Protein 1UKC (pdb70)

Sequence (1030 aa):
SHNAQPVINLGYARYQGVRLEAGVDEFLGMRYASPPIGDLRFRAPQDPPANQTLQSATEYGPICIGLDEEESPGDISEDCLFINVFKPSTATSQSKLPVWLFIQGGGYAENSNANYNGTQVIQASDDVIVFVTFNYRVGALGFLASEKVRQNGDLNAGLLDQRKALRWVKQYIEQFGGDPDHIVIHGVSAGAGSVAYHLSAYGGKDEGLFIGAIVESSFWPTQRTVSEMEFQFERFVNDTGCSSARDSLECLREQDIATIQKGNTGSPFPGGSSSPLPDWYFLPVTDGSLVPDELYNAFDAGNFIKVPVLVGDDTDEGSNFAYNASSSADVSRFFKNNYPNLTSQQLNEINQVYPRGKLLPRHAAYFGASSAAYGDATFTCPGNHVASSAARYLPNSVWNYRVNIIDESNIAGGIGVPHTFELPAIFGAGSTGTLSSDSSYLTYNAAIIPVTMHYFISFVQTLNPNTYRYATAPEWNTWGNGQRLRLQTNDTAMEAVPESSLQDCAFWKSLTVPMEVQPVINLGYARYQGVRLEAGVDEFLGMRYASPPIGDLRFRAPQDPPANQTLQSATEYGPICIGLDEEESPGDISEDCLFINVFKPSTATSQSKLPVWLFIQGGGYAENSNANYNGTQVIQASDDVIVFVTFNYRVGALGFLASEKVRQNGDLNAGLLDQRKALRWVKQYIEQFGGDPDHIVIHGVSAGAGSVAYHLSAYGGKDEGLFIGAIVESSFWPTQRTVSEMEFQFERFVNDTGCSSARDSLECLREQDIATIQKGNTGSPFPGGSSSPLPDWYFLPVTDGSLVPDELYNAFDAGNFIKVPVLVGDDTDEGSNFAYNASSSADVSRFFKNNYPNLTSQQLNEINQVYPRGKLLPRHAAYFGASSAAYGDATFTCPGNHVASSAARYLPNSVWNYRVNIIDESNIAGGIGVPHTFELPAIFGAGSTGTLSSDSSYLTYNAAIIPVTMHYFISFVQTLNPNTYRYATAPEWNTWGNGQRLRLQTNDTAMEAVPESSLQDCAFWKSLTVPMEV

InterPro domains:
  IPR002018 Carboxylesterase, type B [PF00135] (26-529)
  IPR019819 Carboxylesterase type B, conserved site [PS00941] (99-109)
  IPR019826 Carboxylesterase type B, active site [PS00122] (197-212)
  IPR029058 Alpha/Beta hydrolase fold [G3DSA:3.40.50.1820] (18-537)
  IPR029058 Alpha/Beta hydrolase fold [SSF53474] (24-535)
  IPR050654 Acetylcholinesterase-related enzymes [PTHR43918] (6-532)

Solvent-accessible surface area: 36398 Å² total; per-residue (Å²): 100,141,130,46,88,8,47,18,79,13,69,32,4,98,8,52,2,42,90,49,188,38,27,0,1,20,0,12,13,0,66,2,0,20,33,5,86,37,87,40,9,2,44,32,17,92,100,21,71,86,64,181,99,76,45,80,0,60,138,70,13,20,31,2,2,0,29,96,47,143,78,42,132,52,93,38,17,17,38,1,1,15,0,3,0,1,8,1,22,123,12,76,47,161,42,103,21,25,0,0,0,1,0,3,0,13,4,1,10,39,8,66,16,24,51,17,54,0,15,69,0,0,82,43,11,121,44,60,0,0,0,0,4,2,4,0,6,0,0,0,7,1,3,5,1,0,68,101,0,97,134,64,12,50,11,2,3,0,0,33,0,0,21,56,0,0,115,9,0,61,126,36,0,67,73,0,0,0,28,20,100,36,0,0,0,0,0,0,12,0,0,0,0,0,0,0,12,1,1,5,4,116,22,13,154,80,76,32,4,6,56,0,0,0,0,0,0,0,3,4,14,5,5,10,57,10,84,56,1,41,35,1,4,103,87,2,10,96,64,4,66,1,76,116,37,236,67,13,4,99,18,0,22,127,44,94,25,71,29,0,27,144,3,0,46,17,20,36,4,70,56,21,50,94,67,20,87,10,50,42,9,4,2,3,1,36,14,57,60,3,2,59,58,30,7,5,66,6,0,69,70,11,69,4,12,85,11,20,2,0,0,0,7,3,61,48,3,0,7,80,52,12,65,78,0,71,40,52,69,16,1,22,79,3,1,61,2,8,3,10,74,1,67,98,123,28,18,82,61,1,25,91,35,7,12,62,17,84,109,59,62,192,46,27,29,45,2,16,4,0,8,49,0,2,4,34,3,0,1,24,3,0,0,11,22,1,0,44,1,4,12,127,88,56,70,123,25,0,7,3,3,51,0,20,0,70,11,125,79,15,54,48,15,2,39,14,2,7,19,21,42,1,10,14,0,0,0,0,30,48,6,29,41,144,45,68,113,116,14,2,6,103,84,103,4,44,57,3,18,46,20,0,9,45,0,1,6,0,0,0,26,47,34,51,0,21,74,127,82,81,99,121,8,48,103,1,76,35,16,55,128,2,56,26,0,14,0,31,19,131,12,28,16,41,28,61,9,60,103,59,35,61,100,16,22,64,32,4,70,83,6,14,131,24,2,20,6,109,16,71,23,82,15,63,37,1,93,6,66,3,48,132,53,190,35,25,0,2,22,0,12,13,0,60,2,0,21,32,4,88,36,89,39,10,3,49,33,15,92,99,22,67,84,58,165,95,64,53,82,0,49,138,65,14,21,27,1,2,0,28,98,45,140,88,40,135,52,91,36,15,17,35,1,0,15,0,4,0,1,6,1,18,123,12,82,45,160,42,99,20,24,0,0,0,1,0,3,0,14,5,2,13,42,9,66,16,24,55,16,55,0,15,68,0,0,79,33,11,122,47,62,0,0,0,0,4,2,5,0,7,0,0,0,8,1,2,5,2,0,72,115,0,92,134,60,12,51,12,2,3,0,0,34,0,0,20,57,0,0,118,8,0,64,129,33,0,62,73,0,0,0,27,20,99,38,1,0,0,0,0,0,14,0,0,0,0,0,0,0,12,2,1,6,3,116,22,12,152,79,74,33,4,5,51,0,0,0,0,0,0,0,3,5,13,5,5,10,57,12,84,54,0,41,34,1,2,100,81,3,9,91,64,4,69,1,77,117,36,250,68,18,4,102,17,0,21,128,45,94,24,71,31,0,24,144,3,0,47,15,20,37,3,70,57,21,51,95,62,23,86,10,51,41,10,4,1,2,0,34,14,59,60,4,2,61,61,29,6,6,65,6,1,66,67,9,70,6,10,84,12,19,3,0,0,0,7,3,60,50,2,0,8,79,53,11,65,75,0,72,40,52,71,20,1,21,75,2,0,60,3,8,3,8,74,2,70,83,118,29,17,81,64,1,20,87,35,6,14,73,16,86,114,62,58,191,46,29,29,44,2,18,4,0,8,48,0,2,4,32,2,0,1,24,3,0,0,11,22,0,0,43,1,4,12,130,90,55,71,124,25,0,6,3,3,47,0,22,0,68,12,123,85,15,62,48,16,1,38,15,2,6,18,21,43,1,9,14,0,0,0,0,33,45,7,29,39,144,44,71,113,122,19,2,7,97,89,106,3,40,60,3,20,41,20,0,10,36,0,1,2,0,0,0,28,48,34,50,0,21,75,128,86,92,99,122,6,46,106,1,77,34,16,53,131,2,57,24,0,14,0,32,20,134,13,28,18,40,27,61,9,60,92,67,34,65,107,17,20,56,32,3,73,83,6,14,129,24,2,20,6

Organism: Aspergillus niger (NCBI:txid5061)

Secondary structure (DSSP, 8-state):
-TTTS-EEE-SS-EEE-EE-TTSEEEEEEEESS----GGGTTS---PPPP--SPEE-BSPPPEEP-TT---BTTTEES---EEEEEEETT--TT--EEEEEEE--STTTS--S-S---HHHHHHTTS--EEEEE----HHHHH---HHHHHSS-TTHHHHHHHHHHHHHHHHGGGGTEEEEEEEEEEETHHHHHHHHHHTGGGT---SS-SEEEEES--------SGGGHHHHHHHHHHTT-TT-SSHHHHHHHS-HHHHHHHSS--PPTT--SSSPPS--S-----SSSS-S-HHHHHHHT-S----EEEEEETBGGGGTS---SSHHHHHHHHHHHSTT--HHHHHHHHHHS---SPPTTS-TTHHHHHHHHHIIIIIHHHHHHHHHHHHH-GGGEEEEEE----HHHHHTT--SBTTTTHHHHH-TTBTBPPPTT-GGGTTTTTHHHHHHHHHHHHHHHS-TTTT--TTPPP----TTTEEEEE-TT--EEEEPPHHHHHHHHHHHTTHHHHT-/--EEE-SS-EEE-EE-TTSEEEEEEEESS----GGGTTS----PPP--SEEE-BSPPPEEP-TT---BTTTEES---EEEEEEETT--TT--EEEEEEE--STTTS--S-S---HHHHHHTTS--EEEEE----HHHHH--SHHHHHTS-TTHHHHHHHHHHHHHHHHGGGGTEEEEEEEEEEETHHHHHHHHHHTGGGT---SS-SEEEEES--------SGGGHHHHHHHHHHTT-TT-SSHHHHHHHS-HHHHHHHSS--PPTT--SSSPPS--S-----SSSS-S-HHHHHHHT-S----EEEEEETBGGGGTS---SSHHHHHHHHHHHSTT--HHHHHHHHHHS-S-S--TTS-TTHHHHHHHHHIIIIIHHHHHHHHHHHHH-GGGEEEEEE----HHHHHTT--SBTTTTHHHHH-TTBTBPPPTT-GGGTTTTTHHHHHHHHHHHHHHHS-TTTT--TTPPP----TTTEEEEE-TT--EEEEPPHHHHHHHHHHHTTHHHHT-

Foldseek 3Di:
DCLAFPWFCLPLAIETWHQDPLQKTKFAFAALFDQCAQLNFQAATHGHGRDDPYHYRHAHAAAEAFFLGDDDPRHYDSRFWGKMKMARNVAALPQAAQEEEEEADDQLGGRQQPDFDQSVLCVLLVRRYMYMYTHFYGFCRQAVFAVLSVVRHDHRNRLSSVVSVLVSCLSGVSRRRHNSQRYEYEYAAVGLLSVLLQFLFQQADCPSSHQEYERHFFFAFFAAARVQCVVLNQQLLVQLVNNVDPNSVNSLSVGDPVSSNSSRYFAFRVQADGPPTQLHHRDHYCPCGSRVARSLVSLVVLRGYQHFYEFEWEPQAQQVPFDLDQDLVSLLNRLCRRQVLQDPVLSVVLCVLQPQDDDAAPGHRRSNSRRVSCSCLGTGLSRVSNQVSSCVPVVQRGAYEYEQEADVVCRNNRRGGYRPPCVCLQRNAPRRHDDDPPGCCVPQVVQLNLQNNQLVSCCSRPSGSPPRGDPPHDHGGGCVVAKHWYRYRVDTDIDGDDPSSVVSSVSSVVCCVSRND/DDWFDQPLAIEDWDQDPLQKTKFAFAALFDQCAQLNFQAATHGHGRDDDYHYRYDHAAAEAFALGDDDHRHYDSRFWGKMKMAGNPAALVQAAQEEEEAADDQLGGRQQPDFDQSVLCVLLVRRYMYMYTHFYGFCRQAVFAVLSVVRHDHRNRLSSVVSVLVSCLSGVSRVRHNQQRYEYEYAAVGLLSVLLVFLFQQHDCPSSHFEYERHFFFAFFAAARVQCPVLNQQLLVQLPNNVPPRSVNSLSPGDPVSSNSSRYFAFRVQADGPDTQLHHRDHYCDCGSRNAFSLVSLVVLRGYQHFYEFEWEPQAQLVPFDLDQDLVSLLNRLCRRQVLQDPVLSVVLCVLQPQDDDAAPGHRRSSSRRVSCSCLTTGLSRQSNQVSSCVPVVQRGAYEYEQEADVVCRNNRRGGYRPVCVCLQNNACSRHDDDPPDCCVPQVVVLNLQNNQLVSVCSRPSGSPPRGPPPHDHGGGCNVAKHWYRYRVDTDIDGDDVSSVVSSVSSVVCCVSRND

Nearest PDB structures (foldseek):
  1ukc-assembly1_A  TM=1.002E+00  e=0.000E+00  Aspergillus niger
  8axc-assembly4_D  TM=8.112E-01  e=1.038E-38  Mus musculus
  5w1u-assembly2_B  TM=7.753E-01  e=1.521E-33  Culex quinquefasciatus
  5c8v-assembly1_A  TM=7.777E-01  e=9.855E-34  Lucilia cuprina
  8s9j-assembly4_D  TM=8.047E-01  e=5.700E-29  Staphylococcus aureus USA300-CA-263

Structure (mmCIF, N/CA/C/O backbone):
data_1UKC
#
_entry.id   1UKC
#
_cell.length_a   167.489
_cell.length_b   167.489
_cell.length_c   112.827
_cell.angle_alpha   90.00
_cell.angle_beta   90.00
_cell.angle_gamma   120.00
#
_symmetry.space_group_name_H-M   'P 63'
#
loop_
_entity.id
_entity.type
_entity.pdbx_description
1 polymer EstA
2 branched alpha-D-mannopyranose-(1-4)-2-acetamido-2-deoxy-beta-D-glucopyranose-(1-4)-2-acetamido-2-deoxy-beta-D-glucopyranose
3 branched 2-acetamido-2-deoxy-beta-D-glucopyranose-(1-4)-2-acetamido-2-deoxy-beta-D-glucopyranose
4 non-polymer 2-acetamido-2-deoxy-beta-D-glucopyranose
5 non-polymer alpha-D-mannopyranose
6 non-polymer 'SULFATE ION'
7 non-polymer 'CHLORIDE ION'
8 non-polymer 1,2-ETHANEDIOL
9 water water
#
loop_
_atom_site.group_PDB
_atom_site.id
_atom_site.type_symbol
_atom_site.label_atom_id
_atom_site.label_alt_id
_atom_site.label_comp_id
_atom_site.label_asym_id
_atom_site.label_entity_id
_atom_site.label_seq_id
_atom_site.pdbx_PDB_ins_code
_atom_site.Cartn_x
_atom_site.Cartn_y
_atom_site.Cartn_z
_atom_site.occupancy
_atom_site.B_iso_or_equiv
_atom_site.auth_seq_id
_atom_site.auth_comp_id
_atom_site.auth_asym_id
_atom_site.auth_atom_id
_atom_site.pdbx_PDB_model_num
ATOM 1 N N . SER A 1 6 ? -20.209 94.526 6.220 1.00 45.98 22 SER A N 1
ATOM 2 C CA . SER A 1 6 ? -19.094 93.911 6.995 1.00 44.47 22 SER A CA 1
ATOM 3 C C . SER A 1 6 ? -18.096 93.138 6.097 1.00 44.00 22 SER A C 1
ATOM 4 O O . SER A 1 6 ? -17.300 92.359 6.599 1.00 44.10 22 SER A O 1
ATOM 7 N N . HIS A 1 7 ? -18.123 93.360 4.778 1.00 44.24 23 HIS A N 1
ATOM 8 C CA . HIS A 1 7 ? -17.185 92.639 3.892 1.00 43.03 23 HIS A CA 1
ATOM 9 C C . HIS A 1 7 ? -15.747 93.161 4.056 1.00 41.88 23 HIS A C 1
ATOM 10 O O . HIS A 1 7 ? -14.795 92.501 3.618 1.00 41.27 23 HIS A O 1
ATOM 17 N N . ASN A 1 8 ? -15.595 94.319 4.711 1.00 40.75 24 ASN A N 1
ATOM 18 C CA . ASN A 1 8 ? -14.270 94.755 5.167 1.00 40.15 24 ASN A CA 1
ATOM 19 C C . ASN A 1 8 ? -13.763 93.958 6.402 1.00 40.10 24 ASN A C 1
ATOM 20 O O . ASN A 1 8 ? -12.629 94.162 6.853 1.00 39.94 24 ASN A O 1
ATOM 25 N N . ALA A 1 9 ? -14.598 93.048 6.926 1.00 39.64 25 ALA A N 1
ATOM 26 C CA . ALA A 1 9 ? -14.266 92.264 8.139 1.00 40.17 25 ALA A CA 1
ATOM 27 C C . ALA A 1 9 ? -14.595 90.759 8.046 1.00 39.76 25 ALA A C 1
ATOM 28 O O . ALA A 1 9 ? -13.789 89.932 8.461 1.00 39.50 25 ALA A O 1
ATOM 30 N N . GLN A 1 10 ? -15.786 90.434 7.525 1.00 39.83 26 GLN A N 1
ATOM 31 C CA . GLN A 1 10 ? -16.241 89.053 7.262 1.00 40.02 26 GLN A CA 1
ATOM 32 C C . GLN A 1 10 ? -16.349 88.907 5.769 1.00 38.12 26 GLN A C 1
ATOM 33 O O . GLN A 1 10 ? -17.289 89.400 5.168 1.00 38.78 26 GLN A O 1
ATOM 39 N N . PRO A 1 11 ? -15.368 88.253 5.165 1.00 37.07 27 PRO A N 1
ATOM 40 C CA . PRO A 1 11 ? -15.197 88.341 3.711 1.00 36.10 27 PRO A CA 1
ATOM 41 C C . PRO A 1 11 ? -16.331 87.655 2.965 1.00 35.33 27 PRO A C 1
ATOM 42 O O . PRO A 1 11 ? -16.814 86.592 3.380 1.00 34.29 27 PRO A O 1
ATOM 46 N N . VAL A 1 12 ? -16.766 88.299 1.890 1.00 34.53 28 VAL A N 1
ATOM 47 C CA . VAL A 1 12 ? -17.825 87.793 1.032 1.00 34.24 28 VAL A CA 1
ATOM 48 C C . VAL A 1 12 ? -17.231 87.721 -0.353 1.00 34.15 28 VAL A C 1
ATOM 49 O O . VAL A 1 12 ? -16.492 88.611 -0.762 1.00 34.97 28 VAL A O 1
ATOM 53 N N . ILE A 1 13 ? -17.511 86.636 -1.052 1.00 33.51 29 ILE A N 1
ATOM 54 C CA . ILE A 1 13 ? -17.089 86.487 -2.429 1.00 33.79 29 ILE A CA 1
ATOM 55 C C . ILE A 1 13 ? -18.327 86.240 -3.259 1.00 33.64 29 ILE A C 1
ATOM 56 O O . ILE A 1 13 ? -19.172 85.416 -2.904 1.00 32.97 29 ILE A O 1
ATOM 61 N N . ASN A 1 14 ? -18.413 86.963 -4.366 1.00 34.11 30 ASN A N 1
ATOM 62 C CA . ASN A 1 14 ? -19.559 86.925 -5.254 1.00 34.84 30 ASN A CA 1
ATOM 63 C C . ASN A 1 14 ? -19.132 86.209 -6.524 1.00 34.72 30 ASN A C 1
ATOM 64 O O . ASN A 1 14 ? -18.304 86.726 -7.280 1.00 35.47 30 ASN A O 1
ATOM 69 N N . LEU A 1 15 ? -19.690 85.017 -6.740 1.00 34.34 31 LEU A N 1
ATOM 70 C CA . LEU A 1 15 ? -19.399 84.204 -7.919 1.00 34.54 31 LEU A CA 1
ATOM 71 C C . LEU A 1 15 ? -20.523 84.270 -8.962 1.00 35.58 31 LEU A C 1
ATOM 72 O O . LEU A 1 15 ? -20.516 83.510 -9.928 1.00 36.32 31 LEU A O 1
ATOM 77 N N . GLY A 1 16 ? -21.493 85.158 -8.761 1.00 36.41 32 GLY A N 1
ATOM 78 C CA . GLY A 1 16 ? -22.585 85.310 -9.719 1.00 37.58 32 GLY A CA 1
ATOM 79 C C . GLY A 1 16 ? -23.715 84.332 -9.459 1.00 38.13 32 GLY A C 1
ATOM 80 O O . GLY A 1 16 ? -24.828 84.755 -9.142 1.00 38.64 32 GLY A O 1
ATOM 81 N N . TYR A 1 17 ? -23.441 83.033 -9.586 1.00 37.77 33 TYR A N 1
ATOM 82 C CA . TYR A 1 17 ? -24.424 82.003 -9.247 1.00 37.53 33 TYR A CA 1
ATOM 83 C C . TYR A 1 17 ? -24.729 81.965 -7.740 1.00 37.70 33 TYR A C 1
ATOM 84 O O . TYR A 1 17 ? -25.845 81.628 -7.331 1.00 38.36 33 TYR A O 1
ATOM 93 N N . ALA A 1 18 ? -23.729 82.294 -6.919 1.00 36.95 34 ALA A N 1
ATOM 94 C CA . ALA A 1 18 ? -23.894 82.335 -5.471 1.00 35.57 34 ALA A CA 1
ATOM 95 C C . ALA A 1 18 ? -22.922 83.339 -4.864 1.00 35.13 34 ALA A C 1
ATOM 96 O O . ALA A 1 18 ? -21.892 83.691 -5.474 1.00 34.51 34 ALA A O 1
ATOM 98 N N . ARG A 1 19 ? -23.257 83.799 -3.665 1.00 33.88 35 ARG A N 1
ATOM 99 C CA . ARG A 1 19 ? -22.339 84.579 -2.865 1.00 33.82 35 ARG A CA 1
ATOM 100 C C . ARG A 1 19 ? -22.079 83.828 -1.572 1.00 32.74 35 ARG A C 1
ATOM 101 O O . ARG A 1 19 ? -23.014 83.309 -0.948 1.00 32.86 35 ARG A O 1
ATOM 109 N N . TYR A 1 20 ? -20.810 83.764 -1.187 1.00 31.31 36 TYR A N 1
ATOM 110 C CA . TYR A 1 20 ? -20.391 83.022 -0.005 1.00 31.15 36 TYR A CA 1
ATOM 111 C C . TYR A 1 20 ? -19.780 83.949 1.039 1.00 31.17 36 TYR A C 1
ATOM 112 O O . TYR A 1 20 ? -18.973 84.823 0.694 1.00 31.02 36 TYR A O 1
ATOM 121 N N . GLN A 1 21 ? -20.163 83.755 2.301 1.00 31.09 37 GLN A N 1
ATOM 122 C CA . GLN A 1 21 ? -19.525 84.449 3.408 1.00 32.68 37 GLN A CA 1
ATOM 123 C C . GLN A 1 21 ? -18.546 83.521 4.116 1.00 32.07 37 GLN A C 1
ATOM 124 O O . GLN A 1 21 ? -18.948 82.473 4.630 1.00 31.87 37 GLN A O 1
ATOM 130 N N . GLY A 1 22 ? -17.275 83.917 4.143 1.00 32.53 38 GLY A N 1
ATOM 131 C CA . GLY A 1 22 ? -16.216 83.099 4.725 1.00 32.46 38 GLY A CA 1
ATOM 132 C C . GLY A 1 22 ? -15.766 83.572 6.098 1.00 33.21 38 GLY A C 1
ATOM 133 O O . GLY A 1 22 ? -16.487 84.306 6.773 1.00 33.17 38 GLY A O 1
ATOM 134 N N . VAL A 1 23 ? -14.557 83.156 6.488 1.00 33.00 39 VAL A N 1
ATOM 135 C CA . VAL A 1 23 ? -13.985 83.407 7.808 1.00 33.82 39 VAL A CA 1
ATOM 136 C C . VAL A 1 23 ? -12.645 84.125 7.626 1.00 33.37 39 VAL A C 1
ATOM 137 O O . VAL A 1 23 ? -11.839 83.726 6.784 1.00 33.57 39 VAL A O 1
ATOM 141 N N . ARG A 1 24 ? -12.416 85.178 8.396 1.00 32.76 40 ARG A N 1
ATOM 142 C CA . ARG A 1 24 ? -11.126 85.848 8.407 1.00 32.15 40 ARG A CA 1
ATOM 143 C C . ARG A 1 24 ? -10.349 85.351 9.629 1.00 32.10 40 ARG A C 1
ATOM 144 O O . ARG A 1 24 ? -10.862 85.400 10.745 1.00 31.69 40 ARG A O 1
ATOM 152 N N . LEU A 1 25 ? -9.118 84.890 9.414 1.00 31.87 41 LEU A N 1
ATOM 153 C CA . LEU A 1 25 ? -8.268 84.441 10.509 1.00 32.33 41 LEU A CA 1
ATOM 154 C C . LEU A 1 25 ? -7.285 85.537 10.883 1.00 33.28 41 LEU A C 1
ATOM 155 O O . LEU A 1 25 ? -6.851 86.324 10.028 1.00 32.36 41 LEU A O 1
ATOM 160 N N . GLU A 1 26 ? -6.916 85.562 12.160 1.00 34.29 42 GLU A N 1
ATOM 161 C CA . GLU A 1 26 ? -5.846 86.429 12.639 1.00 35.52 42 GLU A CA 1
ATOM 162 C C . GLU A 1 26 ? -4.540 86.180 11.876 1.00 34.22 42 GLU A C 1
ATOM 163 O O . GLU A 1 26 ? -3.733 87.095 11.710 1.00 33.99 42 GLU A O 1
ATOM 169 N N . ALA A 1 27 ? -4.340 84.953 11.397 1.00 32.22 43 ALA A N 1
ATOM 170 C CA . ALA A 1 27 ? -3.199 84.646 10.520 1.00 31.76 43 ALA A CA 1
ATOM 171 C C . ALA A 1 27 ? -3.090 85.486 9.224 1.00 31.41 43 ALA A C 1
ATOM 172 O O . ALA A 1 27 ? -2.065 85.428 8.530 1.00 31.62 43 ALA A O 1
ATOM 174 N N . GLY A 1 28 ? -4.120 86.252 8.888 1.00 31.41 44 GLY A N 1
ATOM 175 C CA . GLY A 1 28 ? -4.110 87.032 7.645 1.00 30.26 44 GLY A CA 1
ATOM 176 C C . GLY A 1 28 ? -4.513 86.174 6.446 1.00 29.76 44 GLY A C 1
ATOM 177 O O . GLY A 1 28 ? -4.154 86.457 5.296 1.00 29.24 44 GLY A O 1
ATOM 178 N N . VAL A 1 29 ? -5.259 85.103 6.727 1.00 29.36 45 VAL A N 1
ATOM 179 C CA . VAL A 1 29 ? -5.802 84.206 5.701 1.00 28.16 45 VAL A CA 1
ATOM 180 C C . VAL A 1 29 ? -7.328 84.219 5.826 1.00 28.95 45 VAL A C 1
ATOM 181 O O . VAL A 1 29 ? -7.859 84.237 6.958 1.00 29.98 45 VAL A O 1
ATOM 185 N N . ASP A 1 30 ? -8.033 84.256 4.695 1.00 28.66 46 ASP A N 1
ATOM 186 C CA . ASP A 1 30 ? -9.491 84.092 4.688 1.00 29.26 46 ASP A CA 1
ATOM 187 C C . ASP A 1 30 ? -9.819 82.700 4.177 1.00 29.30 46 ASP A C 1
ATOM 188 O O . ASP A 1 30 ? -9.185 82.231 3.234 1.00 29.16 46 ASP A O 1
ATOM 193 N N . GLU A 1 31 ? -10.792 82.046 4.805 1.00 29.54 47 GLU A N 1
ATOM 194 C CA . GLU A 1 31 ? -11.227 80.713 4.410 1.00 30.46 47 GLU A CA 1
ATOM 195 C C . GLU A 1 31 ? -12.646 80.724 3.888 1.00 30.58 47 GLU A C 1
ATOM 196 O O . GLU A 1 31 ? -13.522 81.355 4.476 1.00 30.70 47 GLU A O 1
ATOM 202 N N . PHE A 1 32 ? -12.869 79.979 2.807 1.00 30.51 48 PHE A N 1
ATOM 203 C CA . PHE A 1 32 ? -14.203 79.769 2.263 1.00 30.53 48 PHE A CA 1
ATOM 204 C C . PHE A 1 32 ? -14.419 78.268 2.172 1.00 30.32 48 PHE A C 1
ATOM 205 O O . PHE A 1 32 ? -13.862 77.602 1.296 1.00 30.03 48 PHE A O 1
ATOM 213 N N . LEU A 1 33 ? -15.215 77.740 3.094 1.00 30.11 49 LEU A N 1
ATOM 214 C CA . LEU A 1 33 ? -15.337 76.298 3.263 1.00 29.67 49 LEU A CA 1
ATOM 215 C C . LEU A 1 33 ? -16.731 75.841 2.903 1.00 29.96 49 LEU A C 1
ATOM 216 O O . LEU A 1 33 ? -17.708 76.529 3.184 1.00 29.68 49 LEU A O 1
ATOM 221 N N . GLY A 1 34 ? -16.820 74.676 2.286 1.00 29.40 50 GLY A N 1
ATOM 222 C CA . GLY A 1 34 ? -18.103 74.095 1.972 1.00 30.25 50 GLY A CA 1
ATOM 223 C C . GLY A 1 34 ? -18.872 74.775 0.854 1.00 31.38 50 GLY A C 1
ATOM 224 O O . GLY A 1 34 ? -20.100 74.828 0.912 1.00 31.68 50 GLY A O 1
ATOM 225 N N . MET A 1 35 ? -18.174 75.272 -0.167 1.00 31.27 51 MET A N 1
ATOM 226 C CA . MET A 1 35 ? -18.849 75.804 -1.345 1.00 31.35 51 MET A CA 1
ATOM 227 C C . MET A 1 35 ? -19.208 74.658 -2.288 1.00 32.03 51 MET A C 1
ATOM 228 O O . MET A 1 35 ? -18.543 73.630 -2.293 1.00 31.65 51 MET A O 1
ATOM 233 N N . ARG A 1 36 ? -20.268 74.825 -3.076 1.00 32.38 52 ARG A N 1
ATOM 234 C CA . ARG A 1 36 ? -20.701 73.771 -3.979 1.00 32.88 52 ARG A CA 1
ATOM 235 C C . ARG A 1 36 ? -20.134 73.994 -5.373 1.00 32.77 52 ARG A C 1
ATOM 236 O O . ARG A 1 36 ? -20.299 75.069 -5.961 1.00 33.17 52 ARG A O 1
ATOM 244 N N . TYR A 1 37 ? -19.481 72.979 -5.925 1.00 32.42 53 TYR A N 1
ATOM 245 C CA . TYR A 1 37 ? -18.991 73.111 -7.294 1.00 32.32 53 TYR A CA 1
ATOM 246 C C . TYR A 1 37 ? -19.849 72.311 -8.278 1.00 32.65 53 TYR A C 1
ATOM 247 O O . TYR A 1 37 ? -19.631 72.336 -9.497 1.00 33.01 53 TYR A O 1
ATOM 256 N N . ALA A 1 38 ? -20.832 71.603 -7.735 1.00 33.40 54 ALA A N 1
ATOM 257 C CA . ALA A 1 38 ? -21.740 70.757 -8.516 1.00 33.78 54 ALA A CA 1
ATOM 258 C C . ALA A 1 38 ? -23.032 70.565 -7.741 1.00 34.95 54 ALA A C 1
ATOM 259 O O . ALA A 1 38 ? -23.060 70.842 -6.533 1.00 34.44 54 ALA A O 1
ATOM 261 N N . SER A 1 39 ? -24.096 70.093 -8.420 1.00 35.40 55 SER A N 1
ATOM 262 C CA . SER A 1 39 ? -25.346 69.728 -7.739 1.00 36.41 55 SER A CA 1
ATOM 263 C C . SER A 1 39 ? -25.126 68.469 -6.937 1.00 36.64 55 SER A C 1
ATOM 264 O O . SER A 1 39 ? -24.282 67.666 -7.306 1.00 37.21 55 SER A O 1
ATOM 267 N N . PRO A 1 40 ? -25.868 68.279 -5.848 1.00 37.47 56 PRO A N 1
ATOM 268 C CA . PRO A 1 40 ? -25.794 67.017 -5.098 1.00 37.54 56 PRO A CA 1
ATOM 269 C C . PRO A 1 40 ? -26.069 65.809 -6.014 1.00 37.64 56 PRO A C 1
ATOM 270 O O . PRO A 1 40 ? -27.083 65.800 -6.719 1.00 37.74 56 PRO A O 1
ATOM 274 N N . PRO A 1 41 ? -25.170 64.819 -6.008 1.00 37.78 57 PRO A N 1
ATOM 275 C CA . PRO A 1 41 ? -25.282 63.644 -6.881 1.00 38.26 57 PRO A CA 1
ATOM 276 C C . PRO A 1 41 ? -26.219 62.586 -6.285 1.00 39.60 57 PRO A C 1
ATOM 277 O O . PRO A 1 41 ? -25.853 61.427 -6.059 1.00 39.11 57 PRO A O 1
ATOM 281 N N . ILE A 1 42 ? -27.450 63.019 -6.028 1.00 41.24 58 ILE A N 1
ATOM 282 C CA . ILE A 1 42 ? -28.464 62.200 -5.358 1.00 42.93 58 ILE A CA 1
ATOM 283 C C . ILE A 1 42 ? -29.669 61.947 -6.290 1.00 43.82 58 ILE A C 1
ATOM 284 O O . ILE A 1 42 ? -29.830 62.628 -7.317 1.00 43.93 58 ILE A O 1
ATOM 289 N N . GLY A 1 43 ? -30.494 60.956 -5.951 1.00 44.81 59 GLY A N 1
ATOM 290 C CA . GLY A 1 43 ? -31.653 60.628 -6.776 1.00 45.46 59 GLY A CA 1
ATOM 291 C C . GLY A 1 43 ? -31.203 60.199 -8.160 1.00 45.49 59 GLY A C 1
ATOM 292 O O . GLY A 1 43 ? -30.348 59.310 -8.295 1.00 44.95 59 GLY A O 1
ATOM 293 N N . ASP A 1 44 ? -31.746 60.859 -9.182 1.00 45.59 60 ASP A N 1
ATOM 294 C CA . ASP A 1 44 ? -31.392 60.576 -10.576 1.00 45.57 60 ASP A CA 1
ATOM 295 C C . ASP A 1 44 ? -29.939 60.901 -10.963 1.00 44.53 60 ASP A C 1
ATOM 296 O O . ASP A 1 44 ? -29.448 60.434 -12.004 1.00 44.38 60 ASP A O 1
ATOM 301 N N . LEU A 1 45 ? -29.263 61.715 -10.148 1.00 43.14 61 LEU A N 1
ATOM 302 C CA . LEU A 1 45 ? -27.911 62.162 -10.475 1.00 41.31 61 LEU A CA 1
ATOM 303 C C . LEU A 1 45 ? -26.866 61.215 -9.899 1.00 40.10 61 LEU A C 1
ATOM 304 O O . LEU A 1 45 ? -25.662 61.393 -10.106 1.00 39.58 61 LEU A O 1
ATOM 309 N N . ARG A 1 46 ? -27.338 60.213 -9.171 1.00 39.43 62 ARG A N 1
ATOM 310 C CA . ARG A 1 46 ? -26.489 59.147 -8.674 1.00 38.78 62 ARG A CA 1
ATOM 311 C C . ARG A 1 46 ? -25.976 58.365 -9.893 1.00 38.54 62 ARG A C 1
ATOM 312 O O . ARG A 1 46 ? -26.741 58.124 -10.840 1.00 38.49 62 ARG A O 1
ATOM 320 N N . PHE A 1 47 ? -24.681 58.011 -9.881 1.00 37.40 63 PHE A N 1
ATOM 321 C CA . PHE A 1 47 ? -23.996 57.327 -11.000 1.00 36.60 63 PHE A CA 1
ATOM 322 C C . PHE A 1 47 ? -23.996 58.115 -12.306 1.00 36.76 63 PHE A C 1
ATOM 323 O O . PHE A 1 47 ? -23.846 57.524 -13.373 1.00 35.88 63 PHE A O 1
ATOM 331 N N . ARG A 1 48 ? -24.177 59.435 -12.212 1.00 36.25 64 ARG A N 1
ATOM 332 C CA . ARG A 1 48 ? -24.094 60.330 -13.355 1.00 36.53 64 ARG A CA 1
ATOM 333 C C . ARG A 1 48 ? -22.963 61.327 -13.152 1.00 36.06 64 ARG A C 1
ATOM 334 O O . ARG A 1 48 ? -22.585 61.613 -12.012 1.00 35.52 64 ARG A O 1
ATOM 342 N N . ALA A 1 49 ? -22.464 61.876 -14.262 1.00 36.28 65 ALA A N 1
ATOM 343 C CA . ALA A 1 49 ? -21.516 62.992 -14.252 1.00 35.86 65 ALA A CA 1
ATOM 344 C C . ALA A 1 49 ? -22.063 64.112 -13.360 1.00 35.90 65 ALA A C 1
ATOM 345 O O . ALA A 1 49 ? -23.292 64.252 -13.248 1.00 36.21 65 ALA A O 1
ATOM 347 N N . PRO A 1 50 ? -21.186 64.915 -12.740 1.00 35.01 66 PRO A N 1
ATOM 348 C CA . PRO A 1 50 ? -21.653 66.049 -11.925 1.00 35.19 66 PRO A CA 1
ATOM 349 C C . PRO A 1 50 ? -22.331 67.118 -12.798 1.00 35.45 66 PRO A C 1
ATOM 350 O O . PRO A 1 50 ? -21.901 67.336 -13.930 1.00 34.95 66 PRO A O 1
ATOM 354 N N . GLN A 1 51 ? -23.370 67.761 -12.276 1.00 36.91 67 GLN A N 1
ATOM 355 C CA . GLN A 1 51 ? -24.053 68.850 -12.998 1.00 38.39 67 GLN A CA 1
ATOM 356 C C . GLN A 1 51 ? -23.762 70.178 -12.290 1.00 38.49 67 GLN A C 1
ATOM 357 O O . GLN A 1 51 ? -23.343 70.167 -11.123 1.00 37.37 67 GLN A O 1
ATOM 363 N N . ASP A 1 52 ? -23.941 71.300 -12.992 1.00 38.75 68 ASP A N 1
ATOM 364 C CA . ASP A 1 52 ? -23.699 72.633 -12.416 1.00 40.22 68 ASP A CA 1
ATOM 365 C C . ASP A 1 52 ? -24.380 72.789 -11.058 1.00 40.61 68 ASP A C 1
ATOM 366 O O . ASP A 1 52 ? -25.469 72.258 -10.858 1.00 40.28 68 ASP A O 1
ATOM 371 N N . PRO A 1 53 ? -23.758 73.526 -10.131 1.00 40.97 69 PRO A N 1
ATOM 372 C CA . PRO A 1 53 ? -24.407 73.820 -8.852 1.00 41.97 69 PRO A CA 1
ATOM 373 C C . PRO A 1 53 ? -25.589 74.778 -9.096 1.00 43.53 69 PRO A C 1
ATOM 374 O O . PRO A 1 53 ? -25.549 75.530 -10.074 1.00 43.46 69 PRO A O 1
ATOM 378 N N . PRO A 1 54 ? -26.601 74.774 -8.231 1.00 45.06 70 PRO A N 1
ATOM 379 C CA . PRO A 1 54 ? -27.806 75.574 -8.482 1.00 46.01 70 PRO A CA 1
ATOM 380 C C . PRO A 1 54 ? -27.510 77.050 -8.210 1.00 46.15 70 PRO A C 1
ATOM 381 O O . PRO A 1 54 ? -26.796 77.375 -7.237 1.00 46.30 70 PRO A O 1
ATOM 385 N N . ALA A 1 55 ? -28.002 77.922 -9.081 1.00 46.37 71 ALA A N 1
ATOM 386 C CA . ALA A 1 55 ? -27.967 79.354 -8.806 1.00 47.06 71 ALA A CA 1
ATOM 387 C C . ALA A 1 55 ? -28.799 79.596 -7.549 1.00 47.36 71 ALA A C 1
ATOM 388 O O . ALA A 1 55 ? -29.842 78.958 -7.353 1.00 48.34 71 ALA A O 1
ATOM 390 N N . ASN A 1 56 ? -28.321 80.487 -6.688 1.00 46.72 72 ASN A N 1
ATOM 391 C CA . ASN A 1 56 ? -29.025 80.807 -5.459 1.00 46.40 72 ASN A CA 1
ATOM 392 C C . ASN A 1 56 ? -28.703 82.202 -4.936 1.00 46.12 72 ASN A C 1
ATOM 393 O O . ASN A 1 56 ? -27.546 82.537 -4.690 1.00 44.64 72 ASN A O 1
ATOM 398 N N . GLN A 1 57 ? -29.752 82.993 -4.741 1.00 46.62 73 GLN A N 1
ATOM 399 C CA . GLN A 1 57 ? -29.626 84.403 -4.391 1.00 46.64 73 GLN A CA 1
ATOM 400 C C . GLN A 1 57 ? -29.440 84.624 -2.892 1.00 45.23 73 GLN A C 1
ATOM 401 O O . GLN A 1 57 ? -28.909 85.656 -2.488 1.00 45.09 73 GLN A O 1
ATOM 407 N N . THR A 1 58 ? -29.908 83.694 -2.063 1.00 43.11 74 THR A N 1
ATOM 408 C CA . THR A 1 58 ? -29.659 83.796 -0.626 1.00 41.54 74 THR A CA 1
ATOM 409 C C . THR A 1 58 ? -28.132 83.705 -0.356 1.00 39.61 74 THR A C 1
ATOM 410 O O . THR A 1 58 ? -27.428 82.926 -1.001 1.00 38.64 74 THR A O 1
ATOM 414 N N . LEU A 1 59 ? -27.634 84.523 0.568 1.00 38.13 75 LEU A N 1
ATOM 415 C CA . LEU A 1 59 ? -26.253 84.409 1.035 1.00 37.19 75 LEU A CA 1
ATOM 416 C C . LEU A 1 59 ? -25.951 82.957 1.476 1.00 36.96 75 LEU A C 1
ATOM 417 O O . LEU A 1 59 ? -26.711 82.354 2.230 1.00 36.53 75 LEU A O 1
ATOM 422 N N . GLN A 1 60 ? -24.865 82.391 0.972 1.00 36.58 76 GLN A N 1
ATOM 423 C CA . GLN A 1 60 ? -24.453 81.052 1.396 1.00 37.20 76 GLN A CA 1
ATOM 424 C C . GLN A 1 60 ? -23.368 81.119 2.463 1.00 36.24 76 GLN A C 1
ATOM 425 O O . GLN A 1 60 ? -22.391 81.863 2.333 1.00 35.10 76 GLN A O 1
ATOM 431 N N . SER A 1 61 ? -23.532 80.341 3.527 1.00 36.85 77 SER A N 1
ATOM 432 C CA . SER A 1 61 ? -22.463 80.224 4.514 1.00 37.63 77 SER A CA 1
ATOM 433 C C . SER A 1 61 ? -21.283 79.423 3.958 1.00 36.58 77 SER A C 1
ATOM 434 O O . SER A 1 61 ? -21.466 78.344 3.399 1.00 36.11 77 SER A O 1
ATOM 437 N N . ALA A 1 62 ? -20.080 79.976 4.094 1.00 35.95 78 ALA A N 1
ATOM 438 C CA . ALA A 1 62 ? -18.849 79.232 3.800 1.00 34.64 78 ALA A CA 1
ATOM 439 C C . ALA A 1 62 ? -17.928 79.231 5.019 1.00 34.54 78 ALA A C 1
ATOM 440 O O . ALA A 1 62 ? -16.712 79.381 4.898 1.00 33.91 78 ALA A O 1
ATOM 442 N N . THR A 1 63 ? -18.518 79.042 6.193 1.00 34.46 79 THR A N 1
ATOM 443 C CA . THR A 1 63 ? -17.761 79.051 7.439 1.00 35.49 79 THR A CA 1
ATOM 444 C C . THR A 1 63 ? -17.501 77.648 8.003 1.00 35.80 79 THR A C 1
ATOM 445 O O . THR A 1 63 ? -16.835 77.495 9.044 1.00 36.16 79 THR A O 1
ATOM 449 N N . GLU A 1 64 ? -18.028 76.630 7.336 1.00 35.52 80 GLU A N 1
ATOM 450 C CA . GLU A 1 64 ? -17.896 75.267 7.834 1.00 36.45 80 GLU A CA 1
ATOM 451 C C . GLU A 1 64 ? -17.741 74.303 6.671 1.00 34.62 80 GLU A C 1
ATOM 452 O O . GLU A 1 64 ? -18.348 74.489 5.612 1.00 34.06 80 GLU A O 1
ATOM 458 N N . TYR A 1 65 ? -16.911 73.279 6.862 1.00 32.85 81 TYR A N 1
ATOM 459 C CA . TYR A 1 65 ? -16.792 72.223 5.857 1.00 31.98 81 TYR A CA 1
ATOM 460 C C . TYR A 1 65 ? -18.135 71.499 5.646 1.00 32.06 81 TYR A C 1
ATOM 461 O O . TYR A 1 65 ? -18.885 71.298 6.604 1.00 32.34 81 TYR A O 1
ATOM 470 N N . GLY A 1 66 ? -18.427 71.117 4.397 1.00 31.62 82 GLY A N 1
ATOM 471 C CA . GLY A 1 66 ? -19.466 70.142 4.114 1.00 31.11 82 GLY A CA 1
ATOM 472 C C . GLY A 1 66 ? -18.968 68.729 4.443 1.00 31.70 82 GLY A C 1
ATOM 473 O O . GLY A 1 66 ? -17.772 68.523 4.692 1.00 31.10 82 GLY A O 1
ATOM 474 N N . PRO A 1 67 ? -19.868 67.749 4.454 1.00 31.98 83 PRO A N 1
ATOM 475 C CA . PRO A 1 67 ? -19.454 66.356 4.649 1.00 32.09 83 PRO A CA 1
ATOM 476 C C . PRO A 1 67 ? -18.578 65.871 3.494 1.00 31.57 83 PRO A C 1
ATOM 477 O O . PRO A 1 67 ? -18.694 66.381 2.377 1.00 30.52 83 PRO A O 1
ATOM 481 N N . ILE A 1 68 ? -17.716 64.896 3.777 1.00 31.41 84 ILE A N 1
ATOM 482 C CA . ILE A 1 68 ? -16.950 64.223 2.727 1.00 31.87 84 ILE A CA 1
ATOM 483 C C . ILE A 1 68 ? -17.797 63.112 2.098 1.00 32.53 84 ILE A C 1
ATOM 484 O O . ILE A 1 68 ? -18.848 62.748 2.632 1.00 32.69 84 ILE A O 1
ATOM 489 N N . CYS A 1 69 ? -17.335 62.590 0.965 1.00 33.07 85 CYS A N 1
ATOM 490 C CA . CYS A 1 69 ? -18.093 61.619 0.197 1.00 34.23 85 CYS A CA 1
ATOM 491 C C . CYS A 1 69 ? -18.089 60.259 0.890 1.00 34.64 85 CYS A C 1
ATOM 492 O O . CYS A 1 69 ? -17.024 59.740 1.278 1.00 34.95 85 CYS A O 1
ATOM 495 N N . ILE A 1 70 ? -19.279 59.691 1.070 1.00 34.81 86 ILE A N 1
ATOM 496 C CA . ILE A 1 70 ? -19.385 58.369 1.686 1.00 34.76 86 ILE A CA 1
ATOM 497 C C . ILE A 1 70 ? -18.715 57.330 0.787 1.00 34.65 86 ILE A C 1
ATOM 498 O O . ILE A 1 70 ? -18.952 57.306 -0.425 1.00 35.17 86 ILE A O 1
ATOM 503 N N . GLY A 1 71 ? -17.856 56.510 1.374 1.00 34.05 87 GLY A N 1
ATOM 504 C CA . GLY A 1 71 ? -17.084 55.562 0.601 1.00 34.67 87 GLY A CA 1
ATOM 505 C C . GLY A 1 71 ? -17.332 54.119 0.992 1.00 35.54 87 GLY A C 1
ATOM 506 O O . GLY A 1 71 ? -18.251 53.821 1.769 1.00 35.35 87 GLY A O 1
ATOM 507 N N . LEU A 1 72 ? -16.505 53.229 0.443 1.00 35.56 88 LEU A N 1
ATOM 508 C CA . LEU A 1 72 ? -16.581 51.799 0.696 1.00 36.63 88 LEU A CA 1
ATOM 509 C C . LEU A 1 72 ? -16.657 51.494 2.186 1.00 37.66 88 LEU A C 1
ATOM 510 O O . LEU A 1 72 ? -15.859 52.008 2.974 1.00 37.05 88 LEU A O 1
ATOM 515 N N . ASP A 1 73 ? -17.656 50.688 2.564 1.00 39.04 89 ASP A N 1
ATOM 516 C CA . ASP A 1 73 ? -17.877 50.261 3.957 1.00 40.54 89 ASP A CA 1
ATOM 517 C C . ASP A 1 73 ? -18.142 51.355 4.993 1.00 41.18 89 ASP A C 1
ATOM 518 O O . ASP A 1 73 ? -18.129 51.078 6.196 1.00 42.23 89 ASP A O 1
ATOM 523 N N . GLU A 1 74 ? -18.387 52.582 4.551 1.00 40.89 90 GLU A N 1
ATOM 524 C CA . GLU A 1 74 ? -18.641 53.672 5.489 1.00 41.58 90 GLU A CA 1
ATOM 525 C C . GLU A 1 74 ? -20.141 53.846 5.763 1.00 42.49 90 GLU A C 1
ATOM 526 O O . GLU A 1 74 ? -20.986 53.258 5.086 1.00 42.14 90 GLU A O 1
ATOM 532 N N . GLU A 1 75 ? -20.440 54.658 6.770 1.00 43.59 91 GLU A N 1
ATOM 533 C CA . GLU A 1 75 ? -21.795 54.876 7.272 1.00 45.47 91 GLU A CA 1
ATOM 534 C C . GLU A 1 75 ? -22.111 56.374 7.184 1.00 44.62 91 GLU A C 1
ATOM 535 O O . GLU A 1 75 ? -21.243 57.190 7.489 1.00 44.23 91 GLU A O 1
ATOM 541 N N . GLU A 1 76 ? -23.319 56.745 6.756 1.00 44.67 92 GLU A N 1
ATOM 542 C CA . GLU A 1 76 ? -23.697 58.171 6.736 1.00 45.21 92 GLU A CA 1
ATOM 543 C C . GLU A 1 76 ? -23.645 58.742 8.143 1.00 45.74 92 GLU A C 1
ATOM 544 O O . GLU A 1 76 ? -24.056 58.081 9.109 1.00 45.88 92 GLU A O 1
ATOM 550 N N . SER A 1 77 ? -23.127 59.961 8.248 1.00 45.78 93 SER A N 1
ATOM 551 C CA . SER A 1 77 ? -23.112 60.689 9.503 1.00 46.89 93 SER A CA 1
ATOM 552 C C . SER A 1 77 ? -23.367 62.168 9.209 1.00 47.53 93 SER A C 1
ATOM 553 O O . SER A 1 77 ? -22.546 62.817 8.557 1.00 46.40 93 SER A O 1
ATOM 556 N N . PRO A 1 78 ? -24.517 62.679 9.677 1.00 48.71 94 PRO A N 1
ATOM 557 C CA . PRO A 1 78 ? -24.952 64.067 9.434 1.00 48.37 94 PRO A CA 1
ATOM 558 C C . PRO A 1 78 ? -23.831 65.093 9.580 1.00 47.22 94 PRO A C 1
ATOM 559 O O . PRO A 1 78 ? -23.200 65.180 10.646 1.00 47.00 94 PRO A O 1
ATOM 563 N N . GLY A 1 79 ? -23.572 65.836 8.504 1.00 46.08 95 GLY A N 1
ATOM 564 C CA . GLY A 1 79 ? -22.548 66.873 8.515 1.00 44.53 95 GLY A CA 1
ATOM 565 C C . GLY A 1 79 ? -21.124 66.371 8.307 1.00 43.40 95 GLY A C 1
ATOM 566 O O . GLY A 1 79 ? -20.239 67.172 7.992 1.00 43.14 95 GLY A O 1
ATOM 567 N N . ASP A 1 80 ? -20.904 65.065 8.474 1.00 42.16 96 ASP A N 1
ATOM 568 C CA . ASP A 1 80 ? -19.567 64.472 8.409 1.00 41.81 96 ASP A CA 1
ATOM 569 C C . ASP A 1 80 ? -19.300 63.623 7.141 1.00 40.42 96 ASP A C 1
ATOM 570 O O . ASP A 1 80 ? -18.294 63.813 6.465 1.00 39.35 96 ASP A O 1
ATOM 575 N N . ILE A 1 81 ? -20.193 62.678 6.851 1.00 39.65 97 ILE A N 1
ATOM 576 C CA . ILE A 1 81 ? -20.042 61.736 5.734 1.00 39.05 97 ILE A CA 1
ATOM 577 C C . ILE A 1 81 ? -21.409 61.545 5.070 1.00 39.38 97 ILE A C 1
ATOM 578 O O . ILE A 1 81 ? -22.393 61.189 5.749 1.00 39.39 97 ILE A O 1
ATOM 583 N N . SER A 1 82 ? -21.469 61.764 3.753 1.00 38.37 98 SER A N 1
ATOM 584 C CA . SER A 1 82 ? -22.747 61.857 3.046 1.00 37.97 98 SER A CA 1
ATOM 585 C C . SER A 1 82 ? -22.604 61.603 1.547 1.00 37.27 98 SER A C 1
ATOM 586 O O . SER A 1 82 ? -21.512 61.728 0.991 1.00 36.58 98 SER A O 1
ATOM 589 N N . GLU A 1 83 ? -23.713 61.247 0.896 1.00 36.92 99 GLU A N 1
ATOM 590 C CA . GLU A 1 83 ? -23.804 61.275 -0.566 1.00 37.08 99 GLU A CA 1
ATOM 591 C C . GLU A 1 83 ? -23.670 62.709 -1.082 1.00 36.23 99 GLU A C 1
ATOM 592 O O . GLU A 1 83 ? -23.099 62.942 -2.133 1.00 35.72 99 GLU A O 1
ATOM 598 N N . ASP A 1 84 ? -24.247 63.655 -0.348 1.00 35.82 100 ASP A N 1
ATOM 599 C CA . ASP A 1 84 ? -24.227 65.063 -0.727 1.00 35.67 100 ASP A CA 1
ATOM 600 C C . ASP A 1 84 ? -22.887 65.683 -0.283 1.00 34.71 100 ASP A C 1
ATOM 601 O O . ASP A 1 84 ? -22.761 66.235 0.814 1.00 34.48 100 ASP A O 1
ATOM 606 N N . CYS A 1 85 ? -21.885 65.582 -1.147 1.00 33.52 101 CYS A N 1
ATOM 607 C CA . CYS A 1 85 ? -20.502 65.788 -0.710 1.00 32.59 101 CYS A CA 1
ATOM 608 C C . CYS A 1 85 ? -19.619 66.584 -1.675 1.00 31.55 101 CYS A C 1
ATOM 609 O O . CYS A 1 85 ? -18.439 66.773 -1.406 1.00 31.24 101 CYS A O 1
ATOM 612 N N . LEU A 1 86 ? -20.173 67.035 -2.799 1.00 31.07 102 LEU A N 1
ATOM 613 C CA . LEU A 1 86 ? -19.371 67.725 -3.811 1.00 30.38 102 LEU A CA 1
ATOM 614 C C . LEU A 1 86 ? -19.071 69.183 -3.422 1.00 29.92 102 LEU A C 1
ATOM 615 O O . LEU A 1 86 ? -19.681 70.144 -3.942 1.00 29.24 102 LEU A O 1
ATOM 620 N N . PHE A 1 87 ? -18.144 69.332 -2.474 1.00 29.11 103 PHE A N 1
ATOM 621 C CA . PHE A 1 87 ? -17.773 70.651 -1.956 1.00 29.18 103 PHE A CA 1
ATOM 622 C C . PHE A 1 87 ? -16.347 71.025 -2.307 1.00 28.91 103 PHE A C 1
ATOM 623 O O . PHE A 1 87 ? -15.501 70.146 -2.475 1.00 28.43 103 PHE A O 1
ATOM 631 N N . ILE A 1 88 ? -16.098 72.337 -2.387 1.00 28.53 104 ILE A N 1
ATOM 632 C CA . ILE A 1 88 ? -14.793 72.886 -2.670 1.00 28.08 104 ILE A CA 1
ATOM 633 C C . ILE A 1 88 ? -14.514 73.961 -1.622 1.00 28.65 104 ILE A C 1
ATOM 634 O O . ILE A 1 88 ? -15.446 74.630 -1.159 1.00 29.29 104 ILE A O 1
ATOM 639 N N . ASN A 1 89 ? -13.240 74.098 -1.247 1.00 27.99 105 ASN A N 1
ATOM 640 C CA . ASN A 1 89 ? -12.809 74.972 -0.167 1.00 27.57 105 ASN A CA 1
ATOM 641 C C . ASN A 1 89 ? -11.615 75.797 -0.633 1.00 27.85 105 ASN A C 1
ATOM 642 O O . ASN A 1 89 ? -10.700 75.259 -1.271 1.00 27.74 105 ASN A O 1
ATOM 647 N N . VAL A 1 90 ? -11.612 77.095 -0.326 1.00 27.39 106 VAL A N 1
ATOM 648 C CA . VAL A 1 90 ? -10.544 77.982 -0.786 1.00 26.05 106 VAL A CA 1
ATOM 649 C C . VAL A 1 90 ? -9.951 78.757 0.388 1.00 26.96 106 VAL A C 1
ATOM 650 O O . VAL A 1 90 ? -10.694 79.316 1.221 1.00 26.25 106 VAL A O 1
ATOM 654 N N . PHE A 1 91 ? -8.614 78.797 0.434 1.00 26.24 107 PHE A N 1
ATOM 655 C CA . PHE A 1 91 ? -7.885 79.636 1.385 1.00 26.75 107 PHE A CA 1
ATOM 656 C C . PHE A 1 91 ? -7.162 80.714 0.589 1.00 26.71 107 PHE A C 1
ATOM 657 O O . PHE A 1 91 ? -6.497 80.405 -0.403 1.00 27.14 107 PHE A O 1
ATOM 665 N N . LYS A 1 92 ? -7.256 81.962 1.022 1.00 27.16 108 LYS A N 1
ATOM 666 C CA . LYS A 1 92 ? -6.586 83.060 0.308 1.00 27.48 108 LYS A CA 1
ATOM 667 C C . LYS A 1 92 ? -5.992 84.038 1.321 1.00 27.79 108 LYS A C 1
ATOM 668 O O . LYS A 1 92 ? -6.498 84.131 2.441 1.00 27.89 108 LYS A O 1
ATOM 674 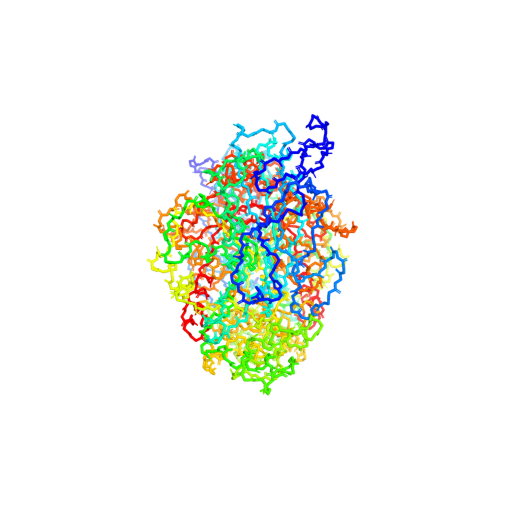N N . PRO A 1 93 ? -4.936 84.770 0.948 1.00 27.77 109 PRO A N 1
ATOM 675 C CA . PRO A 1 93 ? -4.462 85.855 1.803 1.00 28.18 109 PRO A CA 1
ATOM 676 C C . PRO A 1 93 ? -5.632 86.825 1.998 1.00 29.02 109 PRO A C 1
ATOM 677 O O . PRO A 1 93 ? -6.351 87.108 1.043 1.00 28.34 109 PRO A O 1
ATOM 681 N N . SER A 1 94 ? -5.835 87.303 3.220 1.00 29.80 110 SER A N 1
ATOM 682 C CA . SER A 1 94 ? -6.884 88.282 3.488 1.00 31.10 110 SER A CA 1
ATOM 683 C C . SER A 1 94 ? -6.797 89.519 2.594 1.00 31.70 110 SER A C 1
ATOM 684 O O . SER A 1 94 ? -7.830 90.003 2.144 1.00 31.90 110 SER A O 1
ATOM 687 N N . THR A 1 95 ? -5.583 89.999 2.301 1.00 32.12 111 THR A N 1
ATOM 688 C CA . THR A 1 95 ? -5.405 91.260 1.545 1.00 33.00 111 THR A CA 1
ATOM 689 C C . THR A 1 95 ? -5.598 91.070 0.038 1.00 33.54 111 THR A C 1
ATOM 690 O O . THR A 1 95 ? -5.691 92.057 -0.717 1.00 33.71 111 THR A O 1
ATOM 694 N N . ALA A 1 96 ? -5.638 89.814 -0.414 1.00 32.58 112 ALA A N 1
ATOM 695 C CA . ALA A 1 96 ? -5.771 89.536 -1.845 1.00 32.44 112 ALA A CA 1
ATOM 696 C C . ALA A 1 96 ? -7.138 89.970 -2.377 1.00 32.83 112 ALA A C 1
ATOM 697 O O . ALA A 1 96 ? -8.166 89.778 -1.708 1.00 32.51 112 ALA A O 1
ATOM 699 N N . THR A 1 97 ? -7.138 90.531 -3.590 1.00 33.31 113 THR A N 1
ATOM 700 C CA . THR A 1 97 ? -8.380 90.894 -4.284 1.00 34.44 113 THR A CA 1
ATOM 701 C C . THR A 1 97 ? -8.434 90.185 -5.630 1.00 34.37 113 THR A C 1
ATOM 702 O O . THR A 1 97 ? -7.497 89.480 -5.997 1.00 33.72 113 THR A O 1
ATOM 706 N N . SER A 1 98 ? -9.495 90.437 -6.391 1.00 34.43 114 SER A N 1
ATOM 707 C CA . SER A 1 98 ? -9.647 89.851 -7.720 1.00 35.25 114 SER A CA 1
ATOM 708 C C . SER A 1 98 ? -8.525 90.255 -8.697 1.00 35.25 114 SER A C 1
ATOM 709 O O . SER A 1 98 ? -8.322 89.595 -9.708 1.00 35.00 114 SER A O 1
ATOM 712 N N . GLN A 1 99 ? -7.788 91.315 -8.365 1.00 35.13 115 GLN A N 1
ATOM 713 C CA . GLN A 1 99 ? -6.664 91.791 -9.179 1.00 36.05 115 GLN A CA 1
ATOM 714 C C . GLN A 1 99 ? -5.316 91.154 -8.788 1.00 34.68 115 GLN A C 1
ATOM 715 O O . GLN A 1 99 ? -4.315 91.314 -9.502 1.00 34.27 115 GLN A O 1
ATOM 721 N N . SER A 1 100 ? -5.285 90.451 -7.653 1.00 33.08 116 SER A N 1
ATOM 722 C CA . SER A 1 100 ? -4.032 89.883 -7.165 1.00 32.42 116 SER A CA 1
ATOM 723 C C . SER A 1 100 ? -3.354 88.849 -8.077 1.00 31.62 116 SER A C 1
ATOM 724 O O . SER A 1 100 ? -2.115 88.843 -8.179 1.00 32.15 116 SER A O 1
ATOM 727 N N . LYS A 1 101 ? -4.134 87.989 -8.731 1.00 31.06 117 LYS A N 1
ATOM 728 C CA . LYS A 1 101 ? -3.584 86.978 -9.660 1.00 30.98 117 LYS A CA 1
ATOM 729 C C . LYS A 1 101 ? -2.417 86.169 -9.054 1.00 29.93 117 LYS A C 1
ATOM 730 O O . LYS A 1 101 ? -1.316 86.107 -9.612 1.00 30.02 117 LYS A O 1
ATOM 736 N N . LEU A 1 102 ? -2.690 85.523 -7.927 1.00 29.45 118 LEU A N 1
ATOM 737 C CA . LEU A 1 102 ? -1.706 84.699 -7.222 1.00 28.08 118 LEU A CA 1
ATOM 738 C C . LEU A 1 102 ? -1.664 83.277 -7.783 1.00 27.65 118 LEU A C 1
ATOM 739 O O . LEU A 1 102 ? -2.682 82.753 -8.206 1.00 28.57 118 LEU A O 1
ATOM 744 N N . PRO A 1 103 ? -0.486 82.651 -7.784 1.00 27.35 119 PRO A N 1
ATOM 745 C CA . PRO A 1 103 ? -0.388 81.217 -8.069 1.00 26.93 119 PRO A CA 1
ATOM 746 C C . PRO A 1 103 ? -1.379 80.423 -7.216 1.00 27.08 119 PRO A C 1
ATOM 747 O O . PRO A 1 103 ? -1.561 80.713 -6.023 1.00 27.38 119 PRO A O 1
ATOM 751 N N . VAL A 1 104 ? -2.009 79.440 -7.846 1.00 26.31 120 VAL A N 1
ATOM 752 C CA . VAL A 1 104 ? -3.025 78.601 -7.209 1.00 26.41 120 VAL A CA 1
ATOM 753 C C . VAL A 1 104 ? -2.478 77.168 -7.040 1.00 26.13 120 VAL A C 1
ATOM 754 O O . VAL A 1 104 ? -1.848 76.619 -7.955 1.00 25.77 120 VAL A O 1
ATOM 758 N N . TRP A 1 105 ? -2.719 76.606 -5.860 1.00 25.50 121 TRP A N 1
ATOM 759 C CA . TRP A 1 105 ? -2.336 75.248 -5.499 1.00 24.80 121 TRP A CA 1
ATOM 760 C C . TRP A 1 105 ? -3.638 74.463 -5.333 1.00 24.75 121 TRP A C 1
ATOM 761 O O . TRP A 1 105 ? -4.409 74.699 -4.393 1.00 24.84 121 TRP A O 1
ATOM 772 N N . LEU A 1 106 ? -3.906 73.563 -6.267 1.00 24.54 122 LEU A N 1
ATOM 773 C CA . LEU A 1 106 ? -5.173 72.825 -6.280 1.00 24.87 122 LEU A CA 1
ATOM 774 C C . LEU A 1 106 ? -4.893 71.384 -5.854 1.00 25.12 122 LEU A C 1
ATOM 775 O O . LEU A 1 106 ? -4.225 70.639 -6.567 1.00 24.22 122 LEU A O 1
ATOM 780 N N . PHE A 1 107 ? -5.377 71.015 -4.666 1.00 24.88 123 PHE A N 1
ATOM 781 C CA . PHE A 1 107 ? -4.977 69.753 -4.029 1.00 25.43 123 PHE A CA 1
ATOM 782 C C . PHE A 1 107 ? -6.037 68.690 -4.264 1.00 25.40 123 PHE A C 1
ATOM 783 O O . PHE A 1 107 ? -7.227 68.911 -4.012 1.00 25.00 123 PHE A O 1
ATOM 791 N N . ILE A 1 108 ? -5.604 67.533 -4.745 1.00 25.09 124 ILE A N 1
ATOM 792 C CA . ILE A 1 108 ? -6.507 66.403 -4.946 1.00 24.76 124 ILE A CA 1
ATOM 793 C C . ILE A 1 108 ? -6.158 65.269 -3.957 1.00 25.10 124 ILE A C 1
ATOM 794 O O . ILE A 1 108 ? -5.108 64.613 -4.081 1.00 24.10 124 ILE A O 1
ATOM 799 N N . GLN A 1 109 ? -7.068 65.028 -3.010 1.00 25.03 125 GLN A N 1
ATOM 800 C CA . GLN A 1 109 ? -6.896 64.037 -1.965 1.00 25.94 125 GLN A CA 1
ATOM 801 C C . GLN A 1 109 ? -6.918 62.589 -2.475 1.00 26.46 125 GLN A C 1
ATOM 802 O O . GLN A 1 109 ? -7.380 62.332 -3.585 1.00 27.34 125 GLN A O 1
ATOM 808 N N . GLY A 1 110 ? -6.406 61.665 -1.655 1.00 26.03 126 GLY A N 1
ATOM 809 C CA . GLY A 1 110 ? -6.390 60.252 -1.967 1.00 26.29 126 GLY A CA 1
ATOM 810 C C . GLY A 1 110 ? -7.437 59.474 -1.184 1.00 27.02 126 GLY A C 1
ATOM 811 O O . GLY A 1 110 ? -8.474 60.029 -0.795 1.00 27.25 126 GLY A O 1
ATOM 812 N N . GLY A 1 111 ? -7.173 58.194 -0.954 1.00 27.21 127 GLY A N 1
ATOM 813 C CA . GLY A 1 111 ? -8.185 57.292 -0.420 1.00 28.16 127 GLY A CA 1
ATOM 814 C C . GLY A 1 111 ? -8.454 56.071 -1.296 1.00 28.52 127 GLY A C 1
ATOM 815 O O . GLY A 1 111 ? -9.463 55.387 -1.109 1.00 29.29 127 GLY A O 1
ATOM 816 N N . GLY A 1 112 ? -7.564 55.803 -2.252 1.00 27.78 128 GLY A N 1
ATOM 817 C CA . GLY A 1 112 ? -7.595 54.581 -3.044 1.00 28.01 128 GLY A CA 1
ATOM 818 C C . GLY A 1 112 ? -8.785 54.470 -3.988 1.00 28.34 128 GLY A C 1
ATOM 819 O O . GLY A 1 112 ? -9.089 53.359 -4.452 1.00 28.84 128 GLY A O 1
ATOM 820 N N . TYR A 1 113 ? -9.436 55.601 -4.274 1.00 27.63 129 TYR A N 1
ATOM 821 C CA . TYR A 1 113 ? -10.726 55.659 -5.001 1.00 28.53 129 TYR A CA 1
ATOM 822 C C . TYR A 1 113 ? -11.880 54.997 -4.229 1.00 29.48 129 TYR A C 1
ATOM 823 O O . TYR A 1 113 ? -12.966 54.779 -4.783 1.00 30.23 129 TYR A O 1
ATOM 832 N N . ALA A 1 114 ? -11.631 54.684 -2.953 1.00 30.05 130 ALA A N 1
ATOM 833 C CA . ALA A 1 114 ? -12.586 53.986 -2.083 1.00 30.41 130 ALA A CA 1
ATOM 834 C C . ALA A 1 114 ? -13.134 54.927 -1.005 1.00 31.23 130 ALA A C 1
ATOM 835 O O . ALA A 1 114 ? -14.277 54.758 -0.564 1.00 30.44 130 ALA A O 1
ATOM 837 N N . GLU A 1 115 ? -12.302 55.891 -0.575 1.00 30.72 131 GLU A N 1
ATOM 838 C CA . GLU A 1 115 ? -12.665 56.861 0.466 1.00 31.89 131 GLU A CA 1
ATOM 839 C C . GLU A 1 115 ? -12.130 58.246 0.119 1.00 31.20 131 GLU A C 1
ATOM 840 O O . GLU A 1 115 ? -11.289 58.383 -0.764 1.00 30.74 131 GLU A O 1
ATOM 846 N N . ASN A 1 116 ? -12.635 59.279 0.791 1.00 31.13 132 ASN A N 1
ATOM 847 C CA . ASN A 1 116 ? -11.954 60.573 0.767 1.00 30.43 132 ASN A CA 1
ATOM 848 C C . ASN A 1 116 ? -10.984 60.578 1.958 1.00 30.33 132 ASN A C 1
ATOM 849 O O . ASN A 1 116 ? -11.412 60.815 3.092 1.00 30.53 132 ASN A O 1
ATOM 854 N N . SER A 1 117 ? -9.697 60.292 1.730 1.00 29.71 133 SER A N 1
ATOM 855 C CA . SER A 1 117 ? -8.777 60.095 2.874 1.00 29.84 133 SER A CA 1
ATOM 856 C C . SER A 1 117 ? -7.784 61.209 3.200 1.00 29.34 133 SER A C 1
ATOM 857 O O . SER A 1 117 ? -7.014 61.068 4.144 1.00 29.18 133 SER A O 1
ATOM 860 N N . ASN A 1 118 ? -7.798 62.312 2.448 1.00 28.45 134 ASN A N 1
ATOM 861 C CA . ASN A 1 118 ? -6.976 63.491 2.801 1.00 28.04 134 ASN A CA 1
ATOM 862 C C . ASN A 1 118 ? -7.790 64.781 2.742 1.00 27.95 134 ASN A C 1
ATOM 863 O O . ASN A 1 118 ? -7.379 65.766 2.149 1.00 28.18 134 ASN A O 1
ATOM 868 N N . ALA A 1 119 ? -8.959 64.754 3.362 1.00 28.16 135 ALA A N 1
ATOM 869 C CA . ALA A 1 119 ? -9.932 65.810 3.194 1.00 28.01 135 ALA A CA 1
ATOM 870 C C . ALA A 1 119 ? -9.697 66.961 4.165 1.00 28.23 135 ALA A C 1
ATOM 871 O O . ALA A 1 119 ? -9.138 66.776 5.261 1.00 28.60 135 ALA A O 1
ATOM 873 N N . ASN A 1 120 ? -10.121 68.154 3.765 1.00 27.93 136 ASN A N 1
ATOM 874 C CA . ASN A 1 120 ? -10.175 69.306 4.671 1.00 27.80 136 ASN A CA 1
ATOM 875 C C . ASN A 1 120 ? -8.810 69.724 5.220 1.00 27.22 136 ASN A C 1
ATOM 876 O O . ASN A 1 120 ? -8.703 70.149 6.362 1.00 27.50 136 ASN A O 1
ATOM 881 N N . TYR A 1 121 ? -7.768 69.609 4.406 1.00 26.42 137 TYR A N 1
ATOM 882 C CA . TYR A 1 121 ? -6.433 70.007 4.841 1.00 26.17 137 TYR A CA 1
ATOM 883 C C . TYR A 1 121 ? -6.367 71.534 4.898 1.00 26.33 137 TYR A C 1
ATOM 884 O O . TYR A 1 121 ? -6.983 72.242 4.071 1.00 25.82 137 TYR A O 1
ATOM 893 N N . ASN A 1 122 ? -5.646 72.036 5.885 1.00 25.34 138 ASN A N 1
ATOM 894 C CA . ASN A 1 122 ? -5.587 73.470 6.127 1.00 26.20 138 ASN A CA 1
ATOM 895 C C . ASN A 1 122 ? -4.490 74.129 5.297 1.00 26.01 138 ASN A C 1
ATOM 896 O O . ASN A 1 122 ? -3.329 73.696 5.340 1.00 26.01 138 ASN A O 1
ATOM 901 N N . GLY A 1 123 ? -4.850 75.155 4.521 1.00 25.64 139 GLY A N 1
ATOM 902 C CA . GLY A 1 123 ? -3.843 75.873 3.754 1.00 25.00 139 GLY A CA 1
ATOM 903 C C . GLY A 1 123 ? -3.207 77.074 4.430 1.00 25.13 139 GLY A C 1
ATOM 904 O O . GLY A 1 123 ? -2.408 77.767 3.812 1.00 25.11 139 GLY A O 1
ATOM 905 N N . THR A 1 124 ? -3.542 77.339 5.688 1.00 24.76 140 THR A N 1
ATOM 906 C CA . THR A 1 124 ? -3.035 78.553 6.347 1.00 25.88 140 THR A CA 1
ATOM 907 C C . THR A 1 124 ? -1.495 78.638 6.424 1.00 26.23 140 THR A C 1
ATOM 908 O O . THR A 1 124 ? -0.909 79.676 6.124 1.00 26.61 140 THR A O 1
ATOM 912 N N . GLN A 1 125 ? -0.849 77.551 6.838 1.00 25.73 141 GLN A N 1
ATOM 913 C CA . GLN A 1 125 ? 0.593 77.562 7.040 1.00 25.23 141 GLN A CA 1
ATOM 914 C C . GLN A 1 125 ? 1.336 77.729 5.724 1.00 25.10 141 GLN A C 1
ATOM 915 O O . GLN A 1 125 ? 2.316 78.480 5.660 1.00 25.69 141 GLN A O 1
ATOM 921 N N . VAL A 1 126 ? 0.881 77.056 4.668 1.00 24.63 142 VAL A N 1
ATOM 922 C CA . VAL A 1 126 ? 1.540 77.245 3.367 1.00 24.27 142 VAL A CA 1
ATOM 923 C C . VAL A 1 126 ? 1.366 78.680 2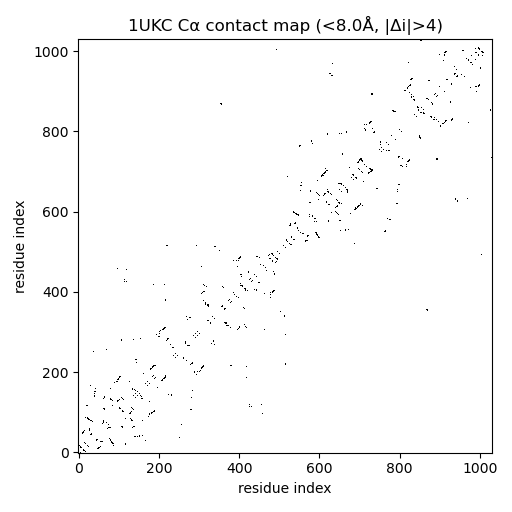.846 1.00 24.78 142 VAL A C 1
ATOM 924 O O . VAL A 1 126 ? 2.304 79.258 2.293 1.00 24.76 142 VAL A O 1
ATOM 928 N N . ILE A 1 127 ? 0.209 79.284 3.081 1.00 24.76 143 ILE A N 1
ATOM 929 C CA . ILE A 1 127 ? 0.032 80.653 2.618 1.00 24.85 143 ILE A CA 1
ATOM 930 C C . ILE A 1 127 ? 0.964 81.600 3.377 1.00 25.34 143 ILE A C 1
ATOM 931 O O . ILE A 1 127 ? 1.649 82.444 2.768 1.00 24.91 143 ILE A O 1
ATOM 936 N N . GLN A 1 128 ? 1.009 81.442 4.695 1.00 25.35 144 GLN A N 1
ATOM 937 C CA . GLN A 1 128 ? 1.925 82.256 5.501 1.00 26.56 144 GLN A CA 1
ATOM 938 C C . GLN A 1 128 ? 3.401 82.040 5.121 1.00 26.63 144 GLN A C 1
ATOM 939 O O . GLN A 1 128 ? 4.151 83.011 5.007 1.00 26.07 144 GLN A O 1
ATOM 945 N N . ALA A 1 129 ? 3.803 80.777 4.915 1.00 26.38 145 ALA A N 1
ATOM 946 C CA . ALA A 1 129 ? 5.200 80.462 4.532 1.00 26.26 145 ALA A CA 1
ATOM 947 C C . ALA A 1 129 ? 5.588 81.054 3.166 1.00 26.62 145 ALA A C 1
ATOM 948 O O . ALA A 1 129 ? 6.761 81.372 2.928 1.00 26.88 145 ALA A O 1
ATOM 950 N N . SER A 1 130 ? 4.610 81.183 2.273 1.00 26.74 146 SER A N 1
ATOM 951 C CA . SER A 1 130 ? 4.835 81.789 0.951 1.00 27.95 146 SER A CA 1
ATOM 952 C C . SER A 1 130 ? 5.020 83.300 1.018 1.00 29.43 146 SER A C 1
ATOM 953 O O . SER A 1 130 ? 5.349 83.934 0.005 1.00 30.05 146 SER A O 1
ATOM 956 N N . ASP A 1 131 ? 4.821 83.867 2.209 1.00 31.16 147 ASP A N 1
ATOM 957 C CA . ASP A 1 131 ? 4.763 85.319 2.405 1.00 33.41 147 ASP A CA 1
ATOM 958 C C . ASP A 1 131 ? 3.467 85.874 1.805 1.00 33.40 147 ASP A C 1
ATOM 959 O O . ASP A 1 131 ? 3.439 86.974 1.239 1.00 32.49 147 ASP A O 1
ATOM 964 N N . ASP A 1 132 ? 2.411 85.071 1.915 1.00 33.34 148 ASP A N 1
ATOM 965 C CA . ASP A 1 132 ? 1.049 85.507 1.624 1.00 34.60 148 ASP A CA 1
ATOM 966 C C . ASP A 1 132 ? 0.745 85.780 0.167 1.00 33.63 148 ASP A C 1
ATOM 967 O O . ASP A 1 132 ? 0.033 86.725 -0.146 1.00 32.67 148 ASP A O 1
ATOM 972 N N . VAL A 1 133 ? 1.264 84.941 -0.722 1.00 32.06 149 VAL A N 1
ATOM 973 C CA . VAL A 1 133 ? 1.111 85.214 -2.142 1.00 31.00 149 VAL A CA 1
ATOM 974 C C . VAL A 1 133 ? 0.741 83.960 -2.924 1.00 31.06 149 VAL A C 1
ATOM 975 O O . VAL A 1 133 ? 1.077 83.855 -4.124 1.00 32.42 149 VAL A O 1
ATOM 979 N N . ILE A 1 134 ? 0.055 83.020 -2.263 1.00 28.94 150 ILE A N 1
ATOM 980 C CA . ILE A 1 134 ? -0.576 81.896 -2.964 1.00 28.32 150 ILE A CA 1
ATOM 981 C C . ILE A 1 134 ? -1.995 81.663 -2.480 1.00 27.66 150 ILE A C 1
ATOM 982 O O . ILE A 1 134 ? -2.376 82.136 -1.410 1.00 27.15 150 ILE A O 1
ATOM 987 N N . VAL A 1 135 ? -2.756 80.918 -3.280 1.00 26.95 151 VAL A N 1
ATOM 988 C CA . VAL A 1 135 ? -4.120 80.532 -2.950 1.00 26.49 151 VAL A CA 1
ATOM 989 C C . VAL A 1 135 ? -4.205 79.001 -2.956 1.00 26.19 151 VAL A C 1
ATOM 990 O O . VAL A 1 135 ? -3.658 78.351 -3.846 1.00 26.30 151 VAL A O 1
ATOM 994 N N . PHE A 1 136 ? -4.897 78.428 -1.980 1.00 25.51 152 PHE A N 1
ATOM 995 C CA . PHE A 1 136 ? -4.914 76.972 -1.817 1.00 25.55 152 PHE A CA 1
ATOM 996 C C . PHE A 1 136 ? -6.341 76.447 -1.870 1.00 25.62 152 PHE A C 1
ATOM 997 O O . PHE A 1 136 ? -7.228 77.033 -1.250 1.00 26.04 152 PHE A O 1
ATOM 1005 N N . VAL A 1 137 ? -6.543 75.334 -2.583 1.00 24.93 153 VAL A N 1
ATOM 1006 C CA . VAL A 1 137 ? -7.886 74.832 -2.886 1.00 25.00 153 VAL A CA 1
ATOM 1007 C C . VAL A 1 137 ? -7.964 73.329 -2.619 1.00 25.33 153 VAL A C 1
ATOM 1008 O O . VAL A 1 137 ? -7.052 72.584 -3.011 1.00 24.90 153 VAL A O 1
ATOM 1012 N N . THR A 1 138 ? -9.027 72.883 -1.940 1.00 24.73 154 THR A N 1
ATOM 1013 C CA . THR A 1 138 ? -9.241 71.452 -1.731 1.00 25.11 154 THR A CA 1
ATOM 1014 C C . THR A 1 138 ? -10.684 71.151 -2.080 1.00 25.57 154 THR A C 1
ATOM 1015 O O . THR A 1 138 ? -11.489 72.075 -2.207 1.00 25.66 154 THR A O 1
ATOM 1019 N N . PHE A 1 139 ? -11.019 69.868 -2.212 1.00 25.78 155 PHE A N 1
ATOM 1020 C CA . PHE A 1 139 ? -12.387 69.484 -2.608 1.00 26.63 155 PHE A CA 1
ATOM 1021 C C . PHE A 1 139 ? -12.603 67.994 -2.429 1.00 26.52 155 PHE A C 1
ATOM 1022 O O . PHE A 1 139 ? -11.637 67.243 -2.264 1.00 25.74 155 PHE A O 1
ATOM 1030 N N . ASN A 1 140 ? -13.868 67.572 -2.426 1.00 26.48 156 ASN A N 1
ATOM 1031 C CA . ASN A 1 140 ? -14.201 66.144 -2.350 1.00 27.04 156 ASN A CA 1
ATOM 1032 C C . ASN A 1 140 ? -14.714 65.657 -3.688 1.00 26.81 156 ASN A C 1
ATOM 1033 O O . ASN A 1 140 ? -15.299 66.431 -4.424 1.00 27.01 156 ASN A O 1
ATOM 1038 N N . TYR A 1 141 ? -14.518 64.377 -3.980 1.00 27.13 157 TYR A N 1
ATOM 1039 C CA . TYR A 1 141 ? -15.042 63.749 -5.186 1.00 27.55 157 TYR A CA 1
ATOM 1040 C C . TYR A 1 141 ? -15.542 62.362 -4.787 1.00 28.39 157 TYR A C 1
ATOM 1041 O O . TYR A 1 141 ? -15.075 61.808 -3.778 1.00 28.78 157 TYR A O 1
ATOM 1050 N N . ARG A 1 142 ? -16.475 61.802 -5.563 1.00 28.32 158 ARG A N 1
ATOM 1051 C CA . ARG A 1 142 ? -17.123 60.534 -5.219 1.00 28.56 158 ARG A CA 1
ATOM 1052 C C . ARG A 1 142 ? -16.177 59.363 -5.371 1.00 28.36 158 ARG A C 1
ATOM 1053 O O . ARG A 1 142 ? -15.273 59.384 -6.202 1.00 28.34 158 ARG A O 1
ATOM 1061 N N . VAL A 1 143 ? -16.437 58.330 -4.575 1.00 28.87 159 VAL A N 1
ATOM 1062 C CA . VAL A 1 143 ? -15.556 57.188 -4.401 1.00 28.86 159 VAL A CA 1
ATOM 1063 C C . VAL A 1 143 ? -16.419 55.944 -4.170 1.00 29.99 159 VAL A C 1
ATOM 1064 O O . VAL A 1 143 ? -17.665 56.042 -4.074 1.00 29.87 159 VAL A O 1
ATOM 1068 N N . GLY A 1 144 ? -15.759 54.788 -4.078 1.00 30.15 160 GLY A N 1
ATOM 1069 C CA . GLY A 1 144 ? -16.424 53.512 -3.926 1.00 31.20 160 GLY A CA 1
ATOM 1070 C C . GLY A 1 144 ? -17.465 53.324 -5.018 1.00 32.05 160 GLY A C 1
ATOM 1071 O O . GLY A 1 144 ? -17.309 53.848 -6.139 1.00 31.50 160 GLY A O 1
ATOM 1072 N N . ALA A 1 145 ? -18.551 52.626 -4.680 1.00 32.87 161 ALA A N 1
ATOM 1073 C CA . ALA A 1 145 ? -19.599 52.329 -5.667 1.00 33.54 161 ALA A CA 1
ATOM 1074 C C . ALA A 1 145 ? -20.203 53.585 -6.276 1.00 33.43 161 ALA A C 1
ATOM 1075 O O . ALA A 1 145 ? -20.517 53.602 -7.459 1.00 33.55 161 ALA A O 1
ATOM 1077 N N . LEU A 1 146 ? -20.360 54.629 -5.472 1.00 33.25 162 LEU A N 1
ATOM 1078 C CA . LEU A 1 146 ? -21.012 55.854 -5.944 1.00 33.34 162 LEU A CA 1
ATOM 1079 C C . LEU A 1 146 ? -20.168 56.613 -6.964 1.00 32.77 162 LEU A C 1
ATOM 1080 O O . LEU A 1 146 ? -20.708 57.312 -7.823 1.00 32.01 162 LEU A O 1
ATOM 1085 N N . GLY A 1 147 ? -18.844 56.484 -6.866 1.00 31.97 163 GLY A N 1
ATOM 1086 C CA . GLY A 1 147 ? -17.963 57.189 -7.780 1.00 31.66 163 GLY A CA 1
ATOM 1087 C C . GLY A 1 147 ? -17.493 56.331 -8.936 1.00 32.10 163 GLY A C 1
ATOM 1088 O O . GLY A 1 147 ? -17.117 56.863 -9.989 1.00 32.63 163 GLY A O 1
ATOM 1089 N N . PHE A 1 148 ? -17.489 55.010 -8.745 1.00 31.68 164 PHE A N 1
ATOM 1090 C CA . PHE A 1 148 ? -16.854 54.115 -9.700 1.00 31.96 164 PHE A CA 1
ATOM 1091 C C . PHE A 1 148 ? -17.648 52.856 -10.099 1.00 33.02 164 PHE A C 1
ATOM 1092 O O . PHE A 1 148 ? -17.063 51.845 -10.525 1.00 33.27 164 PHE A O 1
ATOM 1100 N N . LEU A 1 149 ? -18.976 52.911 -10.009 1.00 33.62 165 LEU A N 1
ATOM 1101 C CA . LEU A 1 149 ? -19.765 51.818 -10.549 1.00 34.00 165 LEU A CA 1
ATOM 1102 C C . LEU A 1 149 ? -19.482 51.771 -12.043 1.00 34.73 165 LEU A C 1
ATOM 1103 O O . LEU A 1 149 ? -19.457 52.815 -12.703 1.00 35.43 165 LEU A O 1
ATOM 1108 N N . ALA A 1 150 ? -19.203 50.575 -12.562 1.00 34.77 166 ALA A N 1
ATOM 1109 C CA . ALA A 1 150 ? -18.875 50.412 -13.981 1.00 34.73 166 ALA A CA 1
ATOM 1110 C C . ALA A 1 150 ? -19.664 49.270 -14.645 1.00 35.77 166 ALA A C 1
ATOM 1111 O O . ALA A 1 150 ? -19.628 48.125 -14.190 1.00 35.91 166 ALA A O 1
ATOM 1113 N N . SER A 1 151 ? -20.362 49.607 -15.722 1.00 36.84 167 SER A N 1
ATOM 1114 C CA . SER A 1 151 ? -21.176 48.652 -16.488 1.00 38.05 167 SER A CA 1
ATOM 1115 C C . SER A 1 151 ? -21.584 49.356 -17.747 1.00 38.27 167 SER A C 1
ATOM 1116 O O . SER A 1 151 ? -21.675 50.583 -17.758 1.00 38.59 167 SER A O 1
ATOM 1119 N N . GLU A 1 152 ? -21.863 48.597 -18.799 1.00 39.01 168 GLU A N 1
ATOM 1120 C CA . GLU A 1 152 ? -22.563 49.146 -19.959 1.00 39.78 168 GLU A CA 1
ATOM 1121 C C . GLU A 1 152 ? -23.868 49.833 -19.538 1.00 39.59 168 GLU A C 1
ATOM 1122 O O . GLU A 1 152 ? -24.237 50.866 -20.094 1.00 39.41 168 GLU A O 1
ATOM 1128 N N . LYS A 1 153 ? -24.563 49.265 -18.554 1.00 39.48 169 LYS A N 1
ATOM 1129 C CA . LYS A 1 153 ? -25.802 49.880 -18.049 1.00 40.08 169 LYS A CA 1
ATOM 1130 C C . LYS A 1 153 ? -25.576 51.246 -17.378 1.00 38.93 169 LYS A C 1
ATOM 1131 O O . LYS A 1 153 ? -26.424 52.116 -17.470 1.00 38.04 169 LYS A O 1
ATOM 1137 N N . VAL A 1 154 ? -24.439 51.426 -16.695 1.00 38.20 170 VAL A N 1
ATOM 1138 C CA . VAL A 1 154 ? -24.073 52.751 -16.164 1.00 37.25 170 VAL A CA 1
ATOM 1139 C C . VAL A 1 154 ? -23.890 53.727 -17.324 1.00 37.03 170 VAL A C 1
ATOM 1140 O O . VAL A 1 154 ? -24.484 54.800 -17.369 1.00 36.09 170 VAL A O 1
ATOM 1144 N N . ARG A 1 155 ? -23.094 53.303 -18.288 1.00 37.89 171 ARG A N 1
ATOM 1145 C CA . ARG A 1 155 ? -22.703 54.135 -19.417 1.00 38.83 171 ARG A CA 1
ATOM 1146 C C . ARG A 1 155 ? -23.880 54.480 -20.362 1.00 40.15 171 ARG A C 1
ATOM 1147 O O . ARG A 1 155 ? -23.885 55.527 -21.037 1.00 40.42 171 ARG A O 1
ATOM 1155 N N . GLN A 1 156 ? -24.893 53.623 -20.390 1.00 40.32 172 GLN A N 1
ATOM 1156 C CA . GLN A 1 156 ? -26.042 53.884 -21.257 1.00 42.09 172 GLN A CA 1
ATOM 1157 C C . GLN A 1 156 ? -27.034 54.854 -20.654 1.00 42.02 172 GLN A C 1
ATOM 1158 O O . GLN A 1 156 ? -27.834 55.458 -21.386 1.00 42.87 172 GLN A O 1
ATOM 1164 N N . ASN A 1 157 ? -26.981 55.008 -19.329 1.00 41.13 173 ASN A N 1
ATOM 1165 C CA . ASN A 1 157 ? -27.861 55.939 -18.624 1.00 41.10 173 ASN A CA 1
ATOM 1166 C C . ASN A 1 157 ? -27.159 56.453 -17.368 1.00 40.31 173 ASN A C 1
ATOM 1167 O O . ASN A 1 157 ? -27.593 56.223 -16.236 1.00 40.57 173 ASN A O 1
ATOM 1172 N N . GLY A 1 158 ? -26.052 57.144 -17.598 1.00 39.50 174 GLY A N 1
ATOM 1173 C CA . GLY A 1 158 ? -25.157 57.551 -16.538 1.00 37.80 174 GLY A CA 1
ATOM 1174 C C . GLY A 1 158 ? -23.792 57.746 -17.156 1.00 36.78 174 GLY A C 1
ATOM 1175 O O . GLY A 1 158 ? -23.672 57.954 -18.376 1.00 36.02 174 GLY A O 1
ATOM 1176 N N . ASP A 1 159 ? -22.768 57.711 -16.307 1.00 34.73 175 ASP A N 1
ATOM 1177 C CA . ASP A 1 159 ? -21.399 57.989 -16.738 1.00 34.18 175 ASP A CA 1
ATOM 1178 C C . ASP A 1 159 ? -20.417 57.167 -15.934 1.00 32.94 175 ASP A C 1
ATOM 1179 O O . ASP A 1 159 ? -20.558 57.023 -14.711 1.00 33.11 175 ASP A O 1
ATOM 1184 N N . LEU A 1 160 ? -19.436 56.627 -16.644 1.00 32.12 176 LEU A N 1
ATOM 1185 C CA . LEU A 1 160 ? -18.358 55.874 -16.050 1.00 31.77 176 LEU A CA 1
ATOM 1186 C C . LEU A 1 160 ? -17.391 56.832 -15.349 1.00 31.49 176 LEU A C 1
ATOM 1187 O O . LEU A 1 160 ? -17.334 58.025 -15.675 1.00 30.83 176 LEU A O 1
ATOM 1192 N N . ASN A 1 161 ? -16.623 56.299 -14.405 1.00 31.08 177 ASN A N 1
ATOM 1193 C CA . ASN A 1 161 ? -15.590 57.087 -13.732 1.00 30.88 177 ASN A CA 1
ATOM 1194 C C . ASN A 1 161 ? -16.157 58.402 -13.184 1.00 30.41 177 ASN A C 1
ATOM 1195 O O . ASN A 1 161 ? -15.514 59.448 -13.262 1.00 30.94 177 ASN A O 1
ATOM 1200 N N . ALA A 1 162 ? -17.363 58.348 -12.632 1.00 30.16 178 ALA A N 1
ATOM 1201 C CA . ALA A 1 162 ? -18.022 59.546 -12.126 1.00 30.43 178 ALA A CA 1
ATOM 1202 C C . ALA A 1 162 ? -17.116 60.333 -11.170 1.00 29.78 178 ALA A C 1
ATOM 1203 O O . ALA A 1 162 ? -17.090 61.566 -11.215 1.00 30.95 178 ALA A O 1
ATOM 1205 N N . GLY A 1 163 ? -16.378 59.628 -10.320 1.00 29.09 179 GLY A N 1
ATOM 1206 C CA . GLY A 1 163 ? -15.498 60.271 -9.346 1.00 28.56 179 GLY A CA 1
ATOM 1207 C C . GLY A 1 163 ? -14.413 61.129 -9.978 1.00 28.21 179 GLY A C 1
ATOM 1208 O O . GLY A 1 163 ? -14.089 62.203 -9.468 1.00 28.31 179 GLY A O 1
ATOM 1209 N N . LEU A 1 164 ? -13.841 60.650 -11.084 1.00 28.14 180 LEU A N 1
ATOM 1210 C CA . LEU A 1 164 ? -12.873 61.432 -11.859 1.00 28.02 180 LEU A CA 1
ATOM 1211 C C . LEU A 1 164 ? -13.547 62.600 -12.586 1.00 28.71 180 LEU A C 1
ATOM 1212 O O . LEU A 1 164 ? -12.973 63.684 -12.694 1.00 28.47 180 LEU A O 1
ATOM 1217 N N . LEU A 1 165 ? -14.770 62.387 -13.076 1.00 29.20 181 LEU A N 1
ATOM 1218 C CA . LEU A 1 165 ? -15.547 63.476 -13.677 1.00 29.59 181 LEU A CA 1
ATOM 1219 C C . LEU A 1 165 ? -15.862 64.566 -12.638 1.00 29.28 181 LEU A C 1
ATOM 1220 O O . LEU A 1 165 ? -15.903 65.746 -12.966 1.00 28.77 181 LEU A O 1
ATOM 1225 N N . ASP A 1 166 ? -16.055 64.180 -11.378 1.00 29.53 182 ASP A N 1
ATOM 1226 C CA . ASP A 1 166 ? -16.159 65.186 -10.315 1.00 29.44 182 ASP A CA 1
ATOM 1227 C C . ASP A 1 166 ? -14.885 66.050 -10.286 1.00 28.87 182 ASP A C 1
ATOM 1228 O O . ASP A 1 166 ? -14.948 67.278 -10.233 1.00 28.77 182 ASP A O 1
ATOM 1233 N N . GLN A 1 167 ? -13.729 65.399 -10.322 1.00 27.89 183 GLN A N 1
ATOM 1234 C CA . GLN A 1 167 ? -12.466 66.131 -10.333 1.00 27.56 183 GLN A CA 1
ATOM 1235 C C . GLN A 1 167 ? -12.370 67.083 -11.546 1.00 27.59 183 GLN A C 1
ATOM 1236 O O . GLN A 1 167 ? -11.931 68.225 -11.388 1.00 27.01 183 GLN A O 1
ATOM 1242 N N . ARG A 1 168 ? -12.791 66.619 -12.734 1.00 26.70 184 ARG A N 1
ATOM 1243 C CA . ARG A 1 168 ? -12.817 67.488 -13.925 1.00 28.05 184 ARG A CA 1
ATOM 1244 C C . ARG A 1 168 ? -13.679 68.717 -13.666 1.00 28.27 184 ARG A C 1
ATOM 1245 O O . ARG A 1 168 ? -13.294 69.842 -13.999 1.00 28.76 184 ARG A O 1
ATOM 1253 N N . LYS A 1 169 ? -14.856 68.496 -13.086 1.00 28.68 185 LYS A N 1
ATOM 1254 C CA . LYS A 1 169 ? -15.763 69.599 -12.745 1.00 29.33 185 LYS A CA 1
ATOM 1255 C C . LYS A 1 169 ? -15.107 70.601 -11.775 1.00 28.86 185 LYS A C 1
ATOM 1256 O O . LYS A 1 169 ? -15.233 71.823 -11.937 1.00 29.30 185 LYS A O 1
ATOM 1262 N N . ALA A 1 170 ? -14.420 70.081 -10.756 1.00 28.89 186 ALA A N 1
ATOM 1263 C CA . ALA A 1 170 ? -13.731 70.928 -9.789 1.00 28.11 186 ALA A CA 1
ATOM 1264 C C . ALA A 1 170 ? -12.591 71.728 -10.432 1.00 28.13 186 ALA A C 1
ATOM 1265 O O . ALA A 1 170 ? -12.435 72.919 -10.146 1.00 27.34 186 ALA A O 1
ATOM 1267 N N . LEU A 1 171 ? -11.789 71.073 -11.284 1.00 28.28 187 LEU A N 1
ATOM 1268 C CA . LEU A 1 171 ? -10.749 71.756 -12.053 1.00 28.25 187 LEU A CA 1
ATOM 1269 C C . LEU A 1 171 ? -11.328 72.910 -12.882 1.00 28.64 187 LEU A C 1
ATOM 1270 O O . LEU A 1 171 ? -10.757 74.006 -12.921 1.00 28.83 187 LEU A O 1
ATOM 1275 N N . ARG A 1 172 ? -12.461 72.665 -13.546 1.00 28.70 188 ARG A N 1
ATOM 1276 C CA . ARG A 1 172 ? -13.125 73.711 -14.330 1.00 28.48 188 ARG A CA 1
ATOM 1277 C C . ARG A 1 172 ? -13.731 74.793 -13.444 1.00 28.49 188 ARG A C 1
ATOM 1278 O O . ARG A 1 172 ? -13.758 75.968 -13.829 1.00 27.99 188 ARG A O 1
ATOM 1286 N N . TRP A 1 173 ? -14.204 74.413 -12.256 1.00 28.03 189 TRP A N 1
ATOM 1287 C CA . TRP A 1 173 ? -14.714 75.403 -11.306 1.00 28.26 189 TRP A CA 1
ATOM 1288 C C . TRP A 1 173 ? -13.619 76.406 -10.905 1.00 28.19 189 TRP A C 1
ATOM 1289 O O . TRP A 1 173 ? -13.848 77.620 -10.885 1.00 29.05 189 TRP A O 1
ATOM 1300 N N . VAL A 1 174 ? -12.439 75.889 -10.575 1.00 27.94 190 VAL A N 1
ATOM 1301 C CA . VAL A 1 174 ? -11.287 76.731 -10.232 1.00 27.54 190 VAL A CA 1
ATOM 1302 C C . VAL A 1 174 ? -10.916 77.635 -11.414 1.00 28.15 190 VAL A C 1
ATOM 1303 O O . VAL A 1 174 ? -10.719 78.846 -11.246 1.00 28.02 190 VAL A O 1
ATOM 1307 N N . LYS A 1 175 ? -10.822 77.053 -12.607 1.00 28.61 191 LYS A N 1
ATOM 1308 C CA . LYS A 1 175 ? -10.528 77.856 -13.795 1.00 29.89 191 LYS A CA 1
ATOM 1309 C C . LYS A 1 175 ? -11.536 79.004 -13.955 1.00 30.31 191 LYS A C 1
ATOM 1310 O O . LYS A 1 175 ? -11.147 80.145 -14.181 1.00 30.89 191 LYS A O 1
ATOM 1316 N N . GLN A 1 176 ? -12.820 78.709 -13.808 1.00 30.52 192 GLN A N 1
ATOM 1317 C CA . GLN A 1 176 ? -13.852 79.725 -13.997 1.00 31.69 192 GLN A CA 1
ATOM 1318 C C . GLN A 1 176 ? -13.925 80.762 -12.842 1.00 31.74 192 GLN A C 1
ATOM 1319 O O . GLN A 1 176 ? -14.200 81.937 -13.086 1.00 31.02 192 GLN A O 1
ATOM 1325 N N . TYR A 1 177 ? -13.693 80.330 -11.595 1.00 30.89 193 TYR A N 1
ATOM 1326 C CA . TYR A 1 177 ? -14.016 81.192 -10.449 1.00 30.58 193 TYR A CA 1
ATOM 1327 C C . TYR A 1 177 ? -12.855 81.678 -9.571 1.00 29.93 193 TYR A C 1
ATOM 1328 O O . TYR A 1 177 ? -13.039 82.628 -8.808 1.00 29.89 193 TYR A O 1
ATOM 1337 N N . ILE A 1 178 ? -11.682 81.047 -9.651 1.00 29.07 194 ILE A N 1
ATOM 1338 C CA . ILE A 1 178 ? -10.616 81.356 -8.680 1.00 28.25 194 ILE A CA 1
ATOM 1339 C C . ILE A 1 178 ? -10.116 82.797 -8.745 1.00 29.02 194 ILE A C 1
ATOM 1340 O O . ILE A 1 178 ? -9.570 83.330 -7.765 1.00 28.40 194 ILE A O 1
ATOM 1345 N N . GLU A 1 179 ? -10.325 83.444 -9.890 1.00 28.98 195 GLU A N 1
ATOM 1346 C CA . GLU A 1 179 ? -9.941 84.844 -10.018 1.00 30.12 195 GLU A CA 1
ATOM 1347 C C . GLU A 1 179 ? -10.605 85.715 -8.946 1.00 29.48 195 GLU A C 1
ATOM 1348 O O . GLU A 1 179 ? -9.982 86.637 -8.433 1.00 28.37 195 GLU A O 1
ATOM 1354 N N . GLN A 1 180 ? -11.846 85.385 -8.591 1.00 29.82 196 GLN A N 1
ATOM 1355 C CA . GLN A 1 180 ? -12.592 86.121 -7.564 1.00 30.64 196 GLN A CA 1
ATOM 1356 C C . GLN A 1 180 ? -11.995 85.963 -6.153 1.00 30.74 196 GLN A C 1
ATOM 1357 O O . GLN A 1 180 ? -12.238 86.794 -5.272 1.00 31.09 196 GLN A O 1
ATOM 1363 N N . PHE A 1 181 ? -11.215 84.900 -5.946 1.00 29.12 197 PHE A N 1
ATOM 1364 C CA . PHE A 1 181 ? -10.523 84.686 -4.674 1.00 28.84 197 PHE A CA 1
ATOM 1365 C C . PHE A 1 181 ? -9.082 85.192 -4.694 1.00 28.82 197 PHE A C 1
ATOM 1366 O O . PHE A 1 181 ? -8.297 84.860 -3.810 1.00 28.80 197 PHE A O 1
ATOM 1374 N N . GLY A 1 182 ? -8.718 85.974 -5.708 1.00 28.48 198 GLY A N 1
ATOM 1375 C CA . GLY A 1 182 ? -7.349 86.441 -5.838 1.00 27.73 198 GLY A CA 1
ATOM 1376 C C . GLY A 1 182 ? -6.404 85.485 -6.549 1.00 28.02 198 GLY A C 1
ATOM 1377 O O . GLY A 1 182 ? -5.199 85.752 -6.628 1.00 28.45 198 GLY A O 1
ATOM 1378 N N . GLY A 1 183 ? -6.924 84.372 -7.066 1.00 27.32 199 GLY A N 1
ATOM 1379 C CA . GLY A 1 183 ? -6.088 83.422 -7.781 1.00 28.17 199 GLY A CA 1
ATOM 1380 C C . GLY A 1 183 ? -5.893 83.825 -9.243 1.00 29.11 199 GLY A C 1
ATOM 1381 O O . GLY A 1 183 ? -6.675 84.603 -9.785 1.00 30.63 199 GLY A O 1
ATOM 1382 N N . ASP A 1 184 ? -4.851 83.306 -9.878 1.00 29.11 200 ASP A N 1
ATOM 1383 C CA . ASP A 1 184 ? -4.624 83.495 -11.312 1.00 29.42 200 ASP A CA 1
ATOM 1384 C C . ASP A 1 184 ? -5.074 82.229 -12.018 1.00 29.40 200 ASP A C 1
ATOM 1385 O O . ASP A 1 184 ? -4.385 81.191 -11.909 1.00 29.48 200 ASP A O 1
ATOM 1390 N N . PRO A 1 185 ? -6.182 82.292 -12.777 1.00 30.07 201 PRO A N 1
ATOM 1391 C CA . PRO A 1 185 ? -6.683 81.111 -13.499 1.00 29.65 201 PRO A CA 1
ATOM 1392 C C . PRO A 1 185 ? -5.680 80.623 -14.552 1.00 29.55 201 PRO A C 1
ATOM 1393 O O . PRO A 1 185 ? -5.775 79.492 -15.014 1.00 29.42 201 PRO A O 1
ATOM 1397 N N . ASP A 1 186 ? -4.734 81.469 -14.938 1.00 29.77 202 ASP A N 1
ATOM 1398 C CA . ASP A 1 186 ? -3.688 81.045 -15.863 1.00 30.52 202 ASP A CA 1
ATOM 1399 C C . ASP A 1 186 ? -2.429 80.553 -15.128 1.00 29.46 202 ASP A C 1
ATOM 1400 O O . ASP A 1 186 ? -1.392 80.308 -15.756 1.00 29.93 202 ASP A O 1
ATOM 1405 N N . HIS A 1 187 ? -2.523 80.410 -13.811 1.00 28.98 203 HIS A N 1
ATOM 1406 C CA . HIS A 1 187 ? -1.407 79.881 -13.023 1.00 28.36 203 HIS A CA 1
ATOM 1407 C C . HIS A 1 187 ? -1.871 78.881 -11.953 1.00 28.20 203 HIS A C 1
ATOM 1408 O O . HIS A 1 187 ? -1.688 79.092 -10.747 1.00 27.07 203 HIS A O 1
ATOM 1415 N N . ILE A 1 188 ? -2.473 77.792 -12.413 1.00 27.98 204 ILE A N 1
ATOM 1416 C CA . ILE A 1 188 ? -2.925 76.721 -11.531 1.00 27.07 204 ILE A CA 1
ATOM 1417 C C . ILE A 1 188 ? -1.959 75.538 -11.599 1.00 26.95 204 ILE A C 1
ATOM 1418 O O . ILE A 1 188 ? -1.622 75.058 -12.693 1.00 26.44 204 ILE A O 1
ATOM 1423 N N . VAL A 1 189 ? -1.541 75.063 -10.426 1.00 26.00 205 VAL A N 1
ATOM 1424 C CA . VAL A 1 189 ? -0.789 73.826 -10.326 1.00 25.47 205 VAL A CA 1
ATOM 1425 C C . VAL A 1 189 ? -1.671 72.808 -9.607 1.00 25.39 205 VAL A C 1
ATOM 1426 O O . VAL A 1 189 ? -2.189 73.087 -8.511 1.00 24.04 205 VAL A O 1
ATOM 1430 N N . ILE A 1 190 ? -1.882 71.646 -10.241 1.00 25.43 206 ILE A N 1
ATOM 1431 C CA . ILE A 1 190 ? -2.581 70.550 -9.567 1.00 25.03 206 ILE A CA 1
ATOM 1432 C C . ILE A 1 190 ? -1.613 69.657 -8.790 1.00 25.93 206 ILE A C 1
ATOM 1433 O O . ILE A 1 190 ? -0.518 69.321 -9.277 1.00 26.11 206 ILE A O 1
ATOM 1438 N N . HIS A 1 191 ? -2.017 69.287 -7.573 1.00 25.29 207 HIS A N 1
ATOM 1439 C CA . HIS A 1 191 ? -1.200 68.466 -6.683 1.00 25.22 207 HIS A CA 1
ATOM 1440 C C . HIS A 1 191 ? -2.069 67.315 -6.222 1.00 25.38 207 HIS A C 1
ATOM 1441 O O . HIS A 1 191 ? -3.057 67.531 -5.522 1.00 25.42 207 HIS A O 1
ATOM 1448 N N . GLY A 1 192 ? -1.716 66.095 -6.629 1.00 25.20 208 GLY A N 1
ATOM 1449 C CA . GLY A 1 192 ? -2.466 64.920 -6.211 1.00 24.93 208 GLY A CA 1
ATOM 1450 C C . GLY A 1 192 ? -1.616 64.060 -5.298 1.00 25.36 208 GLY A C 1
ATOM 1451 O O . GLY A 1 192 ? -0.406 63.931 -5.524 1.00 25.21 208 GLY A O 1
ATOM 1452 N N . VAL A 1 193 ? -2.223 63.507 -4.248 1.00 25.21 209 VAL A N 1
ATOM 1453 C CA . VAL A 1 193 ? -1.528 62.545 -3.377 1.00 24.79 209 VAL A CA 1
ATOM 1454 C C . VAL A 1 193 ? -2.218 61.181 -3.464 1.00 25.19 209 VAL A C 1
ATOM 1455 O O . VAL A 1 193 ? -3.447 61.101 -3.442 1.00 25.44 209 VAL A O 1
ATOM 1459 N N . SER A 1 194 ? -1.425 60.122 -3.616 1.00 25.81 210 SER A N 1
ATOM 1460 C CA . SER A 1 194 ? -1.931 58.756 -3.582 1.00 26.18 210 SER A CA 1
ATOM 1461 C C . SER A 1 194 ? -2.932 58.566 -4.732 1.00 26.76 210 SER A C 1
ATOM 1462 O O . SER A 1 194 ? -2.574 58.809 -5.892 1.00 27.30 210 SER A O 1
ATOM 1465 N N . ALA A 1 195 ? -4.174 58.167 -4.446 1.00 25.75 211 ALA A N 1
ATOM 1466 C CA . ALA A 1 195 ? -5.168 58.064 -5.527 1.00 26.10 211 ALA A CA 1
ATOM 1467 C C . ALA A 1 195 ? -5.368 59.420 -6.227 1.00 26.43 211 ALA A C 1
ATOM 1468 O O . ALA A 1 195 ? -5.724 59.472 -7.410 1.00 27.63 211 ALA A O 1
ATOM 1470 N N . GLY A 1 196 ? -5.116 60.521 -5.517 1.00 26.02 212 GLY A N 1
ATOM 1471 C CA . GLY A 1 196 ? -5.149 61.823 -6.165 1.00 25.39 212 GLY A CA 1
ATOM 1472 C C . GLY A 1 196 ? -3.983 62.017 -7.117 1.00 25.65 212 GLY A C 1
ATOM 1473 O O . GLY A 1 196 ? -4.091 62.791 -8.069 1.00 26.15 212 GLY A O 1
ATOM 1474 N N . ALA A 1 197 ? -2.863 61.342 -6.848 1.00 25.29 213 ALA A N 1
ATOM 1475 C CA . ALA A 1 197 ? -1.699 61.408 -7.714 1.00 25.56 213 ALA A CA 1
ATOM 1476 C C . ALA A 1 197 ? -1.905 60.551 -8.961 1.00 25.91 213 ALA A C 1
ATOM 1477 O O . ALA A 1 197 ? -1.458 60.921 -10.051 1.00 26.42 213 ALA A O 1
ATOM 1479 N N . GLY A 1 198 ? -2.550 59.395 -8.797 1.00 26.08 214 GLY A N 1
ATOM 1480 C CA . GLY A 1 198 ? -3.013 58.616 -9.945 1.00 26.21 214 GLY A CA 1
ATOM 1481 C C . GLY A 1 198 ? -4.002 59.447 -10.765 1.00 26.53 214 GLY A C 1
ATOM 1482 O O . GLY A 1 198 ? -3.922 59.475 -12.001 1.00 26.48 214 GLY A O 1
ATOM 1483 N N . SER A 1 199 ? -4.912 60.146 -10.075 1.00 25.94 215 SER A N 1
ATOM 1484 C CA . SER A 1 199 ? -5.867 61.058 -10.735 1.00 26.90 215 SER A CA 1
ATOM 1485 C C . SER A 1 199 ? -5.133 62.117 -11.547 1.00 26.43 215 SER A C 1
ATOM 1486 O O . SER A 1 199 ? -5.544 62.406 -12.667 1.00 26.87 215 SER A O 1
ATOM 1489 N N . VAL A 1 200 ? -4.033 62.665 -11.005 1.00 25.93 216 VAL A N 1
ATOM 1490 C CA . VAL A 1 200 ? -3.239 63.645 -11.757 1.00 25.70 216 VAL A CA 1
ATOM 1491 C C . VAL A 1 200 ? -2.702 63.048 -13.068 1.00 26.13 216 VAL A C 1
ATOM 1492 O O . VAL A 1 200 ? -2.673 63.718 -14.099 1.00 26.37 216 VAL A O 1
ATOM 1496 N N . ALA A 1 201 ? -2.270 61.792 -13.020 1.00 25.97 217 ALA A N 1
ATOM 1497 C CA . ALA A 1 201 ? -1.844 61.099 -14.228 1.00 25.82 217 ALA A CA 1
ATOM 1498 C C . ALA A 1 201 ? -3.009 61.036 -15.224 1.00 26.13 217 ALA A C 1
ATOM 1499 O O . ALA A 1 201 ? -2.803 61.224 -16.423 1.00 25.85 217 ALA A O 1
ATOM 1501 N N . TYR A 1 202 ? -4.223 60.782 -14.730 1.00 26.62 218 TYR A N 1
ATOM 1502 C CA . TYR A 1 202 ? -5.403 60.820 -15.608 1.00 27.00 218 TYR A CA 1
ATOM 1503 C C . TYR A 1 202 ? -5.685 62.218 -16.134 1.00 27.14 218 TYR A C 1
ATOM 1504 O O . TYR A 1 202 ? -6.074 62.349 -17.297 1.00 27.37 218 TYR A O 1
ATOM 1513 N N . HIS A 1 203 ? -5.506 63.256 -15.305 1.00 26.45 219 HIS A N 1
ATOM 1514 C CA . HIS A 1 203 ? -5.674 64.634 -15.793 1.00 26.33 219 HIS A CA 1
ATOM 1515 C C . HIS A 1 203 ? -4.646 65.058 -16.828 1.00 26.54 219 HIS A C 1
ATOM 1516 O O . HIS A 1 203 ? -4.982 65.793 -17.781 1.00 26.23 219 HIS A O 1
ATOM 1523 N N . LEU A 1 204 ? -3.402 64.624 -16.637 1.00 25.72 220 LEU A N 1
ATOM 1524 C CA . LEU A 1 204 ? -2.351 64.882 -17.622 1.00 26.16 220 LEU A CA 1
ATOM 1525 C C . LEU A 1 204 ? -2.659 64.180 -18.958 1.00 26.92 220 LEU A C 1
ATOM 1526 O O . LEU A 1 204 ? -2.457 64.763 -20.015 1.00 27.38 220 LEU A O 1
ATOM 1531 N N . SER A 1 205 ? -3.166 62.947 -18.894 1.00 27.22 221 SER A N 1
ATOM 1532 C CA . SER A 1 205 ? -3.399 62.143 -20.099 1.00 28.79 221 SER A CA 1
ATOM 1533 C C . SER A 1 205 ? -4.862 62.158 -20.558 1.00 28.80 221 SER A C 1
ATOM 1534 O O . SER A 1 205 ? -5.257 61.356 -21.410 1.00 30.65 221 SER A O 1
ATOM 1537 N N . ALA A 1 206 ? -5.652 63.068 -19.998 1.00 28.87 222 ALA A N 1
ATOM 1538 C CA . ALA A 1 206 ? -7.098 63.106 -20.206 1.00 28.82 222 ALA A CA 1
ATOM 1539 C C . ALA A 1 206 ? -7.442 63.250 -21.691 1.00 29.10 222 ALA A C 1
ATOM 1540 O O . ALA A 1 206 ? -6.924 64.151 -22.376 1.00 28.24 222 ALA A O 1
ATOM 1542 N N . TYR A 1 207 ? -8.305 62.357 -22.183 1.00 29.61 223 TYR A N 1
ATOM 1543 C CA . TYR A 1 207 ? -8.718 62.374 -23.613 1.00 30.13 223 TYR A CA 1
ATOM 1544 C C . TYR A 1 207 ? -7.541 62.208 -24.580 1.00 30.96 223 TYR A C 1
ATOM 1545 O O . TYR A 1 207 ? -7.624 62.585 -25.739 1.00 32.22 223 TYR A O 1
ATOM 1554 N N . GLY A 1 208 ? -6.426 61.670 -24.101 1.00 31.52 224 GLY A N 1
ATOM 1555 C CA . GLY A 1 208 ? -5.251 61.562 -24.943 1.00 31.97 224 GLY A CA 1
ATOM 1556 C C . GLY A 1 208 ? -4.274 62.717 -24.861 1.00 32.29 224 GLY A C 1
ATOM 1557 O O . GLY A 1 208 ? -3.275 62.715 -25.575 1.00 32.55 224 GLY A O 1
ATOM 1558 N N . GLY A 1 209 ? -4.546 63.703 -24.006 1.00 32.47 225 GLY A N 1
ATOM 1559 C CA . GLY A 1 209 ? -3.502 64.657 -23.641 1.00 32.57 225 GLY A CA 1
ATOM 1560 C C . GLY A 1 209 ? -3.580 66.064 -24.226 1.00 33.25 225 GLY A C 1
ATOM 1561 O O . GLY A 1 209 ? -2.607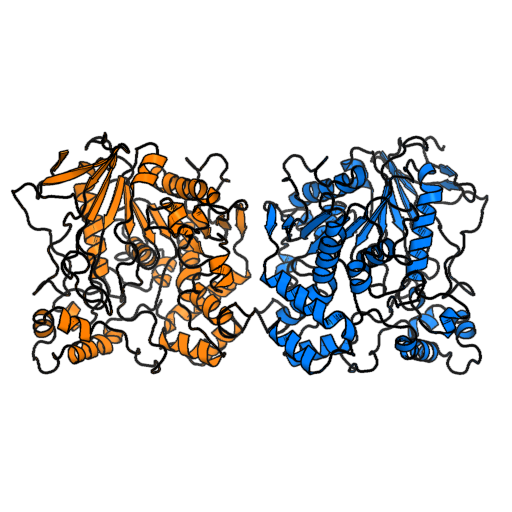 66.797 -24.138 1.00 33.18 225 GLY A O 1
ATOM 1562 N N . LYS A 1 210 ? -4.709 66.468 -24.805 1.00 33.09 226 LYS A N 1
ATOM 1563 C CA . LYS A 1 210 ? -4.836 67.879 -25.216 1.00 34.05 226 LYS A CA 1
ATOM 1564 C C . LYS A 1 210 ? -4.844 68.850 -24.018 1.00 33.99 226 LYS A C 1
ATOM 1565 O O . LYS A 1 210 ? -5.503 68.586 -22.995 1.00 33.39 226 LYS A O 1
ATOM 1571 N N . ASP A 1 211 ? -4.117 69.959 -24.150 1.00 34.29 227 ASP A N 1
ATOM 1572 C CA . ASP A 1 211 ? -4.016 70.942 -23.078 1.00 35.25 227 ASP A CA 1
ATOM 1573 C C . ASP A 1 211 ? -5.279 71.785 -23.115 1.00 36.20 227 ASP A C 1
ATOM 1574 O O . ASP A 1 211 ? -5.506 72.526 -24.067 1.00 37.55 227 ASP A O 1
ATOM 1579 N N . GLU A 1 212 ? -6.125 71.630 -22.098 1.00 36.54 228 GLU A N 1
ATOM 1580 C CA . GLU A 1 212 ? -7.369 72.410 -21.997 1.00 36.42 228 GLU A CA 1
ATOM 1581 C C . GLU A 1 212 ? -7.139 73.710 -21.217 1.00 35.99 228 GLU A C 1
ATOM 1582 O O . GLU A 1 212 ? -8.071 74.474 -21.005 1.00 35.44 228 GLU A O 1
ATOM 1588 N N . GLY A 1 213 ? -5.898 73.935 -20.772 1.00 34.91 229 GLY A N 1
ATOM 1589 C CA . GLY A 1 213 ? -5.551 75.174 -20.095 1.00 34.09 229 GLY A CA 1
ATOM 1590 C C . GLY A 1 213 ? -6.018 75.202 -18.654 1.00 33.00 229 GLY A C 1
ATOM 1591 O O . GLY A 1 213 ? -6.185 76.277 -18.083 1.00 33.57 229 GLY A O 1
ATOM 1592 N N . LEU A 1 214 ? -6.222 74.031 -18.061 1.00 31.75 230 LEU A N 1
ATOM 1593 C CA . LEU A 1 214 ? -6.718 73.944 -16.690 1.00 31.26 230 LEU A CA 1
ATOM 1594 C C . LEU A 1 214 ? -5.609 74.044 -15.631 1.00 30.55 230 LEU A C 1
ATOM 1595 O O . LEU A 1 214 ? -5.896 74.340 -14.474 1.00 31.23 230 LEU A O 1
ATOM 1600 N N . PHE A 1 215 ? -4.359 73.785 -16.024 1.00 29.45 231 PHE A N 1
ATOM 1601 C CA . PHE A 1 215 ? -3.216 73.851 -15.111 1.00 28.90 231 PHE A CA 1
ATOM 1602 C C . PHE A 1 215 ? -1.914 73.999 -15.905 1.00 28.72 231 PHE A C 1
ATOM 1603 O O . PHE A 1 215 ? -1.844 73.599 -17.086 1.00 28.71 231 PHE A O 1
ATOM 1611 N N . ILE A 1 216 ? -0.886 74.566 -15.278 1.00 27.41 232 ILE A N 1
ATOM 1612 C CA . ILE A 1 216 ? 0.398 74.754 -15.957 1.00 27.68 232 ILE A CA 1
ATOM 1613 C C . ILE A 1 216 ? 1.541 73.949 -15.300 1.00 27.08 232 ILE A C 1
ATOM 1614 O O . ILE A 1 216 ? 2.695 74.116 -15.670 1.00 25.96 232 ILE A O 1
ATOM 1619 N N . GLY A 1 217 ? 1.201 73.068 -14.359 1.00 26.93 233 GLY A N 1
ATOM 1620 C CA . GLY A 1 217 ? 2.193 72.262 -13.661 1.00 25.76 233 GLY A CA 1
ATOM 1621 C C . GLY A 1 217 ? 1.486 71.234 -12.797 1.00 25.90 233 GLY A C 1
ATOM 1622 O O . GLY A 1 217 ? 0.290 71.369 -12.526 1.00 25.04 233 GLY A O 1
ATOM 1623 N N . ALA A 1 218 ? 2.217 70.204 -12.358 1.00 25.30 234 ALA A N 1
ATOM 1624 C CA . ALA A 1 218 ? 1.596 69.111 -11.615 1.00 25.12 234 ALA A CA 1
ATOM 1625 C C . ALA A 1 218 ? 2.543 68.577 -10.562 1.00 25.03 234 ALA A C 1
ATOM 1626 O O . ALA A 1 218 ? 3.726 68.377 -10.839 1.00 25.20 234 ALA A O 1
ATOM 1628 N N . ILE A 1 219 ? 2.011 68.344 -9.370 1.00 24.49 235 ILE A N 1
ATOM 1629 C CA . ILE A 1 219 ? 2.736 67.636 -8.328 1.00 24.22 235 ILE A CA 1
ATOM 1630 C C . ILE A 1 219 ? 2.109 66.254 -8.187 1.00 24.73 235 ILE A C 1
ATOM 1631 O O . ILE A 1 219 ? 0.884 66.126 -7.998 1.00 24.32 235 ILE A O 1
ATOM 1636 N N . VAL A 1 220 ? 2.953 65.225 -8.294 1.00 24.85 236 VAL A N 1
ATOM 1637 C CA . VAL A 1 220 ? 2.491 63.836 -8.270 1.00 25.62 236 VAL A CA 1
ATOM 1638 C C . VAL A 1 220 ? 3.093 63.166 -7.033 1.00 25.54 236 VAL A C 1
ATOM 1639 O O . VAL A 1 220 ? 4.223 62.685 -7.056 1.00 25.82 236 VAL A O 1
ATOM 1643 N N . GLU A 1 221 ? 2.347 63.180 -5.935 1.00 25.53 237 GLU A N 1
ATOM 1644 C CA . GLU A 1 221 ? 2.910 62.785 -4.642 1.00 25.07 237 GLU A CA 1
ATOM 1645 C C . GLU A 1 221 ? 2.484 61.345 -4.364 1.00 25.17 237 GLU A C 1
ATOM 1646 O O . GLU A 1 221 ? 1.326 61.131 -4.012 1.00 25.33 237 GLU A O 1
ATOM 1652 N N . SER A 1 222 ? 3.405 60.374 -4.521 1.00 24.93 238 SER A N 1
ATOM 1653 C CA . SER A 1 222 ? 3.075 58.936 -4.407 1.00 25.00 238 SER A CA 1
ATOM 1654 C C . SER A 1 222 ? 1.984 58.461 -5.374 1.00 25.78 238 SER A C 1
ATOM 1655 O O . SER A 1 222 ? 0.858 58.202 -4.952 1.00 26.05 238 SER A O 1
ATOM 1658 N N . SER A 1 223 ? 2.324 58.354 -6.662 1.00 25.29 239 SER A N 1
ATOM 1659 C CA . SER A 1 223 ? 1.477 57.704 -7.660 1.00 25.15 239 SER A CA 1
ATOM 1660 C C . SER A 1 223 ? 0.845 56.442 -7.115 1.00 26.09 239 SER A C 1
ATOM 1661 O O . SER A 1 223 ? 1.476 55.707 -6.350 1.00 26.28 239 SER A O 1
ATOM 1664 N N . PHE A 1 224 ? -0.409 56.203 -7.497 1.00 25.59 240 PHE A N 1
ATOM 1665 C CA . PHE A 1 224 ? -1.122 55.004 -7.105 1.00 26.07 240 PHE A CA 1
ATOM 1666 C C . PHE A 1 224 ? -1.807 54.512 -8.365 1.00 26.15 240 PHE A C 1
ATOM 1667 O O . PHE A 1 224 ? -2.753 55.155 -8.823 1.00 25.44 240 PHE A O 1
ATOM 1675 N N . TRP A 1 225 ? -1.311 53.408 -8.933 1.00 26.12 241 TRP A N 1
ATOM 1676 C CA . TRP A 1 225 ? -1.830 52.871 -10.183 1.00 27.31 241 TRP A CA 1
ATOM 1677 C C . TRP A 1 225 ? -2.230 51.399 -9.996 1.00 27.91 241 TRP A C 1
ATOM 1678 O O . TRP A 1 225 ? -1.462 50.486 -10.337 1.00 28.21 241 TRP A O 1
ATOM 1689 N N . PRO A 1 226 ? -3.416 51.169 -9.453 1.00 28.32 242 PRO A N 1
ATOM 1690 C CA . PRO A 1 226 ? -3.907 49.811 -9.261 1.00 29.15 242 PRO A CA 1
ATOM 1691 C C . PRO A 1 226 ? -4.465 49.299 -10.592 1.00 29.88 242 PRO A C 1
ATOM 1692 O O . PRO A 1 226 ? -4.457 50.036 -11.603 1.00 29.92 242 PRO A O 1
ATOM 1696 N N . THR A 1 227 ? -4.959 48.066 -10.608 1.00 30.21 243 THR A N 1
ATOM 1697 C CA . THR A 1 227 ? -5.481 47.522 -11.852 1.00 30.11 243 THR A CA 1
ATOM 1698 C C . THR A 1 227 ? -6.581 48.411 -12.457 1.00 30.28 243 THR A C 1
ATOM 1699 O O . THR A 1 227 ? -7.471 48.907 -11.741 1.00 30.18 243 THR A O 1
ATOM 1703 N N . GLN A 1 228 ? -6.479 48.629 -13.771 1.00 30.26 244 GLN A N 1
ATOM 1704 C CA . GLN A 1 228 ? -7.398 49.471 -14.528 1.00 30.01 244 GLN A CA 1
ATOM 1705 C C . GLN A 1 228 ? -8.073 48.592 -15.587 1.00 30.80 244 GLN A C 1
ATOM 1706 O O . GLN A 1 228 ? -7.533 48.378 -16.670 1.00 29.71 244 GLN A O 1
ATOM 1712 N N . ARG A 1 229 ? -9.254 48.091 -15.247 1.00 31.61 245 ARG A N 1
ATOM 1713 C CA . ARG A 1 229 ? -9.929 47.063 -16.043 1.00 32.82 245 ARG A CA 1
ATOM 1714 C C . ARG A 1 229 ? -10.840 47.685 -17.083 1.00 33.23 245 ARG A C 1
ATOM 1715 O O . ARG A 1 229 ? -11.048 48.894 -17.090 1.00 32.64 245 ARG A O 1
ATOM 1723 N N . THR A 1 230 ? -11.371 46.855 -17.980 1.00 34.65 246 THR A N 1
ATOM 1724 C CA . THR A 1 230 ? -12.337 47.310 -18.959 1.00 35.21 246 THR A CA 1
ATOM 1725 C C . THR A 1 230 ? -13.736 47.292 -18.349 1.00 35.91 246 THR A C 1
ATOM 1726 O O . THR A 1 230 ? -13.955 46.705 -17.279 1.00 35.97 246 THR A O 1
ATOM 1730 N N . VAL A 1 231 ? -14.680 47.916 -19.051 1.00 36.26 247 VAL A N 1
ATOM 1731 C CA . VAL A 1 231 ? -16.081 47.915 -18.643 1.00 37.12 247 VAL A CA 1
ATOM 1732 C C . VAL A 1 231 ? -16.626 46.472 -18.525 1.00 38.05 247 VAL A C 1
ATOM 1733 O O . VAL A 1 231 ? -17.261 46.139 -17.522 1.00 37.77 247 VAL A O 1
ATOM 1737 N N . SER A 1 232 ? -16.347 45.616 -19.517 1.00 38.79 248 SER A N 1
ATOM 1738 C CA . SER A 1 232 ? -16.869 44.234 -19.494 1.00 39.71 248 SER A CA 1
ATOM 1739 C C . SER A 1 232 ? -16.275 43.429 -18.347 1.00 38.92 248 SER A C 1
ATOM 1740 O O . SER A 1 232 ? -16.944 42.558 -17.770 1.00 38.69 248 SER A O 1
ATOM 1743 N N . GLU A 1 233 ? -15.033 43.760 -17.984 1.00 38.64 249 GLU A N 1
ATOM 1744 C CA . GLU A 1 233 ? -14.359 43.124 -16.852 1.00 37.85 249 GLU A CA 1
ATOM 1745 C C . GLU A 1 233 ? -14.913 43.558 -15.505 1.00 37.46 249 GLU A C 1
ATOM 1746 O O . GLU A 1 233 ? -14.571 42.978 -14.477 1.00 37.57 249 GLU A O 1
ATOM 1752 N N . MET A 1 234 ? -15.767 44.573 -15.507 1.00 37.11 250 MET A N 1
ATOM 1753 C CA . MET A 1 234 ? -16.418 44.998 -14.275 1.00 37.47 250 MET A CA 1
ATOM 1754 C C . MET A 1 234 ? -17.931 44.673 -14.235 1.00 38.64 250 MET A C 1
ATOM 1755 O O . MET A 1 234 ? -18.623 45.026 -13.266 1.00 39.42 250 MET A O 1
ATOM 1760 N N . GLU A 1 235 ? -18.447 43.990 -15.258 1.00 38.63 251 GLU A N 1
ATOM 1761 C CA . GLU A 1 235 ? -19.859 43.583 -15.231 1.00 39.05 251 GLU A CA 1
ATOM 1762 C C . GLU A 1 235 ? -20.177 42.671 -14.041 1.00 39.09 251 GLU A C 1
ATOM 1763 O O . GLU A 1 235 ? -21.214 42.840 -13.408 1.00 38.99 251 GLU A O 1
ATOM 1769 N N . PHE A 1 236 ? -19.277 41.733 -13.726 1.00 38.79 252 PHE A N 1
ATOM 1770 C CA . PHE A 1 236 ? -19.436 40.879 -12.545 1.00 39.05 252 PHE A CA 1
ATOM 1771 C C . PHE A 1 236 ? -19.703 41.733 -11.289 1.00 38.77 252 PHE A C 1
ATOM 1772 O O . PHE A 1 236 ? -20.487 41.355 -10.414 1.00 38.58 252 PHE A O 1
ATOM 1780 N N . GLN A 1 237 ? -19.014 42.874 -11.207 1.00 37.88 253 GLN A N 1
ATOM 1781 C CA . GLN A 1 237 ? -19.083 43.762 -10.053 1.00 37.46 253 GLN A CA 1
ATOM 1782 C C . GLN A 1 237 ? -20.426 44.514 -10.013 1.00 37.53 253 GLN A C 1
ATOM 1783 O O . GLN A 1 237 ? -21.056 44.649 -8.964 1.00 37.69 253 GLN A O 1
ATOM 1789 N N . PHE A 1 238 ? -20.852 45.010 -11.160 1.00 37.48 254 PHE A N 1
ATOM 1790 C CA . PHE A 1 238 ? -22.149 45.655 -11.257 1.00 38.45 254 PHE A CA 1
ATOM 1791 C C . PHE A 1 238 ? -23.273 44.690 -10.833 1.00 39.35 254 PHE A C 1
ATOM 1792 O O . PHE A 1 238 ? -24.155 45.056 -10.056 1.00 39.35 254 PHE A O 1
ATOM 1800 N N . GLU A 1 239 ? -23.203 43.456 -11.323 1.00 40.38 255 GLU A N 1
ATOM 1801 C CA . GLU A 1 239 ? -24.236 42.446 -11.076 1.00 42.40 255 GLU A CA 1
ATOM 1802 C C . GLU A 1 239 ? -24.285 42.089 -9.592 1.00 42.42 255 GLU A C 1
ATOM 1803 O O . GLU A 1 239 ? -25.375 41.953 -9.010 1.00 42.19 255 GLU A O 1
ATOM 1809 N N . ARG A 1 240 ? -23.095 41.983 -8.990 1.00 41.72 256 ARG A N 1
ATOM 1810 C CA . ARG A 1 240 ? -22.953 41.666 -7.577 1.00 42.05 256 ARG A CA 1
ATOM 1811 C C . ARG A 1 240 ? -23.528 42.803 -6.732 1.00 41.88 256 ARG A C 1
ATOM 1812 O O . ARG A 1 240 ? -24.243 42.552 -5.759 1.00 42.50 256 ARG A O 1
ATOM 1820 N N . PHE A 1 241 ? -23.217 44.043 -7.120 1.00 41.16 257 PHE A N 1
ATOM 1821 C CA . PHE A 1 241 ? -23.748 45.238 -6.474 1.00 41.24 257 PHE A CA 1
ATOM 1822 C C . PHE A 1 241 ? -25.290 45.273 -6.535 1.00 42.02 257 PHE A C 1
ATOM 1823 O O . PHE A 1 241 ? -25.961 45.524 -5.532 1.00 41.90 257 PHE A O 1
ATOM 1831 N N . VAL A 1 242 ? -25.831 45.031 -7.723 1.00 42.79 258 VAL A N 1
ATOM 1832 C CA . VAL A 1 242 ? -27.283 44.950 -7.925 1.00 44.60 258 VAL A CA 1
ATOM 1833 C C . VAL A 1 242 ? -27.910 43.891 -6.990 1.00 45.77 258 VAL A C 1
ATOM 1834 O O . VAL A 1 242 ? -28.936 44.146 -6.339 1.00 46.13 258 VAL A O 1
ATOM 1838 N N . ASN A 1 243 ? -27.264 42.732 -6.903 1.00 46.53 259 ASN A N 1
ATOM 1839 C CA . ASN A 1 243 ? -27.687 41.661 -6.001 1.00 48.32 259 ASN A CA 1
ATOM 1840 C C . ASN A 1 243 ? -27.709 42.069 -4.539 1.00 47.88 259 ASN A C 1
ATOM 1841 O O . ASN A 1 243 ? -28.706 41.872 -3.860 1.00 47.80 259 ASN A O 1
ATOM 1846 N N . ASP A 1 244 ? -26.592 42.631 -4.074 1.00 46.60 260 ASP A N 1
ATOM 1847 C CA . ASP A 1 244 ? -26.379 42.981 -2.671 1.00 46.71 260 ASP A CA 1
ATOM 1848 C C . ASP A 1 244 ? -27.326 44.065 -2.188 1.00 46.38 260 ASP A C 1
ATOM 1849 O O . ASP A 1 244 ? -27.660 44.104 -1.009 1.00 46.91 260 ASP A O 1
ATOM 1854 N N . THR A 1 245 ? -27.738 44.956 -3.089 1.00 46.09 261 THR A N 1
ATOM 1855 C CA . THR A 1 245 ? -28.640 46.049 -2.723 1.00 46.13 261 THR A CA 1
ATOM 1856 C C . THR A 1 245 ? -30.121 45.660 -2.866 1.00 47.64 261 THR A C 1
ATOM 1857 O O . THR A 1 245 ? -31.003 46.501 -2.707 1.00 47.51 261 THR A O 1
ATOM 1861 N N . GLY A 1 246 ? -30.381 44.388 -3.166 1.00 48.87 262 GLY A N 1
ATOM 1862 C CA . GLY A 1 246 ? -31.743 43.886 -3.305 1.00 50.79 262 GLY A CA 1
ATOM 1863 C C . GLY A 1 246 ? -32.435 44.288 -4.593 1.00 51.46 262 GLY A C 1
ATOM 1864 O O . GLY A 1 246 ? -33.666 44.345 -4.638 1.00 52.23 262 GLY A O 1
ATOM 1865 N N . CYS A 1 247 ? -31.656 44.542 -5.646 1.00 51.72 263 CYS A N 1
ATOM 1866 C CA . CYS A 1 247 ? -32.186 45.079 -6.900 1.00 52.08 263 CYS A CA 1
ATOM 1867 C C . CYS A 1 247 ? -32.207 44.083 -8.070 1.00 52.66 263 CYS A C 1
ATOM 1868 O O . CYS A 1 247 ? -32.471 44.464 -9.212 1.00 52.31 263 CYS A O 1
ATOM 1871 N N . SER A 1 248 ? -31.949 42.810 -7.802 1.00 53.93 264 SER A N 1
ATOM 1872 C CA . SER A 1 248 ? -31.779 41.850 -8.897 1.00 55.69 264 SER A CA 1
ATOM 1873 C C . SER A 1 248 ? -33.051 41.483 -9.693 1.00 56.63 264 SER A C 1
ATOM 1874 O O . SER A 1 248 ? -32.947 40.988 -10.819 1.00 56.47 264 SER A O 1
ATOM 1877 N N . SER A 1 249 ? -34.234 41.727 -9.137 1.00 57.24 265 SER A N 1
ATOM 1878 C CA . SER A 1 249 ? -35.456 41.357 -9.864 1.00 58.84 265 SER A CA 1
ATOM 1879 C C . SER A 1 249 ? -36.069 42.523 -10.640 1.00 58.68 265 SER A C 1
ATOM 1880 O O . SER A 1 249 ? -37.062 42.346 -11.339 1.00 59.29 265 SER A O 1
ATOM 1883 N N . ALA A 1 250 ? -35.456 43.704 -10.539 1.00 58.13 266 ALA A N 1
ATOM 1884 C CA . ALA A 1 250 ? -35.903 44.874 -11.291 1.00 58.07 266 ALA A CA 1
ATOM 1885 C C . ALA A 1 250 ? -35.557 44.777 -12.781 1.00 58.17 266 ALA A C 1
ATOM 1886 O O . ALA A 1 250 ? -34.500 44.265 -13.146 1.00 57.75 266 ALA A O 1
ATOM 1888 N N . ARG A 1 251 ? -36.461 45.269 -13.631 1.00 58.83 267 ARG A N 1
ATOM 1889 C CA . ARG A 1 251 ? -36.248 45.299 -15.081 1.00 59.23 267 ARG A CA 1
ATOM 1890 C C . ARG A 1 251 ? -35.155 46.304 -15.445 1.00 57.52 267 ARG A C 1
ATOM 1891 O O . ARG A 1 251 ? -34.246 45.989 -16.219 1.00 57.60 267 ARG A O 1
ATOM 1899 N N . ASP A 1 252 ? -35.265 47.510 -14.889 1.00 55.47 268 ASP A N 1
ATOM 1900 C CA . ASP A 1 252 ? -34.277 48.562 -15.075 1.00 53.24 268 ASP A CA 1
ATOM 1901 C C . ASP A 1 252 ? -33.382 48.620 -13.828 1.00 51.94 268 ASP A C 1
ATOM 1902 O O . ASP A 1 252 ? -33.736 49.256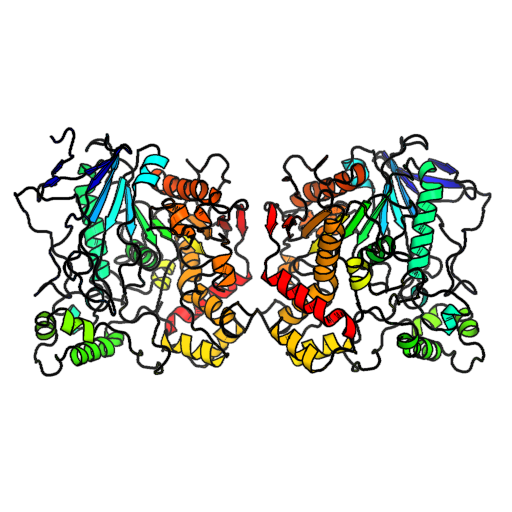 -12.836 1.00 51.13 268 ASP A O 1
ATOM 1907 N N . SER A 1 253 ? -32.242 47.931 -13.890 1.00 50.76 269 SER A N 1
ATOM 1908 C CA . SER A 1 253 ? -31.306 47.821 -12.761 1.00 50.11 269 SER A CA 1
ATOM 1909 C C . SER A 1 253 ? -30.863 49.188 -12.229 1.00 49.07 269 SER A C 1
ATOM 1910 O O . SER A 1 253 ? -30.900 49.427 -11.021 1.00 48.79 269 SER A O 1
ATOM 1913 N N . LEU A 1 254 ? -30.467 50.082 -13.133 1.00 48.14 270 LEU A N 1
ATOM 1914 C CA . LEU A 1 254 ? -29.984 51.401 -12.739 1.00 47.78 270 LEU A CA 1
ATOM 1915 C C . LEU A 1 254 ? -31.045 52.250 -12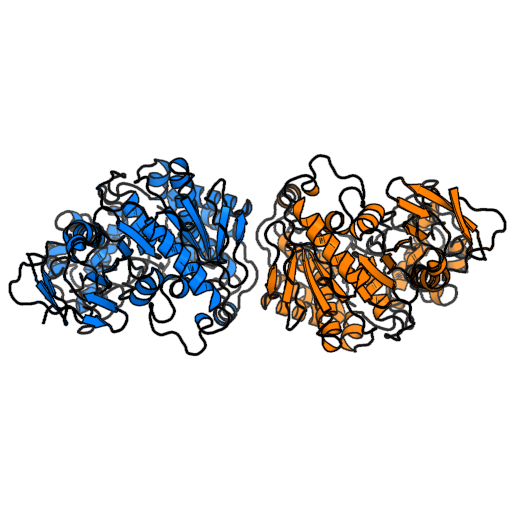.051 1.00 47.46 270 LEU A C 1
ATOM 1916 O O . LEU A 1 254 ? -30.759 52.887 -11.026 1.00 46.67 270 LEU A O 1
ATOM 1921 N N . GLU A 1 255 ? -32.265 52.254 -12.599 1.00 47.47 271 GLU A N 1
ATOM 1922 C CA . GLU A 1 255 ? -33.391 52.950 -11.965 1.00 47.32 271 GLU A CA 1
ATOM 1923 C C . GLU A 1 255 ? -33.632 52.433 -10.555 1.00 46.46 271 GLU A C 1
ATOM 1924 O O . GLU A 1 255 ? -33.783 53.221 -9.636 1.00 46.29 271 GLU A O 1
ATOM 1930 N N . CYS A 1 256 ? -33.660 51.111 -10.389 1.00 46.29 272 CYS A N 1
ATOM 1931 C CA . CYS A 1 256 ? -33.830 50.498 -9.075 1.00 46.69 272 CYS A CA 1
ATOM 1932 C C . CYS A 1 256 ? -32.710 50.910 -8.103 1.00 45.80 272 CYS A C 1
ATOM 1933 O O . CYS A 1 256 ? -32.984 51.226 -6.943 1.00 45.86 272 CYS A O 1
ATOM 1936 N N . LEU A 1 257 ? -31.465 50.925 -8.583 1.00 44.63 273 LEU A N 1
ATOM 1937 C CA . LEU A 1 257 ? -30.331 51.354 -7.759 1.00 43.56 273 LEU A CA 1
ATOM 1938 C C . LEU A 1 257 ? -30.531 52.785 -7.291 1.00 43.25 273 LEU A C 1
ATOM 1939 O O . LEU A 1 257 ? -30.324 53.080 -6.120 1.00 42.49 273 LEU A O 1
ATOM 1944 N N . ARG A 1 258 ? -30.973 53.653 -8.203 1.00 43.40 274 ARG A N 1
ATOM 1945 C CA . ARG A 1 258 ? -31.224 55.060 -7.894 1.00 43.61 274 ARG A CA 1
ATOM 1946 C C . ARG A 1 258 ? -32.364 55.315 -6.900 1.00 44.47 274 ARG A C 1
ATOM 1947 O O . ARG A 1 258 ? -32.494 56.426 -6.380 1.00 44.25 274 ARG A O 1
ATOM 1955 N N . GLU A 1 259 ? -33.175 54.293 -6.631 1.00 45.39 275 GLU A N 1
ATOM 1956 C CA . GLU A 1 259 ? -34.283 54.417 -5.675 1.00 46.48 275 GLU A CA 1
ATOM 1957 C C . GLU A 1 259 ? -33.880 54.016 -4.254 1.00 46.08 275 GLU A C 1
ATOM 1958 O O . GLU A 1 259 ? -34.565 54.364 -3.295 1.00 46.33 275 GLU A O 1
ATOM 1964 N N . GLN A 1 260 ? -32.781 53.277 -4.126 1.00 45.05 276 GLN A N 1
ATOM 1965 C CA . GLN A 1 260 ? -32.383 52.725 -2.839 1.00 45.02 276 GLN A CA 1
ATOM 1966 C C . GLN A 1 260 ? -31.815 53.799 -1.932 1.00 45.28 276 GLN A C 1
ATOM 1967 O O . GLN A 1 260 ? -31.115 54.715 -2.400 1.00 44.46 276 GLN A O 1
ATOM 1973 N N . ASP A 1 261 ? -32.128 53.714 -0.640 1.00 45.87 277 ASP A N 1
ATOM 1974 C CA . ASP A 1 261 ? -31.542 54.659 0.302 1.00 46.14 277 ASP A CA 1
ATOM 1975 C C . ASP A 1 261 ? -30.074 54.318 0.552 1.00 45.51 277 ASP A C 1
ATOM 1976 O O . ASP A 1 261 ? -29.622 53.208 0.254 1.00 45.44 277 ASP A O 1
ATOM 1981 N N . ILE A 1 262 ? -29.329 55.282 1.072 1.00 45.15 278 ILE A N 1
ATOM 1982 C CA . ILE A 1 262 ? -27.885 55.116 1.201 1.00 44.72 278 ILE A CA 1
ATOM 1983 C C . ILE A 1 262 ? -27.485 53.897 2.046 1.00 44.56 278 ILE A C 1
ATOM 1984 O O . ILE A 1 262 ? -26.558 53.171 1.685 1.00 44.40 278 ILE A O 1
ATOM 1989 N N . ALA A 1 263 ? -28.226 53.636 3.123 1.00 44.78 279 ALA A N 1
ATOM 1990 C CA . ALA A 1 263 ? -28.013 52.433 3.936 1.00 44.77 279 ALA A CA 1
ATOM 1991 C C . ALA A 1 263 ? -28.096 51.141 3.108 1.00 44.56 279 ALA A C 1
ATOM 1992 O O . ALA A 1 263 ? -27.309 50.210 3.311 1.00 44.49 279 ALA A O 1
ATOM 1994 N N . THR A 1 264 ? -29.042 51.090 2.171 1.00 44.11 280 THR A N 1
ATOM 1995 C CA . THR A 1 264 ? -29.167 49.921 1.311 1.00 44.11 280 THR A CA 1
ATOM 1996 C C . THR A 1 264 ? -27.982 49.845 0.362 1.00 42.91 280 THR A C 1
ATOM 1997 O O . THR A 1 264 ? -27.395 48.781 0.185 1.00 43.17 280 THR A O 1
ATOM 2001 N N . ILE A 1 265 ? -27.642 50.976 -0.252 1.00 41.98 281 ILE A N 1
ATOM 2002 C CA . ILE A 1 265 ? -26.487 51.039 -1.146 1.00 41.18 281 ILE A CA 1
ATOM 2003 C C . ILE A 1 265 ? -25.232 50.504 -0.434 1.00 40.81 281 ILE A C 1
ATOM 2004 O O . ILE A 1 265 ? -24.487 49.716 -1.011 1.00 39.97 281 ILE A O 1
ATOM 2009 N N . GLN A 1 266 ? -25.035 50.905 0.824 1.00 40.74 282 GLN A N 1
ATOM 2010 C CA . GLN A 1 266 ? -23.830 50.524 1.567 1.00 40.68 282 GLN A CA 1
ATOM 2011 C C . GLN A 1 266 ? -23.679 49.017 1.778 1.00 41.34 282 GLN A C 1
ATOM 2012 O O . GLN A 1 266 ? -22.574 48.530 1.981 1.00 41.05 282 GLN A O 1
ATOM 2018 N N . LYS A 1 267 ? -24.786 48.274 1.706 1.00 42.69 283 LYS A N 1
ATOM 2019 C CA . LYS A 1 267 ? -24.716 46.809 1.742 1.00 43.24 283 LYS A CA 1
ATOM 2020 C C . LYS A 1 267 ? -23.931 46.247 0.556 1.00 42.17 283 LYS A C 1
ATOM 2021 O O . LYS A 1 267 ? -23.233 45.250 0.698 1.00 43.10 283 LYS A O 1
ATOM 2027 N N . GLY A 1 268 ? -24.028 46.891 -0.606 1.00 41.33 284 GLY A N 1
ATOM 2028 C CA . GLY A 1 268 ? -23.249 46.473 -1.763 1.00 40.06 284 GLY A CA 1
ATOM 2029 C C . GLY A 1 268 ? -21.917 47.196 -1.918 1.00 39.39 284 GLY A C 1
ATOM 2030 O O . GLY A 1 268 ? -21.082 46.796 -2.742 1.00 39.08 284 GLY A O 1
ATOM 2031 N N . ASN A 1 269 ? -21.731 48.271 -1.147 1.00 38.50 285 ASN A N 1
ATOM 2032 C CA . ASN A 1 269 ? -20.533 49.123 -1.250 1.00 37.66 285 ASN A CA 1
ATOM 2033 C C . ASN A 1 269 ? -19.425 48.539 -0.391 1.00 37.36 285 ASN A C 1
ATOM 2034 O O . ASN A 1 269 ? -19.034 49.115 0.629 1.00 36.80 285 ASN A O 1
ATOM 2039 N N . THR A 1 270 ? -18.948 47.369 -0.804 1.00 37.50 286 THR A N 1
ATOM 2040 C CA . THR A 1 270 ? -18.037 46.575 0.007 1.00 37.76 286 THR A CA 1
ATOM 2041 C C . THR A 1 270 ? -17.204 45.714 -0.937 1.00 37.72 286 THR A C 1
ATOM 2042 O O . THR A 1 270 ? -17.572 45.542 -2.106 1.00 38.08 286 THR A O 1
ATOM 2046 N N . GLY A 1 271 ? -16.085 45.192 -0.444 1.00 37.73 287 GLY A N 1
ATOM 2047 C CA . GLY A 1 271 ? -15.176 44.419 -1.275 1.00 37.80 287 GLY A CA 1
ATOM 2048 C C . GLY A 1 271 ? -15.578 42.953 -1.414 1.00 38.30 287 GLY A C 1
ATOM 2049 O O . GLY A 1 271 ? -16.273 42.402 -0.559 1.00 38.43 287 GLY A O 1
ATOM 2050 N N . SER A 1 272 ? -15.144 42.338 -2.511 1.00 38.38 288 SER A N 1
ATOM 2051 C CA . SER A 1 272 ? -15.299 40.899 -2.761 1.00 39.16 288 SER A CA 1
ATOM 2052 C C . SER A 1 272 ? -14.271 40.524 -3.843 1.00 39.17 288 SER A C 1
ATOM 2053 O O . SER A 1 272 ? -13.654 41.421 -4.435 1.00 38.69 288 SER A O 1
ATOM 2056 N N . PRO A 1 273 ? -14.042 39.232 -4.086 1.00 39.50 289 PRO A N 1
ATOM 2057 C CA . PRO A 1 273 ? -12.977 38.829 -5.016 1.00 39.12 289 PRO A CA 1
ATOM 2058 C C . PRO A 1 273 ? -13.286 39.164 -6.476 1.00 38.98 289 PRO A C 1
ATOM 2059 O O . PRO A 1 273 ? -14.447 39.111 -6.897 1.00 37.95 289 PRO A O 1
ATOM 2063 N N . PHE A 1 274 ? -12.248 39.520 -7.226 1.00 38.23 290 PHE A N 1
ATOM 2064 C CA . PHE A 1 274 ? -12.347 39.607 -8.677 1.00 38.97 290 PHE A CA 1
ATOM 2065 C C . PHE A 1 274 ? -12.505 38.177 -9.227 1.00 39.75 290 PHE A C 1
ATOM 2066 O O . PHE A 1 274 ? -12.112 37.234 -8.542 1.00 39.49 290 PHE A O 1
ATOM 2074 N N . PRO A 1 275 ? -13.041 38.004 -10.442 1.00 40.33 291 PRO A N 1
ATOM 2075 C CA . PRO A 1 275 ? -13.046 36.675 -11.072 1.00 41.53 291 PRO A CA 1
ATOM 2076 C C . PRO A 1 275 ? -11.601 36.233 -11.259 1.00 41.95 291 PRO A C 1
ATOM 2077 O O . PRO A 1 275 ? -10.756 37.065 -11.660 1.00 41.63 291 PRO A O 1
ATOM 2081 N N . GLY A 1 276 ? -11.319 34.969 -10.943 1.00 42.06 292 GLY A N 1
ATOM 2082 C CA . GLY A 1 276 ? -9.961 34.455 -10.997 1.00 42.60 292 GLY A CA 1
ATOM 2083 C C . GLY A 1 276 ? -9.210 34.573 -9.674 1.00 42.36 292 GLY A C 1
ATOM 2084 O O . GLY A 1 276 ? -8.179 33.928 -9.482 1.00 42.67 292 GLY A O 1
ATOM 2085 N N . GLY A 1 277 ? -9.732 35.383 -8.755 1.00 42.03 293 GLY A N 1
ATOM 2086 C CA . GLY A 1 277 ? -9.133 35.531 -7.440 1.00 41.95 293 GLY A CA 1
ATOM 2087 C C . GLY A 1 277 ? -9.718 34.555 -6.442 1.00 42.46 293 GLY A C 1
ATOM 2088 O O . GLY A 1 277 ? -10.803 34.015 -6.658 1.00 43.19 293 GLY A O 1
ATOM 2089 N N . SER A 1 278 ? -9.001 34.313 -5.353 1.00 42.44 294 SER A N 1
ATOM 2090 C CA . SER A 1 278 ? -9.487 33.415 -4.298 1.00 43.05 294 SER A CA 1
ATOM 2091 C C . SER A 1 278 ? -10.316 34.201 -3.274 1.00 43.21 294 SER A C 1
ATOM 2092 O O . SER A 1 278 ? -10.485 35.411 -3.424 1.00 42.91 294 SER A O 1
ATOM 2095 N N . SER A 1 279 ? -10.835 33.529 -2.247 1.00 43.77 295 SER A N 1
ATOM 2096 C CA . SER A 1 279 ? -11.711 34.193 -1.271 1.00 44.39 295 SER A CA 1
ATOM 2097 C C . SER A 1 279 ? -10.993 35.116 -0.266 1.00 43.65 295 SER A C 1
ATOM 2098 O O . SER A 1 279 ? -11.623 35.987 0.330 1.00 43.86 295 SER A O 1
ATOM 2101 N N . SER A 1 280 ? -9.689 34.910 -0.071 1.00 43.48 296 SER A N 1
ATOM 2102 C CA . SER A 1 280 ? -8.886 35.707 0.867 1.00 43.00 296 SER A CA 1
ATOM 2103 C C . SER A 1 280 ? -7.411 35.710 0.422 1.00 41.83 296 SER A C 1
ATOM 2104 O O . SER A 1 280 ? -6.897 34.658 0.046 1.00 41.46 296 SER A O 1
ATOM 2107 N N . PRO A 1 281 ? -6.723 36.861 0.469 1.00 40.59 297 PRO A N 1
ATOM 2108 C CA . PRO A 1 281 ? -7.306 38.147 0.887 1.00 39.61 297 PRO A CA 1
ATOM 2109 C C . PRO A 1 281 ? -8.197 38.759 -0.188 1.00 38.84 297 PRO A C 1
ATOM 2110 O O . PRO A 1 281 ? -7.979 38.524 -1.382 1.00 38.62 297 PRO A O 1
ATOM 2114 N N . LEU A 1 282 ? -9.192 39.527 0.241 1.00 37.72 298 LEU A N 1
ATOM 2115 C CA . LEU A 1 282 ? -9.940 40.384 -0.662 1.00 36.98 298 LEU A CA 1
ATOM 2116 C C . LEU A 1 282 ? -8.966 41.357 -1.326 1.00 36.15 298 LEU A C 1
ATOM 2117 O O . LEU A 1 282 ? -7.925 41.678 -0.733 1.00 34.87 298 LEU A O 1
ATOM 2122 N N . PRO A 1 283 ? -9.264 41.810 -2.548 1.00 35.25 299 PRO A N 1
ATOM 2123 C CA . PRO A 1 283 ? -8.400 42.817 -3.180 1.00 34.53 299 PRO A CA 1
ATOM 2124 C C . PRO A 1 283 ? -8.317 44.049 -2.273 1.00 34.16 299 PRO A C 1
ATOM 2125 O O . PRO A 1 283 ? -9.298 44.380 -1.597 1.00 33.78 299 PRO A O 1
ATOM 2129 N N . ASP A 1 284 ? -7.165 44.711 -2.249 1.00 33.49 300 ASP A N 1
ATOM 2130 C CA . ASP A 1 284 ? -7.032 45.959 -1.496 1.00 33.48 300 ASP A CA 1
ATOM 2131 C C . ASP A 1 284 ? -8.066 46.967 -2.011 1.00 32.69 300 ASP A C 1
ATOM 2132 O O . ASP A 1 284 ? -8.668 47.714 -1.245 1.00 33.05 300 ASP A O 1
ATOM 2137 N N . TRP A 1 285 ? -8.259 46.981 -3.319 1.00 32.07 301 TRP A N 1
ATOM 2138 C CA . TRP A 1 285 ? -9.088 47.983 -3.978 1.00 31.44 301 TRP A CA 1
ATOM 2139 C C . TRP A 1 285 ? -10.027 47.282 -4.957 1.00 32.20 301 TRP A C 1
ATOM 2140 O O . TRP A 1 285 ? -9.589 46.406 -5.718 1.00 32.78 301 TRP A O 1
ATOM 2151 N N . TYR A 1 286 ? -11.296 47.690 -4.943 1.00 31.95 302 TYR A N 1
ATOM 2152 C CA . TYR A 1 286 ? -12.381 46.959 -5.621 1.00 32.39 302 TYR A CA 1
ATOM 2153 C C . TYR A 1 286 ? -13.078 47.820 -6.655 1.00 31.60 302 TYR A C 1
ATOM 2154 O O . TYR A 1 286 ? -13.018 47.510 -7.837 1.00 31.10 302 TYR A O 1
ATOM 2163 N N . PHE A 1 287 ? -13.730 48.903 -6.217 1.00 31.38 303 PHE A N 1
ATOM 2164 C CA . PHE A 1 287 ? -14.322 49.873 -7.146 1.00 31.61 303 PHE A CA 1
ATOM 2165 C C . PHE A 1 287 ? -13.196 50.823 -7.575 1.00 31.72 303 PHE A C 1
ATOM 2166 O O . PHE A 1 287 ? -12.543 51.453 -6.721 1.00 31.98 303 PHE A O 1
ATOM 2174 N N . LEU A 1 288 ? -12.953 50.901 -8.885 1.00 31.36 304 LEU A N 1
ATOM 2175 C CA . LEU A 1 288 ? -11.741 51.509 -9.414 1.00 30.71 304 LEU A CA 1
ATOM 2176 C C . LEU A 1 288 ? -11.972 52.166 -10.775 1.00 31.14 304 LEU A C 1
ATOM 2177 O O . LEU A 1 288 ? -12.888 51.783 -11.484 1.00 31.06 304 LEU A O 1
ATOM 2182 N N . PRO A 1 289 ? -11.146 53.154 -11.142 1.00 30.82 305 PRO A N 1
ATOM 2183 C CA . PRO A 1 289 ? -11.168 53.688 -12.506 1.00 30.76 305 PRO A CA 1
ATOM 2184 C C . PRO A 1 289 ? -11.066 52.579 -13.577 1.00 31.03 305 PRO A C 1
ATOM 2185 O O . PRO A 1 289 ? -10.323 51.598 -13.436 1.00 31.96 305 PRO A O 1
ATOM 2189 N N . VAL A 1 290 ? -11.847 52.737 -14.633 1.00 30.65 306 VAL A N 1
ATOM 2190 C CA . VAL A 1 290 ? -11.806 51.821 -15.758 1.00 31.07 306 VAL A CA 1
ATOM 2191 C C . VAL A 1 290 ? -11.447 52.595 -17.023 1.00 31.38 306 VAL A C 1
ATOM 2192 O O . VAL A 1 290 ? -11.591 53.822 -17.073 1.00 31.27 306 VAL A O 1
ATOM 2196 N N . THR A 1 291 ? -10.977 51.872 -18.036 1.00 31.76 307 THR A N 1
ATOM 2197 C CA . THR A 1 291 ? -10.863 52.419 -19.384 1.00 32.20 307 THR A CA 1
ATOM 2198 C C . THR A 1 291 ? -12.273 52.747 -19.854 1.00 32.24 307 THR A C 1
ATOM 2199 O O . THR A 1 291 ? -13.100 51.861 -19.953 1.00 32.82 307 THR A O 1
ATOM 2203 N N . ASP A 1 292 ? -12.556 54.020 -20.105 1.00 32.49 308 ASP A N 1
ATOM 2204 C CA . ASP A 1 292 ? -13.898 54.423 -20.517 1.00 33.18 308 ASP A CA 1
ATOM 2205 C C . ASP A 1 292 ? -13.967 54.885 -21.976 1.00 33.11 308 ASP A C 1
ATOM 2206 O O . ASP A 1 292 ? -15.036 55.235 -22.458 1.00 32.70 308 ASP A O 1
ATOM 2211 N N . GLY A 1 293 ? -12.826 54.907 -22.663 1.00 32.68 309 GLY A N 1
ATOM 2212 C CA . GLY A 1 293 ? -12.798 55.296 -24.067 1.00 32.64 309 GLY A CA 1
ATOM 2213 C C . GLY A 1 293 ? -12.894 56.785 -24.363 1.00 33.09 309 GLY A C 1
ATOM 2214 O O . GLY A 1 293 ? -12.944 57.157 -25.531 1.00 33.10 309 GLY A O 1
ATOM 2215 N N . SER A 1 294 ? -12.911 57.647 -23.334 1.00 32.27 310 SER A N 1
ATOM 2216 C CA . SER A 1 294 ? -12.992 59.095 -23.559 1.00 32.77 310 SER A CA 1
ATOM 2217 C C . SER A 1 294 ? -11.987 59.832 -22.668 1.00 32.25 310 SER A C 1
ATOM 2218 O O . SER A 1 294 ? -10.856 60.085 -23.103 1.00 32.47 310 SER A O 1
ATOM 2221 N N . LEU A 1 295 ? -12.383 60.144 -21.428 1.00 31.41 311 LEU A N 1
ATOM 2222 C CA . LEU A 1 295 ? -11.453 60.678 -20.406 1.00 30.83 311 LEU A CA 1
ATOM 2223 C C . LEU A 1 295 ? -10.226 59.785 -20.250 1.00 30.92 311 LEU A C 1
ATOM 2224 O O . LEU A 1 295 ? -9.080 60.277 -20.189 1.00 30.54 311 LEU A O 1
ATOM 2229 N N . VAL A 1 296 ? -10.491 58.474 -20.199 1.00 30.12 312 VAL A N 1
ATOM 2230 C CA . VAL A 1 296 ? -9.479 57.456 -19.999 1.00 29.47 312 VAL A CA 1
ATOM 2231 C C . VAL A 1 296 ? -9.478 56.507 -21.228 1.00 30.40 312 VAL A C 1
ATOM 2232 O O . VAL A 1 296 ? -10.083 55.429 -21.193 1.00 31.06 312 VAL A O 1
ATOM 2236 N N . PRO A 1 297 ? -8.819 56.915 -22.316 1.00 30.17 313 PRO A N 1
ATOM 2237 C CA . PRO A 1 297 ? -8.805 56.107 -23.551 1.00 30.77 313 PRO A CA 1
ATOM 2238 C C . PRO A 1 297 ? -7.843 54.900 -23.502 1.00 31.66 313 PRO A C 1
ATOM 2239 O O . PRO A 1 297 ? -7.952 54.007 -24.342 1.00 31.67 313 PRO A O 1
ATOM 2243 N N . ASP A 1 298 ? -6.926 54.872 -22.531 1.00 31.27 314 ASP A N 1
ATOM 2244 C CA . ASP A 1 298 ? -5.878 53.865 -22.496 1.00 32.68 314 ASP A CA 1
ATOM 2245 C C . ASP A 1 298 ? -5.346 53.600 -21.083 1.00 32.35 314 ASP A C 1
ATOM 2246 O O . ASP A 1 298 ? -5.639 54.354 -20.138 1.00 31.56 314 ASP A O 1
ATOM 2251 N N . GLU A 1 299 ? -4.551 52.543 -20.961 1.00 32.21 315 GLU A N 1
ATOM 2252 C CA . GLU A 1 299 ? -3.741 52.334 -19.746 1.00 32.89 315 GLU A CA 1
ATOM 2253 C C . GLU A 1 299 ? -2.745 53.478 -19.556 1.00 31.93 315 GLU A C 1
ATOM 2254 O O . GLU A 1 299 ? -2.191 53.984 -20.524 1.00 31.84 315 GLU A O 1
ATOM 2260 N N . LEU A 1 300 ? -2.514 53.869 -18.305 1.00 31.31 316 LEU A N 1
ATOM 2261 C CA . LEU A 1 300 ? -1.538 54.915 -18.007 1.00 31.01 316 LEU A CA 1
ATOM 2262 C C . LEU A 1 300 ? -0.126 54.636 -18.530 1.00 30.65 316 LEU A C 1
ATOM 2263 O O . LEU A 1 300 ? 0.513 55.520 -19.094 1.00 30.35 316 LEU A O 1
ATOM 2268 N N . TYR A 1 301 ? 0.367 53.412 -18.374 1.00 30.61 317 TYR A N 1
ATOM 2269 C CA . TYR A 1 301 ? 1.725 53.146 -18.850 1.00 30.59 317 TYR A CA 1
ATOM 2270 C C . TYR A 1 301 ? 1.800 53.437 -20.357 1.00 30.93 317 TYR A C 1
ATOM 2271 O O . TYR A 1 301 ? 2.723 54.107 -20.819 1.00 30.51 317 TYR A O 1
ATOM 2280 N N . ASN A 1 302 ? 0.810 52.941 -21.107 1.00 31.77 318 ASN A N 1
ATOM 2281 C CA . ASN A 1 302 ? 0.737 53.126 -22.565 1.00 32.27 318 ASN A CA 1
ATOM 2282 C C . ASN A 1 302 ? 0.646 54.589 -22.976 1.00 31.32 318 ASN A C 1
ATOM 2283 O O . ASN A 1 302 ? 1.381 55.037 -23.866 1.00 31.97 318 ASN A O 1
ATOM 2288 N N . ALA A 1 303 ? -0.267 55.323 -22.346 1.00 29.47 319 ALA A N 1
ATOM 2289 C CA . ALA A 1 303 ? -0.439 56.746 -22.632 1.00 29.90 319 ALA A CA 1
ATOM 2290 C C . ALA A 1 303 ? 0.840 57.577 -22.382 1.00 29.41 319 ALA A C 1
ATOM 2291 O O . ALA A 1 303 ? 1.171 58.460 -23.164 1.00 29.14 319 ALA A O 1
ATOM 2293 N N . PHE A 1 304 ? 1.554 57.298 -21.300 1.00 29.12 320 PHE A N 1
ATOM 2294 C CA . PHE A 1 304 ? 2.822 58.004 -21.067 1.00 30.05 320 PHE A CA 1
ATOM 2295 C C . PHE A 1 304 ? 3.938 57.570 -22.047 1.00 30.57 320 PHE A C 1
ATOM 2296 O O . PHE A 1 304 ? 4.731 58.403 -22.482 1.00 31.32 320 PHE A O 1
ATOM 2304 N N . ASP A 1 305 ? 3.971 56.291 -22.420 1.00 30.86 321 ASP A N 1
ATOM 2305 C CA . ASP A 1 305 ? 4.840 55.822 -23.524 1.00 32.02 321 ASP A CA 1
ATOM 2306 C C . ASP A 1 305 ? 4.582 56.568 -24.850 1.00 31.79 321 ASP A C 1
ATOM 2307 O O . ASP A 1 305 ? 5.508 56.954 -25.552 1.00 31.45 321 ASP A O 1
ATOM 2312 N N . ALA A 1 306 ? 3.309 56.762 -25.174 1.00 31.81 322 ALA A N 1
ATOM 2313 C CA . ALA A 1 306 ? 2.897 57.410 -26.415 1.00 32.89 322 ALA A CA 1
ATOM 2314 C C . ALA A 1 306 ? 3.157 58.918 -26.413 1.00 33.11 322 ALA A C 1
ATOM 2315 O O . ALA A 1 306 ? 3.169 59.553 -27.479 1.00 33.87 322 ALA A O 1
ATOM 2317 N N . GLY A 1 307 ? 3.341 59.496 -25.223 1.00 32.70 323 GLY A N 1
ATOM 2318 C CA . GLY A 1 307 ? 3.433 60.952 -25.092 1.00 32.24 323 GLY A CA 1
ATOM 2319 C C . GLY A 1 307 ? 2.064 61.619 -25.169 1.00 31.53 323 GLY A C 1
ATOM 2320 O O . GLY A 1 307 ? 1.948 62.823 -25.448 1.00 31.14 323 GLY A O 1
ATOM 2321 N N . ASN A 1 308 ? 1.028 60.829 -24.904 1.00 30.98 324 ASN A N 1
ATOM 2322 C CA . ASN A 1 308 ? -0.348 61.300 -24.967 1.00 30.70 324 ASN A CA 1
ATOM 2323 C C . ASN A 1 308 ? -0.761 61.987 -23.652 1.00 29.95 324 ASN A C 1
ATOM 2324 O O . ASN A 1 308 ? -1.688 61.546 -22.961 1.00 29.25 324 ASN A O 1
ATOM 2329 N N . PHE A 1 309 ? -0.039 63.042 -23.296 1.00 29.31 325 PHE A N 1
ATOM 2330 C CA . PHE A 1 309 ? -0.278 63.745 -22.042 1.00 28.76 325 PHE A CA 1
ATOM 2331 C C . PHE A 1 309 ? 0.206 65.182 -22.188 1.00 29.11 325 PHE A C 1
ATOM 2332 O O . PHE A 1 309 ? 0.962 65.513 -23.111 1.00 30.27 325 PHE A O 1
ATOM 2340 N N . ILE A 1 310 ? -0.243 66.036 -21.281 1.00 29.08 326 ILE A N 1
ATOM 2341 C CA . ILE A 1 310 ? 0.106 67.454 -21.311 1.00 29.10 326 ILE A CA 1
ATOM 2342 C C . ILE A 1 310 ? 1.575 67.670 -20.860 1.00 29.12 326 ILE A C 1
ATOM 2343 O O . ILE A 1 310 ? 2.011 67.138 -19.819 1.00 28.10 326 ILE A O 1
ATOM 2348 N N . LYS A 1 311 ? 2.335 68.430 -21.649 1.00 28.78 327 LYS A N 1
ATOM 2349 C CA . LYS A 1 311 ? 3.735 68.658 -21.329 1.00 29.09 327 LYS A CA 1
ATOM 2350 C C . LYS A 1 311 ? 3.833 69.932 -20.491 1.00 28.83 327 LYS A C 1
ATOM 2351 O O . LYS A 1 311 ? 3.905 71.037 -21.018 1.00 29.40 327 LYS A O 1
ATO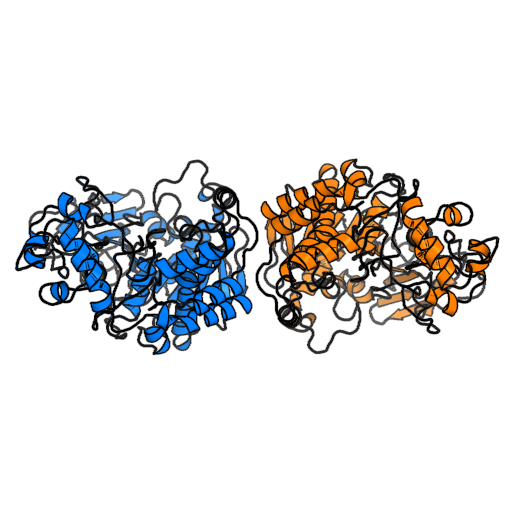M 2357 N N . VAL A 1 312 ? 3.770 69.754 -19.179 1.00 28.00 328 VAL A N 1
ATOM 2358 C CA . VAL A 1 312 ? 3.996 70.826 -18.211 1.00 27.33 328 VAL A CA 1
ATOM 2359 C C . VAL A 1 312 ? 5.014 70.324 -17.195 1.00 26.39 328 VAL A C 1
ATOM 2360 O O . VAL A 1 312 ? 5.199 69.109 -17.048 1.00 26.81 328 VAL A O 1
ATOM 2364 N N . PRO A 1 313 ? 5.690 71.254 -16.512 1.00 26.06 329 PRO A N 1
ATOM 2365 C CA . PRO A 1 313 ? 6.594 70.901 -15.412 1.00 24.78 329 PRO A CA 1
ATOM 2366 C C . PRO A 1 313 ? 5.935 69.982 -14.385 1.00 24.93 329 PRO A C 1
ATOM 2367 O O . PRO A 1 313 ? 4.735 70.109 -14.083 1.00 23.83 329 PRO A O 1
ATOM 2371 N N . VAL A 1 314 ? 6.735 69.035 -13.891 1.00 25.06 330 VAL A N 1
ATOM 2372 C CA . VAL A 1 314 ? 6.269 67.986 -12.999 1.00 26.02 330 VAL A CA 1
ATOM 2373 C C . VAL A 1 314 ? 7.229 67.832 -11.808 1.00 26.11 330 VAL A C 1
ATOM 2374 O O . VAL A 1 314 ? 8.440 67.814 -11.980 1.00 26.47 330 VAL A O 1
ATOM 2378 N N . LEU A 1 315 ? 6.658 67.760 -10.607 1.00 25.51 331 LEU A N 1
ATOM 2379 C CA . LEU A 1 315 ? 7.376 67.371 -9.408 1.00 26.14 331 LEU A CA 1
ATOM 2380 C C . LEU A 1 315 ? 6.752 66.041 -8.962 1.00 25.56 331 LEU A C 1
ATOM 2381 O O . LEU A 1 315 ? 5.541 65.973 -8.739 1.00 26.46 331 LEU A O 1
ATOM 2386 N N . VAL A 1 316 ? 7.540 64.968 -8.921 1.00 25.39 332 VAL A N 1
ATOM 2387 C CA . VAL A 1 316 ? 6.975 63.626 -8.684 1.00 25.08 332 VAL A CA 1
ATOM 2388 C C . VAL A 1 316 ? 7.862 62.829 -7.732 1.00 25.35 332 VAL A C 1
ATOM 2389 O O . VAL A 1 316 ? 9.094 62.907 -7.797 1.00 25.22 332 VAL A O 1
ATOM 2393 N N . GLY A 1 317 ? 7.254 62.055 -6.846 1.00 25.31 333 GLY A N 1
ATOM 2394 C CA . GLY A 1 317 ? 8.083 61.231 -5.985 1.00 24.89 333 GLY A CA 1
ATOM 2395 C C . GLY A 1 317 ? 7.317 60.245 -5.139 1.00 24.80 333 GLY A C 1
ATOM 2396 O O . GLY A 1 317 ? 6.091 60.136 -5.251 1.00 24.33 333 GLY A O 1
ATOM 2397 N N . ASP A 1 318 ? 8.071 59.562 -4.275 1.00 24.16 334 ASP A N 1
ATOM 2398 C CA . ASP A 1 318 ? 7.600 58.410 -3.552 1.00 25.47 334 ASP A CA 1
ATOM 2399 C C . ASP A 1 318 ? 8.359 58.267 -2.243 1.00 25.49 334 ASP A C 1
ATOM 2400 O O . ASP A 1 318 ? 9.435 58.832 -2.072 1.00 25.36 334 ASP A O 1
ATOM 2405 N N . ASP A 1 319 ? 7.806 57.454 -1.347 1.00 25.91 335 ASP A N 1
ATOM 2406 C CA . ASP A 1 319 ? 8.456 57.099 -0.089 1.00 25.98 335 ASP A CA 1
ATOM 2407 C C . ASP A 1 319 ? 9.303 55.865 -0.293 1.00 26.84 335 ASP A C 1
ATOM 2408 O O . ASP A 1 319 ? 9.044 55.090 -1.203 1.00 27.62 335 ASP A O 1
ATOM 2413 N N . THR A 1 320 ? 10.279 55.655 0.576 1.00 27.07 336 THR A N 1
ATOM 2414 C CA . THR A 1 320 ? 11.072 54.417 0.536 1.00 27.23 336 THR A CA 1
ATOM 2415 C C . THR A 1 320 ? 10.205 53.129 0.597 1.00 27.27 336 THR A C 1
ATOM 2416 O O . THR A 1 320 ? 10.435 52.195 -0.192 1.00 27.18 336 THR A O 1
ATOM 2420 N N . ASP A 1 321 ? 9.218 53.080 1.502 1.00 26.57 337 ASP A N 1
ATOM 2421 C CA . ASP A 1 321 ? 8.390 51.861 1.670 1.00 27.86 337 ASP A CA 1
ATOM 2422 C C . ASP A 1 321 ? 6.907 52.046 1.367 1.00 27.95 337 ASP A C 1
ATOM 2423 O O . ASP A 1 321 ? 6.050 51.880 2.232 1.00 27.99 337 ASP A O 1
ATOM 2428 N N . GLU A 1 322 ? 6.612 52.384 0.117 1.00 27.94 338 GLU A N 1
ATOM 2429 C CA . GLU A 1 322 ? 5.242 52.671 -0.303 1.00 28.59 338 GLU A CA 1
ATOM 2430 C C . GLU A 1 322 ? 4.270 51.550 0.075 1.00 29.14 338 GLU A C 1
ATOM 2431 O O . GLU A 1 322 ? 3.121 51.822 0.468 1.00 28.32 338 GLU A O 1
ATOM 2437 N N . GLY A 1 323 ? 4.735 50.305 -0.049 1.00 28.48 339 GLY A N 1
ATOM 2438 C CA . GLY A 1 323 ? 3.836 49.156 -0.004 1.00 29.07 339 GLY A CA 1
ATOM 2439 C C . GLY A 1 323 ? 3.464 48.707 1.398 1.00 29.99 339 GLY A C 1
ATOM 2440 O O . GLY A 1 323 ? 2.556 47.877 1.573 1.00 29.71 339 GLY A O 1
ATOM 2441 N N . SER A 1 324 ? 4.159 49.262 2.394 1.00 30.07 340 SER A N 1
ATOM 2442 C CA . SER A 1 324 ? 4.119 48.735 3.759 1.00 31.34 340 SER A CA 1
ATOM 2443 C C . SER A 1 324 ? 2.739 48.729 4.427 1.00 31.81 340 SER A C 1
ATOM 2444 O O . SER A 1 324 ? 2.423 47.808 5.179 1.00 32.30 340 SER A O 1
ATOM 2447 N N . ASN A 1 325 ? 1.916 49.737 4.159 1.00 32.17 341 ASN A N 1
ATOM 2448 C CA . ASN A 1 325 ? 0.575 49.765 4.760 1.00 32.22 341 ASN A CA 1
ATOM 2449 C C . ASN A 1 325 ? -0.466 48.930 3.996 1.00 32.27 341 ASN A C 1
ATOM 2450 O O . ASN A 1 325 ? -1.607 48.822 4.439 1.00 31.99 341 ASN A O 1
ATOM 2455 N N . PHE A 1 326 ? -0.084 48.364 2.853 1.00 31.53 342 PHE A N 1
ATOM 2456 C CA . PHE A 1 326 ? -1.075 47.801 1.925 1.00 31.84 342 PHE A CA 1
ATOM 2457 C C . PHE A 1 326 ? -0.795 46.349 1.497 1.00 32.13 342 PHE A C 1
ATOM 2458 O O . PHE A 1 326 ? -1.661 45.687 0.933 1.00 32.82 342 PHE A O 1
ATOM 2466 N N . ALA A 1 327 ? 0.412 45.865 1.746 1.00 31.57 343 ALA A N 1
ATOM 2467 C CA . ALA A 1 327 ? 0.816 44.570 1.233 1.00 32.54 343 ALA A CA 1
ATOM 2468 C C . ALA A 1 327 ? 0.366 43.490 2.189 1.00 33.19 343 ALA A C 1
ATOM 2469 O O . ALA A 1 327 ? 0.376 43.683 3.401 1.00 33.11 343 ALA A O 1
ATOM 2471 N N . TYR A 1 328 ? -0.028 42.350 1.637 1.00 34.25 344 TYR A N 1
ATOM 2472 C CA . TYR A 1 328 ? -0.412 41.208 2.464 1.00 35.18 344 TYR A CA 1
ATOM 2473 C C . TYR A 1 328 ? 0.703 40.818 3.436 1.00 35.34 344 TYR A C 1
ATOM 2474 O O . TYR A 1 328 ? 1.876 40.767 3.078 1.00 35.57 344 TYR A O 1
ATOM 2483 N N . ASN A 1 329 ? 0.305 40.524 4.667 1.00 35.76 345 ASN A N 1
ATOM 2484 C CA . ASN A 1 329 ? 1.204 40.084 5.721 1.00 36.02 345 ASN A CA 1
ATOM 2485 C C . ASN A 1 329 ? 1.642 38.620 5.488 1.00 36.84 345 ASN A C 1
ATOM 2486 O O . ASN A 1 329 ? 1.255 37.714 6.226 1.00 37.41 345 ASN A O 1
ATOM 2491 N N . ALA A 1 330 ? 2.452 38.412 4.451 1.00 37.27 346 ALA A N 1
ATOM 2492 C CA . ALA A 1 330 ? 2.744 37.078 3.921 1.00 38.37 346 ALA A CA 1
ATOM 2493 C C . ALA A 1 330 ? 3.644 36.239 4.827 1.00 39.27 346 ALA A C 1
ATOM 2494 O O . ALA A 1 330 ? 4.631 36.746 5.354 1.00 38.50 346 ALA A O 1
ATOM 2496 N N . SER A 1 331 ? 3.293 34.953 4.976 1.00 40.75 347 SER A N 1
ATOM 2497 C CA . SER A 1 331 ? 4.082 33.961 5.729 1.00 42.06 347 SER A CA 1
ATOM 2498 C C . SER A 1 331 ? 4.887 33.052 4.800 1.00 41.76 347 SER A C 1
ATOM 2499 O O . SER A 1 331 ? 5.675 32.243 5.259 1.00 41.92 347 SER A O 1
ATOM 2502 N N . SER A 1 332 ? 4.658 33.157 3.499 1.00 40.94 348 SER A N 1
ATOM 2503 C CA . SER A 1 332 ? 5.228 32.205 2.544 1.00 40.99 348 SER A CA 1
ATOM 2504 C C . SER A 1 332 ? 5.297 32.825 1.159 1.00 40.54 348 SER A C 1
ATOM 2505 O O . SER A 1 332 ? 4.615 33.828 0.890 1.00 39.93 348 SER A O 1
ATOM 2508 N N . SER A 1 333 ? 6.115 32.228 0.289 1.00 40.52 349 SER A N 1
ATOM 2509 C CA . SER A 1 333 ? 6.073 32.494 -1.151 1.00 41.01 349 SER A CA 1
ATOM 2510 C C . SER A 1 333 ? 4.646 32.439 -1.712 1.00 41.04 349 SER A C 1
ATOM 2511 O O . SER A 1 333 ? 4.249 33.292 -2.528 1.00 40.55 349 SER A O 1
ATOM 2514 N N . ALA A 1 334 ? 3.880 31.431 -1.289 1.00 40.96 350 ALA A N 1
ATOM 2515 C CA . ALA A 1 334 ? 2.520 31.246 -1.816 1.00 40.76 350 ALA A CA 1
ATOM 2516 C C . ALA A 1 334 ? 1.576 32.390 -1.395 1.00 40.00 350 ALA A C 1
ATOM 2517 O O . ALA A 1 334 ? 0.692 32.787 -2.161 1.00 39.71 350 ALA A O 1
ATOM 2519 N N . ASP A 1 335 ? 1.762 32.910 -0.178 1.00 39.47 351 ASP A N 1
ATOM 2520 C CA . ASP A 1 335 ? 0.975 34.054 0.302 1.00 38.90 351 ASP A CA 1
ATOM 2521 C C . ASP A 1 335 ? 1.229 35.263 -0.592 1.00 38.03 351 ASP A C 1
ATOM 2522 O O . ASP A 1 335 ? 0.297 35.968 -0.948 1.00 37.25 351 ASP A O 1
ATOM 2527 N N . VAL A 1 336 ? 2.493 35.480 -0.970 1.00 37.63 352 VAL A N 1
ATOM 2528 C CA . VAL A 1 336 ? 2.818 36.613 -1.834 1.00 37.40 352 VAL A CA 1
ATOM 2529 C C . VAL A 1 336 ? 2.070 36.491 -3.165 1.00 37.27 352 VAL A C 1
ATOM 2530 O O . VAL A 1 336 ? 1.465 37.455 -3.621 1.00 36.52 352 VAL A O 1
ATOM 2534 N N . SER A 1 337 ? 2.106 35.296 -3.756 1.00 37.18 353 SER A N 1
ATOM 2535 C CA . SER A 1 337 ? 1.473 35.039 -5.046 1.00 37.23 353 SER A CA 1
ATOM 2536 C C . SER A 1 337 ? -0.041 35.147 -4.985 1.00 37.01 353 SER A C 1
ATOM 2537 O O . SER A 1 337 ? -0.641 35.657 -5.918 1.00 36.84 353 SER A O 1
ATOM 2540 N N . ARG A 1 338 ? -0.650 34.673 -3.893 1.00 37.35 354 ARG A N 1
ATOM 2541 C CA . ARG A 1 338 ? -2.116 34.752 -3.717 1.00 37.58 354 ARG A CA 1
ATOM 2542 C C . ARG A 1 338 ? -2.563 36.223 -3.597 1.00 36.79 354 ARG A C 1
ATOM 2543 O O . ARG A 1 338 ? -3.561 36.627 -4.195 1.00 36.50 354 ARG A O 1
ATOM 2551 N N . PHE A 1 339 ? -1.800 37.010 -2.827 1.00 36.40 355 PHE A N 1
ATOM 2552 C CA . PHE A 1 339 ? -1.983 38.467 -2.752 1.00 35.53 355 PHE A CA 1
ATOM 2553 C C . PHE A 1 339 ? -1.970 39.118 -4.146 1.00 34.55 355 PHE A C 1
ATOM 2554 O O . PHE A 1 339 ? -2.903 39.837 -4.504 1.00 33.78 355 PHE A O 1
ATOM 2562 N N . PHE A 1 340 ? -0.939 38.846 -4.942 1.00 34.14 356 PHE A N 1
ATOM 2563 C CA . PHE A 1 340 ? -0.853 39.472 -6.254 1.00 34.09 356 PHE A CA 1
ATOM 2564 C C . PHE A 1 340 ? -1.955 39.019 -7.217 1.00 34.81 356 PHE A C 1
ATOM 2565 O O . PHE A 1 340 ? -2.562 39.845 -7.911 1.00 33.98 356 PHE A O 1
ATOM 2573 N N . LYS A 1 341 ? -2.214 37.705 -7.239 1.00 35.08 357 LYS A N 1
ATOM 2574 C CA . LYS A 1 341 ? -3.260 37.147 -8.080 1.00 35.50 357 LYS A CA 1
ATOM 2575 C C . LYS A 1 341 ? -4.600 37.799 -7.727 1.00 35.30 357 LYS A C 1
ATOM 2576 O O . LYS A 1 341 ? -5.335 38.214 -8.613 1.00 34.68 357 LYS A O 1
ATOM 2582 N N . ASN A 1 342 ? -4.896 37.931 -6.431 1.00 36.11 358 ASN A N 1
ATOM 2583 C CA . ASN A 1 342 ? -6.174 38.523 -6.002 1.00 36.47 358 ASN A CA 1
ATOM 2584 C C . ASN A 1 342 ? -6.351 40.013 -6.317 1.00 36.35 358 ASN A C 1
ATOM 2585 O O . ASN A 1 342 ? -7.476 40.515 -6.328 1.00 37.01 358 ASN A O 1
ATOM 2590 N N . ASN A 1 343 ? -5.241 40.705 -6.587 1.00 35.99 359 ASN A N 1
ATOM 2591 C CA . ASN A 1 343 ? -5.260 42.123 -6.966 1.00 34.79 359 ASN A CA 1
ATOM 2592 C C . ASN A 1 343 ? -5.037 42.325 -8.458 1.00 34.42 359 ASN A C 1
ATOM 2593 O O . ASN A 1 343 ? -5.382 43.379 -9.015 1.00 33.79 359 ASN A O 1
ATOM 2598 N N . TYR A 1 344 ? -4.489 41.289 -9.101 1.00 34.32 360 TYR A N 1
ATOM 2599 C CA . TYR A 1 344 ? -4.245 41.284 -10.538 1.00 34.16 360 TYR A CA 1
ATOM 2600 C C . TYR A 1 344 ? -4.516 39.859 -11.081 1.00 35.35 360 TYR A C 1
ATOM 2601 O O . TYR A 1 344 ? -3.576 39.106 -11.377 1.00 35.09 360 TYR A O 1
ATOM 2610 N N . PRO A 1 345 ? -5.796 39.491 -11.218 1.00 36.28 361 PRO A N 1
ATOM 2611 C CA . PRO A 1 345 ? -6.176 38.103 -11.540 1.00 37.56 361 PRO A CA 1
ATOM 2612 C C . PRO A 1 345 ? -5.743 37.561 -12.911 1.00 37.84 361 PRO A C 1
ATOM 2613 O O . PRO A 1 345 ? -5.797 36.345 -13.103 1.00 38.95 361 PRO A O 1
ATOM 2617 N N . ASN A 1 346 ? -5.295 38.410 -13.828 1.00 37.90 362 ASN A N 1
ATOM 2618 C CA . ASN A 1 346 ? -4.745 37.908 -15.080 1.00 38.97 362 ASN A CA 1
ATOM 2619 C C . ASN A 1 346 ? -3.254 37.540 -15.049 1.00 39.26 362 ASN A C 1
ATOM 2620 O O . ASN A 1 346 ? -2.731 37.017 -16.040 1.00 39.72 362 ASN A O 1
ATOM 2625 N N . LEU A 1 347 ? -2.568 37.806 -13.930 1.00 38.46 363 LEU A N 1
ATOM 2626 C CA . LEU A 1 347 ? -1.194 37.335 -13.775 1.00 38.79 363 LEU A CA 1
ATOM 2627 C C . LEU A 1 347 ? -1.184 35.807 -13.898 1.00 39.80 363 LEU A C 1
ATOM 2628 O O . LEU A 1 347 ? -2.070 35.131 -13.364 1.00 39.31 363 LEU A O 1
ATOM 2633 N N . THR A 1 348 ? -0.197 35.269 -14.610 1.00 40.37 364 THR A N 1
ATOM 2634 C CA . THR A 1 348 ? -0.100 33.819 -14.751 1.00 41.42 364 THR A CA 1
ATOM 2635 C C . THR A 1 348 ? 0.733 33.235 -13.623 1.00 42.27 364 THR A C 1
ATOM 2636 O O . THR A 1 348 ? 1.499 33.932 -12.960 1.00 41.51 364 THR A O 1
ATOM 2640 N N . SER A 1 349 ? 0.557 31.936 -13.426 1.00 43.24 365 SER A N 1
ATOM 2641 C CA . SER A 1 349 ? 1.320 31.145 -12.484 1.00 44.19 365 SER A CA 1
ATOM 2642 C C . SER A 1 349 ? 2.837 31.387 -12.651 1.00 43.91 365 SER A C 1
ATOM 2643 O O . SER A 1 349 ? 3.581 31.535 -11.666 1.00 43.97 365 SER A O 1
ATOM 2646 N N . GLN A 1 350 ? 3.290 31.463 -13.896 1.00 43.59 366 GLN A N 1
ATOM 2647 C CA . GLN A 1 350 ? 4.692 31.741 -14.183 1.00 44.19 366 GLN A CA 1
ATOM 2648 C C . GLN A 1 350 ? 5.106 33.176 -13.810 1.00 42.64 366 GLN A C 1
ATOM 2649 O O . GLN A 1 350 ? 6.195 33.399 -13.268 1.00 42.15 366 GLN A O 1
ATOM 2655 N N . GLN A 1 351 ? 4.245 34.144 -14.101 1.00 41.29 367 GLN A N 1
ATOM 2656 C CA . GLN A 1 351 ? 4.551 35.534 -13.763 1.00 40.02 367 GLN A CA 1
ATOM 2657 C C . GLN A 1 351 ? 4.620 35.717 -12.249 1.00 39.65 367 GLN A C 1
ATOM 2658 O O . GLN A 1 351 ? 5.513 36.394 -11.754 1.00 39.26 367 GLN A O 1
ATOM 2664 N N . LEU A 1 352 ? 3.703 35.079 -11.523 1.00 39.85 368 LEU A N 1
ATOM 2665 C CA . LEU A 1 352 ? 3.728 35.079 -10.054 1.00 39.97 368 LEU A CA 1
ATOM 2666 C C . LEU A 1 352 ? 5.031 34.511 -9.460 1.00 40.54 368 LEU A C 1
ATOM 2667 O O . LEU A 1 352 ? 5.608 35.098 -8.527 1.00 39.29 368 LEU A O 1
ATOM 2672 N N . ASN A 1 353 ? 5.494 33.384 -10.005 1.00 41.32 369 ASN A N 1
ATOM 2673 C CA . ASN A 1 353 ? 6.794 32.836 -9.623 1.00 42.51 369 ASN A CA 1
ATOM 2674 C C . ASN A 1 353 ? 7.930 33.803 -9.921 1.00 41.44 369 ASN A C 1
ATOM 2675 O O . ASN A 1 353 ? 8.851 33.946 -9.116 1.00 40.90 369 ASN A O 1
ATOM 2680 N N . GLU A 1 354 ? 7.866 34.469 -11.074 1.00 41.08 370 GLU A N 1
ATOM 2681 C CA . GLU A 1 354 ? 8.892 35.456 -11.423 1.00 41.11 370 GLU A CA 1
ATOM 2682 C C . GLU A 1 354 ? 8.926 36.607 -10.413 1.00 39.40 370 GLU A C 1
ATOM 2683 O O . GLU A 1 354 ? 10.006 37.045 -10.008 1.00 38.81 370 GLU A O 1
ATOM 2689 N N . ILE A 1 355 ? 7.745 37.066 -9.988 1.00 37.92 371 ILE A N 1
ATOM 2690 C CA . ILE A 1 355 ? 7.656 38.096 -8.953 1.00 36.72 371 ILE A CA 1
ATOM 2691 C C . ILE A 1 355 ? 8.416 37.652 -7.697 1.00 37.05 371 ILE A C 1
ATOM 2692 O O . ILE A 1 355 ? 9.141 38.448 -7.086 1.00 36.24 371 ILE A O 1
ATOM 2697 N N . ASN A 1 356 ? 8.250 36.381 -7.318 1.00 37.55 372 ASN A N 1
ATOM 2698 C CA . ASN A 1 356 ? 8.930 35.846 -6.128 1.00 38.45 372 ASN A CA 1
ATOM 2699 C C . ASN A 1 356 ? 10.452 35.748 -6.285 1.00 38.68 372 ASN A C 1
ATOM 2700 O O . ASN A 1 356 ? 11.193 35.816 -5.291 1.00 39.70 372 ASN A O 1
ATOM 2705 N N . GLN A 1 357 ? 10.922 35.623 -7.523 1.00 38.73 373 GLN A N 1
ATOM 2706 C CA . GLN A 1 357 ? 12.359 35.628 -7.805 1.00 39.57 373 GLN A CA 1
ATOM 2707 C C . GLN A 1 357 ? 12.964 37.043 -7.771 1.00 38.28 373 GLN A C 1
ATOM 2708 O O . GLN A 1 357 ? 14.120 37.212 -7.397 1.00 37.75 373 GLN A O 1
ATOM 2714 N N . VAL A 1 358 ? 12.204 38.040 -8.223 1.00 37.07 374 VAL A N 1
ATOM 2715 C CA . VAL A 1 358 ? 12.671 39.432 -8.191 1.00 36.24 374 VAL A CA 1
ATOM 2716 C C . VAL A 1 358 ? 12.602 39.971 -6.764 1.00 35.63 374 VAL A C 1
ATOM 2717 O O . VAL A 1 358 ? 13.449 40.750 -6.369 1.00 35.82 374 VAL A O 1
ATOM 2721 N N . TYR A 1 359 ? 11.606 39.529 -5.993 1.00 35.32 375 TYR A N 1
ATOM 2722 C CA . TYR A 1 359 ? 11.430 39.970 -4.610 1.00 35.04 375 TYR A CA 1
ATOM 2723 C C . TYR A 1 359 ? 11.365 38.780 -3.650 1.00 36.12 375 TYR A C 1
ATOM 2724 O O . TYR A 1 359 ? 10.277 38.439 -3.171 1.00 35.70 375 TYR A O 1
ATOM 2733 N N . PRO A 1 360 ? 12.509 38.153 -3.363 1.00 37.14 376 PRO A N 1
ATOM 2734 C CA . PRO A 1 360 ? 12.548 37.016 -2.431 1.00 37.83 376 PRO A CA 1
ATOM 2735 C C . PRO A 1 360 ? 12.338 37.435 -0.974 1.00 38.48 376 PRO A C 1
ATOM 2736 O O . PRO A 1 360 ? 12.383 38.622 -0.639 1.00 37.81 376 PRO A O 1
ATOM 2740 N N . ARG A 1 361 ? 12.158 36.431 -0.120 1.00 39.40 377 ARG A N 1
ATOM 2741 C CA . ARG A 1 361 ? 11.802 36.569 1.304 1.00 40.03 377 ARG A CA 1
ATOM 2742 C C . ARG A 1 361 ? 12.275 37.846 2.061 1.00 40.44 377 ARG A C 1
ATOM 2743 O O . ARG A 1 361 ? 11.431 38.631 2.596 1.00 41.69 377 ARG A O 1
ATOM 2751 N N . GLY A 1 362 ? 13.585 38.054 2.113 1.00 39.02 378 GLY A N 1
ATOM 2752 C CA . GLY A 1 362 ? 14.154 39.263 2.708 1.00 38.67 378 GLY A CA 1
ATOM 2753 C C . GLY A 1 362 ? 14.203 39.308 4.236 1.00 38.28 378 GLY A C 1
ATOM 2754 O O . GLY A 1 362 ? 13.608 38.455 4.913 1.00 38.62 378 GLY A O 1
ATOM 2755 N N . LYS A 1 363 ? 14.885 40.321 4.775 1.00 37.39 379 LYS A N 1
ATOM 2756 C CA . LYS A 1 363 ? 14.941 40.578 6.222 1.00 37.94 379 LYS A CA 1
ATOM 2757 C C . LYS A 1 363 ? 13.569 40.608 6.889 1.00 37.42 379 LYS A C 1
ATOM 2758 O O . LYS A 1 363 ? 12.599 41.123 6.329 1.00 36.33 379 LYS A O 1
ATOM 2764 N N . LEU A 1 364 ? 13.516 40.095 8.111 1.00 37.33 380 LEU A N 1
ATOM 2765 C CA . LEU A 1 364 ? 12.309 40.128 8.926 1.00 37.47 380 LEU A CA 1
ATOM 2766 C C . LEU A 1 364 ? 12.001 41.556 9.381 1.00 37.24 380 LEU A C 1
ATOM 2767 O O . LEU A 1 364 ? 12.885 42.279 9.837 1.00 36.97 380 LEU A O 1
ATOM 2772 N N . LEU A 1 365 ? 10.748 41.969 9.234 1.00 36.54 381 LEU A N 1
ATOM 2773 C CA . LEU A 1 365 ? 10.311 43.253 9.764 1.00 36.54 381 LEU A CA 1
ATOM 2774 C C . LEU A 1 365 ? 9.528 43.051 11.065 1.00 36.50 381 LEU A C 1
ATOM 2775 O O . LEU A 1 365 ? 8.762 42.097 11.191 1.00 37.34 381 LEU A O 1
ATOM 2780 N N . PRO A 1 366 ? 9.718 43.948 12.027 1.00 36.48 382 PRO A N 1
ATOM 2781 C CA . PRO A 1 366 ? 8.980 43.908 13.300 1.00 36.59 382 PRO A CA 1
ATOM 2782 C C . PRO A 1 366 ? 7.480 43.801 13.069 1.00 36.76 382 PRO A C 1
ATOM 2783 O O . PRO A 1 366 ? 6.953 44.490 12.181 1.00 35.55 382 PRO A O 1
ATOM 2787 N N . ARG A 1 367 ? 6.821 42.941 13.847 1.00 36.41 383 ARG A N 1
ATOM 2788 C CA . ARG A 1 367 ? 5.362 42.822 13.893 1.00 36.61 383 ARG A CA 1
ATOM 2789 C C . ARG A 1 367 ? 4.734 42.212 12.644 1.00 36.25 383 ARG A C 1
ATOM 2790 O O . ARG A 1 367 ? 3.505 42.238 12.502 1.00 37.32 383 ARG A O 1
ATOM 2798 N N . HIS A 1 368 ? 5.552 41.664 11.740 1.00 34.85 384 HIS A N 1
ATOM 2799 C CA . HIS A 1 368 ? 5.014 41.054 10.527 1.00 33.97 384 HIS A CA 1
ATOM 2800 C C . HIS A 1 368 ? 5.605 39.676 10.260 1.00 34.18 384 HIS A C 1
ATOM 2801 O O . HIS A 1 368 ? 6.663 39.318 10.793 1.00 33.99 384 HIS A O 1
ATOM 2808 N N . ALA A 1 369 ? 4.923 38.921 9.408 1.00 34.24 385 ALA A N 1
ATOM 2809 C CA . ALA A 1 369 ? 5.322 37.555 9.082 1.00 35.23 385 ALA A CA 1
ATOM 2810 C C . ALA A 1 369 ? 6.542 37.556 8.158 1.00 35.33 385 ALA A C 1
ATOM 2811 O O . ALA A 1 369 ? 6.912 38.597 7.597 1.00 35.24 385 ALA A O 1
ATOM 2813 N N . ALA A 1 370 ? 7.153 36.390 7.997 1.00 35.45 386 ALA A N 1
ATOM 2814 C CA . ALA A 1 370 ? 8.460 36.253 7.356 1.00 35.71 386 ALA A CA 1
ATOM 2815 C C . ALA A 1 370 ? 8.586 36.787 5.920 1.00 35.00 386 ALA A C 1
ATOM 2816 O O . ALA A 1 370 ? 9.673 37.169 5.512 1.00 34.68 386 ALA A O 1
ATOM 2818 N N . TYR A 1 371 ? 7.496 36.781 5.151 1.00 35.28 387 TYR A N 1
ATOM 2819 C CA . TYR A 1 371 ? 7.546 37.199 3.748 1.00 35.10 387 TYR A CA 1
ATOM 2820 C C . TYR A 1 371 ? 6.957 38.590 3.491 1.00 34.30 387 TYR A C 1
ATOM 2821 O O . TYR A 1 371 ? 6.791 38.986 2.336 1.00 34.41 387 TYR A O 1
ATOM 2830 N N . PHE A 1 372 ? 6.655 39.323 4.559 1.00 33.85 388 PHE A N 1
ATOM 2831 C CA . PHE A 1 372 ? 6.018 40.636 4.445 1.00 33.32 388 PHE A CA 1
ATOM 2832 C C . PHE A 1 372 ? 6.943 41.670 3.755 1.00 32.85 388 PHE A C 1
ATOM 2833 O O . PHE A 1 372 ? 6.481 42.490 2.972 1.00 31.72 388 PHE A O 1
ATOM 2841 N N . GLY A 1 373 ? 8.239 41.611 4.053 1.00 32.46 389 GLY A N 1
ATOM 2842 C CA . GLY A 1 373 ? 9.226 42.451 3.383 1.00 32.69 389 GLY A CA 1
ATOM 2843 C C . GLY A 1 373 ? 9.157 42.328 1.867 1.00 32.72 389 GLY A C 1
ATOM 2844 O O . GLY A 1 373 ? 9.125 43.343 1.142 1.00 32.24 389 GLY A O 1
ATOM 2845 N N . ALA A 1 374 ? 9.087 41.088 1.386 1.00 32.41 390 ALA A N 1
ATOM 2846 C CA . ALA A 1 374 ? 8.951 40.819 -0.051 1.00 32.09 390 ALA A CA 1
ATOM 2847 C C . ALA A 1 374 ? 7.641 41.354 -0.626 1.00 31.86 390 ALA A C 1
ATOM 2848 O O . ALA A 1 374 ? 7.605 42.028 -1.667 1.00 31.78 390 ALA A O 1
ATOM 2850 N N . SER A 1 375 ? 6.553 40.991 0.033 1.00 32.21 391 SER A N 1
ATOM 2851 C CA . SER A 1 375 ? 5.213 41.430 -0.326 1.00 31.74 391 SER A CA 1
ATOM 2852 C C . SER A 1 375 ? 5.194 42.962 -0.469 1.00 31.48 391 SER A C 1
ATOM 2853 O O . SER A 1 375 ? 4.767 43.511 -1.488 1.00 29.62 391 SER A O 1
ATOM 2856 N N . SER A 1 376 ? 5.691 43.633 0.565 1.00 30.81 392 SER A N 1
ATOM 2857 C CA . SER A 1 376 ? 5.667 45.094 0.626 1.00 30.68 392 SER A CA 1
ATOM 2858 C C . SER A 1 376 ? 6.540 45.769 -0.449 1.00 30.54 392 SER A C 1
ATOM 2859 O O . SER A 1 376 ? 6.096 46.746 -1.093 1.00 29.72 392 SER A O 1
ATOM 2862 N N . ALA A 1 377 ? 7.771 45.270 -0.629 1.00 29.97 393 ALA A N 1
ATOM 2863 C CA . ALA A 1 377 ? 8.681 45.811 -1.649 1.00 29.81 393 ALA A CA 1
ATOM 2864 C C . ALA A 1 377 ? 8.091 45.637 -3.052 1.00 30.02 393 ALA A C 1
ATOM 2865 O O . ALA A 1 377 ? 8.054 46.582 -3.862 1.00 29.10 393 ALA A O 1
ATOM 2867 N N . ALA A 1 378 ? 7.597 44.434 -3.333 1.00 30.22 394 ALA A N 1
ATOM 2868 C CA . ALA A 1 378 ? 7.001 44.148 -4.644 1.00 30.27 394 ALA A CA 1
ATOM 2869 C C . ALA A 1 378 ? 5.769 45.025 -4.913 1.00 30.02 394 ALA A C 1
ATOM 2870 O O . ALA A 1 378 ? 5.636 45.620 -5.990 1.00 30.44 394 ALA A O 1
ATOM 2872 N N . TYR A 1 379 ? 4.880 45.114 -3.933 1.00 29.75 395 TYR A N 1
ATOM 2873 C CA . TYR A 1 379 ? 3.648 45.873 -4.110 1.00 30.05 395 TYR A CA 1
ATOM 2874 C C . TYR A 1 379 ? 3.918 47.394 -4.153 1.00 29.42 395 TYR A C 1
ATOM 2875 O O . TYR A 1 379 ? 3.329 48.106 -4.957 1.00 28.92 395 TYR A O 1
ATOM 2884 N N . GLY A 1 380 ? 4.808 47.874 -3.293 1.00 28.56 396 GLY A N 1
ATOM 2885 C CA . GLY A 1 380 ? 5.231 49.274 -3.340 1.00 28.33 396 GLY A CA 1
ATOM 2886 C C . GLY A 1 380 ? 5.750 49.670 -4.720 1.00 28.08 396 GLY A C 1
ATOM 2887 O O . GLY A 1 380 ? 5.321 50.680 -5.274 1.00 27.86 396 GLY A O 1
ATOM 2888 N N . ASP A 1 381 ? 6.652 48.860 -5.281 1.00 27.92 397 ASP A N 1
ATOM 2889 C CA . ASP A 1 381 ? 7.182 49.080 -6.619 1.00 27.94 397 ASP A CA 1
ATOM 2890 C C . ASP A 1 381 ? 6.122 48.987 -7.719 1.00 28.69 397 ASP A C 1
ATOM 2891 O O . ASP A 1 381 ? 6.077 49.855 -8.597 1.00 28.87 397 ASP A O 1
ATOM 2896 N N . ALA A 1 382 ? 5.263 47.953 -7.669 1.00 29.02 398 ALA A N 1
ATOM 2897 C CA . ALA A 1 382 ? 4.287 47.689 -8.741 1.00 29.40 398 ALA A CA 1
ATOM 2898 C C . ALA A 1 382 ? 3.214 48.769 -8.848 1.00 29.34 398 ALA A C 1
ATOM 2899 O O . ALA A 1 382 ? 2.747 49.103 -9.944 1.00 28.55 398 ALA A O 1
ATOM 2901 N N . THR A 1 383 ? 2.808 49.284 -7.694 1.00 29.49 399 THR A N 1
ATOM 2902 C CA . THR A 1 383 ? 1.596 50.103 -7.614 1.00 29.41 399 THR A CA 1
ATOM 2903 C C . THR A 1 383 ? 1.910 51.586 -7.439 1.00 29.17 399 THR A C 1
ATOM 2904 O O . THR A 1 383 ? 1.103 52.437 -7.827 1.00 28.88 399 THR A O 1
ATOM 2908 N N . PHE A 1 384 ? 3.087 51.890 -6.882 1.00 28.18 400 PHE A N 1
ATOM 2909 C CA . PHE A 1 384 ? 3.427 53.281 -6.560 1.00 28.14 400 PHE A CA 1
ATOM 2910 C C . PHE A 1 384 ? 4.697 53.788 -7.218 1.00 27.73 400 PHE A C 1
ATOM 2911 O O . PHE A 1 384 ? 4.664 54.711 -8.044 1.00 28.03 400 PHE A O 1
ATOM 2919 N N . THR A 1 385 ? 5.824 53.196 -6.836 1.00 27.81 401 THR A N 1
ATOM 2920 C CA . THR A 1 385 ? 7.120 53.756 -7.190 1.00 27.84 401 THR A CA 1
ATOM 2921 C C . THR A 1 385 ? 7.502 53.625 -8.656 1.00 27.88 401 THR A C 1
ATOM 2922 O O . THR A 1 385 ? 7.973 54.596 -9.263 1.00 27.48 401 THR A O 1
ATOM 2926 N N . CYS A 1 386 ? 7.343 52.434 -9.215 1.00 27.51 402 CYS A N 1
ATOM 2927 C CA . CYS A 1 386 ? 7.626 52.271 -10.641 1.00 28.42 402 CYS A CA 1
ATOM 2928 C C . CYS A 1 386 ? 6.739 53.162 -11.542 1.00 27.81 402 CYS A C 1
ATOM 2929 O O . CYS A 1 386 ? 7.252 53.790 -12.465 1.00 28.16 402 CYS A O 1
ATOM 2932 N N . PRO A 1 387 ? 5.429 53.234 -11.289 1.00 27.71 403 PRO A N 1
ATOM 2933 C CA . PRO A 1 387 ? 4.590 54.250 -11.941 1.00 26.86 403 PRO A CA 1
ATOM 2934 C C . PRO A 1 387 ? 5.149 55.673 -11.773 1.00 26.90 403 PRO A C 1
ATOM 2935 O O . PRO A 1 387 ? 5.223 56.416 -12.756 1.00 26.55 403 PRO A O 1
ATOM 2939 N N . GLY A 1 388 ? 5.551 56.059 -10.557 1.00 26.84 404 GLY A N 1
ATOM 2940 C CA . GLY A 1 388 ? 6.130 57.383 -10.357 1.00 25.89 404 GLY A CA 1
ATOM 2941 C C . GLY A 1 388 ? 7.378 57.629 -11.192 1.00 26.16 404 GLY A C 1
ATOM 2942 O O . GLY A 1 388 ? 7.487 58.654 -11.865 1.00 25.35 404 GLY A O 1
ATOM 2943 N N . ASN A 1 389 ? 8.297 56.666 -11.188 1.00 26.16 405 ASN A N 1
ATOM 2944 C CA . ASN A 1 389 ? 9.487 56.724 -12.031 1.00 26.96 405 ASN A CA 1
ATOM 2945 C C . ASN A 1 389 ? 9.129 56.804 -13.514 1.00 27.40 405 ASN A C 1
ATOM 2946 O O . ASN A 1 389 ? 9.805 57.487 -14.283 1.00 28.28 405 ASN A O 1
ATOM 2951 N N . HIS A 1 390 ? 8.065 56.102 -13.911 1.00 28.06 406 HIS A N 1
ATOM 2952 C CA . HIS A 1 390 ? 7.602 56.131 -15.298 1.00 28.22 406 HIS A CA 1
ATOM 2953 C C . HIS A 1 390 ? 7.058 57.511 -15.656 1.00 27.75 406 HIS A C 1
ATOM 2954 O O . HIS A 1 390 ? 7.318 58.048 -16.756 1.00 27.42 406 HIS A O 1
ATOM 2961 N N . VAL A 1 391 ? 6.310 58.103 -14.730 1.00 26.73 407 VAL A N 1
ATOM 2962 C CA . VAL A 1 391 ? 5.865 59.488 -14.947 1.00 26.80 407 VAL A CA 1
ATOM 2963 C C . VAL A 1 391 ? 7.065 60.425 -15.152 1.00 26.86 407 VAL A C 1
ATOM 2964 O O . VAL A 1 391 ? 7.051 61.251 -16.070 1.00 27.47 407 VAL A O 1
ATOM 2968 N N . ALA A 1 392 ? 8.082 60.306 -14.293 1.00 26.85 408 ALA A N 1
ATOM 2969 C CA . ALA A 1 392 ? 9.273 61.167 -14.365 1.00 27.31 408 ALA A CA 1
ATOM 2970 C C . ALA A 1 392 ? 10.005 61.023 -15.698 1.00 27.96 408 ALA A C 1
ATOM 2971 O O . ALA A 1 392 ? 10.277 62.016 -16.379 1.00 28.04 408 ALA A O 1
ATOM 2973 N N . SER A 1 393 ? 10.334 59.783 -16.057 1.00 28.46 409 SER A N 1
ATOM 2974 C CA . SER A 1 393 ? 11.091 59.534 -17.276 1.00 29.72 409 SER A CA 1
ATOM 2975 C C . SER A 1 393 ? 10.276 59.903 -18.520 1.00 29.62 409 SER A C 1
ATOM 2976 O O . SER A 1 393 ? 10.829 60.429 -19.485 1.00 30.11 409 SER A O 1
ATOM 2979 N N . SER A 1 394 ? 8.964 59.674 -18.490 1.00 29.01 410 SER A N 1
ATOM 2980 C CA . SER A 1 394 ? 8.115 60.037 -19.638 1.00 29.42 410 SER A CA 1
ATOM 2981 C C . SER A 1 394 ? 8.050 61.550 -19.820 1.00 29.70 410 SER A C 1
ATOM 2982 O O . SER A 1 394 ? 8.258 62.050 -20.926 1.00 28.92 410 SER A O 1
ATOM 2985 N N . ALA A 1 395 ? 7.775 62.278 -18.729 1.00 29.21 411 ALA A N 1
ATOM 2986 C CA . ALA A 1 395 ? 7.668 63.727 -18.816 1.00 28.97 411 ALA A CA 1
ATOM 2987 C C . ALA A 1 395 ? 9.005 64.359 -19.180 1.00 29.57 411 ALA A C 1
ATOM 2988 O O . ALA A 1 395 ? 9.043 65.364 -19.902 1.00 29.43 411 ALA A O 1
ATOM 2990 N N . ALA A 1 396 ? 10.094 63.753 -18.707 1.00 29.56 412 ALA A N 1
ATOM 2991 C CA . ALA A 1 396 ? 11.431 64.294 -18.925 1.00 30.08 412 ALA A CA 1
ATOM 2992 C C . ALA A 1 396 ? 11.891 64.187 -20.378 1.00 30.60 412 ALA A C 1
ATOM 2993 O O . ALA A 1 396 ? 12.778 64.927 -20.783 1.00 30.47 412 ALA A O 1
ATOM 2995 N N . ARG A 1 397 ? 11.307 63.267 -21.152 1.00 31.11 413 ARG A N 1
ATOM 2996 C CA . ARG A 1 397 ? 11.563 63.216 -22.607 1.00 32.58 413 ARG A CA 1
ATOM 2997 C C . ARG A 1 397 ? 11.219 64.541 -23.251 1.00 32.17 413 ARG A C 1
ATOM 2998 O O . ARG A 1 397 ? 11.900 64.971 -24.186 1.00 33.33 413 ARG A O 1
ATOM 3006 N N . TYR A 1 398 ? 10.180 65.203 -22.744 1.00 31.09 414 TYR A N 1
ATOM 3007 C CA . TYR A 1 398 ? 9.693 66.428 -23.377 1.00 31.18 414 TYR A CA 1
ATOM 3008 C C . TYR A 1 398 ? 10.162 67.680 -22.661 1.00 31.19 414 TYR A C 1
ATOM 3009 O O . TYR A 1 398 ? 10.414 68.697 -23.310 1.00 31.71 414 TYR A O 1
ATOM 3018 N N . LEU A 1 399 ? 10.283 67.611 -21.334 1.00 30.59 415 LEU A N 1
ATOM 3019 C CA . LEU A 1 399 ? 10.722 68.776 -20.553 1.00 30.26 415 LEU A CA 1
ATOM 3020 C C . LEU A 1 399 ? 11.813 68.385 -19.570 1.00 29.37 415 LEU A C 1
ATOM 3021 O O . LEU A 1 399 ? 11.594 68.448 -18.356 1.00 28.52 415 LEU A O 1
ATOM 3026 N N . PRO A 1 400 ? 12.993 68.004 -20.079 1.00 29.88 416 PRO A N 1
ATOM 3027 C CA . PRO A 1 400 ? 14.074 67.493 -19.219 1.00 28.92 416 PRO A CA 1
ATOM 3028 C C . PRO A 1 400 ? 14.521 68.529 -18.177 1.00 29.21 416 PRO A C 1
ATOM 3029 O O . PRO A 1 400 ? 15.027 68.161 -17.109 1.00 29.06 416 PRO A O 1
ATOM 3033 N N . ASN A 1 401 ? 14.336 69.813 -18.466 1.00 28.66 417 ASN A N 1
ATOM 3034 C CA . ASN A 1 401 ? 14.722 70.839 -17.508 1.00 29.08 417 ASN A CA 1
ATOM 3035 C C . ASN A 1 401 ? 13.647 71.161 -16.457 1.00 28.21 417 ASN A C 1
ATOM 3036 O O . ASN A 1 401 ? 13.859 72.007 -15.579 1.00 28.22 417 ASN A O 1
ATOM 3041 N N . SER A 1 402 ? 12.511 70.486 -16.525 1.00 26.53 418 SER A N 1
ATOM 3042 C CA . SER A 1 402 ? 11.407 70.834 -15.633 1.00 26.57 418 SER A CA 1
ATOM 3043 C C . SER A 1 402 ? 10.734 69.623 -15.040 1.00 25.99 418 SER A C 1
ATOM 3044 O O . SER A 1 402 ? 9.519 69.628 -14.820 1.00 26.95 418 SER A O 1
ATOM 3047 N N . VAL A 1 403 ? 11.516 68.574 -14.789 1.00 25.73 419 VAL A N 1
ATOM 3048 C CA . VAL A 1 403 ? 10.992 67.368 -14.151 1.00 25.42 419 VAL A CA 1
ATOM 3049 C C . VAL A 1 403 ? 11.907 67.010 -12.973 1.00 25.37 419 VAL A C 1
ATOM 3050 O O . VAL A 1 403 ? 13.104 66.749 -13.154 1.00 26.04 419 VAL A O 1
ATOM 3054 N N . TRP A 1 404 ? 11.332 66.986 -11.776 1.00 24.85 420 TRP A N 1
ATOM 3055 C CA . TRP A 1 404 ? 12.087 66.769 -10.543 1.00 24.54 420 TRP A CA 1
ATOM 3056 C C . TRP A 1 404 ? 11.491 65.579 -9.814 1.00 24.33 420 TRP A C 1
ATOM 3057 O O . TRP A 1 404 ? 10.270 65.488 -9.662 1.00 25.21 420 TRP A O 1
ATOM 3068 N N . ASN A 1 405 ? 12.344 64.671 -9.358 1.00 24.65 421 ASN A N 1
ATOM 3069 C CA . ASN A 1 405 ? 11.885 63.444 -8.693 1.00 24.71 421 ASN A CA 1
ATOM 3070 C C . ASN A 1 405 ? 12.398 63.463 -7.257 1.00 23.99 421 ASN A C 1
ATOM 3071 O O . ASN A 1 405 ? 13.454 64.012 -6.994 1.00 23.40 421 ASN A O 1
ATOM 3076 N N . TYR A 1 406 ? 11.647 62.889 -6.315 1.00 24.18 422 TYR A N 1
ATOM 3077 C CA . TYR A 1 406 ? 12.163 62.789 -4.960 1.00 24.26 422 TYR A CA 1
ATOM 3078 C C . TYR A 1 406 ? 11.917 61.400 -4.382 1.00 24.73 422 TYR A C 1
ATOM 3079 O O . TYR A 1 406 ? 11.061 60.649 -4.850 1.00 25.25 422 TYR A O 1
ATOM 3088 N N . ARG A 1 407 ? 12.656 61.109 -3.324 1.00 23.89 423 ARG A N 1
ATOM 3089 C CA . ARG A 1 407 ? 12.396 59.961 -2.491 1.00 24.94 423 ARG A CA 1
ATOM 3090 C C . ARG A 1 407 ? 12.263 60.488 -1.066 1.00 24.71 423 ARG A C 1
ATOM 3091 O O . ARG A 1 407 ? 13.197 61.091 -0.534 1.00 24.79 423 ARG A O 1
ATOM 3099 N N . VAL A 1 408 ? 11.118 60.265 -0.434 1.00 24.04 424 VAL A N 1
ATOM 3100 C CA . VAL A 1 408 ? 11.007 60.621 0.973 1.00 23.41 424 VAL A CA 1
ATOM 3101 C C . VAL A 1 408 ? 11.587 59.462 1.797 1.00 24.04 424 VAL A C 1
ATOM 3102 O O . VAL A 1 408 ? 11.149 58.314 1.659 1.00 23.57 424 VAL A O 1
ATOM 3106 N N . ASN A 1 409 ? 12.548 59.782 2.655 1.00 23.81 425 ASN A N 1
ATOM 3107 C CA . ASN A 1 409 ? 13.145 58.826 3.572 1.00 24.57 425 ASN A CA 1
ATOM 3108 C C . ASN A 1 409 ? 13.167 59.437 4.992 1.00 25.11 425 ASN A C 1
ATOM 3109 O O . ASN A 1 409 ? 14.202 59.420 5.660 1.00 25.18 425 ASN A O 1
ATOM 3114 N N . ILE A 1 410 ? 12.026 59.956 5.427 1.00 24.86 426 ILE A N 1
ATOM 3115 C CA . ILE A 1 410 ? 11.873 60.501 6.763 1.00 26.34 426 ILE A CA 1
ATOM 3116 C C . ILE A 1 410 ? 11.686 59.340 7.742 1.00 27.18 426 ILE A C 1
ATOM 3117 O O . ILE A 1 410 ? 10.712 58.578 7.637 1.00 27.00 426 ILE A O 1
ATOM 3122 N N . ILE A 1 411 ? 12.629 59.203 8.679 1.00 28.32 427 ILE A N 1
ATOM 3123 C CA . ILE A 1 411 ? 12.671 58.047 9.574 1.00 28.97 427 ILE A CA 1
ATOM 3124 C C . ILE A 1 411 ? 12.020 58.447 10.886 1.00 29.45 427 ILE A C 1
ATOM 3125 O O . ILE A 1 411 ? 12.478 59.373 11.558 1.00 28.81 427 ILE A O 1
ATOM 3130 N N . ASP A 1 412 ? 10.945 57.742 11.232 1.00 29.96 428 ASP A N 1
ATOM 3131 C CA . ASP A 1 412 ? 10.214 57.974 12.470 1.00 30.99 428 ASP A CA 1
ATOM 3132 C C . ASP A 1 412 ? 10.275 56.664 13.288 1.00 31.57 428 ASP A C 1
ATOM 3133 O O . ASP A 1 412 ? 9.858 55.609 12.808 1.00 30.35 428 ASP A O 1
ATOM 3138 N N . GLU A 1 413 ? 10.816 56.735 14.499 1.00 32.77 429 GLU A N 1
ATOM 3139 C CA . GLU A 1 413 ? 11.040 55.528 15.325 1.00 34.88 429 GLU A CA 1
ATOM 3140 C C . GLU A 1 413 ? 9.803 54.651 15.482 1.00 34.13 429 GLU A C 1
ATOM 3141 O O . GLU A 1 413 ? 9.893 53.428 15.454 1.00 34.18 429 GLU A O 1
ATOM 3147 N N . SER A 1 414 ? 8.638 55.263 15.639 1.00 34.36 430 SER A N 1
ATOM 3148 C CA . SER A 1 414 ? 7.458 54.449 15.841 1.00 35.41 430 SER A CA 1
ATOM 3149 C C . SER A 1 414 ? 7.008 53.757 14.540 1.00 34.45 430 SER A C 1
ATOM 3150 O O . SER A 1 414 ? 6.500 52.630 14.585 1.00 34.58 430 SER A O 1
ATOM 3153 N N . ASN A 1 415 ? 7.236 54.393 13.385 1.00 33.24 431 ASN A N 1
ATOM 3154 C CA . ASN A 1 415 ? 7.063 53.702 12.096 1.00 32.09 431 ASN A CA 1
ATOM 3155 C C . ASN A 1 415 ? 7.981 52.484 12.013 1.00 32.67 431 ASN A C 1
ATOM 3156 O O . ASN A 1 415 ? 7.549 51.403 11.611 1.00 32.46 431 ASN A O 1
ATOM 3161 N N . ILE A 1 416 ? 9.248 52.669 12.390 1.00 32.04 432 ILE A N 1
ATOM 3162 C CA . ILE A 1 416 ? 10.220 51.596 12.269 1.00 32.71 432 ILE A CA 1
ATOM 3163 C C . ILE A 1 416 ? 9.853 50.431 13.213 1.00 33.12 432 ILE A C 1
ATOM 3164 O O . ILE A 1 416 ? 9.910 49.276 12.809 1.00 33.45 432 ILE A O 1
ATOM 3169 N N . ALA A 1 417 ? 9.464 50.744 14.449 1.00 33.00 433 ALA A N 1
ATOM 3170 C CA . ALA A 1 417 ? 9.056 49.711 15.395 1.00 33.84 433 ALA A CA 1
ATOM 3171 C C . ALA A 1 417 ? 7.772 49.017 14.937 1.00 33.60 433 ALA A C 1
ATOM 3172 O O . ALA A 1 417 ? 7.520 47.891 15.343 1.00 34.25 433 ALA A O 1
ATOM 3174 N N . GLY A 1 418 ? 6.975 49.676 14.085 1.00 32.47 434 GLY A N 1
ATOM 3175 C CA . GLY A 1 418 ? 5.767 49.069 13.541 1.00 31.25 434 GLY A CA 1
ATOM 3176 C C . GLY A 1 418 ? 6.035 48.184 12.331 1.00 31.35 434 GLY A C 1
ATOM 3177 O O . GLY A 1 418 ? 5.134 47.508 11.833 1.00 31.51 434 GLY A O 1
ATOM 3178 N N . GLY A 1 419 ? 7.278 48.189 11.846 1.00 30.53 435 GLY A N 1
ATOM 3179 C CA . GLY A 1 419 ? 7.639 47.440 10.656 1.00 30.32 435 GLY A CA 1
ATOM 3180 C C . GLY A 1 419 ? 7.193 48.059 9.346 1.00 30.39 435 GLY A C 1
ATOM 3181 O O . GLY A 1 419 ? 7.135 47.357 8.337 1.00 30.73 435 GLY A O 1
ATOM 3182 N N . ILE A 1 420 ? 6.855 49.357 9.343 1.00 29.76 436 ILE A N 1
ATOM 3183 C CA . ILE A 1 420 ? 6.327 49.974 8.112 1.00 29.49 436 ILE A CA 1
ATOM 3184 C C . ILE A 1 420 ? 7.305 50.937 7.409 1.00 28.72 436 ILE A C 1
ATOM 3185 O O . ILE A 1 420 ? 6.960 51.560 6.406 1.00 28.73 436 ILE A O 1
ATOM 3190 N N . GLY A 1 421 ? 8.520 51.037 7.941 1.00 28.29 437 GLY A N 1
ATOM 3191 C CA . GLY A 1 421 ? 9.604 51.747 7.277 1.00 27.03 437 GLY A CA 1
ATOM 3192 C C . GLY A 1 421 ? 9.273 53.222 7.118 1.00 26.24 437 GLY A C 1
ATOM 3193 O O . GLY A 1 421 ? 8.898 53.883 8.085 1.00 25.95 437 GLY A O 1
ATOM 3194 N N . VAL A 1 422 ? 9.430 53.729 5.899 1.00 25.02 438 VAL A N 1
ATOM 3195 C CA . VAL A 1 422 ? 8.995 55.081 5.558 1.00 25.04 438 VAL A CA 1
ATOM 3196 C C . VAL A 1 422 ? 7.734 54.893 4.712 1.00 24.80 438 VAL A C 1
ATOM 3197 O O . VAL A 1 422 ? 7.821 54.593 3.528 1.00 24.89 438 VAL A O 1
ATOM 3201 N N . PRO A 1 423 ? 6.569 54.965 5.351 1.00 25.21 439 PRO A N 1
ATOM 3202 C CA . PRO A 1 423 ? 5.327 54.528 4.705 1.00 25.46 439 PRO A CA 1
ATOM 3203 C C . PRO A 1 423 ? 4.727 55.586 3.767 1.00 26.05 439 PRO A C 1
ATOM 3204 O O . PRO A 1 423 ? 5.129 56.758 3.755 1.00 25.39 439 PRO A O 1
ATOM 3208 N N . HIS A 1 424 ? 3.757 55.113 2.990 1.00 26.14 440 HIS A N 1
ATOM 3209 C CA . HIS A 1 424 ? 3.047 55.862 1.983 1.00 26.18 440 HIS A CA 1
ATOM 3210 C C . HIS A 1 424 ? 2.512 57.191 2.512 1.00 26.05 440 HIS A C 1
ATOM 3211 O O . HIS A 1 424 ? 1.726 57.212 3.472 1.00 26.66 440 HIS A O 1
ATOM 3218 N N . THR A 1 425 ? 2.934 58.287 1.867 1.00 25.21 441 THR A N 1
ATOM 3219 C CA . THR A 1 425 ? 2.533 59.671 2.209 1.00 25.32 441 THR A CA 1
ATOM 3220 C C . THR A 1 425 ? 2.916 60.202 3.591 1.00 25.69 441 THR A C 1
ATOM 3221 O O . THR A 1 425 ? 2.309 61.173 4.078 1.00 25.58 441 THR A O 1
ATOM 3225 N N . PHE A 1 426 ? 3.919 59.588 4.220 1.00 24.98 442 PHE A N 1
ATOM 3226 C CA . PHE A 1 426 ? 4.293 60.012 5.575 1.00 25.61 442 PHE A CA 1
ATOM 3227 C C . PHE A 1 426 ? 4.698 61.487 5.615 1.00 25.68 442 PHE A C 1
ATOM 3228 O O . PHE A 1 426 ? 4.565 62.133 6.654 1.00 26.52 442 PHE A O 1
ATOM 3236 N N . GLU A 1 427 ? 5.169 62.019 4.484 1.00 25.32 443 GLU A N 1
ATOM 3237 C CA . GLU A 1 427 ? 5.647 63.411 4.413 1.00 25.10 443 GLU A CA 1
ATOM 3238 C C . GLU A 1 427 ? 4.527 64.466 4.413 1.00 25.68 443 GLU A C 1
ATOM 3239 O O . GLU A 1 427 ? 4.812 65.651 4.349 1.00 26.59 443 GLU A O 1
ATOM 3245 N N . LEU A 1 428 ? 3.256 64.062 4.419 1.00 25.66 444 LEU A N 1
ATOM 3246 C CA . LEU A 1 428 ? 2.180 65.055 4.294 1.00 25.18 444 LEU A CA 1
ATOM 3247 C C . LEU A 1 428 ? 2.291 66.254 5.268 1.00 25.50 444 LEU A C 1
ATOM 3248 O O . LEU A 1 428 ? 2.099 67.400 4.852 1.00 25.94 444 LEU A O 1
ATOM 3253 N N . PRO A 1 429 ? 2.578 66.033 6.554 1.00 24.93 445 PRO A N 1
ATOM 3254 C CA . PRO A 1 429 ? 2.766 67.171 7.462 1.00 24.16 445 PRO A CA 1
ATOM 3255 C C . PRO A 1 429 ? 4.028 67.987 7.144 1.00 23.69 445 PRO A C 1
ATOM 3256 O O . PRO A 1 429 ? 4.075 69.168 7.513 1.00 22.81 445 PRO A O 1
ATOM 3260 N N . ALA A 1 430 ? 5.018 67.390 6.476 1.00 23.53 446 ALA A N 1
ATOM 3261 C CA . ALA A 1 430 ? 6.201 68.156 6.040 1.00 24.10 446 ALA A CA 1
ATOM 3262 C C . ALA A 1 430 ? 5.862 69.100 4.869 1.00 24.32 446 ALA A C 1
ATOM 3263 O O . ALA A 1 430 ? 6.527 70.136 4.693 1.00 25.25 446 ALA A O 1
ATOM 3265 N N . ILE A 1 431 ? 4.866 68.728 4.059 1.00 24.11 447 ILE A N 1
ATOM 3266 C CA . ILE A 1 431 ? 4.399 69.601 2.967 1.00 23.90 447 ILE A CA 1
ATOM 3267 C C . ILE A 1 431 ? 3.473 70.706 3.494 1.00 24.45 447 ILE A C 1
ATOM 3268 O O . ILE A 1 431 ? 3.641 71.887 3.150 1.00 24.18 447 ILE A O 1
ATOM 3273 N N . PHE A 1 432 ? 2.495 70.335 4.324 1.00 24.16 448 PHE A N 1
ATOM 3274 C CA . PHE A 1 432 ? 1.456 71.298 4.705 1.00 24.69 448 PHE A CA 1
ATOM 3275 C C . PHE A 1 432 ? 1.632 71.920 6.089 1.00 25.31 448 PHE A C 1
ATOM 3276 O O . PHE A 1 432 ? 0.958 72.895 6.407 1.00 25.40 448 PHE A O 1
ATOM 3284 N N . GLY A 1 433 ? 2.560 71.385 6.882 1.00 24.82 449 GLY A N 1
ATOM 3285 C CA . GLY A 1 433 ? 2.808 71.919 8.225 1.00 25.75 449 GLY A CA 1
ATOM 3286 C C . GLY A 1 433 ? 2.143 71.043 9.291 1.00 26.76 449 GLY A C 1
ATOM 3287 O O . GLY A 1 433 ? 1.062 70.473 9.070 1.00 26.09 449 GLY A O 1
ATOM 3288 N N . ALA A 1 434 ? 2.805 70.897 10.431 1.00 26.68 450 ALA A N 1
ATOM 3289 C CA . ALA A 1 434 ? 2.250 70.100 11.531 1.00 28.03 450 ALA A CA 1
ATOM 3290 C C . ALA A 1 434 ? 0.896 70.695 11.951 1.00 28.12 450 ALA A C 1
ATOM 3291 O O . ALA A 1 434 ? 0.791 71.919 12.168 1.00 28.42 450 ALA A O 1
ATOM 3293 N N . GLY A 1 435 ? -0.132 69.852 12.062 1.00 28.25 451 GLY A N 1
ATOM 3294 C CA . GLY A 1 435 ? -1.476 70.323 12.397 1.00 28.08 451 GLY A CA 1
ATOM 3295 C C . GLY A 1 435 ? -2.370 70.520 11.170 1.00 28.81 451 GLY A C 1
ATOM 3296 O O . GLY A 1 435 ? -3.596 70.463 11.281 1.00 29.77 451 GLY A O 1
ATOM 3297 N N . SER A 1 436 ? -1.779 70.745 9.997 1.00 27.73 452 SER A N 1
ATOM 3298 C CA . SER A 1 436 ? -2.573 71.027 8.781 1.00 27.95 452 SER A CA 1
ATOM 3299 C C . SER A 1 436 ? -3.298 69.820 8.190 1.00 27.89 452 SER A C 1
ATOM 3300 O O . SER A 1 436 ? -4.212 69.987 7.391 1.00 27.31 452 SER A O 1
ATOM 3303 N N . THR A 1 437 ? -2.850 68.616 8.533 1.00 28.48 453 THR A N 1
ATOM 3304 C CA . THR A 1 437 ? -3.394 67.406 7.936 1.00 29.86 453 THR A CA 1
ATOM 3305 C C . THR A 1 437 ? -4.200 66.572 8.942 1.00 31.91 453 THR A C 1
ATOM 3306 O O . THR A 1 437 ? -4.492 65.413 8.673 1.00 33.12 453 THR A O 1
ATOM 3310 N N . GLY A 1 438 ? -4.566 67.173 10.071 1.00 33.72 454 GLY A N 1
ATOM 3311 C CA . GLY A 1 438 ? -5.210 66.477 11.179 1.00 36.01 454 GLY A CA 1
ATOM 3312 C C . GLY A 1 438 ? -4.365 66.602 12.432 1.00 37.66 454 GLY A C 1
ATOM 3313 O O . GLY A 1 438 ? -3.185 66.985 12.363 1.00 37.41 454 GLY A O 1
ATOM 3314 N N . THR A 1 439 ? -4.950 66.265 13.577 1.00 39.60 455 THR A N 1
ATOM 3315 C CA . THR A 1 439 ? -4.251 66.352 14.859 1.00 41.34 455 THR A CA 1
ATOM 3316 C C . THR A 1 439 ? -3.125 65.326 14.906 1.00 41.55 455 THR A C 1
ATOM 3317 O O . THR A 1 439 ? -3.324 64.168 14.551 1.00 41.97 455 THR A O 1
ATOM 3321 N N . LEU A 1 440 ? -1.942 65.768 15.306 1.00 41.96 456 LEU A N 1
ATOM 3322 C CA . LEU A 1 440 ? -0.812 64.863 15.481 1.00 43.64 456 LEU A CA 1
ATOM 3323 C C . LEU A 1 440 ? -0.812 64.324 16.919 1.00 44.70 456 LEU A C 1
ATOM 3324 O O . LEU A 1 440 ? -1.265 65.010 17.843 1.00 44.72 456 LEU A O 1
ATOM 3329 N N . SER A 1 441 ? -0.309 63.109 17.107 1.00 46.02 457 SER A N 1
ATOM 3330 C CA . SER A 1 441 ? -0.082 62.603 18.455 1.00 47.77 457 SER A CA 1
ATOM 3331 C C . SER A 1 441 ? 0.887 63.513 19.179 1.00 48.04 457 SER A C 1
ATOM 3332 O O . SER A 1 441 ? 1.654 64.266 18.555 1.00 47.46 457 SER A O 1
ATOM 3335 N N . SER A 1 442 ? 0.833 63.446 20.506 1.00 48.32 458 SER A N 1
ATOM 3336 C CA . SER A 1 442 ? 1.711 64.201 21.392 1.00 48.26 458 SER A CA 1
ATOM 3337 C C . SER A 1 442 ? 3.200 63.921 21.152 1.00 46.96 458 SER A C 1
ATOM 3338 O O . SER A 1 442 ? 4.048 64.819 21.256 1.00 47.13 458 SER A O 1
ATOM 3341 N N . ASP A 1 443 ? 3.509 62.666 20.860 1.00 45.11 459 ASP A N 1
ATOM 3342 C CA . ASP A 1 443 ? 4.885 62.240 20.670 1.00 44.36 459 ASP A CA 1
ATOM 3343 C C . ASP A 1 443 ? 5.294 62.198 19.178 1.00 41.24 459 ASP A C 1
ATOM 3344 O O . ASP A 1 443 ? 6.305 61.575 18.847 1.00 40.44 459 ASP A O 1
ATOM 3349 N N . SER A 1 444 ? 4.527 62.845 18.284 1.00 38.14 460 SER A N 1
ATOM 3350 C CA . SER A 1 444 ? 4.870 62.831 16.843 1.00 34.71 460 SER A CA 1
ATOM 3351 C C . SER A 1 444 ? 6.273 63.375 16.664 1.00 32.44 460 SER A C 1
ATOM 3352 O O . SER A 1 444 ? 6.598 64.425 17.205 1.00 31.51 460 SER A O 1
ATOM 3355 N N . SER A 1 445 ? 7.095 62.669 15.895 1.00 31.04 461 SER A N 1
ATOM 3356 C CA . SER A 1 445 ? 8.462 63.115 15.625 1.00 30.56 461 SER A CA 1
ATOM 3357 C C . SER A 1 445 ? 8.496 64.437 14.856 1.00 30.24 461 SER A C 1
ATOM 3358 O O . SER A 1 445 ? 9.527 65.120 14.824 1.00 29.92 461 SER A O 1
ATOM 3361 N N . TYR A 1 446 ? 7.373 64.794 14.237 1.00 30.19 462 TYR A N 1
ATOM 3362 C CA . TYR A 1 446 ? 7.295 66.067 13.512 1.00 30.79 462 TYR A CA 1
ATOM 3363 C C . TYR A 1 446 ? 7.372 67.265 14.445 1.00 32.03 462 TYR A C 1
ATOM 3364 O O . TYR A 1 446 ? 7.636 68.389 13.999 1.00 32.72 462 TYR A O 1
ATOM 3373 N N . LEU A 1 447 ? 7.112 67.025 15.731 1.00 33.17 463 LEU A N 1
ATOM 3374 C CA . LEU A 1 447 ? 7.200 68.072 16.745 1.00 34.19 463 LEU A CA 1
ATOM 3375 C C . LEU A 1 447 ? 8.547 68.024 17.438 1.00 34.22 463 LEU A C 1
ATOM 3376 O O . LEU A 1 447 ? 8.900 68.954 18.149 1.00 34.55 463 LEU A O 1
ATOM 3381 N N . THR A 1 448 ? 9.309 66.951 17.223 1.00 34.24 464 THR A N 1
ATOM 3382 C CA . THR A 1 448 ? 10.642 66.841 17.834 1.00 34.03 464 THR A CA 1
ATOM 3383 C C . THR A 1 448 ? 11.737 66.655 16.792 1.00 32.63 464 THR A C 1
ATOM 3384 O O . THR A 1 448 ? 12.094 67.595 16.127 1.00 32.97 464 THR A O 1
ATOM 3388 N N . TYR A 1 449 ? 12.266 65.440 16.654 1.00 31.37 465 TYR A N 1
ATOM 3389 C CA . TYR A 1 449 ? 13.493 65.237 15.884 1.00 30.18 465 TYR A CA 1
ATOM 3390 C C . TYR A 1 449 ? 13.323 65.290 14.346 1.00 29.28 465 TYR A C 1
ATOM 3391 O O . TYR A 1 449 ? 14.327 65.370 13.630 1.00 28.96 465 TYR A O 1
ATOM 3400 N N . ASN A 1 450 ? 12.079 65.244 13.854 1.00 27.62 466 ASN A N 1
ATOM 3401 C CA . ASN A 1 450 ? 11.809 65.446 12.432 1.00 27.71 466 ASN A CA 1
ATOM 3402 C C . ASN A 1 450 ? 11.222 66.825 12.128 1.00 27.57 466 ASN A C 1
ATOM 3403 O O . ASN A 1 450 ? 10.759 67.071 11.024 1.00 27.26 466 ASN A O 1
ATOM 3408 N N . ALA A 1 451 ? 11.278 67.729 13.101 1.00 28.07 467 ALA A N 1
ATOM 3409 C CA . ALA A 1 451 ? 10.799 69.105 12.901 1.00 28.46 467 ALA A CA 1
ATOM 3410 C C . ALA A 1 451 ? 11.459 69.780 11.688 1.00 28.43 467 ALA A C 1
ATOM 3411 O O . ALA A 1 451 ? 10.780 70.474 10.914 1.00 28.04 467 ALA A O 1
ATOM 3413 N N . ALA A 1 452 ? 12.773 69.582 11.541 1.00 27.88 468 ALA A N 1
ATOM 3414 C CA . ALA A 1 452 ? 13.566 70.364 10.577 1.00 27.63 468 ALA A CA 1
ATOM 3415 C C . ALA A 1 452 ? 13.263 70.052 9.095 1.00 27.35 468 ALA A C 1
ATOM 3416 O O . ALA A 1 452 ? 13.561 70.863 8.211 1.00 27.24 468 ALA A O 1
ATOM 3418 N N . ILE A 1 453 ? 12.657 68.896 8.826 1.00 25.97 469 ILE A N 1
ATOM 3419 C CA . ILE A 1 453 ? 12.321 68.540 7.451 1.00 25.77 469 ILE A CA 1
ATOM 3420 C C . ILE A 1 453 ? 11.074 69.293 6.933 1.00 25.72 469 ILE A C 1
ATOM 3421 O O . ILE A 1 453 ? 10.837 69.357 5.721 1.00 26.20 469 ILE A O 1
ATOM 3426 N N . ILE A 1 454 ? 10.268 69.850 7.839 1.00 25.59 470 ILE A N 1
ATOM 3427 C CA . ILE A 1 454 ? 9.066 70.580 7.415 1.00 25.01 470 ILE A CA 1
ATOM 3428 C C . ILE A 1 454 ? 9.375 71.873 6.612 1.00 25.05 470 ILE A C 1
ATOM 3429 O O . ILE A 1 454 ? 8.920 71.985 5.474 1.00 25.21 470 ILE A O 1
ATOM 3434 N N . PRO A 1 455 ? 10.140 72.831 7.156 1.00 24.78 471 PRO A N 1
ATOM 3435 C CA . PRO A 1 455 ? 10.433 74.053 6.379 1.00 25.20 471 PRO A CA 1
ATOM 3436 C C . PRO A 1 455 ? 11.094 73.702 5.044 1.00 25.01 471 PRO A C 1
ATOM 3437 O O . PRO A 1 455 ? 10.774 74.319 4.043 1.00 24.97 471 PRO A O 1
ATOM 3441 N N . VAL A 1 456 ? 11.958 72.691 5.031 1.00 25.12 472 VAL A N 1
ATOM 3442 C CA . VAL A 1 456 ? 12.672 72.306 3.810 1.00 24.27 472 VAL A CA 1
ATOM 3443 C C . VAL A 1 456 ? 11.699 71.777 2.772 1.00 24.34 472 VAL A C 1
ATOM 3444 O O . VAL A 1 456 ? 11.667 72.261 1.640 1.00 24.55 472 VAL A O 1
ATOM 3448 N N . THR A 1 457 ? 10.883 70.801 3.158 1.00 23.34 473 THR A N 1
ATOM 3449 C CA . THR A 1 457 ? 9.920 70.206 2.221 1.00 23.50 473 THR A CA 1
ATOM 3450 C C . THR A 1 457 ? 8.881 71.204 1.764 1.00 23.90 473 THR A C 1
ATOM 3451 O O . THR A 1 457 ? 8.608 71.331 0.564 1.00 24.80 473 THR A O 1
ATOM 3455 N N . MET A 1 458 ? 8.288 71.912 2.724 1.00 23.78 474 MET A N 1
ATOM 3456 C CA . MET A 1 458 ? 7.261 72.879 2.413 1.00 24.45 474 MET A CA 1
ATOM 3457 C C . MET A 1 458 ? 7.765 73.920 1.423 1.00 25.04 474 MET A C 1
ATOM 3458 O O . MET A 1 458 ? 7.051 74.258 0.480 1.00 25.50 474 MET A O 1
ATOM 3463 N N . HIS A 1 459 ? 8.963 74.451 1.649 1.00 24.96 475 HIS A N 1
ATOM 3464 C CA . HIS A 1 459 ? 9.476 75.482 0.741 1.00 25.82 475 HIS A CA 1
ATOM 3465 C C . HIS A 1 459 ? 9.684 74.966 -0.695 1.00 24.56 475 HIS A C 1
ATOM 3466 O O . HIS A 1 459 ? 9.413 75.681 -1.634 1.00 24.66 475 HIS A O 1
ATOM 3473 N N . TYR A 1 460 ? 10.196 73.752 -0.862 1.00 23.56 476 TYR A N 1
ATOM 3474 C CA . TYR A 1 460 ? 10.323 73.209 -2.216 1.00 24.04 476 TYR A CA 1
ATOM 3475 C C . TYR A 1 460 ? 8.964 73.161 -2.920 1.00 24.23 476 TYR A C 1
ATOM 3476 O O . TYR A 1 460 ? 8.848 73.526 -4.103 1.00 23.70 476 TYR A O 1
ATOM 3485 N N . PHE A 1 461 ? 7.937 72.690 -2.195 1.00 24.15 477 PHE A N 1
ATOM 3486 C CA . PHE A 1 461 ? 6.615 72.524 -2.784 1.00 24.50 477 PHE A CA 1
ATOM 3487 C C . PHE A 1 461 ? 5.993 73.871 -3.120 1.00 24.83 477 PHE A C 1
ATOM 3488 O O . PHE A 1 461 ? 5.443 74.053 -4.213 1.00 25.46 477 PHE A O 1
ATOM 3496 N N . ILE A 1 462 ? 6.085 74.826 -2.198 1.00 24.70 478 ILE A N 1
ATOM 3497 C CA . ILE A 1 462 ? 5.575 76.179 -2.475 1.00 24.61 478 ILE A CA 1
ATOM 3498 C C . ILE A 1 462 ? 6.310 76.794 -3.676 1.00 24.77 478 ILE A C 1
ATOM 3499 O O . ILE A 1 462 ? 5.681 77.380 -4.573 1.00 24.99 478 ILE A O 1
ATOM 3504 N N . SER A 1 463 ? 7.639 76.669 -3.685 1.00 24.14 479 SER A N 1
ATOM 3505 C CA . SER A 1 463 ? 8.434 77.212 -4.777 1.00 24.56 479 SER A CA 1
ATOM 3506 C C . SER A 1 463 ? 7.983 76.653 -6.127 1.00 24.69 479 SER A C 1
ATOM 3507 O O . SER A 1 463 ? 7.845 77.401 -7.105 1.00 25.43 479 SER A O 1
ATOM 3510 N N . PHE A 1 464 ? 7.744 75.348 -6.190 1.00 24.98 480 PHE A N 1
ATOM 3511 C CA . PHE A 1 464 ? 7.256 74.754 -7.434 1.00 25.21 480 PHE A CA 1
ATOM 3512 C C . PHE A 1 464 ? 5.862 75.293 -7.808 1.00 26.06 480 PHE A C 1
ATOM 3513 O O . PHE A 1 464 ? 5.584 75.610 -8.981 1.00 26.19 480 PHE A O 1
ATOM 3521 N N . VAL A 1 465 ? 4.987 75.429 -6.811 1.00 25.92 481 VAL A N 1
ATOM 3522 C CA . VAL A 1 465 ? 3.674 75.997 -7.064 1.00 25.37 481 VAL A CA 1
ATOM 3523 C C . VAL A 1 465 ? 3.798 77.427 -7.646 1.00 26.66 481 VAL A C 1
ATOM 3524 O O . VAL A 1 465 ? 3.084 77.769 -8.577 1.00 26.30 481 VAL A O 1
ATOM 3528 N N . GLN A 1 466 ? 4.707 78.238 -7.103 1.00 25.71 482 GLN A N 1
ATOM 3529 C CA . GLN A 1 466 ? 4.830 79.630 -7.515 1.00 26.49 482 GLN A CA 1
ATOM 3530 C C . GLN A 1 466 ? 5.543 79.811 -8.856 1.00 27.29 482 GLN A C 1
ATOM 3531 O O . GLN A 1 466 ? 5.208 80.717 -9.633 1.00 26.96 482 GLN A O 1
ATOM 3537 N N . THR A 1 467 ? 6.558 78.985 -9.113 1.00 26.92 483 THR A N 1
ATOM 3538 C CA . THR A 1 467 ? 7.480 79.274 -10.221 1.00 26.83 483 THR A CA 1
ATOM 3539 C C . THR A 1 467 ? 7.717 78.071 -11.110 1.00 26.73 483 THR A C 1
ATOM 3540 O O . THR A 1 467 ? 8.491 78.160 -12.064 1.00 27.15 483 THR A O 1
ATOM 3544 N N . LEU A 1 468 ? 7.102 76.939 -10.769 1.00 25.61 484 LEU A N 1
ATOM 3545 C CA . LEU A 1 468 ? 7.322 75.674 -11.501 1.00 25.42 484 LEU A CA 1
ATOM 3546 C C . LEU A 1 468 ? 8.780 75.196 -11.435 1.00 25.35 484 LEU A C 1
ATOM 3547 O O . LEU A 1 468 ? 9.258 74.490 -12.337 1.00 25.86 484 LEU A O 1
ATOM 3552 N N . ASN A 1 469 ? 9.471 75.574 -10.362 1.00 24.69 485 ASN A N 1
ATOM 3553 C CA . ASN A 1 469 ? 10.826 75.110 -10.087 1.00 24.90 485 ASN A CA 1
ATOM 3554 C C . ASN A 1 469 ? 10.958 75.084 -8.551 1.00 24.71 485 ASN A C 1
ATOM 3555 O O . ASN A 1 469 ? 10.763 76.125 -7.912 1.00 24.93 485 ASN A O 1
ATOM 3560 N N . PRO A 1 470 ? 11.252 73.924 -7.942 1.00 24.34 486 PRO A N 1
ATOM 3561 C CA . PRO A 1 470 ? 11.338 73.846 -6.470 1.00 24.11 486 PRO A CA 1
ATOM 3562 C C . PRO A 1 470 ? 12.526 74.638 -5.913 1.00 24.48 486 PRO A C 1
ATOM 3563 O O . PRO A 1 470 ? 12.584 74.878 -4.700 1.00 24.80 486 PRO A O 1
ATOM 3567 N N . ASN A 1 471 ? 13.471 75.036 -6.766 1.00 24.40 487 ASN A N 1
ATOM 3568 C CA . ASN A 1 471 ? 14.676 75.736 -6.282 1.00 24.63 487 ASN A CA 1
ATOM 3569 C C . ASN A 1 471 ? 14.539 77.210 -6.020 1.00 24.75 487 ASN A C 1
ATOM 3570 O O . ASN A 1 471 ? 15.260 77.754 -5.177 1.00 24.48 487 ASN A O 1
ATOM 3575 N N . THR A 1 472 ? 13.648 77.875 -6.757 1.00 24.59 488 THR A N 1
ATOM 3576 C CA . THR A 1 472 ? 13.632 79.344 -6.765 1.00 25.52 488 THR A CA 1
ATOM 3577 C C . THR A 1 472 ? 13.542 79.957 -5.371 1.00 25.48 488 THR A C 1
ATOM 3578 O O . THR A 1 472 ? 14.279 80.886 -5.046 1.00 25.45 488 THR A O 1
ATOM 3582 N N . TYR A 1 473 ? 12.608 79.452 -4.576 1.00 24.94 489 TYR A N 1
ATOM 3583 C CA . TYR A 1 473 ? 12.404 79.955 -3.221 1.00 25.44 489 TYR A CA 1
ATOM 3584 C C . TYR A 1 473 ? 12.545 78.804 -2.230 1.00 25.25 489 TYR A C 1
ATOM 3585 O O . TYR A 1 473 ? 11.783 78.706 -1.262 1.00 25.46 489 TYR A O 1
ATOM 3594 N N . ARG A 1 474 ? 13.521 77.934 -2.466 1.00 25.10 490 ARG A N 1
ATOM 3595 C CA . ARG A 1 474 ? 13.741 76.829 -1.541 1.00 25.12 490 ARG A CA 1
ATOM 3596 C C . ARG A 1 474 ? 14.221 77.376 -0.215 1.00 25.23 490 ARG A C 1
ATOM 3597 O O . ARG A 1 474 ? 14.696 78.512 -0.130 1.00 24.31 490 ARG A O 1
ATOM 3605 N N . TYR A 1 475 ? 14.090 76.559 0.827 1.00 25.84 491 TYR A N 1
ATOM 3606 C CA . TYR A 1 475 ? 14.444 76.993 2.165 1.00 26.76 491 TYR A CA 1
ATOM 3607 C C . TYR A 1 475 ? 15.920 77.414 2.154 1.00 27.30 491 TYR A C 1
ATOM 3608 O O . TYR A 1 475 ? 16.728 76.812 1.442 1.00 26.41 491 TYR A O 1
ATOM 3617 N N . ALA A 1 476 ? 16.254 78.432 2.950 1.00 27.92 492 ALA A N 1
ATOM 3618 C CA . ALA A 1 476 ? 17.547 79.095 2.859 1.00 30.57 492 ALA A CA 1
ATOM 3619 C C . ALA A 1 476 ? 18.757 78.153 2.716 1.00 31.13 492 ALA A C 1
ATOM 3620 O O . ALA A 1 476 ? 19.594 78.337 1.819 1.00 32.00 492 ALA A O 1
ATOM 3622 N N . THR A 1 477 ? 18.844 77.168 3.595 1.00 30.26 493 THR A N 1
ATOM 3623 C CA . THR A 1 477 ? 19.989 76.253 3.605 1.00 30.86 493 THR A CA 1
ATOM 3624 C C . THR A 1 477 ? 19.747 74.903 2.881 1.00 30.15 493 THR A C 1
ATOM 3625 O O . THR A 1 477 ? 20.602 74.027 2.959 1.00 30.61 493 THR A O 1
ATOM 3629 N N . ALA A 1 478 ? 18.618 74.753 2.179 1.00 27.80 494 ALA A N 1
ATOM 3630 C CA . ALA A 1 478 ? 18.300 73.504 1.478 1.00 26.99 494 ALA A CA 1
ATOM 3631 C C . ALA A 1 478 ? 19.140 73.366 0.197 1.00 26.86 494 ALA A C 1
ATOM 3632 O O . ALA A 1 478 ? 19.444 74.383 -0.433 1.00 25.76 494 ALA A O 1
ATOM 3634 N N . PRO A 1 479 ? 19.521 72.138 -0.188 1.00 26.09 495 PRO A N 1
ATOM 3635 C CA . PRO A 1 479 ? 20.366 71.963 -1.371 1.00 26.44 495 PRO A CA 1
ATOM 3636 C C . PRO A 1 479 ? 19.578 72.187 -2.664 1.00 25.71 495 PRO A C 1
ATOM 3637 O O . PRO A 1 479 ? 18.346 72.133 -2.682 1.00 24.39 495 PRO A O 1
ATOM 3641 N N . GLU A 1 480 ? 20.316 72.442 -3.734 1.00 26.45 496 GLU A N 1
ATOM 3642 C CA . GLU A 1 480 ? 19.753 72.500 -5.079 1.00 27.64 496 GLU A CA 1
ATOM 3643 C C . GLU A 1 480 ? 19.190 71.142 -5.451 1.00 26.80 496 GLU A C 1
ATOM 3644 O O . GLU A 1 480 ? 19.818 70.104 -5.192 1.00 26.75 496 GLU A O 1
ATOM 3650 N N . TRP A 1 481 ? 17.999 71.149 -6.029 1.00 25.70 497 TRP A N 1
ATOM 3651 C CA . TRP A 1 481 ? 17.341 69.930 -6.429 1.00 25.89 497 TRP A CA 1
ATOM 3652 C C . TRP A 1 481 ? 17.438 69.842 -7.976 1.00 27.05 497 TRP A C 1
ATOM 3653 O O . TRP A 1 481 ? 16.833 70.645 -8.701 1.00 26.86 497 TRP A O 1
ATOM 3664 N N . ASN A 1 482 ? 18.270 68.914 -8.462 1.00 27.37 498 ASN A N 1
ATOM 3665 C CA . ASN A 1 482 ? 18.510 68.783 -9.896 1.00 28.29 498 ASN A CA 1
ATOM 3666 C C . ASN A 1 482 ? 17.446 67.918 -10.539 1.00 27.70 498 ASN A C 1
ATOM 3667 O O . ASN A 1 482 ? 16.786 67.117 -9.859 1.00 27.94 498 ASN A O 1
ATOM 3672 N N . THR A 1 483 ? 17.272 68.071 -11.852 1.00 27.83 499 THR A N 1
ATOM 3673 C CA . THR A 1 483 ? 16.196 67.369 -12.554 1.00 27.52 499 THR A CA 1
ATOM 3674 C C . THR A 1 483 ? 16.487 65.878 -12.704 1.00 28.07 499 THR A C 1
ATOM 3675 O O . THR A 1 483 ? 17.583 65.416 -12.381 1.00 27.51 499 THR A O 1
ATOM 3679 N N . TRP A 1 484 ? 15.479 65.146 -13.183 1.00 27.93 500 TRP A N 1
ATOM 3680 C CA . TRP A 1 484 ? 15.511 63.697 -13.338 1.00 29.24 500 TRP A CA 1
ATOM 3681 C C . TRP A 1 484 ? 16.744 63.177 -14.082 1.00 30.40 500 TRP A C 1
ATOM 3682 O O . TRP A 1 484 ? 17.328 62.177 -13.659 1.00 30.24 500 TRP A O 1
ATOM 3693 N N . GLY A 1 485 ? 17.116 63.838 -15.186 1.00 31.41 501 GLY A N 1
ATOM 3694 C CA . GLY A 1 485 ? 18.350 63.528 -15.906 1.00 33.91 501 GLY A CA 1
ATOM 3695 C C . GLY A 1 485 ? 18.319 62.083 -16.370 1.00 35.28 501 GLY A C 1
ATOM 3696 O O . GLY A 1 485 ? 17.419 61.687 -17.073 1.00 35.47 501 GLY A O 1
ATOM 3697 N N . ASN A 1 486 ? 19.274 61.277 -15.941 1.00 37.03 502 ASN A N 1
ATOM 3698 C CA . ASN A 1 486 ? 19.216 59.854 -16.270 1.00 38.83 502 ASN A CA 1
ATOM 3699 C C . ASN A 1 486 ? 18.770 58.989 -15.094 1.00 37.69 502 ASN A C 1
ATOM 3700 O O . ASN A 1 486 ? 19.060 57.782 -15.068 1.00 38.98 502 ASN A O 1
ATOM 3705 N N . GLY A 1 487 ? 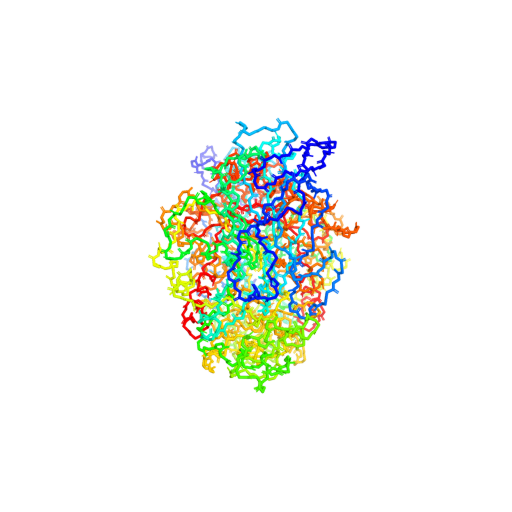18.049 59.594 -14.142 1.00 35.24 503 GLY A N 1
ATOM 3706 C CA . GLY A 1 487 ? 17.508 58.870 -13.000 1.00 32.78 503 GLY A CA 1
ATOM 3707 C C . GLY A 1 487 ? 18.178 59.350 -11.716 1.00 31.88 503 GLY A C 1
ATOM 3708 O O . GLY A 1 487 ? 18.947 58.606 -11.101 1.00 30.83 503 GLY A O 1
ATOM 3709 N N . GLN A 1 488 ? 17.887 60.599 -11.346 1.00 30.18 504 GLN A N 1
ATOM 3710 C CA . GLN A 1 488 ? 18.478 61.294 -10.185 1.00 30.34 504 GLN A CA 1
ATOM 3711 C C . GLN A 1 488 ? 17.306 61.916 -9.425 1.00 28.58 504 GLN A C 1
ATOM 3712 O O . GLN A 1 488 ? 16.340 62.391 -10.053 1.00 26.61 504 GLN A O 1
ATOM 3718 N N . ARG A 1 489 ? 17.388 61.920 -8.097 1.00 26.40 505 ARG A N 1
ATOM 3719 C CA . ARG A 1 489 ? 16.272 62.408 -7.286 1.00 25.20 505 ARG A CA 1
ATOM 3720 C C . ARG A 1 489 ? 16.790 63.002 -5.985 1.00 24.97 505 ARG A C 1
ATOM 3721 O O . ARG A 1 489 ? 17.894 62.673 -5.543 1.00 24.35 505 ARG A O 1
ATOM 3729 N N . LEU A 1 490 ? 15.992 63.879 -5.386 1.00 24.19 506 LEU A N 1
ATOM 3730 C CA . LEU A 1 490 ? 16.329 64.433 -4.096 1.00 24.42 506 LEU A CA 1
ATOM 3731 C C . LEU A 1 490 ? 15.813 63.486 -3.036 1.00 24.48 506 LEU A C 1
ATOM 3732 O O . LEU A 1 490 ? 14.604 63.170 -3.011 1.00 24.39 506 LEU A O 1
ATOM 3737 N N . ARG A 1 491 ? 16.713 63.043 -2.161 1.00 24.29 507 ARG A N 1
ATOM 3738 C CA . ARG A 1 491 ? 16.276 62.312 -0.978 1.00 23.95 507 ARG A CA 1
ATOM 3739 C C . ARG A 1 491 ? 15.919 63.341 0.092 1.00 24.50 507 ARG A C 1
ATOM 3740 O O . ARG A 1 491 ? 16.769 64.121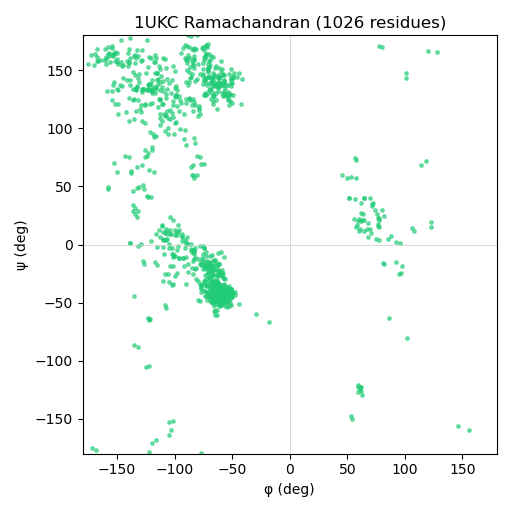 0.483 1.00 23.60 507 ARG A O 1
ATOM 3748 N N . LEU A 1 492 ? 14.658 63.318 0.548 1.00 23.97 508 LEU A N 1
ATOM 3749 C CA . LEU A 1 492 ? 14.187 64.176 1.621 1.00 24.29 508 LEU A CA 1
ATOM 3750 C C . LEU A 1 492 ? 14.257 63.394 2.936 1.00 24.01 508 LEU A C 1
ATOM 3751 O O . LEU A 1 492 ? 13.543 62.404 3.128 1.00 24.66 508 LEU A O 1
ATOM 3756 N N . GLN A 1 493 ? 15.117 63.852 3.830 1.00 24.32 509 GLN A N 1
ATOM 3757 C CA . GLN A 1 493 ? 15.384 63.180 5.113 1.00 24.78 509 GLN A CA 1
ATOM 3758 C C . GLN A 1 493 ? 15.976 64.218 6.073 1.00 25.10 509 GLN A C 1
ATOM 3759 O O . GLN A 1 493 ? 16.907 64.944 5.705 1.00 25.51 509 GLN A O 1
ATOM 3765 N N . THR A 1 494 ? 15.441 64.280 7.294 1.00 25.61 510 THR A N 1
ATOM 3766 C CA . THR A 1 494 ? 15.882 65.260 8.282 1.00 26.39 510 THR A CA 1
ATOM 3767 C C . THR A 1 494 ? 17.402 65.164 8.452 1.00 27.26 510 THR A C 1
ATOM 3768 O O . THR A 1 494 ? 17.932 64.064 8.651 1.00 27.43 510 THR A O 1
ATOM 3772 N N . ASN A 1 495 ? 18.076 66.312 8.336 1.00 27.21 511 ASN A N 1
ATOM 3773 C CA . ASN A 1 495 ? 19.540 66.478 8.430 1.00 27.59 511 ASN A CA 1
ATOM 3774 C C . ASN A 1 495 ? 20.337 65.681 7.431 1.00 26.94 511 ASN A C 1
ATOM 3775 O O . ASN A 1 495 ? 21.535 65.479 7.622 1.00 26.17 511 ASN A O 1
ATOM 3780 N N . ASP A 1 496 ? 19.679 65.207 6.387 1.00 26.12 512 ASP A N 1
ATOM 3781 C CA . ASP A 1 496 ? 20.352 64.317 5.450 1.00 26.43 512 ASP A CA 1
ATOM 3782 C C . ASP A 1 496 ? 19.634 64.358 4.109 1.00 25.42 512 ASP A C 1
ATOM 3783 O O . ASP A 1 496 ? 19.337 63.332 3.528 1.00 24.96 512 ASP A O 1
ATOM 3788 N N . THR A 1 497 ? 19.392 65.568 3.627 1.00 24.85 513 THR A N 1
ATOM 3789 C CA . THR A 1 497 ? 18.713 65.786 2.349 1.00 25.26 513 THR A CA 1
ATOM 3790 C C . THR A 1 497 ? 19.767 66.066 1.279 1.00 25.35 513 THR A C 1
ATOM 3791 O O . THR A 1 497 ? 20.617 66.938 1.453 1.00 25.29 513 THR A O 1
ATOM 3795 N N . ALA A 1 498 ? 19.716 65.307 0.193 1.00 25.47 514 ALA A N 1
ATOM 3796 C CA . ALA A 1 498 ? 20.751 65.377 -0.849 1.00 25.93 514 ALA A CA 1
ATOM 3797 C C . ALA A 1 498 ? 20.276 64.656 -2.112 1.00 25.31 514 ALA A C 1
ATOM 3798 O O . ALA A 1 498 ? 19.402 63.806 -2.057 1.00 24.97 514 ALA A O 1
ATOM 3800 N N . MET A 1 499 ? 20.865 65.011 -3.246 1.00 25.37 515 MET A N 1
ATOM 3801 C CA . MET A 1 499 ? 20.622 64.313 -4.512 1.00 25.57 515 MET A CA 1
ATOM 3802 C C . MET A 1 499 ? 21.267 62.939 -4.440 1.00 25.28 515 MET A C 1
ATOM 3803 O O . MET A 1 499 ? 22.343 62.799 -3.840 1.00 25.07 515 MET A O 1
ATOM 3808 N N . GLU A 1 500 ? 20.621 61.950 -5.051 1.00 24.86 516 GLU A N 1
ATOM 3809 C CA . GLU A 1 500 ? 21.138 60.587 -5.126 1.00 25.78 516 GLU A CA 1
ATOM 3810 C C . GLU A 1 500 ? 20.719 59.993 -6.469 1.00 26.74 516 GLU A C 1
ATOM 3811 O O . GLU A 1 500 ? 19.703 60.382 -7.036 1.00 26.34 516 GLU A O 1
ATOM 3817 N N . ALA A 1 501 ? 21.487 59.029 -6.956 1.00 28.30 517 ALA A N 1
ATOM 3818 C CA . ALA A 1 501 ? 21.123 58.302 -8.159 1.00 29.39 517 ALA A CA 1
ATOM 3819 C C . ALA A 1 501 ? 20.122 57.185 -7.840 1.00 30.11 517 ALA A C 1
ATOM 3820 O O . ALA A 1 501 ? 20.225 56.518 -6.804 1.00 30.69 517 ALA A O 1
ATOM 3822 N N . VAL A 1 502 ? 19.141 56.986 -8.714 1.00 30.16 518 VAL A N 1
ATOM 3823 C CA . VAL A 1 502 ? 18.323 55.775 -8.667 1.00 30.20 518 VAL A CA 1
ATOM 3824 C C . VAL A 1 502 ? 19.247 54.576 -9.027 1.00 31.75 518 VAL A C 1
ATOM 3825 O O . VAL A 1 502 ? 19.899 54.581 -10.081 1.00 31.70 518 VAL A O 1
ATOM 3829 N N . PRO A 1 503 ? 19.326 53.575 -8.150 1.00 32.52 519 PRO A N 1
ATOM 3830 C CA . PRO A 1 503 ? 20.214 52.432 -8.390 1.00 33.15 519 PRO A CA 1
ATOM 3831 C C . PRO A 1 503 ? 19.799 51.679 -9.652 1.00 33.44 519 PRO A C 1
ATOM 3832 O O . PRO A 1 503 ? 18.596 51.594 -9.949 1.00 32.78 519 PRO A O 1
ATOM 3836 N N . GLU A 1 504 ? 20.779 51.145 -10.376 1.00 34.09 520 GLU A N 1
ATOM 3837 C CA . GLU A 1 504 ? 20.514 50.270 -11.519 1.00 35.68 520 GLU A CA 1
ATOM 3838 C C . GLU A 1 504 ? 19.543 49.141 -11.162 1.00 35.20 520 GLU A C 1
ATOM 3839 O O . GLU A 1 504 ? 18.659 48.810 -11.949 1.00 35.70 520 GLU A O 1
ATOM 3845 N N . SER A 1 505 ? 19.666 48.584 -9.961 1.00 35.23 521 SER A N 1
ATOM 3846 C CA . SER A 1 505 ? 18.759 47.509 -9.510 1.00 35.59 521 SER A CA 1
ATOM 3847 C C . SER A 1 505 ? 17.280 47.936 -9.452 1.00 34.33 521 SER A C 1
ATOM 3848 O O . SER A 1 505 ? 16.398 47.125 -9.761 1.00 33.90 521 SER A O 1
ATOM 3851 N N . SER A 1 506 ? 16.997 49.178 -9.037 1.00 33.22 522 SER A N 1
ATOM 3852 C CA . SER A 1 506 ? 15.604 49.674 -9.079 1.00 32.83 522 SER A CA 1
ATOM 3853 C C . SER A 1 506 ? 15.107 49.885 -10.504 1.00 31.71 522 SER A C 1
ATOM 3854 O O . SER A 1 506 ? 13.945 49.626 -10.797 1.00 31.89 522 SER A O 1
ATOM 3857 N N . LEU A 1 507 ? 15.973 50.400 -11.373 1.00 31.88 523 LEU A N 1
ATOM 3858 C CA . LEU A 1 507 ? 15.598 50.625 -12.769 1.00 32.68 523 LEU A CA 1
ATOM 3859 C C . LEU A 1 507 ? 15.271 49.288 -13.438 1.00 32.94 523 LEU A C 1
ATOM 3860 O O . LEU A 1 507 ? 14.310 49.193 -14.214 1.00 33.25 523 LEU A O 1
ATOM 3865 N N . GLN A 1 508 ? 16.071 48.269 -13.117 1.00 33.13 524 GLN A N 1
ATOM 3866 C CA . GLN A 1 508 ? 15.820 46.897 -13.552 1.00 34.41 524 GLN A CA 1
ATOM 3867 C C . GLN A 1 508 ? 14.499 46.357 -12.986 1.00 33.91 524 GLN A C 1
ATOM 3868 O O . GLN A 1 508 ? 13.742 45.722 -13.710 1.00 33.45 524 GLN A O 1
ATOM 3874 N N . ASP A 1 509 ? 14.222 46.595 -11.702 1.00 33.58 525 ASP A N 1
ATOM 3875 C CA . ASP A 1 509 ? 12.937 46.168 -11.141 1.00 33.85 525 ASP A CA 1
ATOM 3876 C C . ASP A 1 509 ? 11.768 46.864 -11.829 1.00 33.37 525 ASP A C 1
ATOM 3877 O O . ASP A 1 509 ? 10.729 46.242 -12.040 1.00 33.91 525 ASP A O 1
ATOM 3882 N N . CYS A 1 510 ? 11.919 48.146 -12.166 1.00 32.62 526 CYS A N 1
ATOM 3883 C CA . CYS A 1 510 ? 10.848 48.834 -12.899 1.00 32.86 526 CYS A CA 1
ATOM 3884 C C . CYS A 1 510 ? 10.671 48.283 -14.332 1.00 32.82 526 CYS A C 1
ATOM 3885 O O . CYS A 1 510 ? 9.551 48.220 -14.821 1.00 32.35 526 CYS A O 1
ATOM 3888 N N . ALA A 1 511 ? 11.762 47.858 -14.973 1.00 32.81 527 ALA A N 1
ATOM 3889 C CA . ALA A 1 511 ? 11.665 47.220 -16.295 1.00 33.57 527 ALA A CA 1
ATOM 3890 C C . ALA A 1 511 ? 10.928 45.894 -16.162 1.00 33.36 527 ALA A C 1
ATOM 3891 O O . ALA A 1 511 ? 10.170 45.537 -17.033 1.00 34.17 527 ALA A O 1
ATOM 3893 N N . PHE A 1 512 ? 11.134 45.183 -15.048 1.00 33.34 528 PHE A N 1
ATOM 3894 C CA . PHE A 1 512 ? 10.371 43.964 -14.770 1.00 33.08 528 PHE A CA 1
ATOM 3895 C C . PHE A 1 512 ? 8.863 44.233 -14.661 1.00 32.76 528 PHE A C 1
ATOM 3896 O O . PHE A 1 512 ? 8.044 43.583 -15.341 1.00 32.31 528 PHE A O 1
ATOM 3904 N N . TRP A 1 513 ? 8.474 45.197 -13.829 1.00 31.99 529 TRP A N 1
ATOM 3905 C CA . TRP A 1 513 ? 7.044 45.549 -13.736 1.00 31.91 529 TRP A CA 1
ATOM 3906 C C . TRP A 1 513 ? 6.488 46.019 -15.078 1.00 32.21 529 TRP A C 1
ATOM 3907 O O . TRP A 1 513 ? 5.352 45.701 -15.430 1.00 32.76 529 TRP A O 1
ATOM 3918 N N . LYS A 1 514 ? 7.300 46.766 -15.821 1.00 32.91 530 LYS A N 1
ATOM 3919 C CA . LYS A 1 514 ? 6.945 47.209 -17.154 1.00 33.99 530 LYS A CA 1
ATOM 3920 C C . LYS A 1 514 ? 6.572 46.034 -18.088 1.00 34.91 530 LYS A C 1
ATOM 3921 O O . LYS A 1 514 ? 5.626 46.143 -18.888 1.00 34.09 530 LYS A O 1
ATOM 3927 N N . SER A 1 515 ? 7.306 44.924 -17.979 1.00 34.84 531 SER A N 1
ATOM 3928 C CA . SER A 1 515 ? 7.029 43.748 -18.813 1.00 35.58 531 SER A CA 1
ATOM 3929 C C . SER A 1 515 ? 5.693 43.085 -18.463 1.00 36.15 531 SER A C 1
ATOM 3930 O O . SER A 1 515 ? 5.234 42.196 -19.180 1.00 36.54 531 SER A O 1
ATOM 3933 N N . LEU A 1 516 ? 5.071 43.518 -17.363 1.00 35.44 532 LEU A N 1
ATOM 3934 C CA . LEU A 1 516 ? 3.829 42.907 -16.892 1.00 35.35 532 LEU A CA 1
ATOM 3935 C C . LEU A 1 516 ? 2.605 43.823 -16.974 1.00 34.65 532 LEU A C 1
ATOM 3936 O O . LEU A 1 516 ? 1.563 43.511 -16.402 1.00 35.05 532 LEU A O 1
ATOM 3941 N N . THR A 1 517 ? 2.710 44.947 -17.673 1.00 33.97 533 THR A N 1
ATOM 3942 C CA . THR A 1 517 ? 1.578 45.888 -17.711 1.00 33.96 533 THR A CA 1
ATOM 3943 C C . THR A 1 517 ? 0.329 45.294 -18.359 1.00 34.06 533 THR A C 1
ATOM 3944 O O . THR A 1 517 ? -0.782 45.639 -17.954 1.00 34.09 533 THR A O 1
ATOM 3948 N N . VAL A 1 518 ? 0.506 44.396 -19.339 1.00 35.20 534 VAL A N 1
ATOM 3949 C CA . VAL A 1 518 ? -0.641 43.738 -20.010 1.00 35.06 534 VAL A CA 1
ATOM 3950 C C . VAL A 1 518 ? -1.479 42.858 -19.047 1.00 35.16 534 VAL A C 1
ATOM 3951 O O . VAL A 1 518 ? -2.644 43.172 -18.840 1.00 35.59 534 VAL A O 1
ATOM 3955 N N . PRO A 1 519 ? -0.915 41.815 -18.422 1.00 35.47 535 PRO A N 1
ATOM 3956 C CA . PRO A 1 519 ? -1.692 41.010 -17.461 1.00 35.73 535 PRO A CA 1
ATOM 3957 C C . PRO A 1 519 ? -2.181 41.793 -16.226 1.00 35.53 535 PRO A C 1
ATOM 3958 O O . PRO A 1 519 ? -3.284 41.529 -15.709 1.00 35.62 535 PRO A O 1
ATOM 3962 N N . MET A 1 520 ? -1.400 42.775 -15.769 1.00 34.10 536 MET A N 1
ATOM 3963 C CA . MET A 1 520 ? -1.829 43.576 -14.624 1.00 33.13 536 MET A CA 1
ATOM 3964 C C . MET A 1 520 ? -2.877 44.635 -14.986 1.00 33.41 536 MET A C 1
ATOM 3965 O O . MET A 1 520 ? -3.571 45.166 -14.098 1.00 33.80 536 MET A O 1
ATOM 3970 N N . GLU A 1 521 ? -3.007 44.930 -16.281 1.00 33.07 537 GLU A N 1
ATOM 3971 C CA . GLU A 1 521 ? -3.932 45.957 -16.768 1.00 33.18 537 GLU A CA 1
ATOM 3972 C C . GLU A 1 521 ? -3.654 47.333 -16.129 1.00 33.16 537 GLU A C 1
ATOM 3973 O O . GLU A 1 521 ? -4.519 47.931 -15.484 1.00 32.92 537 GLU A O 1
ATOM 3979 N N . VAL A 1 522 ? -2.429 47.813 -16.304 1.00 33.46 538 VAL A N 1
ATOM 3980 C CA . VAL A 1 522 ? -2.039 49.112 -15.753 1.00 33.76 538 VAL A CA 1
ATOM 3981 C C . VAL A 1 522 ? -1.302 49.902 -16.826 1.00 33.79 538 VAL A C 1
ATOM 3982 O O . VAL A 1 522 ? -0.736 49.264 -17.728 1.00 34.30 538 VAL A O 1
ATOM 3987 N N . GLN B 1 10 ? 70.923 60.985 -0.414 1.00 69.16 26 GLN B N 1
ATOM 3988 C CA . GLN B 1 10 ? 71.761 61.773 0.543 1.00 69.34 26 GLN B CA 1
ATOM 3989 C C . GLN B 1 10 ? 71.445 61.567 2.044 1.00 68.35 26 GLN B C 1
ATOM 3990 O O . GLN B 1 10 ? 72.371 61.305 2.810 1.00 68.73 26 GLN B O 1
ATOM 3992 N N . PRO B 1 11 ? 70.176 61.656 2.474 1.00 67.01 27 PRO B N 1
ATOM 3993 C CA . PRO B 1 11 ? 69.867 61.737 3.915 1.00 65.85 27 PRO B CA 1
ATOM 3994 C C . PRO B 1 11 ? 70.248 60.494 4.728 1.00 64.94 27 PRO B C 1
ATOM 3995 O O . PRO B 1 11 ? 70.018 59.365 4.287 1.00 64.56 27 PRO B O 1
ATOM 3999 N N . VAL B 1 12 ? 70.823 60.715 5.909 1.00 64.21 28 VAL B N 1
ATOM 4000 C CA . VAL B 1 12 ? 71.302 59.631 6.761 1.00 63.54 28 VAL B CA 1
ATOM 4001 C C . VAL B 1 12 ? 70.745 59.768 8.179 1.00 62.59 28 VAL B C 1
ATOM 4002 O O . VAL B 1 12 ? 70.772 60.858 8.762 1.00 62.74 28 VAL B O 1
ATOM 4006 N N . ILE B 1 13 ? 70.239 58.660 8.721 1.00 61.40 29 ILE B N 1
ATOM 4007 C CA . ILE B 1 13 ? 69.756 58.614 10.100 1.00 60.55 29 ILE B CA 1
ATOM 4008 C C . ILE B 1 13 ? 70.550 57.590 10.915 1.00 60.49 29 ILE B C 1
ATOM 4009 O O . ILE B 1 13 ? 70.720 56.441 10.499 1.00 60.20 29 ILE B O 1
ATOM 4014 N N . ASN B 1 14 ? 71.019 58.018 12.083 1.00 60.46 30 ASN B N 1
ATOM 4015 C CA . ASN B 1 14 ? 71.775 57.158 12.982 1.00 60.63 30 ASN B CA 1
ATOM 4016 C C . ASN B 1 14 ? 70.918 56.705 14.165 1.00 59.55 30 ASN B C 1
ATOM 4017 O O . ASN B 1 14 ? 70.509 57.517 14.994 1.00 59.48 30 ASN B O 1
ATOM 4022 N N . LEU B 1 15 ? 70.668 55.402 14.245 1.00 58.82 31 LEU B N 1
ATOM 4023 C CA . LEU B 1 15 ? 69.857 54.828 15.322 1.00 58.34 31 LEU B CA 1
ATOM 4024 C C . LEU B 1 15 ? 70.671 54.222 16.485 1.00 59.16 31 LEU B C 1
ATOM 4025 O O . LEU B 1 15 ? 70.104 53.793 17.498 1.00 58.42 31 LEU B O 1
ATOM 4030 N N . GLY B 1 16 ? 71.994 54.200 16.343 1.00 60.73 32 GLY B N 1
ATOM 4031 C CA . GLY B 1 16 ? 72.866 53.551 17.318 1.00 61.80 32 GLY B CA 1
ATOM 4032 C C . GLY B 1 16 ? 73.301 52.202 16.772 1.00 62.42 32 GLY B C 1
ATOM 4033 O O . GLY B 1 16 ? 74.400 52.079 16.224 1.00 63.46 32 GLY B O 1
ATOM 4034 N N . TYR B 1 17 ? 72.423 51.204 16.890 1.00 62.05 33 TYR B N 1
ATOM 4035 C CA . TYR B 1 17 ? 72.653 49.861 16.350 1.00 62.32 33 TYR B CA 1
ATOM 4036 C C . TYR B 1 17 ? 72.893 49.831 14.828 1.00 62.91 33 TYR B C 1
ATOM 4037 O O . TYR B 1 17 ? 73.463 48.861 14.316 1.00 63.42 33 TYR B O 1
ATOM 4046 N N . ALA B 1 18 ? 72.439 50.869 14.114 1.00 62.75 34 ALA B N 1
ATOM 4047 C CA . ALA B 1 18 ? 72.641 50.985 12.661 1.00 62.95 34 ALA B CA 1
ATOM 4048 C C . ALA B 1 18 ? 72.445 52.411 12.150 1.00 63.13 34 ALA B C 1
ATOM 4049 O O . ALA B 1 18 ? 71.792 53.232 12.798 1.00 62.63 34 ALA B O 1
ATOM 4051 N N . ARG B 1 19 ? 73.021 52.684 10.981 1.00 63.81 35 ARG B N 1
ATOM 4052 C CA . ARG B 1 19 ? 72.858 53.951 10.283 1.00 64.45 35 ARG B CA 1
ATOM 4053 C C . ARG B 1 19 ? 72.253 53.620 8.934 1.00 63.95 35 ARG B C 1
ATOM 4054 O O . ARG B 1 19 ? 72.725 52.708 8.253 1.00 64.60 35 ARG B O 1
ATOM 4062 N N . TYR B 1 20 ? 71.214 54.350 8.545 1.00 62.71 36 TYR B N 1
ATOM 4063 C CA . TYR B 1 20 ? 70.552 54.099 7.270 1.00 62.11 36 TYR B CA 1
ATOM 4064 C C . TYR B 1 20 ? 70.605 55.310 6.372 1.00 62.73 36 TYR B C 1
ATOM 4065 O O . TYR B 1 20 ? 70.469 56.446 6.832 1.00 62.66 36 TYR B O 1
ATOM 4074 N N . GLN B 1 21 ? 70.789 55.052 5.085 1.00 63.56 37 GLN B N 1
ATOM 4075 C CA . GLN B 1 21 ? 70.800 56.093 4.073 1.00 64.38 37 GLN B CA 1
ATOM 4076 C C . GLN B 1 21 ? 69.552 55.964 3.206 1.00 63.75 37 GLN B C 1
ATOM 4077 O O . GLN B 1 21 ? 69.338 54.927 2.568 1.00 63.70 37 GLN B O 1
ATOM 4083 N N . GLY B 1 22 ? 68.742 57.024 3.179 1.00 63.12 38 GLY B N 1
ATOM 4084 C CA . GLY B 1 22 ? 67.465 57.010 2.485 1.00 62.24 38 GLY B CA 1
ATOM 4085 C C . GLY B 1 22 ? 67.433 57.765 1.168 1.00 62.57 38 GLY B C 1
ATOM 4086 O O . GLY B 1 22 ? 68.478 58.065 0.588 1.00 63.57 38 GLY B O 1
ATOM 4087 N N . VAL B 1 23 ? 66.222 58.048 0.692 1.00 61.69 39 VAL B N 1
ATOM 4088 C CA . VAL B 1 23 ? 66.005 58.816 -0.531 1.00 61.79 39 VAL B CA 1
ATOM 4089 C C . VAL B 1 23 ? 65.282 60.113 -0.198 1.00 60.96 39 VAL B C 1
ATOM 4090 O O . VAL B 1 23 ? 64.317 60.110 0.573 1.00 59.75 39 VAL B O 1
ATOM 4094 N N . ARG B 1 24 ? 65.753 61.211 -0.784 1.00 60.84 40 ARG B N 1
ATOM 4095 C CA . ARG B 1 24 ? 65.069 62.492 -0.700 1.00 60.10 40 ARG B CA 1
ATOM 4096 C C . ARG B 1 24 ? 64.271 62.677 -1.979 1.00 59.87 40 ARG B C 1
ATOM 4097 O O . ARG B 1 24 ? 64.803 62.506 -3.079 1.00 60.39 40 ARG B O 1
ATOM 4105 N N . LEU B 1 25 ? 62.989 62.997 -1.822 1.00 58.34 41 LEU B N 1
ATOM 4106 C CA . LEU B 1 25 ? 62.111 63.264 -2.949 1.00 58.12 41 LEU B CA 1
ATOM 4107 C C . LEU B 1 25 ? 61.915 64.767 -3.123 1.00 58.14 41 LEU B C 1
ATOM 4108 O O . LEU B 1 25 ? 62.019 65.530 -2.158 1.00 57.65 41 LEU B O 1
ATOM 4113 N N . GLU B 1 26 ? 61.629 65.173 -4.359 1.00 58.42 42 GLU B N 1
ATOM 4114 C CA . GLU B 1 26 ? 61.266 66.550 -4.679 1.00 58.86 42 GLU B CA 1
ATOM 4115 C C . GLU B 1 26 ? 60.045 67.009 -3.871 1.00 57.18 42 GLU B C 1
ATOM 4116 O O . GLU B 1 26 ? 59.896 68.193 -3.573 1.00 57.29 42 GLU B O 1
ATOM 4122 N N . ALA B 1 27 ? 59.181 66.063 -3.512 1.00 55.36 43 ALA B N 1
ATOM 4123 C CA . ALA B 1 27 ? 57.995 66.345 -2.705 1.00 53.53 43 ALA B CA 1
ATOM 4124 C C . ALA B 1 27 ? 58.307 66.894 -1.302 1.00 52.57 43 ALA B C 1
ATOM 4125 O O . ALA B 1 27 ? 57.397 67.299 -0.571 1.00 51.64 43 ALA B O 1
ATOM 4127 N N . GLY B 1 28 ? 59.587 66.913 -0.929 1.00 52.04 44 GLY B N 1
ATOM 4128 C CA . GLY B 1 28 ? 59.969 67.361 0.396 1.00 50.86 44 GLY B CA 1
ATOM 4129 C C . GLY B 1 28 ? 59.762 66.289 1.451 1.00 49.59 44 GLY B C 1
ATOM 4130 O O . GLY B 1 28 ? 59.520 66.592 2.618 1.00 49.40 44 GLY B O 1
ATOM 4131 N N . VAL B 1 29 ? 59.884 65.031 1.037 1.00 48.78 45 VAL B N 1
ATOM 4132 C CA . VAL B 1 29 ? 59.763 63.886 1.937 1.00 47.79 45 VAL B CA 1
ATOM 4133 C C . VAL B 1 29 ? 60.983 62.989 1.757 1.00 48.08 45 VAL B C 1
ATOM 4134 O O . VAL B 1 29 ? 61.366 62.696 0.619 1.00 48.54 45 VAL B O 1
ATOM 4138 N N . ASP B 1 30 ? 61.584 62.553 2.862 1.00 47.32 46 ASP B N 1
ATOM 4139 C CA . ASP B 1 30 ? 62.628 61.533 2.803 1.00 48.17 46 ASP B CA 1
ATOM 4140 C C . ASP B 1 30 ? 62.052 60.167 3.126 1.00 47.79 46 ASP B C 1
ATOM 4141 O O . ASP B 1 30 ? 61.283 60.037 4.072 1.00 47.47 46 ASP B O 1
ATOM 4146 N N . GLU B 1 31 ? 62.437 59.153 2.356 1.00 48.60 47 GLU B N 1
ATOM 4147 C CA . GLU B 1 31 ? 62.018 57.786 2.618 1.00 48.87 47 GLU B CA 1
ATOM 4148 C C . GLU B 1 31 ? 63.168 56.926 3.108 1.00 49.47 47 GLU B C 1
ATOM 4149 O O . GLU B 1 31 ? 64.293 57.026 2.611 1.00 50.36 47 GLU B O 1
ATOM 4155 N N . PHE B 1 32 ? 62.857 56.068 4.075 1.00 48.55 48 PHE B N 1
ATOM 4156 C CA . PHE B 1 32 ? 63.799 55.105 4.605 1.00 49.12 48 PHE B CA 1
ATOM 4157 C C . PHE B 1 32 ? 63.119 53.758 4.556 1.00 48.53 48 PHE B C 1
ATOM 4158 O O . PHE B 1 32 ? 62.205 53.478 5.325 1.00 48.25 48 PHE B O 1
ATOM 4166 N N . LEU B 1 33 ? 63.558 52.939 3.613 1.00 48.91 49 LEU B N 1
ATOM 4167 C CA . LEU B 1 33 ? 62.857 51.716 3.273 1.00 48.64 49 LEU B CA 1
ATOM 4168 C C . LEU B 1 33 ? 63.693 50.485 3.601 1.00 48.87 49 LEU B C 1
ATOM 4169 O O . LEU B 1 33 ? 64.910 50.483 3.415 1.00 49.43 49 LEU B O 1
ATOM 4174 N N . GLY B 1 34 ? 63.026 49.445 4.094 1.00 47.75 50 GLY B N 1
ATOM 4175 C CA . GLY B 1 34 ? 63.653 48.163 4.316 1.00 47.72 50 GLY B CA 1
ATOM 4176 C C . GLY B 1 34 ? 64.634 48.120 5.471 1.00 48.00 50 GLY B C 1
ATOM 4177 O O . GLY B 1 34 ? 65.622 47.382 5.419 1.00 48.60 50 GLY B O 1
ATOM 4178 N N . MET B 1 35 ? 64.365 48.894 6.516 1.00 47.18 51 MET B N 1
ATOM 4179 C CA . MET B 1 35 ? 65.135 48.801 7.750 1.00 47.11 51 MET B CA 1
ATOM 4180 C C . MET B 1 35 ? 64.682 47.572 8.557 1.00 46.63 51 MET B C 1
ATOM 4181 O O . MET B 1 35 ? 63.509 47.200 8.526 1.00 45.42 51 MET B O 1
ATOM 4186 N N . ARG B 1 36 ? 65.612 46.947 9.275 1.00 46.31 52 ARG B N 1
ATOM 4187 C CA . ARG B 1 36 ? 65.300 45.763 10.059 1.00 45.98 52 ARG B CA 1
ATOM 4188 C C . ARG B 1 36 ? 64.875 46.141 11.472 1.00 45.24 52 ARG B C 1
ATOM 4189 O O . ARG B 1 36 ? 65.602 46.857 12.169 1.00 45.77 52 ARG B O 1
ATOM 4197 N N . TYR B 1 37 ? 63.702 45.675 11.897 1.00 43.81 53 TYR B N 1
ATOM 4198 C CA . TYR B 1 37 ? 63.238 45.935 13.260 1.00 43.10 53 TYR B CA 1
ATOM 4199 C C . TYR B 1 37 ? 63.426 44.718 14.167 1.00 43.35 53 TYR B C 1
ATOM 4200 O O . TYR B 1 37 ? 63.244 44.792 15.385 1.00 42.96 53 TYR B O 1
ATOM 4209 N N . ALA B 1 38 ? 63.810 43.606 13.546 1.00 44.08 54 ALA B N 1
ATOM 4210 C CA . ALA B 1 38 ? 64.059 42.336 14.223 1.00 44.48 54 ALA B CA 1
ATOM 4211 C C . ALA B 1 38 ? 65.107 41.522 13.447 1.00 45.40 54 ALA B C 1
ATOM 4212 O O . ALA B 1 38 ? 65.403 41.839 12.289 1.00 45.42 54 ALA B O 1
ATOM 4214 N N . SER B 1 39 ? 65.658 40.480 14.077 1.00 46.07 55 SER B N 1
ATOM 4215 C CA . SER B 1 39 ? 66.507 39.520 13.366 1.00 47.89 55 SER B CA 1
ATOM 4216 C C . SER B 1 39 ? 65.669 38.660 12.414 1.00 48.29 55 SER B C 1
ATOM 4217 O O . SER B 1 39 ? 64.517 38.378 12.731 1.00 48.18 55 SER B O 1
ATOM 4220 N N . PRO B 1 40 ? 66.235 38.224 11.276 1.00 49.39 56 PRO B N 1
ATOM 4221 C CA . PRO B 1 40 ? 65.526 37.320 10.350 1.00 49.21 56 PRO B CA 1
ATOM 4222 C C . PRO B 1 40 ? 65.010 36.077 11.081 1.00 49.00 56 PRO B C 1
ATOM 4223 O O . PRO B 1 40 ? 65.816 35.391 11.720 1.00 49.27 56 PRO B O 1
ATOM 4227 N N . PRO B 1 41 ? 63.707 35.793 10.999 1.00 48.24 57 PRO B N 1
ATOM 4228 C CA . PRO B 1 41 ? 63.104 34.697 11.763 1.00 47.90 57 PRO B CA 1
ATOM 4229 C C . PRO B 1 41 ? 63.255 33.379 11.003 1.00 48.71 57 PRO B C 1
ATOM 4230 O O . PRO B 1 41 ? 62.268 32.717 10.641 1.00 47.97 57 PRO B O 1
ATOM 4234 N N . ILE B 1 42 ? 64.517 33.024 10.767 1.00 49.76 58 ILE B N 1
ATOM 4235 C CA . ILE B 1 42 ? 64.903 31.877 9.955 1.00 50.77 58 ILE B CA 1
ATOM 4236 C C . ILE B 1 42 ? 65.642 30.839 10.804 1.00 51.51 58 ILE B C 1
ATOM 4237 O O . ILE B 1 42 ? 66.147 31.156 11.886 1.00 51.36 58 ILE B O 1
ATOM 4242 N N . GLY B 1 43 ? 65.697 29.604 10.302 1.00 52.25 59 GLY B N 1
ATOM 4243 C CA . GLY B 1 43 ? 66.365 28.507 10.990 1.00 52.57 59 GLY B CA 1
ATOM 4244 C C . GLY B 1 43 ? 65.717 28.245 12.335 1.00 52.10 59 GLY B C 1
ATOM 4245 O O . GLY B 1 43 ? 64.495 28.041 12.417 1.00 51.93 59 GLY B O 1
ATOM 4246 N N . ASP B 1 44 ? 66.528 28.285 13.388 1.00 51.90 60 ASP B N 1
ATOM 4247 C CA . ASP B 1 44 ? 66.047 28.102 14.759 1.00 51.34 60 ASP B CA 1
ATOM 4248 C C . ASP B 1 44 ? 65.035 29.169 15.231 1.00 50.12 60 ASP B C 1
ATOM 4249 O O . ASP B 1 44 ? 64.259 28.924 16.157 1.00 49.64 60 ASP B O 1
ATOM 4254 N N . LEU B 1 45 ? 65.051 30.336 14.591 1.00 49.41 61 LEU B N 1
ATOM 4255 C CA . LEU B 1 45 ? 64.201 31.461 14.982 1.00 48.29 61 LEU B CA 1
ATOM 4256 C C . LEU B 1 45 ? 62.785 31.382 14.400 1.00 47.29 61 LEU B C 1
ATOM 4257 O O . LEU B 1 45 ? 61.925 32.224 14.712 1.00 47.47 61 LEU B O 1
ATOM 4262 N N . ARG B 1 46 ? 62.556 30.387 13.547 1.00 46.34 62 ARG B N 1
ATOM 4263 C CA . ARG B 1 46 ? 61.223 30.072 13.035 1.00 45.65 62 ARG B CA 1
ATOM 4264 C C . ARG B 1 46 ? 60.330 29.696 14.203 1.00 44.90 62 ARG B C 1
ATOM 4265 O O . ARG B 1 46 ? 60.760 28.951 15.100 1.00 45.17 62 ARG B O 1
ATOM 4273 N N . PHE B 1 47 ? 59.092 30.182 14.175 1.00 43.33 63 PHE B N 1
ATOM 4274 C CA . PHE B 1 47 ? 58.083 29.887 15.203 1.00 42.32 63 PHE B CA 1
ATOM 4275 C C . PHE B 1 47 ? 58.479 30.370 16.600 1.00 42.01 63 PHE B C 1
ATOM 4276 O O . PHE B 1 47 ? 57.937 29.890 17.602 1.00 41.55 63 PHE B O 1
ATOM 4284 N N . ARG B 1 48 ? 59.408 31.325 16.653 1.00 41.61 64 ARG B N 1
ATOM 4285 C CA . ARG B 1 48 ? 59.800 31.964 17.899 1.00 41.95 64 ARG B CA 1
ATOM 4286 C C . ARG B 1 48 ? 59.463 33.452 17.857 1.00 41.73 64 ARG B C 1
ATOM 4287 O O . ARG B 1 48 ? 59.379 34.046 16.770 1.00 41.52 64 ARG B O 1
ATOM 4295 N N . ALA B 1 49 ? 59.316 34.043 19.044 1.00 41.72 65 ALA B N 1
ATOM 4296 C CA . ALA B 1 49 ? 59.204 35.486 19.207 1.00 42.23 65 ALA B CA 1
ATOM 4297 C C . ALA B 1 49 ? 60.317 36.160 18.403 1.00 42.89 65 ALA B C 1
ATOM 4298 O O . ALA B 1 49 ? 61.395 35.581 18.271 1.00 43.88 65 ALA B O 1
ATOM 4300 N N . PRO B 1 50 ? 60.076 37.363 17.866 1.00 42.78 66 PRO B N 1
ATOM 4301 C CA . PRO B 1 50 ? 61.118 38.078 17.122 1.00 43.54 66 PRO B CA 1
ATOM 4302 C C . PRO B 1 50 ? 62.232 38.511 18.075 1.00 44.66 66 PRO B C 1
ATOM 4303 O O . PRO B 1 50 ? 61.947 38.882 19.219 1.00 44.11 66 PRO B O 1
ATOM 4307 N N . GLN B 1 51 ? 63.473 38.468 17.608 1.00 46.30 67 GLN B N 1
ATOM 4308 C CA . GLN B 1 51 ? 64.595 38.901 18.435 1.00 48.58 67 GLN B CA 1
ATOM 4309 C C . GLN B 1 51 ? 65.126 40.215 17.896 1.00 49.21 67 GLN B C 1
ATOM 4310 O O . GLN B 1 51 ? 64.862 40.556 16.737 1.00 48.31 67 GLN B O 1
ATOM 4316 N N . ASP B 1 52 ? 65.849 40.947 18.747 1.00 50.57 68 ASP B N 1
ATOM 4317 C CA . ASP B 1 52 ? 66.490 42.212 18.389 1.00 52.47 68 ASP B CA 1
ATOM 4318 C C . ASP B 1 52 ? 67.221 42.136 17.050 1.00 53.82 68 ASP B C 1
ATOM 4319 O O . ASP B 1 52 ? 67.800 41.104 16.729 1.00 53.77 68 ASP B O 1
ATOM 4324 N N . PRO B 1 53 ? 67.197 43.226 16.278 1.00 55.18 69 PRO B N 1
ATOM 4325 C CA . PRO B 1 53 ? 67.929 43.284 15.011 1.00 57.09 69 PRO B CA 1
ATOM 4326 C C . PRO B 1 53 ? 69.435 43.343 15.289 1.00 59.78 69 PRO B C 1
ATOM 4327 O O . PRO B 1 53 ? 69.823 43.894 16.333 1.00 59.48 69 PRO B O 1
ATOM 4331 N N . PRO B 1 54 ? 70.258 42.815 14.378 1.00 62.44 70 PRO B N 1
ATOM 4332 C CA . PRO B 1 54 ? 71.705 42.723 14.622 1.00 64.93 70 PRO B CA 1
ATOM 4333 C C . PRO B 1 54 ? 72.339 44.102 14.486 1.00 66.97 70 PRO B C 1
ATOM 4334 O O . PRO B 1 54 ? 71.911 44.891 13.628 1.00 66.85 70 PRO B O 1
ATOM 4338 N N . ALA B 1 55 ? 73.315 44.401 15.340 1.00 69.40 71 ALA B N 1
ATOM 4339 C CA . ALA B 1 55 ? 74.102 45.619 15.188 1.00 71.94 71 ALA B CA 1
ATOM 4340 C C . ALA B 1 55 ? 74.951 45.540 13.917 1.00 73.96 71 ALA B C 1
ATOM 4341 O O . ALA B 1 55 ? 75.362 44.455 13.489 1.00 74.44 71 ALA B O 1
ATOM 4343 N N . ASN B 1 56 ? 75.173 46.694 13.301 1.00 75.92 72 ASN B N 1
ATOM 4344 C CA . ASN B 1 56 ? 75.942 46.785 12.069 1.00 78.20 72 ASN B CA 1
ATOM 4345 C C . ASN B 1 56 ? 76.640 48.126 11.983 1.00 79.65 72 ASN B C 1
ATOM 4346 O O . ASN B 1 56 ? 76.041 49.185 12.223 1.00 79.49 72 ASN B O 1
ATOM 4351 N N . GLN B 1 57 ? 77.913 48.057 11.624 1.00 81.39 73 GLN B N 1
ATOM 4352 C CA . GLN B 1 57 ? 78.824 49.185 11.706 1.00 82.76 73 GLN B CA 1
ATOM 4353 C C . GLN B 1 57 ? 78.822 49.979 10.409 1.00 82.73 73 GLN B C 1
ATOM 4354 O O . GLN B 1 57 ? 78.966 51.200 10.427 1.00 82.81 73 GLN B O 1
ATOM 4360 N N . THR B 1 58 ? 78.653 49.270 9.294 1.00 82.61 74 THR B N 1
ATOM 4361 C CA . THR B 1 58 ? 78.582 49.874 7.965 1.00 82.85 74 THR B CA 1
ATOM 4362 C C . THR B 1 58 ? 77.272 50.645 7.759 1.00 81.65 74 THR B C 1
ATOM 4363 O O . THR B 1 58 ? 76.232 50.307 8.343 1.00 80.65 74 THR B O 1
ATOM 4367 N N . LEU B 1 59 ? 77.345 51.685 6.928 1.00 81.29 75 LEU B N 1
ATOM 4368 C CA . LEU B 1 59 ? 76.169 52.420 6.484 1.00 79.92 75 LEU B CA 1
ATOM 4369 C C . LEU B 1 59 ? 75.290 51.492 5.659 1.00 78.75 75 LEU B C 1
ATOM 4370 O O . LEU B 1 59 ? 75.747 50.894 4.678 1.00 79.52 75 LEU B O 1
ATOM 4375 N N . GLN B 1 60 ? 74.033 51.374 6.071 1.00 76.33 76 GLN B N 1
ATOM 4376 C CA . GLN B 1 60 ? 73.100 50.454 5.445 1.00 74.50 76 GLN B CA 1
ATOM 4377 C C . GLN B 1 60 ? 72.195 51.182 4.471 1.00 73.16 76 GLN B C 1
ATOM 4378 O O . GLN B 1 60 ? 71.685 52.257 4.773 1.00 72.65 76 GLN B O 1
ATOM 4384 N N . SER B 1 61 ? 72.012 50.598 3.293 1.00 72.10 77 SER B N 1
ATOM 4385 C CA . SER B 1 61 ? 71.140 51.185 2.286 1.00 70.75 77 SER B CA 1
ATOM 4386 C C . SER B 1 61 ? 69.681 51.023 2.706 1.00 68.82 77 SER B C 1
ATOM 4387 O O . SER B 1 61 ? 69.248 49.928 3.067 1.00 68.33 77 SER B O 1
ATOM 4390 N N . ALA B 1 62 ? 68.941 52.126 2.682 1.00 67.22 78 ALA B N 1
ATOM 4391 C CA . ALA B 1 62 ? 67.507 52.099 2.939 1.00 65.05 78 ALA B CA 1
ATOM 4392 C C . ALA B 1 62 ? 66.774 52.806 1.811 1.00 64.34 78 ALA B C 1
ATOM 4393 O O . ALA B 1 62 ? 65.942 53.686 2.053 1.00 64.08 78 ALA B O 1
ATOM 4395 N N . THR B 1 63 ? 67.085 52.408 0.577 1.00 63.79 79 THR B N 1
ATOM 4396 C CA . THR B 1 63 ? 66.519 53.027 -0.625 1.00 63.08 79 THR B CA 1
ATOM 4397 C C . THR B 1 63 ? 65.540 52.096 -1.336 1.00 61.86 79 THR B C 1
ATOM 4398 O O . THR B 1 63 ? 64.877 52.501 -2.286 1.00 61.62 79 THR B O 1
ATOM 4402 N N . GLU B 1 64 ? 65.463 50.846 -0.883 1.00 60.61 80 GLU B N 1
ATOM 4403 C CA . GLU B 1 64 ? 64.561 49.860 -1.478 1.00 59.49 80 GLU B CA 1
ATOM 4404 C C . GLU B 1 64 ? 63.801 49.077 -0.401 1.00 57.17 80 GLU B C 1
ATOM 4405 O O . GLU B 1 64 ? 64.330 48.816 0.690 1.00 56.39 80 GLU B O 1
ATOM 4411 N N . TYR B 1 65 ? 62.556 48.717 -0.719 1.00 54.78 81 TYR B N 1
ATOM 4412 C CA . TYR B 1 65 ? 61.750 47.865 0.144 1.00 52.23 81 TYR B CA 1
ATOM 4413 C C . TYR B 1 65 ? 62.380 46.485 0.241 1.00 51.68 81 TYR B C 1
ATOM 4414 O O . TYR B 1 65 ? 62.857 45.948 -0.760 1.00 51.99 81 TYR B O 1
ATOM 4423 N N . GLY B 1 66 ? 62.381 45.918 1.446 1.00 49.92 82 GLY B N 1
ATOM 4424 C CA . GLY B 1 66 ? 62.692 44.508 1.614 1.00 49.03 82 GLY B CA 1
ATOM 4425 C C . GLY B 1 66 ? 61.511 43.644 1.177 1.00 47.81 82 GLY B C 1
ATOM 4426 O O . GLY B 1 66 ? 60.414 44.174 0.916 1.00 47.51 82 GLY B O 1
ATOM 4427 N N . PRO B 1 67 ? 61.717 42.327 1.080 1.00 47.15 83 PRO B N 1
ATOM 4428 C CA . PRO B 1 67 ? 60.626 41.410 0.724 1.00 46.18 83 PRO B CA 1
ATOM 4429 C C . PRO B 1 67 ? 59.547 41.382 1.797 1.00 44.76 83 PRO B C 1
ATOM 4430 O O . PRO B 1 67 ? 59.849 41.617 2.970 1.00 43.58 83 PRO B O 1
ATOM 4434 N N . ILE B 1 68 ? 58.314 41.095 1.390 1.00 43.66 84 ILE B N 1
ATOM 4435 C CA . ILE B 1 68 ? 57.227 40.867 2.343 1.00 42.74 84 ILE B CA 1
ATOM 4436 C C . ILE B 1 68 ? 57.225 39.424 2.859 1.00 43.03 84 ILE B C 1
ATOM 4437 O O . ILE B 1 68 ? 57.839 38.529 2.247 1.00 43.57 84 ILE B O 1
ATOM 4442 N N . CYS B 1 69 ? 56.538 39.201 3.979 1.00 42.26 85 CYS B N 1
ATOM 4443 C CA . CYS B 1 69 ? 56.471 37.885 4.607 1.00 42.15 85 CYS B CA 1
ATOM 4444 C C . CYS B 1 69 ? 55.729 36.883 3.745 1.00 42.40 85 CYS B C 1
ATOM 4445 O O . CYS B 1 69 ? 54.617 37.167 3.281 1.00 42.10 85 CYS B O 1
ATOM 4448 N N . ILE B 1 70 ? 56.357 35.726 3.509 1.00 42.41 86 ILE B N 1
ATOM 4449 C CA . ILE B 1 70 ? 55.734 34.657 2.726 1.00 42.23 86 ILE B CA 1
ATOM 4450 C C . ILE B 1 70 ? 54.543 34.115 3.491 1.00 41.77 86 ILE B C 1
ATOM 4451 O O . ILE B 1 70 ? 54.655 33.764 4.678 1.00 42.04 86 ILE B O 1
ATOM 4456 N N . GLY B 1 71 ? 53.398 34.061 2.824 1.00 41.47 87 GLY B N 1
ATOM 4457 C CA . GLY B 1 71 ? 52.180 33.612 3.467 1.00 40.91 87 GLY B CA 1
ATOM 4458 C C . GLY B 1 71 ? 51.625 32.345 2.857 1.00 41.50 87 GLY B C 1
ATOM 4459 O O . GLY B 1 71 ? 52.297 31.698 2.055 1.00 41.52 87 GLY B O 1
ATOM 4460 N N . LEU B 1 72 ? 50.391 32.009 3.237 1.00 41.09 88 LEU B N 1
ATOM 4461 C CA . LEU B 1 72 ? 49.729 30.784 2.830 1.00 41.95 88 LEU B CA 1
ATOM 4462 C C . LEU B 1 72 ? 49.731 30.627 1.315 1.00 43.22 88 LEU B C 1
ATOM 4463 O O . LEU B 1 72 ? 49.402 31.568 0.592 1.00 42.90 88 LEU B O 1
ATOM 4468 N N . ASP B 1 73 ? 50.120 29.445 0.838 1.00 44.53 89 ASP B N 1
ATOM 4469 C CA . ASP B 1 73 ? 50.103 29.140 -0.601 1.00 46.58 89 ASP B CA 1
ATOM 4470 C C . ASP B 1 73 ? 51.004 30.033 -1.458 1.00 47.34 89 ASP B C 1
ATOM 4471 O O . ASP B 1 73 ? 50.878 30.042 -2.679 1.00 48.57 89 ASP B O 1
ATOM 4476 N N . GLU B 1 74 ? 51.906 30.787 -0.844 1.00 47.52 90 GLU B N 1
ATOM 4477 C CA . GLU B 1 74 ? 52.787 31.627 -1.633 1.00 48.58 90 GLU B CA 1
ATOM 4478 C C . GLU B 1 74 ? 54.090 30.898 -1.905 1.00 49.85 90 GLU B C 1
ATOM 4479 O O . GLU B 1 74 ? 54.380 29.874 -1.291 1.00 49.81 90 GLU B O 1
ATOM 4485 N N . GLU B 1 75 ? 54.856 31.399 -2.861 1.00 51.16 91 GLU B N 1
ATOM 4486 C CA . GLU B 1 75 ? 56.183 30.855 -3.074 1.00 52.98 91 GLU B CA 1
ATOM 4487 C C . GLU B 1 75 ? 57.226 31.958 -2.956 1.00 52.90 91 GLU B C 1
ATOM 4488 O O . GLU B 1 75 ? 56.939 33.136 -3.195 1.00 52.04 91 GLU B O 1
ATOM 4494 N N . GLU B 1 76 ? 58.431 31.566 -2.564 1.00 53.43 92 GLU B N 1
ATOM 4495 C CA . GLU B 1 76 ? 59.525 32.503 -2.429 1.00 54.37 92 GLU B CA 1
ATOM 4496 C C . GLU B 1 76 ? 59.846 33.175 -3.761 1.00 55.80 92 GLU B C 1
ATOM 4497 O O . GLU B 1 76 ? 59.730 32.565 -4.832 1.00 56.02 92 GLU B O 1
ATOM 4503 N N . SER B 1 77 ? 60.218 34.449 -3.679 1.00 56.82 93 SER B N 1
ATOM 4504 C CA . SER B 1 77 ? 60.589 35.232 -4.849 1.00 58.76 93 SER B CA 1
ATOM 4505 C C . SER B 1 77 ? 61.631 36.250 -4.404 1.00 59.69 93 SER B C 1
ATOM 4506 O O . SER B 1 77 ? 61.319 37.159 -3.620 1.00 59.03 93 SER B O 1
ATOM 4509 N N . PRO B 1 78 ? 62.868 36.082 -4.888 1.00 61.30 94 PRO B N 1
ATOM 4510 C CA . PRO B 1 78 ? 64.022 36.845 -4.384 1.00 61.62 94 PRO B CA 1
ATOM 4511 C C . PRO B 1 78 ? 63.780 38.352 -4.386 1.00 61.27 94 PRO B C 1
ATOM 4512 O O . PRO B 1 78 ? 63.444 38.928 -5.434 1.00 61.70 94 PRO B O 1
ATOM 4516 N N . GLY B 1 79 ? 63.921 38.968 -3.210 1.00 60.26 95 GLY B N 1
ATOM 4517 C CA . GLY B 1 79 ? 63.666 40.389 -3.045 1.00 59.54 95 GLY B CA 1
ATOM 4518 C C . GLY B 1 79 ? 62.198 40.791 -2.883 1.00 58.36 95 GLY B C 1
ATOM 4519 O O . GLY B 1 79 ? 61.916 41.908 -2.440 1.00 57.85 95 GLY B O 1
ATOM 4520 N N . ASP B 1 80 ? 61.273 39.892 -3.222 1.00 57.46 96 ASP B N 1
ATOM 4521 C CA . ASP B 1 80 ? 59.840 40.206 -3.246 1.00 56.54 96 ASP B CA 1
ATOM 4522 C C . ASP B 1 80 ? 59.063 39.554 -2.098 1.00 54.76 96 ASP B C 1
ATOM 4523 O O . ASP B 1 80 ? 58.348 40.238 -1.361 1.00 54.14 96 ASP B O 1
ATOM 4528 N N . ILE B 1 81 ? 59.188 38.229 -1.979 1.00 53.37 97 ILE B N 1
ATOM 4529 C CA . ILE B 1 81 ? 58.485 37.441 -0.971 1.00 51.63 97 ILE B CA 1
ATOM 4530 C C . ILE B 1 81 ? 59.457 36.435 -0.351 1.00 51.54 97 ILE B C 1
ATOM 4531 O O . ILE B 1 81 ? 60.075 35.636 -1.064 1.00 51.77 97 ILE B O 1
ATOM 4536 N N . SER B 1 82 ? 59.576 36.474 0.974 1.00 50.37 98 SER B N 1
ATOM 4537 C CA . SER B 1 82 ? 60.609 35.715 1.681 1.00 50.47 98 SER B CA 1
ATOM 4538 C C . SER B 1 82 ? 60.258 35.460 3.149 1.00 49.60 98 SER B C 1
ATOM 4539 O O . SER B 1 82 ? 59.368 36.096 3.708 1.00 48.68 98 SER B O 1
ATOM 4542 N N . GLU B 1 83 ? 60.961 34.512 3.763 1.00 49.64 99 GLU B N 1
ATOM 4543 C CA . GLU B 1 83 ? 60.931 34.329 5.209 1.00 49.22 99 GLU B CA 1
ATOM 4544 C C . GLU B 1 83 ? 61.559 35.515 5.928 1.00 48.75 99 GLU B C 1
ATOM 4545 O O . GLU B 1 83 ? 61.097 35.937 6.993 1.00 48.01 99 GLU B O 1
ATOM 4551 N N . ASP B 1 84 ? 62.641 36.019 5.345 1.00 48.83 100 ASP B N 1
ATOM 4552 C CA . ASP B 1 84 ? 63.396 37.117 5.919 1.00 48.70 100 ASP B CA 1
ATOM 4553 C C . ASP B 1 84 ? 62.677 38.406 5.506 1.00 47.83 100 ASP B C 1
ATOM 4554 O O . ASP B 1 84 ? 62.942 38.968 4.442 1.00 48.30 100 ASP B O 1
ATOM 4559 N N . CYS B 1 85 ? 61.753 38.854 6.355 1.00 46.40 101 CYS B N 1
ATOM 4560 C CA . CYS B 1 85 ? 60.776 39.863 5.956 1.00 45.25 101 CYS B CA 1
ATOM 4561 C C . CYS B 1 85 ? 60.484 40.934 7.001 1.00 44.43 101 CYS B C 1
ATOM 4562 O O . CYS B 1 85 ? 59.653 41.818 6.760 1.00 44.07 101 CYS B O 1
ATOM 4565 N N . LEU B 1 86 ? 61.160 40.870 8.147 1.00 43.06 102 LEU B N 1
ATOM 4566 C CA . LEU B 1 86 ? 60.813 41.761 9.251 1.00 42.20 102 LEU B CA 1
ATOM 4567 C C . LEU B 1 86 ? 61.416 43.141 9.074 1.00 42.28 102 LEU B C 1
ATOM 4568 O O . LEU B 1 86 ? 62.397 43.516 9.724 1.00 42.78 102 LEU B O 1
ATOM 4573 N N . PHE B 1 87 ? 60.781 43.891 8.183 1.00 41.69 103 PHE B N 1
ATOM 4574 C CA . PHE B 1 87 ? 61.230 45.206 7.788 1.00 42.02 103 PHE B CA 1
ATOM 4575 C C . PHE B 1 87 ? 60.232 46.284 8.190 1.00 41.32 103 PHE B C 1
ATOM 4576 O O . PHE B 1 87 ? 59.019 46.054 8.208 1.00 40.05 103 PHE B O 1
ATOM 4584 N N . ILE B 1 88 ? 60.769 47.461 8.495 1.00 41.34 104 ILE B N 1
ATOM 4585 C CA . ILE B 1 88 ? 59.988 48.655 8.797 1.00 40.64 104 ILE B CA 1
ATOM 4586 C C . ILE B 1 88 ? 60.434 49.781 7.865 1.00 41.30 104 ILE B C 1
ATOM 4587 O O . ILE B 1 88 ? 61.602 49.837 7.451 1.00 41.91 104 ILE B O 1
ATOM 4592 N N . ASN B 1 89 ? 59.489 50.652 7.511 1.00 40.95 105 ASN B N 1
ATOM 4593 C CA . ASN B 1 89 ? 59.731 51.767 6.598 1.00 41.42 105 ASN B CA 1
ATOM 4594 C C . ASN B 1 89 ? 59.194 53.060 7.183 1.00 41.31 105 ASN B C 1
ATOM 4595 O O . ASN B 1 89 ? 58.110 53.077 7.776 1.00 40.82 105 ASN B O 1
ATOM 4600 N N . VAL B 1 90 ? 59.947 54.143 7.003 1.00 41.62 106 VAL B N 1
ATOM 4601 C CA . VAL B 1 90 ? 59.560 55.447 7.530 1.00 40.71 106 VAL B CA 1
ATOM 4602 C C . VAL B 1 90 ? 59.598 56.503 6.431 1.00 41.45 106 VAL B C 1
ATOM 4603 O O . VAL B 1 90 ? 60.573 56.583 5.676 1.00 41.88 106 VAL B O 1
ATOM 4607 N N . PHE B 1 91 ? 58.517 57.286 6.335 1.00 41.18 107 PHE B N 1
ATOM 4608 C CA . PHE B 1 91 ? 58.460 58.490 5.521 1.00 41.44 107 PHE B CA 1
ATOM 4609 C C . PHE B 1 91 ? 58.400 59.664 6.487 1.00 42.26 107 PHE B C 1
ATOM 4610 O O . PHE B 1 91 ? 57.601 59.648 7.439 1.00 41.94 107 PHE B O 1
ATOM 4618 N N . LYS B 1 92 ? 59.238 60.672 6.257 1.00 43.23 108 LYS B N 1
ATOM 4619 C CA . LYS B 1 92 ? 59.235 61.889 7.074 1.00 44.19 108 LYS B CA 1
ATOM 4620 C C . LYS B 1 92 ? 59.475 63.123 6.208 1.00 44.68 108 LYS B C 1
ATOM 4621 O O . LYS B 1 92 ? 60.029 63.004 5.113 1.00 45.05 108 LYS B O 1
ATOM 4627 N N . PRO B 1 93 ? 59.073 64.300 6.687 1.00 44.70 109 PRO B N 1
ATOM 4628 C CA . PRO B 1 93 ? 59.385 65.540 5.974 1.00 45.93 109 PRO B CA 1
ATOM 4629 C C . PRO B 1 93 ? 60.920 65.702 5.930 1.00 47.17 109 PRO B C 1
ATOM 4630 O O . PRO B 1 93 ? 61.573 65.455 6.935 1.00 47.08 109 PRO B O 1
ATOM 4634 N N . SER B 1 94 ? 61.470 66.070 4.776 1.00 48.69 110 SER B N 1
ATOM 4635 C CA . SER B 1 94 ? 62.919 66.265 4.616 1.00 49.99 110 SER B CA 1
ATOM 4636 C C . SER B 1 94 ? 63.510 67.207 5.659 1.00 50.75 110 SER B C 1
ATOM 4637 O O . SER B 1 94 ? 64.564 66.926 6.230 1.00 51.47 110 SER B O 1
ATOM 4640 N N . THR B 1 95 ? 62.795 68.294 5.937 1.00 51.49 111 THR B N 1
ATOM 4641 C CA . THR B 1 95 ? 63.253 69.323 6.874 1.00 52.51 111 THR B CA 1
ATOM 4642 C C . THR B 1 95 ? 63.137 68.950 8.349 1.00 52.04 111 THR B C 1
ATOM 4643 O O . THR B 1 95 ? 63.666 69.660 9.213 1.00 52.71 111 THR B O 1
ATOM 4647 N N . ALA B 1 96 ? 62.436 67.860 8.652 1.00 50.97 112 ALA B N 1
ATOM 4648 C CA . ALA B 1 96 ? 62.314 67.421 10.043 1.00 50.21 112 ALA B CA 1
ATOM 4649 C C . ALA B 1 96 ? 63.642 66.922 10.629 1.00 50.34 112 ALA B C 1
ATOM 4650 O O . ALA B 1 96 ? 64.437 66.278 9.944 1.00 50.08 112 ALA B O 1
ATOM 4652 N N . THR B 1 97 ? 63.864 67.233 11.901 1.00 50.17 113 THR B N 1
ATOM 4653 C CA . THR B 1 97 ? 65.019 66.732 12.638 1.00 51.42 113 THR B CA 1
ATOM 4654 C C . THR B 1 97 ? 64.510 66.008 13.883 1.00 50.76 113 THR B C 1
ATOM 4655 O O . THR B 1 97 ? 63.314 66.037 14.179 1.00 49.66 113 THR B O 1
ATOM 4659 N N . SER B 1 98 ? 65.425 65.409 14.638 1.00 50.81 114 SER B N 1
ATOM 4660 C CA . SER B 1 98 ? 65.077 64.729 15.884 1.00 50.22 114 SER B CA 1
ATOM 4661 C C . SER B 1 98 ? 64.431 65.646 16.923 1.00 49.42 114 SER B C 1
ATOM 4662 O O . SER B 1 98 ? 63.981 65.182 17.958 1.00 49.13 114 SER B O 1
ATOM 4665 N N . GLN B 1 99 ? 64.387 66.945 16.646 1.00 49.71 115 GLN B N 1
ATOM 4666 C CA . GLN B 1 99 ? 63.741 67.902 17.545 1.00 49.80 115 GLN B CA 1
ATOM 4667 C C . GLN B 1 99 ? 62.297 68.213 17.127 1.00 48.07 115 GLN B C 1
ATOM 4668 O O . GLN B 1 99 ? 61.537 68.819 17.884 1.00 47.52 115 GLN B O 1
ATOM 4674 N N . SER B 1 100 ? 61.927 67.788 15.925 1.00 46.66 116 SER B N 1
ATOM 4675 C CA . SER B 1 100 ? 60.627 68.154 15.348 1.00 45.40 116 SER B CA 1
ATOM 4676 C C . SER B 1 100 ? 59.415 67.631 16.125 1.00 43.80 116 SER B C 1
ATOM 4677 O O . SER B 1 100 ? 58.376 68.301 16.168 1.00 43.35 116 SER B O 1
ATOM 4680 N N . LYS B 1 101 ? 59.555 66.457 16.740 1.00 42.58 117 LYS B N 1
ATOM 4681 C CA . LYS B 1 101 ? 58.475 65.821 17.516 1.00 41.99 117 LYS B CA 1
ATOM 4682 C C . LYS B 1 101 ? 57.120 65.863 16.790 1.00 40.58 117 LYS B C 1
ATOM 4683 O O . LYS B 1 101 ? 56.143 66.442 17.286 1.00 40.36 117 LYS B O 1
ATOM 4689 N N . LEU B 1 102 ? 57.077 65.269 15.606 1.00 39.51 118 LEU B N 1
ATOM 4690 C CA . LEU B 1 102 ? 55.855 65.265 14.787 1.00 38.54 118 LEU B CA 1
ATOM 4691 C C . LEU B 1 102 ? 54.942 64.086 15.137 1.00 37.95 118 LEU B C 1
ATOM 4692 O O . LEU B 1 102 ? 55.430 63.012 15.522 1.00 38.23 118 LEU B O 1
ATOM 4697 N N . PRO B 1 103 ? 53.622 64.273 15.013 1.00 37.62 119 PRO B N 1
ATOM 4698 C CA . PRO B 1 103 ? 52.688 63.146 15.149 1.00 36.41 119 PRO B CA 1
ATOM 4699 C C . PRO B 1 103 ? 53.074 61.995 14.211 1.00 35.64 119 PRO B C 1
ATOM 4700 O O . PRO B 1 103 ? 53.427 62.226 13.048 1.00 34.84 119 PRO B O 1
ATOM 4704 N N . VAL B 1 104 ? 53.003 60.779 14.748 1.00 34.51 120 VAL B N 1
ATOM 4705 C CA . VAL B 1 104 ? 53.375 59.564 14.021 1.00 33.96 120 VAL B CA 1
ATOM 4706 C C . VAL B 1 104 ? 52.127 58.767 13.640 1.00 33.39 120 VAL B C 1
ATOM 4707 O O . VAL B 1 104 ? 51.219 58.583 14.464 1.00 33.30 120 VAL B O 1
ATOM 4711 N N . TRP B 1 105 ? 52.091 58.337 12.385 1.00 32.65 121 TRP B N 1
ATOM 4712 C CA . TRP B 1 105 ? 51.021 57.516 11.845 1.00 32.08 121 TRP B CA 1
ATOM 4713 C C . TRP B 1 105 ? 51.626 56.133 11.582 1.00 31.94 121 TRP B C 1
ATOM 4714 O O . TRP B 1 105 ? 52.405 55.957 10.645 1.00 31.74 121 TRP B O 1
ATOM 4725 N N . LEU B 1 106 ? 51.276 55.159 12.419 1.00 30.92 122 LEU B N 1
ATOM 4726 C CA . LEU B 1 106 ? 51.839 53.817 12.284 1.00 31.50 122 LEU B CA 1
ATOM 4727 C C . LEU B 1 106 ? 50.806 52.833 11.724 1.00 31.14 122 LEU B C 1
ATOM 4728 O O . LEU B 1 106 ? 49.795 52.534 12.370 1.00 31.93 122 LEU B O 1
ATOM 4733 N N . PHE B 1 107 ? 51.087 52.333 10.528 1.00 31.58 123 PHE B N 1
ATOM 4734 C CA . PHE B 1 107 ? 50.139 51.564 9.737 1.00 31.63 123 PHE B CA 1
ATOM 4735 C C . PHE B 1 107 ? 50.406 50.069 9.818 1.00 32.60 123 PHE B C 1
ATOM 4736 O O . PHE B 1 107 ? 51.521 49.606 9.518 1.00 33.67 123 PHE B O 1
ATOM 4744 N N . ILE B 1 108 ? 49.380 49.322 10.233 1.00 32.19 124 ILE B N 1
ATOM 4745 C CA . ILE B 1 108 ? 49.432 47.866 10.304 1.00 30.77 124 ILE B CA 1
ATOM 4746 C C . ILE B 1 108 ? 48.555 47.278 9.193 1.00 31.23 124 ILE B C 1
ATOM 4747 O O . ILE B 1 108 ? 47.309 47.372 9.234 1.00 29.93 124 ILE B O 1
ATOM 4752 N N . GLN B 1 109 ? 49.221 46.669 8.208 1.00 30.75 125 GLN B N 1
ATOM 4753 C CA . GLN B 1 109 ? 48.563 46.125 7.022 1.00 30.77 125 GLN B CA 1
ATOM 4754 C C . GLN B 1 109 ? 47.721 44.898 7.331 1.00 30.53 125 GLN B C 1
ATOM 4755 O O . GLN B 1 109 ? 47.895 44.279 8.386 1.00 31.43 125 GLN B O 1
ATOM 4761 N N . GLY B 1 110 ? 46.830 44.538 6.407 1.00 29.55 126 GLY B N 1
ATOM 4762 C CA . GLY B 1 110 ? 46.032 43.335 6.549 1.00 29.80 126 GLY B CA 1
ATOM 4763 C C . GLY B 1 110 ? 46.517 42.148 5.722 1.00 30.59 126 GLY B C 1
ATOM 4764 O O . GLY B 1 110 ? 47.720 42.030 5.417 1.00 30.50 126 GLY B O 1
ATOM 4765 N N . GLY B 1 111 ? 45.574 41.277 5.352 1.00 30.43 127 GLY B N 1
ATOM 4766 C CA . GLY B 1 111 ? 45.879 40.038 4.665 1.00 31.00 127 GLY B CA 1
ATOM 4767 C C . GLY B 1 111 ? 45.373 38.800 5.397 1.00 30.91 127 GLY B C 1
ATOM 4768 O O . GLY B 1 111 ? 45.855 37.685 5.143 1.00 31.77 127 GLY B O 1
ATOM 4769 N N . GLY B 1 112 ? 44.416 38.989 6.308 1.00 29.94 128 GLY B N 1
ATOM 4770 C CA . GLY B 1 112 ? 43.693 37.887 6.926 1.00 30.05 128 GLY B CA 1
ATOM 4771 C C . GLY B 1 112 ? 44.510 37.022 7.881 1.00 30.83 128 GLY B C 1
ATOM 4772 O O . GLY B 1 112 ? 44.044 35.952 8.286 1.00 30.84 128 GLY B O 1
ATOM 4773 N N . TYR B 1 113 ? 45.695 37.512 8.264 1.00 31.02 129 TYR B N 1
ATOM 4774 C CA . TYR B 1 113 ? 46.716 36.722 8.980 1.00 32.43 129 TYR B CA 1
ATOM 4775 C C . TYR B 1 113 ? 47.333 35.611 8.113 1.00 33.01 129 TYR B C 1
ATOM 4776 O O . TYR B 1 113 ? 48.114 34.774 8.613 1.00 33.83 129 TYR B O 1
ATOM 4785 N N . ALA B 1 114 ? 46.971 35.608 6.826 1.00 33.91 130 ALA B N 1
ATOM 4786 C CA . ALA B 1 114 ? 47.443 34.618 5.845 1.00 34.69 130 ALA B CA 1
ATOM 4787 C C . ALA B 1 114 ? 48.501 35.193 4.900 1.00 35.49 130 ALA B C 1
ATOM 4788 O O . ALA B 1 114 ? 49.381 34.467 4.437 1.00 35.19 130 ALA B O 1
ATOM 4790 N N . GLU B 1 115 ? 48.394 36.486 4.595 1.00 35.87 131 GLU B N 1
ATOM 4791 C CA . GLU B 1 115 ? 49.332 37.153 3.685 1.00 37.46 131 GLU B CA 1
ATOM 4792 C C . GLU B 1 115 ? 49.655 38.547 4.217 1.00 36.82 131 GLU B C 1
ATOM 4793 O O . GLU B 1 115 ? 49.007 39.009 5.161 1.00 37.29 131 GLU B O 1
ATOM 4799 N N . ASN B 1 116 ? 50.667 39.197 3.639 1.00 36.30 132 ASN B N 1
ATOM 4800 C CA . ASN B 1 116 ? 50.860 40.634 3.791 1.00 35.95 132 ASN B CA 1
ATOM 4801 C C . ASN B 1 116 ? 50.200 41.312 2.578 1.00 36.23 132 ASN B C 1
ATOM 4802 O O . ASN B 1 116 ? 50.797 41.343 1.483 1.00 36.46 132 ASN B O 1
ATOM 4807 N N . SER B 1 117 ? 48.983 41.838 2.748 1.00 35.36 133 SER B N 1
ATOM 4808 C CA . SER B 1 117 ? 48.194 42.307 1.580 1.00 35.53 133 SER B CA 1
ATOM 4809 C C . SER B 1 117 ? 48.021 43.830 1.459 1.00 35.36 133 SER B C 1
ATOM 4810 O O . SER B 1 117 ? 47.294 44.286 0.581 1.00 36.53 133 SER B O 1
ATOM 4813 N N . ASN B 1 118 ? 48.650 44.615 2.335 1.00 34.29 134 ASN B N 1
ATOM 4814 C CA . ASN B 1 118 ? 48.601 46.081 2.233 1.00 34.01 134 ASN B CA 1
ATOM 4815 C C . ASN B 1 118 ? 49.973 46.679 2.461 1.00 34.04 134 ASN B C 1
ATOM 4816 O O . ASN B 1 118 ? 50.135 47.653 3.214 1.00 33.86 134 ASN B O 1
ATOM 4821 N N . ALA B 1 119 ? 50.958 46.083 1.802 1.00 35.17 135 ALA B N 1
ATOM 4822 C CA . ALA B 1 119 ? 52.371 46.361 2.078 1.00 35.94 135 ALA B CA 1
ATOM 4823 C C . ALA B 1 119 ? 52.895 47.505 1.242 1.00 36.57 135 ALA B C 1
ATOM 4824 O O . ALA B 1 119 ? 52.355 47.804 0.163 1.00 35.99 135 ALA B O 1
ATOM 4826 N N . ASN B 1 120 ? 53.954 48.134 1.752 1.00 36.54 136 ASN B N 1
ATOM 4827 C CA . ASN B 1 120 ? 54.705 49.153 1.015 1.00 37.31 136 ASN B CA 1
ATOM 4828 C C . ASN B 1 120 ? 53.826 50.325 0.550 1.00 37.03 136 ASN B C 1
ATOM 4829 O O . ASN B 1 120 ? 54.002 50.843 -0.566 1.00 36.81 136 ASN B O 1
ATOM 4834 N N . TYR B 1 121 ? 52.879 50.743 1.398 1.00 36.46 137 TYR B N 1
ATOM 4835 C CA . TYR B 1 121 ? 52.034 51.881 1.043 1.00 36.29 137 TYR B CA 1
ATOM 4836 C C . TYR B 1 121 ? 52.820 53.168 1.191 1.00 36.74 137 TYR B C 1
ATOM 4837 O O . TYR B 1 121 ? 53.658 53.316 2.088 1.00 36.42 137 TYR B O 1
ATOM 4846 N N . ASN B 1 122 ? 52.527 54.099 0.296 1.00 37.17 138 ASN B N 1
ATOM 4847 C CA . ASN B 1 122 ? 53.270 55.341 0.203 1.00 37.78 138 ASN B CA 1
ATOM 4848 C C . ASN B 1 122 ? 52.695 56.460 1.060 1.00 37.02 138 ASN B C 1
ATOM 4849 O O . ASN B 1 122 ? 51.543 56.859 0.886 1.00 36.60 138 ASN B O 1
ATOM 4854 N N . GLY B 1 123 ? 53.511 56.989 1.962 1.00 36.83 139 GLY B N 1
ATOM 4855 C CA . GLY B 1 123 ? 53.064 58.053 2.835 1.00 36.67 139 GLY B CA 1
ATOM 4856 C C . GLY B 1 123 ? 53.269 59.469 2.334 1.00 36.95 139 GLY B C 1
ATOM 4857 O O . GLY B 1 123 ? 52.953 60.415 3.049 1.00 36.90 139 GLY B O 1
ATOM 4858 N N . THR B 1 124 ? 53.803 59.622 1.121 1.00 37.44 140 THR B N 1
ATOM 4859 C CA . THR B 1 124 ? 54.155 60.944 0.585 1.00 37.44 140 THR B CA 1
ATOM 4860 C C . THR B 1 124 ? 52.954 61.909 0.475 1.00 37.06 140 THR B C 1
ATOM 4861 O O . THR B 1 124 ? 53.028 63.057 0.920 1.00 37.44 140 THR B O 1
ATOM 4865 N N . GLN B 1 125 ? 51.851 61.449 -0.102 1.00 36.67 141 GLN B N 1
ATOM 4866 C CA . GLN B 1 125 ? 50.681 62.313 -0.255 1.00 36.30 141 GLN B CA 1
ATOM 4867 C C . GLN B 1 125 ? 50.100 62.784 1.093 1.00 35.40 141 GLN B C 1
ATOM 4868 O O . GLN B 1 125 ? 49.775 63.963 1.243 1.00 35.82 141 GLN B O 1
ATOM 4874 N N . VAL B 1 126 ? 49.967 61.890 2.075 1.00 34.39 142 VAL B N 1
ATOM 4875 C CA . VAL B 1 126 ? 49.417 62.328 3.363 1.00 32.99 142 VAL B CA 1
ATOM 4876 C C . VAL B 1 126 ? 50.380 63.308 4.069 1.00 33.79 142 VAL B C 1
ATOM 4877 O O . VAL B 1 126 ? 49.943 64.246 4.736 1.00 33.44 142 VAL B O 1
ATOM 4881 N N . ILE B 1 127 ? 51.689 63.117 3.916 1.00 35.15 143 ILE B N 1
ATOM 4882 C CA . ILE B 1 127 ? 52.613 64.045 4.559 1.00 35.58 143 ILE B CA 1
ATOM 4883 C C . ILE B 1 127 ? 52.454 65.420 3.915 1.00 36.51 143 ILE B C 1
ATOM 4884 O O . ILE B 1 127 ? 52.291 66.419 4.625 1.00 36.28 143 ILE B O 1
ATOM 4889 N N . GLN B 1 128 ? 52.447 65.465 2.582 1.00 37.29 144 GLN B N 1
ATOM 4890 C CA . GLN B 1 128 ? 52.197 66.723 1.856 1.00 39.08 144 GLN B CA 1
ATOM 4891 C C . GLN B 1 128 ? 50.847 67.377 2.196 1.00 38.93 144 GLN B C 1
ATOM 4892 O O . GLN B 1 128 ? 50.786 68.589 2.379 1.00 39.00 144 GLN B O 1
ATOM 4898 N N . ALA B 1 129 ? 49.772 66.581 2.276 1.00 38.37 145 ALA B N 1
ATOM 4899 C CA . ALA B 1 129 ? 48.436 67.116 2.601 1.00 38.11 145 ALA B CA 1
ATOM 4900 C C . ALA B 1 129 ? 48.357 67.675 4.015 1.00 38.07 145 ALA B C 1
ATOM 4901 O O . ALA B 1 129 ? 47.538 68.539 4.296 1.00 37.70 145 ALA B O 1
ATOM 4903 N N . SER B 1 130 ? 49.204 67.162 4.903 1.00 38.88 146 SER B N 1
ATOM 4904 C CA . SER B 1 130 ? 49.285 67.657 6.270 1.00 40.10 146 SER B CA 1
ATOM 4905 C C . SER B 1 130 ? 50.075 68.973 6.392 1.00 41.65 146 SER B C 1
ATOM 4906 O O . SER B 1 130 ? 50.207 69.523 7.495 1.00 41.71 146 SER B O 1
ATOM 4909 N N . ASP B 1 131 ? 50.595 69.465 5.267 1.00 43.53 147 ASP B N 1
ATOM 4910 C CA . ASP B 1 131 ? 51.562 70.579 5.249 1.00 46.02 147 ASP B CA 1
ATOM 4911 C C . ASP B 1 131 ? 52.880 70.188 5.939 1.00 46.08 147 ASP B C 1
ATOM 4912 O O . ASP B 1 131 ? 53.454 70.976 6.691 1.00 46.87 147 ASP B O 1
ATOM 4917 N N . ASP B 1 132 ? 53.324 68.953 5.694 1.00 46.07 148 ASP B N 1
ATOM 4918 C CA . ASP B 1 132 ? 54.649 68.466 6.088 1.00 47.01 148 ASP B CA 1
ATOM 4919 C C . ASP B 1 132 ? 54.918 68.387 7.583 1.00 46.04 148 ASP B C 1
ATOM 4920 O O . ASP B 1 132 ? 56.019 68.706 8.037 1.00 46.37 148 ASP B O 1
ATOM 4925 N N . VAL B 1 133 ? 53.929 67.951 8.351 1.00 44.53 149 VAL B N 1
ATOM 4926 C CA . VAL B 1 133 ? 54.098 67.902 9.793 1.00 43.31 149 VAL B CA 1
ATOM 4927 C C . VAL B 1 133 ? 53.683 66.572 10.413 1.00 42.39 149 VAL B C 1
ATOM 4928 O O . VAL B 1 133 ? 53.286 66.523 11.583 1.00 42.52 149 VAL B O 1
ATOM 4932 N N . ILE B 1 134 ? 53.794 65.495 9.632 1.00 40.79 150 ILE B N 1
ATOM 4933 C CA . ILE B 1 134 ? 53.596 64.140 10.159 1.00 39.81 150 ILE B CA 1
ATOM 4934 C C . ILE B 1 134 ? 54.616 63.139 9.611 1.00 39.27 150 ILE B C 1
ATOM 4935 O O . ILE B 1 134 ? 55.251 63.362 8.567 1.00 38.66 150 ILE B O 1
ATOM 4940 N N . VAL B 1 135 ? 54.741 62.033 10.334 1.00 38.59 151 VAL B N 1
ATOM 4941 C CA . VAL B 1 135 ? 55.635 60.942 9.987 1.00 38.89 151 VAL B CA 1
ATOM 4942 C C . VAL B 1 135 ? 54.816 59.645 9.789 1.00 38.02 151 VAL B C 1
ATOM 4943 O O . VAL B 1 135 ? 53.961 59.319 10.598 1.00 37.89 151 VAL B O 1
ATOM 4947 N N . PHE B 1 136 ? 55.100 58.915 8.718 1.00 37.98 152 PHE B N 1
ATOM 4948 C CA . PHE B 1 136 ? 54.318 57.735 8.339 1.00 37.17 152 PHE B CA 1
ATOM 4949 C C . PHE B 1 136 ? 55.189 56.487 8.397 1.00 37.56 152 PHE B C 1
ATOM 4950 O O . PHE B 1 136 ? 56.309 56.470 7.870 1.00 38.31 152 PHE B O 1
ATOM 4958 N N . VAL B 1 137 ? 54.687 55.451 9.064 1.00 36.97 153 VAL B N 1
ATOM 4959 C CA . VAL B 1 137 ? 55.455 54.215 9.257 1.00 36.63 153 VAL B CA 1
ATOM 4960 C C . VAL B 1 137 ? 54.654 53.002 8.790 1.00 36.18 153 VAL B C 1
ATOM 4961 O O . VAL B 1 137 ? 53.468 52.879 9.104 1.00 35.38 153 VAL B O 1
ATOM 4965 N N . THR B 1 138 ? 55.301 52.124 8.025 1.00 36.29 154 THR B N 1
ATOM 4966 C CA . THR B 1 138 ? 54.713 50.828 7.670 1.00 35.89 154 THR B CA 1
ATOM 4967 C C . THR B 1 138 ? 55.695 49.715 7.991 1.00 36.23 154 THR B C 1
ATOM 4968 O O . THR B 1 138 ? 56.880 49.984 8.242 1.00 35.81 154 THR B O 1
ATOM 4972 N N . PHE B 1 139 ? 55.215 48.465 7.966 1.00 35.44 155 PHE B N 1
ATOM 4973 C CA . PHE B 1 139 ? 56.077 47.327 8.294 1.00 35.43 155 PHE B CA 1
ATOM 4974 C C . PHE B 1 139 ? 55.429 46.009 7.918 1.00 35.18 155 PHE B C 1
ATOM 4975 O O . PHE B 1 139 ? 54.228 45.957 7.606 1.00 34.10 155 PHE B O 1
ATOM 4983 N N . ASN B 1 140 ? 56.228 44.943 7.957 1.00 35.32 156 ASN B N 1
ATOM 4984 C CA . ASN B 1 140 ? 55.737 43.592 7.680 1.00 35.68 156 ASN B CA 1
ATOM 4985 C C . ASN B 1 140 ? 55.777 42.726 8.925 1.00 35.18 156 ASN B C 1
ATOM 4986 O O . ASN B 1 140 ? 56.632 42.904 9.790 1.00 35.48 156 ASN B O 1
ATOM 4991 N N . TYR B 1 141 ? 54.872 41.763 8.999 1.00 34.51 157 TYR B N 1
ATOM 4992 C CA . TYR B 1 141 ? 54.881 40.822 10.112 1.00 34.64 157 TYR B CA 1
ATOM 4993 C C . TYR B 1 141 ? 54.569 39.437 9.568 1.00 34.66 157 TYR B C 1
ATOM 4994 O O . TYR B 1 141 ? 53.963 39.318 8.497 1.00 34.70 157 TYR B O 1
ATOM 5003 N N . ARG B 1 142 ? 54.981 38.399 10.293 1.00 34.64 158 ARG B N 1
ATOM 5004 C CA . ARG B 1 142 ? 54.750 37.026 9.867 1.00 34.45 158 ARG B CA 1
ATOM 5005 C C . ARG B 1 142 ? 53.279 36.631 9.841 1.00 34.44 158 ARG B C 1
ATOM 5006 O O . ARG B 1 142 ? 52.466 37.056 10.687 1.00 34.10 158 ARG B O 1
ATOM 5014 N N . VAL B 1 143 ? 52.969 35.791 8.865 1.00 34.23 159 VAL B N 1
ATOM 5015 C CA . VAL B 1 143 ? 51.613 35.348 8.587 1.00 34.03 159 VAL B CA 1
ATOM 5016 C C . VAL B 1 143 ? 51.607 33.856 8.255 1.00 34.58 159 VAL B C 1
ATOM 5017 O O . VAL B 1 143 ? 52.665 33.227 8.219 1.00 34.45 159 VAL B O 1
ATOM 5021 N N . GLY B 1 144 ? 50.419 33.292 8.026 1.00 35.17 160 GLY B N 1
ATOM 5022 C CA . GLY B 1 144 ? 50.273 31.876 7.712 1.00 36.02 160 GLY B CA 1
ATOM 5023 C C . GLY B 1 144 ? 50.934 31.007 8.763 1.00 36.82 160 GLY B C 1
ATOM 5024 O O . GLY B 1 144 ? 51.036 31.404 9.930 1.00 36.65 160 GLY B O 1
ATOM 5025 N N . ALA B 1 145 ? 51.412 29.834 8.351 1.00 37.55 161 ALA B N 1
ATOM 5026 C CA . ALA B 1 145 ? 52.013 28.881 9.287 1.00 38.22 161 ALA B CA 1
ATOM 5027 C C . ALA B 1 145 ? 53.221 29.442 10.033 1.00 38.61 161 ALA B C 1
ATOM 5028 O O . ALA B 1 145 ? 53.433 29.117 11.203 1.00 39.20 161 ALA B O 1
ATOM 5030 N N . LEU B 1 146 ? 54.004 30.284 9.362 1.00 38.54 162 LEU B N 1
ATOM 5031 C CA . LEU B 1 146 ? 55.200 30.857 9.964 1.00 39.12 162 LEU B CA 1
ATOM 5032 C C . LEU B 1 146 ? 54.891 31.903 11.049 1.00 38.28 162 LEU B C 1
ATOM 5033 O O . LEU B 1 146 ? 55.714 32.149 11.935 1.00 37.68 162 LEU B O 1
ATOM 5038 N N . GLY B 1 147 ? 53.709 32.519 10.956 1.00 36.94 163 GLY B N 1
ATOM 5039 C CA . GLY B 1 147 ? 53.296 33.524 11.913 1.00 35.97 163 GLY B CA 1
ATOM 5040 C C . GLY B 1 147 ? 52.356 32.985 12.978 1.00 35.65 163 GLY B C 1
ATOM 5041 O O . GLY B 1 147 ? 52.310 33.507 14.094 1.00 35.46 163 GLY B O 1
ATOM 5042 N N . PHE B 1 148 ? 51.606 31.939 12.633 1.00 35.26 164 PHE B N 1
ATOM 5043 C CA . PHE B 1 148 ? 50.518 31.478 13.492 1.00 35.47 164 PHE B CA 1
ATOM 5044 C C . PHE B 1 148 ? 50.458 29.970 13.768 1.00 34.99 164 PHE B C 1
ATOM 5045 O O . PHE B 1 148 ? 49.409 29.436 14.132 1.00 35.72 164 PHE B O 1
ATOM 5053 N N . LEU B 1 149 ? 51.588 29.288 13.640 1.00 35.82 165 LEU B N 1
ATOM 5054 C CA . LEU B 1 149 ? 51.662 27.888 14.106 1.00 36.17 165 LEU B CA 1
ATOM 5055 C C . LEU B 1 149 ? 51.282 27.824 15.580 1.00 36.17 165 LEU B C 1
ATOM 5056 O O . LEU B 1 149 ? 51.790 28.606 16.389 1.00 36.58 165 LEU B O 1
ATOM 5061 N N . ALA B 1 150 ? 50.369 26.914 15.918 1.00 36.29 166 ALA B N 1
ATOM 5062 C CA . ALA B 1 150 ? 49.801 26.859 17.267 1.00 36.37 166 ALA B CA 1
ATOM 5063 C C . ALA B 1 150 ? 49.747 25.425 17.783 1.00 37.04 166 ALA B C 1
ATOM 5064 O O . ALA B 1 150 ? 49.158 24.543 17.132 1.00 37.41 166 ALA B O 1
ATOM 5066 N N . SER B 1 151 ? 50.345 25.214 18.954 1.00 36.87 167 SER B N 1
ATOM 5067 C CA . SER B 1 151 ? 50.395 23.904 19.599 1.00 37.41 167 SER B CA 1
ATOM 5068 C C . SER B 1 151 ? 51.044 24.087 20.965 1.00 37.35 167 SER B C 1
ATOM 5069 O O . SER B 1 151 ? 51.807 25.026 21.169 1.00 36.50 167 SER B O 1
ATOM 5072 N N . GLU B 1 152 ? 50.749 23.192 21.906 1.00 38.18 168 GLU B N 1
ATOM 5073 C CA . GLU B 1 152 ? 51.507 23.176 23.163 1.00 38.93 168 GLU B CA 1
ATOM 5074 C C . GLU B 1 152 ? 52.996 23.000 22.860 1.00 39.00 168 GLU B C 1
ATOM 5075 O O . GLU B 1 152 ? 53.851 23.575 23.527 1.00 39.29 168 GLU B O 1
ATOM 5081 N N . LYS B 1 153 ? 53.299 22.240 21.816 1.00 39.08 169 LYS B N 1
ATOM 5082 C CA . LYS B 1 153 ? 54.689 22.057 21.400 1.00 40.05 169 LYS B CA 1
ATOM 5083 C C . LYS B 1 153 ? 55.361 23.349 20.926 1.00 39.51 169 LYS B C 1
ATOM 5084 O O . LYS B 1 153 ? 56.555 23.529 21.155 1.00 39.46 169 LYS B O 1
ATOM 5090 N N . VAL B 1 154 ? 54.617 24.244 20.261 1.00 38.56 170 VAL B N 1
ATOM 5091 C CA . VAL B 1 154 ? 55.163 25.570 19.911 1.00 37.94 170 VAL B CA 1
ATOM 5092 C C . VAL B 1 154 ? 55.421 26.413 21.164 1.00 37.65 170 VAL B C 1
ATOM 5093 O O . VAL B 1 154 ? 56.477 27.003 21.324 1.00 37.37 170 VAL B O 1
ATOM 5097 N N . ARG B 1 155 ? 54.425 26.480 22.034 1.00 37.80 171 ARG B N 1
ATOM 5098 C CA . ARG B 1 155 ? 54.543 27.199 23.291 1.00 38.82 171 ARG B CA 1
ATOM 5099 C C . ARG B 1 155 ? 55.716 26.718 24.163 1.00 39.42 171 ARG B C 1
ATOM 5100 O O . ARG B 1 155 ? 56.418 27.529 24.745 1.00 39.70 171 ARG B O 1
ATOM 5108 N N . GLN B 1 156 ? 55.938 25.408 24.232 1.00 40.68 172 GLN B N 1
ATOM 5109 C CA . GLN B 1 156 ? 57.075 24.860 25.001 1.00 42.07 172 GLN B CA 1
ATOM 5110 C C . GLN B 1 156 ? 58.467 25.073 24.370 1.00 42.94 172 GLN B C 1
ATOM 5111 O O . GLN B 1 156 ? 59.469 24.953 25.056 1.00 43.18 172 GLN B O 1
ATOM 5117 N N . ASN B 1 157 ? 58.531 25.375 23.066 1.00 43.34 173 ASN B N 1
ATOM 5118 C CA . ASN B 1 157 ? 59.823 25.617 22.398 1.00 43.72 173 ASN B CA 1
ATOM 5119 C C . ASN B 1 157 ? 59.608 26.548 21.204 1.00 43.32 173 ASN B C 1
ATOM 5120 O O . ASN B 1 157 ? 59.688 26.138 20.042 1.00 43.04 173 ASN B O 1
ATOM 5125 N N . GLY B 1 158 ? 59.308 27.804 21.531 1.00 42.58 174 GLY B N 1
ATOM 5126 C CA . GLY B 1 158 ? 58.887 28.800 20.572 1.00 41.27 174 GLY B CA 1
ATOM 5127 C C . GLY B 1 158 ? 57.884 29.724 21.239 1.00 40.48 174 GLY B C 1
ATOM 5128 O O . GLY B 1 158 ? 57.855 29.860 22.478 1.00 39.58 174 GLY B O 1
ATOM 5129 N N . ASP B 1 159 ? 57.046 30.351 20.418 1.00 38.97 175 ASP B N 1
ATOM 5130 C CA . ASP B 1 159 ? 56.078 31.326 20.919 1.00 38.42 175 ASP B CA 1
ATOM 5131 C C . ASP B 1 159 ? 54.820 31.343 20.072 1.00 37.36 175 ASP B C 1
ATOM 5132 O O . ASP B 1 159 ? 54.897 31.360 18.835 1.00 37.12 175 ASP B O 1
ATOM 5137 N N . LEU B 1 160 ? 53.672 31.323 20.750 1.00 35.98 176 LEU B N 1
ATOM 5138 C CA . LEU B 1 160 ? 52.366 31.390 20.099 1.00 35.01 176 LEU B CA 1
ATOM 5139 C C . LEU B 1 160 ? 52.108 32.788 19.526 1.00 34.04 176 LEU B C 1
ATOM 5140 O O . LEU B 1 160 ? 52.681 33.761 20.004 1.00 33.54 176 LEU B O 1
ATOM 5145 N N . ASN B 1 161 ? 51.242 32.892 18.508 1.00 33.46 177 ASN B N 1
ATOM 5146 C CA . ASN B 1 161 ? 50.912 34.204 17.911 1.00 32.68 177 ASN B CA 1
ATOM 5147 C C . ASN B 1 161 ? 52.151 35.013 17.522 1.00 32.74 177 ASN B C 1
ATOM 5148 O O . ASN B 1 161 ? 52.212 36.229 17.716 1.00 32.47 177 ASN B O 1
ATOM 5153 N N . ALA B 1 162 ? 53.148 34.324 16.975 1.00 33.30 178 ALA B N 1
ATOM 5154 C CA . ALA B 1 162 ? 54.409 34.966 16.589 1.00 33.90 178 ALA B CA 1
ATOM 5155 C C . ALA B 1 162 ? 54.213 36.217 15.717 1.00 33.58 178 ALA B C 1
ATOM 5156 O O . ALA B 1 162 ? 54.914 37.216 15.886 1.00 33.85 178 ALA B O 1
ATOM 5158 N N . GLY B 1 163 ? 53.274 36.159 14.781 1.00 33.12 179 GLY B N 1
ATOM 5159 C CA . GLY B 1 163 ? 53.012 37.303 13.918 1.00 33.25 179 GLY B CA 1
ATOM 5160 C C . GLY B 1 163 ? 52.514 38.528 14.667 1.00 32.29 179 GLY B C 1
ATOM 5161 O O . GLY B 1 163 ? 52.821 39.650 14.284 1.00 32.26 179 GLY B O 1
ATOM 5162 N N . LEU B 1 164 ? 51.739 38.322 15.731 1.00 32.20 180 LEU B N 1
ATOM 5163 C CA . LEU B 1 164 ? 51.337 39.446 16.583 1.00 32.51 180 LEU B CA 1
ATOM 5164 C C . LEU B 1 164 ? 52.526 39.929 17.425 1.00 33.68 180 LEU B C 1
ATOM 5165 O O . LEU B 1 164 ? 52.658 41.117 17.688 1.00 34.01 180 LEU B O 1
ATOM 5170 N N . LEU B 1 165 ? 53.398 39.006 17.829 1.00 33.87 181 LEU B N 1
ATOM 5171 C CA . LEU B 1 165 ? 54.604 39.385 18.570 1.00 34.55 181 LEU B CA 1
ATOM 5172 C C . LEU B 1 165 ? 55.533 40.239 17.707 1.00 34.35 181 LEU B C 1
ATOM 5173 O O . LEU B 1 165 ? 56.161 41.167 18.214 1.00 34.66 181 LEU B O 1
ATOM 5178 N N . ASP B 1 166 ? 55.592 39.948 16.404 1.00 34.35 182 ASP B N 1
ATOM 5179 C CA . ASP B 1 166 ? 56.278 40.825 15.446 1.00 34.66 182 ASP B CA 1
ATOM 5180 C C . ASP B 1 166 ? 55.754 42.259 15.519 1.00 34.11 182 ASP B C 1
ATOM 5181 O O . ASP B 1 166 ? 56.535 43.214 15.541 1.00 34.73 182 ASP B O 1
ATOM 5186 N N . GLN B 1 167 ? 54.432 42.402 15.555 1.00 33.23 183 GLN B N 1
ATOM 5187 C CA . GLN B 1 167 ? 53.810 43.727 15.612 1.00 32.97 183 GLN B CA 1
ATOM 5188 C C . GLN B 1 167 ? 54.173 44.431 16.924 1.00 33.15 183 GLN B C 1
ATOM 5189 O O . GLN B 1 167 ? 54.448 45.630 16.918 1.00 32.96 183 GLN B O 1
ATOM 5195 N N . ARG B 1 168 ? 54.175 43.688 18.035 1.00 32.87 184 ARG B N 1
ATOM 5196 C CA . ARG B 1 168 ? 54.600 44.262 19.319 1.00 33.91 184 ARG B CA 1
ATOM 5197 C C . ARG B 1 168 ? 56.033 44.798 19.224 1.00 34.63 184 ARG B C 1
ATOM 5198 O O . ARG B 1 168 ? 56.334 45.918 19.697 1.00 34.56 184 ARG B O 1
ATOM 5206 N N . LYS B 1 169 ? 56.916 43.992 18.631 1.00 35.34 185 LYS B N 1
ATOM 5207 C CA . LYS B 1 169 ? 58.315 44.400 18.411 1.00 36.62 185 LYS B CA 1
ATOM 5208 C C . LYS B 1 169 ? 58.381 45.679 17.561 1.00 36.43 185 LYS B C 1
ATOM 5209 O O . LYS B 1 169 ? 59.099 46.629 17.903 1.00 36.38 185 LYS B O 1
ATOM 5215 N N . ALA B 1 170 ? 57.624 45.696 16.461 1.00 35.89 186 ALA B N 1
ATOM 5216 C CA . ALA B 1 170 ? 57.568 46.864 15.576 1.00 35.77 186 ALA B CA 1
ATOM 5217 C C . ALA B 1 170 ? 57.074 48.126 16.300 1.00 35.62 186 ALA B C 1
ATOM 5218 O O . ALA B 1 170 ? 57.671 49.192 16.140 1.00 35.50 186 ALA B O 1
ATOM 5220 N N . LEU B 1 171 ? 55.997 48.002 17.089 1.00 35.00 187 LEU B N 1
ATOM 5221 C CA . LEU B 1 171 ? 55.495 49.119 17.906 1.00 34.74 187 LEU B CA 1
ATOM 5222 C C . LEU B 1 171 ? 56.573 49.609 18.886 1.00 34.79 187 LEU B C 1
ATOM 5223 O O . LEU B 1 171 ? 56.747 50.819 19.098 1.00 34.14 187 LEU B O 1
ATOM 5228 N N . ARG B 1 172 ? 57.284 48.664 19.494 1.00 35.19 188 ARG B N 1
ATOM 5229 C CA . ARG B 1 172 ? 58.387 49.027 20.391 1.00 36.03 188 ARG B CA 1
ATOM 5230 C C . ARG B 1 172 ? 59.589 49.661 19.661 1.00 36.68 188 ARG B C 1
ATOM 5231 O O . ARG B 1 172 ? 60.239 50.561 20.205 1.00 37.74 188 ARG B O 1
ATOM 5239 N N . TRP B 1 173 ? 59.862 49.235 18.429 1.00 37.06 189 TRP B N 1
ATOM 5240 C CA . TRP B 1 173 ? 60.897 49.869 17.597 1.00 37.49 189 TRP B CA 1
ATOM 5241 C C . TRP B 1 173 ? 60.558 51.341 17.332 1.00 37.51 189 TRP B C 1
ATOM 5242 O O . TRP B 1 173 ? 61.411 52.230 17.469 1.00 37.85 189 TRP B O 1
ATOM 5253 N N . VAL B 1 174 ? 59.312 51.599 16.938 1.00 37.07 190 VAL B N 1
ATOM 5254 C CA . VAL B 1 174 ? 58.847 52.967 16.734 1.00 36.62 190 VAL B CA 1
ATOM 5255 C C . VAL B 1 174 ? 58.988 53.787 18.034 1.00 37.53 190 VAL B C 1
ATOM 5256 O O . VAL B 1 174 ? 59.449 54.932 18.002 1.00 38.27 190 VAL B O 1
ATOM 5260 N N . LYS B 1 175 ? 58.587 53.208 19.162 1.00 37.33 191 LYS B N 1
ATOM 5261 C CA . LYS B 1 175 ? 58.692 53.895 20.437 1.00 38.84 191 LYS B CA 1
ATOM 5262 C C . LYS B 1 175 ? 60.166 54.224 20.756 1.00 40.07 191 LYS B C 1
ATOM 5263 O O . LYS B 1 175 ? 60.467 55.328 21.211 1.00 40.51 191 LYS B O 1
ATOM 5269 N N . GLN B 1 176 ? 61.073 53.286 20.479 1.00 41.01 192 GLN B N 1
ATOM 5270 C CA . GLN B 1 176 ? 62.507 53.478 20.754 1.00 42.67 192 GLN B CA 1
ATOM 5271 C C . GLN B 1 176 ? 63.211 54.444 19.783 1.00 42.70 192 GLN B C 1
ATOM 5272 O O . GLN B 1 176 ? 64.029 55.248 20.214 1.00 43.15 192 GLN B O 1
ATOM 5278 N N . TYR B 1 177 ? 62.880 54.378 18.494 1.00 42.79 193 TYR B N 1
ATOM 5279 C CA . TYR B 1 177 ? 63.675 55.036 17.445 1.00 43.19 193 TYR B CA 1
ATOM 5280 C C . TYR B 1 177 ? 63.031 56.159 16.612 1.00 43.41 193 TYR B C 1
ATOM 5281 O O . TYR B 1 177 ? 63.746 56.891 15.899 1.00 43.98 193 TYR B O 1
ATOM 5290 N N . ILE B 1 178 ? 61.705 56.300 16.646 1.00 42.21 194 ILE B N 1
ATOM 5291 C CA . ILE B 1 178 ? 61.067 57.240 15.708 1.00 41.74 194 ILE B CA 1
ATOM 5292 C C . ILE B 1 178 ? 61.512 58.688 15.934 1.00 42.45 194 ILE B C 1
ATOM 5293 O O . ILE B 1 178 ? 61.482 59.490 15.010 1.00 41.70 194 ILE B O 1
ATOM 5298 N N . GLU B 1 179 ? 61.917 59.002 17.163 1.00 43.38 195 GLU B N 1
ATOM 5299 C CA . GLU B 1 179 ? 62.414 60.335 17.477 1.00 45.68 195 GLU B CA 1
ATOM 5300 C C . GLU B 1 179 ? 63.508 60.781 16.500 1.00 45.92 195 GLU B C 1
ATOM 5301 O O . GLU B 1 179 ? 63.555 61.948 16.107 1.00 46.47 195 GLU B O 1
ATOM 5307 N N . GLN B 1 180 ? 64.364 59.840 16.102 1.00 45.96 196 GLN B N 1
ATOM 5308 C CA . GLN B 1 180 ? 65.461 60.132 15.185 1.00 46.27 196 GLN B CA 1
ATOM 5309 C C . GLN B 1 180 ? 64.979 60.501 13.798 1.00 46.34 196 GLN B C 1
ATOM 5310 O O . GLN B 1 180 ? 65.723 61.096 13.019 1.00 47.02 196 GLN B O 1
ATOM 5316 N N . PHE B 1 181 ? 63.728 60.156 13.491 1.00 44.83 197 PHE B N 1
ATOM 5317 C CA . PHE B 1 181 ? 63.157 60.462 12.187 1.00 44.14 197 PHE B CA 1
ATOM 5318 C C . PHE B 1 181 ? 62.272 61.695 12.238 1.00 43.70 197 PHE B C 1
ATOM 5319 O O . PHE B 1 181 ? 61.585 61.981 11.273 1.00 43.59 197 PHE B O 1
ATOM 5327 N N . GLY B 1 182 ? 62.261 62.409 13.362 1.00 43.54 198 GLY B N 1
ATOM 5328 C CA . GLY B 1 182 ? 61.422 63.597 13.476 1.00 42.92 198 GLY B CA 1
ATOM 5329 C C . GLY B 1 182 ? 60.068 63.359 14.139 1.00 42.08 198 GLY B C 1
ATOM 5330 O O . GLY B 1 182 ? 59.269 64.289 14.309 1.00 40.98 198 GLY B O 1
ATOM 5331 N N . GLY B 1 183 ? 59.831 62.118 14.552 1.00 41.43 199 GLY B N 1
ATOM 5332 C CA . GLY B 1 183 ? 58.583 61.765 15.191 1.00 41.08 199 GLY B CA 1
ATOM 5333 C C . GLY B 1 183 ? 58.604 62.005 16.685 1.00 41.55 199 GLY B C 1
ATOM 5334 O O . GLY B 1 183 ? 59.673 62.087 17.317 1.00 42.67 199 GLY B O 1
ATOM 5335 N N . ASP B 1 184 ? 57.407 62.096 17.252 1.00 40.57 200 ASP B N 1
ATOM 5336 C CA . ASP B 1 184 ? 57.194 62.194 18.689 1.00 39.97 200 ASP B CA 1
ATOM 5337 C C . ASP B 1 184 ? 56.758 60.795 19.190 1.00 39.16 200 ASP B C 1
ATOM 5338 O O . ASP B 1 184 ? 55.656 60.314 18.854 1.00 38.11 200 ASP B O 1
ATOM 5343 N N . PRO B 1 185 ? 57.605 60.144 19.997 1.00 39.08 201 PRO B N 1
ATOM 5344 C CA . PRO B 1 185 ? 57.302 58.794 20.481 1.00 38.08 201 PRO B CA 1
ATOM 5345 C C . PRO B 1 185 ? 56.167 58.842 21.502 1.00 37.28 201 PRO B C 1
ATOM 5346 O O . PRO B 1 185 ? 55.578 57.804 21.800 1.00 36.43 201 PRO B O 1
ATOM 5350 N N . ASP B 1 186 ? 55.861 60.032 22.013 1.00 36.86 202 ASP B N 1
ATOM 5351 C CA . ASP B 1 186 ? 54.696 60.214 22.886 1.00 37.17 202 ASP B CA 1
ATOM 5352 C C . ASP B 1 186 ? 53.444 60.646 22.109 1.00 35.94 202 ASP B C 1
ATOM 5353 O O . ASP B 1 186 ? 52.433 61.009 22.722 1.00 35.96 202 ASP B O 1
ATOM 5358 N N . HIS B 1 187 ? 53.523 60.643 20.777 1.00 34.89 203 HIS B N 1
ATOM 5359 C CA . HIS B 1 187 ? 52.364 60.972 19.927 1.00 33.89 203 HIS B CA 1
ATOM 5360 C C . HIS B 1 187 ? 52.288 60.000 18.740 1.00 33.16 203 HIS B C 1
ATOM 5361 O O . HIS B 1 187 ? 52.429 60.390 17.583 1.00 32.80 203 HIS B O 1
ATOM 5368 N N . ILE B 1 188 ? 52.095 58.722 19.045 1.00 32.76 204 ILE B N 1
ATOM 5369 C CA . ILE B 1 188 ? 51.970 57.690 18.015 1.00 32.57 204 ILE B CA 1
ATOM 5370 C C . ILE B 1 188 ? 50.511 57.251 17.943 1.00 31.97 204 ILE B C 1
ATOM 5371 O O . ILE B 1 188 ? 49.895 56.953 18.961 1.00 32.22 204 ILE B O 1
ATOM 5376 N N . VAL B 1 189 ? 49.960 57.237 16.734 1.00 31.62 205 VAL B N 1
ATOM 5377 C CA . VAL B 1 189 ? 48.626 56.705 16.505 1.00 30.29 205 VAL B CA 1
ATOM 5378 C C . VAL B 1 189 ? 48.784 55.453 15.655 1.00 30.44 205 VAL B C 1
ATOM 5379 O O . VAL B 1 189 ? 49.431 55.499 14.587 1.00 30.20 205 VAL B O 1
ATOM 5383 N N . ILE B 1 190 ? 48.252 54.328 16.143 1.00 29.41 206 ILE B N 1
ATOM 5384 C CA . ILE B 1 190 ? 48.263 53.100 15.337 1.00 30.08 206 ILE B CA 1
ATOM 5385 C C . ILE B 1 190 ? 46.993 53.013 14.493 1.00 29.72 206 ILE B C 1
ATOM 5386 O O . ILE B 1 190 ? 45.919 53.362 14.965 1.00 30.10 206 ILE B O 1
ATOM 5391 N N . HIS B 1 191 ? 47.146 52.555 13.252 1.00 29.40 207 HIS B N 1
ATOM 5392 C CA . HIS B 1 191 ? 46.057 52.443 12.291 1.00 29.18 207 HIS B CA 1
ATOM 5393 C C . HIS B 1 191 ? 46.178 51.052 11.670 1.00 29.47 207 HIS B C 1
ATOM 5394 O O . HIS B 1 191 ? 47.175 50.755 10.991 1.00 29.59 207 HIS B O 1
ATOM 5401 N N . GLY B 1 192 ? 45.185 50.194 11.920 1.00 28.88 208 GLY B N 1
ATOM 5402 C CA . GLY B 1 192 ? 45.160 48.883 11.302 1.00 27.94 208 GLY B CA 1
ATOM 5403 C C . GLY B 1 192 ? 44.025 48.788 10.304 1.00 28.71 208 GLY B C 1
ATOM 5404 O O . GLY B 1 192 ? 42.954 49.392 10.494 1.00 27.87 208 GLY B O 1
ATOM 5405 N N . VAL B 1 193 ? 44.264 48.050 9.223 1.00 28.75 209 VAL B N 1
ATOM 5406 C CA . VAL B 1 193 ? 43.229 47.790 8.235 1.00 28.19 209 VAL B CA 1
ATOM 5407 C C . VAL B 1 193 ? 43.002 46.285 8.135 1.00 28.12 209 VAL B C 1
ATOM 5408 O O . VAL B 1 193 ? 43.973 45.517 8.049 1.00 28.98 209 VAL B O 1
ATOM 5412 N N . SER B 1 194 ? 41.740 45.856 8.165 1.00 28.11 210 SER B N 1
ATOM 5413 C CA . SER B 1 194 ? 41.395 44.435 7.985 1.00 28.57 210 SER B CA 1
ATOM 5414 C C . SER B 1 194 ? 42.026 43.571 9.092 1.00 29.06 210 SER B C 1
ATOM 5415 O O . SER B 1 194 ? 41.802 43.836 10.268 1.00 29.35 210 SER B O 1
ATOM 5418 N N . ALA B 1 195 ? 42.834 42.563 8.749 1.00 29.42 211 ALA B N 1
ATOM 5419 C CA . ALA B 1 195 ? 43.529 41.797 9.799 1.00 29.55 211 ALA B CA 1
ATOM 5420 C C . ALA B 1 195 ? 44.429 42.693 10.671 1.00 29.74 211 ALA B C 1
ATOM 5421 O O . ALA B 1 195 ? 44.679 42.379 11.842 1.00 30.20 211 ALA B O 1
ATOM 5423 N N . GLY B 1 196 ? 44.896 43.808 10.106 1.00 29.49 212 GLY B N 1
ATOM 5424 C CA . GLY B 1 196 ? 45.617 44.815 10.883 1.00 28.87 212 GLY B CA 1
ATOM 5425 C C . GLY B 1 196 ? 44.695 45.558 11.843 1.00 28.65 212 GLY B C 1
ATOM 5426 O O . GLY B 1 196 ? 45.138 45.985 12.901 1.00 29.31 212 GLY B O 1
ATOM 5427 N N . ALA B 1 197 ? 43.425 45.728 11.471 1.00 28.20 213 ALA B N 1
ATOM 5428 C CA . ALA B 1 197 ? 42.424 46.333 12.363 1.00 27.82 213 ALA B CA 1
ATOM 5429 C C . ALA B 1 197 ? 42.049 45.370 13.506 1.00 27.57 213 ALA B C 1
ATOM 5430 O O . ALA B 1 197 ? 41.893 45.790 14.649 1.00 27.30 213 ALA B O 1
ATOM 5432 N N . GLY B 1 198 ? 41.910 44.081 13.192 1.00 27.41 214 GLY B N 1
ATOM 5433 C CA . GLY B 1 198 ? 41.845 43.059 14.225 1.00 27.00 214 GLY B CA 1
ATOM 5434 C C . GLY B 1 198 ? 43.079 43.084 15.128 1.00 27.42 214 GLY B C 1
ATOM 5435 O O . GLY B 1 198 ? 42.953 42.996 16.339 1.00 27.51 214 GLY B O 1
ATOM 5436 N N . SER B 1 199 ? 44.262 43.248 14.543 1.00 27.61 215 SER B N 1
ATOM 5437 C CA . SER B 1 199 ? 45.499 43.364 15.331 1.00 28.38 215 SER B CA 1
ATOM 5438 C C . SER B 1 199 ? 45.450 44.548 16.291 1.00 28.06 215 SER B C 1
ATOM 5439 O O . SER B 1 199 ? 45.852 44.427 17.455 1.00 28.46 215 SER B O 1
ATOM 5442 N N . VAL B 1 200 ? 44.940 45.684 15.813 1.00 27.84 216 VAL B N 1
ATOM 5443 C CA . VAL B 1 200 ? 44.801 46.866 16.655 1.00 27.50 216 VAL B CA 1
ATOM 5444 C C . VAL B 1 200 ? 43.933 46.531 17.886 1.00 27.81 216 VAL B C 1
ATOM 5445 O O . VAL B 1 200 ? 44.204 47.001 18.983 1.00 27.69 216 VAL B O 1
ATOM 5449 N N . ALA B 1 201 ? 42.885 45.734 17.686 1.00 27.05 217 ALA B N 1
ATOM 5450 C CA . ALA B 1 201 ? 42.039 45.331 18.797 1.00 27.42 217 ALA B CA 1
ATOM 5451 C C . ALA B 1 201 ? 42.856 44.469 19.788 1.00 27.95 217 ALA B C 1
ATOM 5452 O O . ALA B 1 201 ? 42.685 44.596 21.012 1.00 28.25 217 ALA B O 1
ATOM 5454 N N . TYR B 1 202 ? 43.761 43.631 19.270 1.00 28.06 218 TYR B N 1
ATOM 5455 C CA . TYR B 1 202 ? 44.702 42.891 20.138 1.00 28.93 218 TYR B CA 1
ATOM 5456 C C . TYR B 1 202 ? 45.681 43.829 20.832 1.00 28.97 218 TYR B C 1
ATOM 5457 O O . TYR B 1 202 ? 45.971 43.640 22.008 1.00 29.36 218 TYR B O 1
ATOM 5466 N N . HIS B 1 203 ? 46.164 44.853 20.129 1.00 28.82 219 HIS B N 1
ATOM 5467 C CA . HIS B 1 203 ? 47.059 45.820 20.762 1.00 29.41 219 HIS B CA 1
ATOM 5468 C C . HIS B 1 203 ? 46.369 46.601 21.864 1.00 29.72 219 HIS B C 1
ATOM 5469 O O . HIS B 1 203 ? 46.971 46.846 22.922 1.00 29.65 219 HIS B O 1
ATOM 5476 N N . LEU B 1 204 ? 45.120 46.991 21.625 1.00 28.54 220 LEU B N 1
ATOM 5477 C CA . LEU B 1 204 ? 44.357 47.723 22.636 1.00 28.38 220 LEU B CA 1
ATOM 5478 C C . LEU B 1 204 ? 44.086 46.849 23.874 1.00 28.78 220 LEU B C 1
ATOM 5479 O O . LEU B 1 204 ? 44.101 47.341 24.997 1.00 28.84 220 LEU B O 1
ATOM 5484 N N . SER B 1 205 ? 43.813 45.562 23.645 1.00 28.39 221 SER B N 1
ATOM 5485 C CA . SER B 1 205 ? 43.453 44.628 24.714 1.00 28.33 221 SER B CA 1
ATOM 5486 C C . SER B 1 205 ? 44.635 43.757 25.188 1.00 28.47 221 SER B C 1
ATOM 5487 O O . SER B 1 205 ? 44.439 42.808 25.954 1.00 28.22 221 SER B O 1
ATOM 5490 N N . ALA B 1 206 ? 45.847 44.100 24.750 1.00 28.78 222 ALA B N 1
ATOM 5491 C CA . ALA B 1 206 ? 47.035 43.271 24.988 1.00 29.12 222 ALA B CA 1
ATOM 5492 C C . ALA B 1 206 ? 47.262 43.025 26.489 1.00 29.88 222 ALA B C 1
ATOM 5493 O O . ALA B 1 206 ? 47.255 43.965 27.291 1.00 29.92 222 ALA B O 1
ATOM 5495 N N . TYR B 1 207 ? 47.455 41.768 26.872 1.00 30.73 223 TYR B N 1
ATOM 5496 C CA . TYR B 1 207 ? 47.638 41.414 28.284 1.00 31.50 223 TYR B CA 1
ATOM 5497 C C . TYR B 1 207 ? 46.469 41.888 29.178 1.00 32.71 223 TYR B C 1
ATOM 5498 O O . TYR B 1 207 ? 46.628 42.028 30.401 1.00 33.62 223 TYR B O 1
ATOM 5507 N N . GLY B 1 208 ? 45.293 42.118 28.582 1.00 32.44 224 GLY B N 1
ATOM 5508 C CA . GLY B 1 208 ? 44.168 42.624 29.348 1.00 33.13 224 GLY B CA 1
ATOM 5509 C C . GLY B 1 208 ? 44.070 44.145 29.473 1.00 33.84 224 GLY B C 1
ATOM 5510 O O . GLY B 1 208 ? 43.248 44.642 30.238 1.00 34.23 224 GLY B O 1
ATOM 5511 N N . GLY B 1 209 ? 44.919 44.891 28.762 1.00 33.94 225 GLY B N 1
ATOM 5512 C CA . GLY B 1 209 ? 44.653 46.308 28.538 1.00 33.74 225 GLY B CA 1
ATOM 5513 C C . GLY B 1 209 ? 45.508 47.332 29.270 1.00 34.53 225 GLY B C 1
ATOM 5514 O O . GLY B 1 209 ? 45.178 48.519 29.237 1.00 33.99 225 GLY B O 1
ATOM 5515 N N . LYS B 1 210 ? 46.608 46.923 29.906 1.00 34.61 226 LYS B N 1
ATOM 5516 C CA . LYS B 1 210 ? 47.491 47.946 30.506 1.00 35.65 226 LYS B CA 1
ATOM 5517 C C . LYS B 1 210 ? 48.128 48.821 29.425 1.00 35.77 226 LYS B C 1
ATOM 5518 O O . LYS B 1 210 ? 48.588 48.301 28.391 1.00 35.13 226 LYS B O 1
ATOM 5524 N N . ASP B 1 211 ? 48.149 50.132 29.675 1.00 36.73 227 ASP B N 1
ATOM 5525 C CA . ASP B 1 211 ? 48.718 51.104 28.737 1.00 38.15 227 ASP B CA 1
ATOM 5526 C C . ASP B 1 211 ? 50.245 51.069 28.846 1.00 39.12 227 ASP B C 1
ATOM 5527 O O . ASP B 1 211 ? 50.790 51.415 29.889 1.00 40.80 227 ASP B O 1
ATOM 5532 N N . GLU B 1 212 ? 50.937 50.605 27.804 1.00 38.95 228 GLU B N 1
ATOM 5533 C CA . GLU B 1 212 ? 52.400 50.551 27.853 1.00 39.06 228 GLU B CA 1
ATOM 5534 C C . GLU B 1 212 ? 53.038 51.807 27.257 1.00 39.06 228 GLU B C 1
ATOM 5535 O O . GLU B 1 212 ? 54.264 51.896 27.163 1.00 39.41 228 GLU B O 1
ATOM 5541 N N . GLY B 1 213 ? 52.208 52.769 26.851 1.00 38.11 229 GLY B N 1
ATOM 5542 C CA . GLY B 1 213 ? 52.719 54.025 26.327 1.00 38.20 229 GLY B CA 1
ATOM 5543 C C . GLY B 1 213 ? 53.219 53.880 24.897 1.00 37.95 229 GLY B C 1
ATOM 5544 O O . GLY B 1 213 ? 54.022 54.690 24.431 1.00 38.80 229 GLY B O 1
ATOM 5545 N N . LEU B 1 214 ? 52.722 52.868 24.190 1.00 36.70 230 LEU B N 1
ATOM 5546 C CA . LEU B 1 214 ? 53.114 52.642 22.799 1.00 36.05 230 LEU B CA 1
ATOM 5547 C C . LEU B 1 214 ? 52.357 53.508 21.792 1.00 35.31 230 LEU B C 1
ATOM 5548 O O . LEU B 1 214 ? 52.824 53.687 20.666 1.00 35.97 230 LEU B O 1
ATOM 5553 N N . PHE B 1 215 ? 51.190 54.017 22.184 1.00 33.90 231 PHE B N 1
ATOM 5554 C CA . PHE B 1 215 ? 50.363 54.810 21.290 1.00 32.59 231 PHE B CA 1
ATOM 5555 C C . PHE B 1 215 ? 49.319 55.550 22.109 1.00 32.04 231 PHE B C 1
ATOM 5556 O O . PHE B 1 215 ? 49.008 55.143 23.235 1.00 32.16 231 PHE B O 1
ATOM 5564 N N . ILE B 1 216 ? 48.779 56.626 21.538 1.00 30.56 232 ILE B N 1
ATOM 5565 C CA . ILE B 1 216 ? 47.829 57.496 22.232 1.00 30.81 232 ILE B CA 1
ATOM 5566 C C . ILE B 1 216 ? 46.453 57.602 21.536 1.00 29.99 232 ILE B C 1
ATOM 5567 O O . ILE B 1 216 ? 45.563 58.351 21.987 1.00 29.33 232 ILE B O 1
ATOM 5572 N N . GLY B 1 217 ? 46.283 56.850 20.454 1.00 29.34 233 GLY B N 1
ATOM 5573 C CA . GLY B 1 217 ? 45.039 56.844 19.694 1.00 28.43 233 GLY B CA 1
ATOM 5574 C C . GLY B 1 217 ? 45.071 55.681 18.750 1.00 28.47 233 GLY B C 1
ATOM 5575 O O . GLY B 1 217 ? 46.147 55.133 18.490 1.00 29.19 233 GLY B O 1
ATOM 5576 N N . ALA B 1 218 ? 43.908 55.271 18.250 1.00 28.34 234 ALA B N 1
ATOM 5577 C CA . ALA B 1 218 ? 43.855 54.148 17.321 1.00 27.49 234 ALA B CA 1
ATOM 5578 C C . ALA B 1 218 ? 42.844 54.341 16.190 1.00 26.78 234 ALA B C 1
ATOM 5579 O O . ALA B 1 218 ? 41.764 54.870 16.409 1.00 26.03 234 ALA B O 1
ATOM 5581 N N . ILE B 1 219 ? 43.211 53.889 14.988 1.00 26.70 235 ILE B N 1
ATOM 5582 C CA . ILE B 1 219 ? 42.286 53.835 13.858 1.00 27.29 235 ILE B CA 1
ATOM 5583 C C . ILE B 1 219 ? 42.030 52.368 13.498 1.00 27.39 235 ILE B C 1
ATOM 5584 O O . ILE B 1 219 ? 42.968 51.591 13.246 1.00 27.08 235 ILE B O 1
ATOM 5589 N N . VAL B 1 220 ? 40.750 52.006 13.470 1.00 27.69 236 VAL B N 1
ATOM 5590 C CA . VAL B 1 220 ? 40.350 50.623 13.298 1.00 27.40 236 VAL B CA 1
ATOM 5591 C C . VAL B 1 220 ? 39.551 50.570 12.012 1.00 27.85 236 VAL B C 1
ATOM 5592 O O . VAL B 1 220 ? 38.331 50.819 12.002 1.00 28.00 236 VAL B O 1
ATOM 5596 N N . GLU B 1 221 ? 40.248 50.287 10.920 1.00 27.80 237 GLU B N 1
ATOM 5597 C CA . GLU B 1 221 ? 39.646 50.372 9.594 1.00 28.49 237 GLU B CA 1
ATOM 5598 C C . GLU B 1 221 ? 39.216 48.988 9.130 1.00 28.50 237 GLU B C 1
ATOM 5599 O O . GLU B 1 221 ? 40.062 48.171 8.727 1.00 28.69 237 GLU B O 1
ATOM 5605 N N . SER B 1 222 ? 37.903 48.749 9.160 1.00 28.30 238 SER B N 1
ATOM 5606 C CA . SER B 1 222 ? 37.312 47.435 8.853 1.00 28.25 238 SER B CA 1
ATOM 5607 C C . SER B 1 222 ? 37.877 46.320 9.750 1.00 28.33 238 SER B C 1
ATOM 5608 O O . SER B 1 222 ? 38.671 45.481 9.283 1.00 28.40 238 SER B O 1
ATOM 5611 N N . SER B 1 223 ? 37.454 46.298 11.016 1.00 27.79 239 SER B N 1
ATOM 5612 C CA . SER B 1 223 ? 37.785 45.194 11.935 1.00 27.72 239 SER B CA 1
ATOM 5613 C C . SER B 1 223 ? 37.611 43.841 11.253 1.00 28.25 239 SER B C 1
ATOM 5614 O O . SER B 1 223 ? 36.738 43.676 10.414 1.00 27.21 239 SER B O 1
ATOM 5617 N N . PHE B 1 224 ? 38.434 42.875 11.640 1.00 28.05 240 PHE B N 1
ATOM 5618 C CA . PHE B 1 224 ? 38.357 41.524 11.080 1.00 28.52 240 PHE B CA 1
ATOM 5619 C C . PHE B 1 224 ? 38.582 40.559 12.242 1.00 28.09 240 PHE B C 1
ATOM 5620 O O . PHE B 1 224 ? 39.690 40.489 12.770 1.00 28.07 240 PHE B O 1
ATOM 5628 N N . TRP B 1 225 ? 37.508 39.900 12.684 1.00 27.80 241 TRP B N 1
ATOM 5629 C CA . TRP B 1 225 ? 37.529 39.014 13.865 1.00 27.95 241 TRP B CA 1
ATOM 5630 C C . TRP B 1 225 ? 37.057 37.601 13.489 1.00 28.68 241 TRP B C 1
ATOM 5631 O O . TRP B 1 225 ? 35.903 37.239 13.746 1.00 29.45 241 TRP B O 1
ATOM 5642 N N . PRO B 1 226 ? 37.928 36.802 12.875 1.00 29.33 242 PRO B N 1
ATOM 5643 C CA . PRO B 1 226 ? 37.589 35.409 12.549 1.00 30.04 242 PRO B CA 1
ATOM 5644 C C . PRO B 1 226 ? 37.676 34.537 13.816 1.00 30.72 242 PRO B C 1
ATOM 5645 O O . PRO B 1 226 ? 37.979 35.040 14.935 1.00 31.02 242 PRO B O 1
ATOM 5649 N N . THR B 1 227 ? 37.408 33.241 13.674 1.00 30.87 243 THR B N 1
ATOM 5650 C CA . THR B 1 227 ? 37.396 32.382 14.856 1.00 30.19 243 THR B CA 1
ATOM 5651 C C . THR B 1 227 ? 38.753 32.412 15.589 1.00 29.68 243 THR B C 1
ATOM 5652 O O . THR B 1 227 ? 39.836 32.440 14.966 1.00 28.51 243 THR B O 1
ATOM 5656 N N . GLN B 1 228 ? 38.678 32.487 16.913 1.00 29.04 244 GLN B N 1
ATOM 5657 C CA . GLN B 1 228 ? 39.872 32.570 17.734 1.00 29.61 244 GLN B CA 1
ATOM 5658 C C . GLN B 1 228 ? 39.837 31.381 18.671 1.00 29.94 244 GLN B C 1
ATOM 5659 O O . GLN B 1 228 ? 39.168 31.401 19.703 1.00 29.68 244 GLN B O 1
ATOM 5665 N N . ARG B 1 229 ? 40.545 30.338 18.269 1.00 31.19 245 ARG B N 1
ATOM 5666 C CA . ARG B 1 229 ? 40.492 29.036 18.935 1.00 32.25 245 ARG B CA 1
ATOM 5667 C C . ARG B 1 229 ? 41.523 28.925 20.049 1.00 33.18 245 ARG B C 1
ATOM 5668 O O . ARG B 1 229 ? 42.373 29.803 20.189 1.00 33.03 245 ARG B O 1
ATOM 5676 N N . THR B 1 230 ? 41.440 27.852 20.840 1.00 34.04 246 THR B N 1
ATOM 5677 C CA . THR B 1 230 ? 42.401 27.603 21.908 1.00 35.07 246 THR B CA 1
ATOM 5678 C C . THR B 1 230 ? 43.581 26.837 21.321 1.00 35.75 246 THR B C 1
ATOM 5679 O O . THR B 1 230 ? 43.528 26.382 20.168 1.00 35.81 246 THR B O 1
ATOM 5683 N N . VAL B 1 231 ? 44.641 26.705 22.111 1.00 35.71 247 VAL B N 1
ATOM 5684 C CA . VAL B 1 231 ? 45.830 25.949 21.719 1.00 36.08 247 VAL B CA 1
ATOM 5685 C C . VAL B 1 231 ? 45.480 24.494 21.406 1.00 36.83 247 VAL B C 1
ATOM 5686 O O . VAL B 1 231 ? 45.862 23.982 20.356 1.00 37.23 247 VAL B O 1
ATOM 5690 N N . SER B 1 232 ? 44.701 23.848 22.267 1.00 37.62 248 SER B N 1
ATOM 5691 C CA . SER B 1 232 ? 44.374 22.448 22.035 1.00 38.76 248 SER B CA 1
ATOM 5692 C C . SER B 1 232 ? 43.480 22.257 20.819 1.00 38.68 248 SER B C 1
ATOM 5693 O O . SER B 1 232 ? 43.526 21.208 20.182 1.00 38.18 248 SER B O 1
ATOM 5696 N N . GLU B 1 233 ? 42.687 23.281 20.476 1.00 37.81 249 GLU B N 1
ATOM 5697 C CA . GLU B 1 233 ? 41.850 23.207 19.286 1.00 37.28 249 GLU B CA 1
ATOM 5698 C C . GLU B 1 233 ? 42.640 23.384 17.974 1.00 36.60 249 GLU B C 1
ATOM 5699 O O . GLU B 1 233 ? 42.085 23.221 16.888 1.00 36.29 249 GLU B O 1
ATOM 5705 N N . MET B 1 234 ? 43.916 23.744 18.075 1.00 36.00 250 MET B N 1
ATOM 5706 C CA . MET B 1 234 ? 44.796 23.845 16.905 1.00 35.58 250 MET B CA 1
ATOM 5707 C C . MET B 1 234 ? 45.843 22.717 16.832 1.00 36.47 250 MET B C 1
ATOM 5708 O O . MET B 1 234 ? 46.690 22.698 15.929 1.00 36.77 250 MET B O 1
ATOM 5713 N N . GLU B 1 235 ? 45.777 21.772 17.765 1.00 37.10 251 GLU B N 1
ATOM 5714 C CA . GLU B 1 235 ? 46.673 20.615 17.707 1.00 38.56 251 GLU B CA 1
ATOM 5715 C C . GLU B 1 235 ? 46.483 19.820 16.402 1.00 39.05 251 GLU B C 1
ATOM 5716 O O . GLU B 1 235 ? 47.470 19.369 15.805 1.00 40.23 251 GLU B O 1
ATOM 5722 N N . PHE B 1 236 ? 45.234 19.670 15.950 1.00 39.02 252 PHE B N 1
ATOM 5723 C CA . PHE B 1 236 ? 44.957 18.966 14.685 1.00 39.65 252 PHE B CA 1
ATOM 5724 C C . PHE B 1 236 ? 45.762 19.603 13.540 1.00 39.73 252 PHE B C 1
ATOM 5725 O O . PHE B 1 236 ? 46.264 18.908 12.648 1.00 40.27 252 PHE B O 1
ATOM 5733 N N . GLN B 1 237 ? 45.888 20.927 13.591 1.00 38.58 253 GLN B N 1
ATOM 5734 C CA . GLN B 1 237 ? 46.527 21.715 12.546 1.00 38.10 253 GLN B CA 1
ATOM 5735 C C . GLN B 1 237 ? 48.042 21.607 12.620 1.00 38.09 253 GLN B C 1
ATOM 5736 O O . GLN B 1 237 ? 48.716 21.540 11.599 1.00 38.04 253 GLN B O 1
ATOM 5742 N N . PHE B 1 238 ? 48.582 21.625 13.833 1.00 38.84 254 PHE B N 1
ATOM 5743 C CA . PHE B 1 238 ? 50.006 21.418 14.024 1.00 39.92 254 PHE B CA 1
ATOM 5744 C C . PHE B 1 238 ? 50.413 20.046 13.469 1.00 40.90 254 PHE B C 1
ATOM 5745 O O . PHE B 1 238 ? 51.402 19.932 12.746 1.00 40.77 254 PHE B O 1
ATOM 5753 N N . GLU B 1 239 ? 49.635 19.021 13.809 1.00 42.00 255 GLU B N 1
ATOM 5754 C CA . GLU B 1 239 ? 49.962 17.648 13.438 1.00 44.32 255 GLU B CA 1
ATOM 5755 C C . GLU B 1 239 ? 49.862 17.492 11.914 1.00 44.40 255 GLU B C 1
ATOM 5756 O O . GLU B 1 239 ? 50.718 16.868 11.284 1.00 44.70 255 GLU B O 1
ATOM 5762 N N . ARG B 1 240 ? 48.830 18.095 11.333 1.00 44.26 256 ARG B N 1
ATOM 5763 C CA . ARG B 1 240 ? 48.625 18.057 9.884 1.00 44.43 256 ARG B CA 1
ATOM 5764 C C . ARG B 1 240 ? 49.774 18.743 9.157 1.00 44.50 256 ARG B C 1
ATOM 5765 O O . ARG B 1 240 ? 50.227 18.253 8.128 1.00 45.19 256 ARG B O 1
ATOM 5773 N N . PHE B 1 241 ? 50.232 19.877 9.692 1.00 43.71 257 PHE B N 1
ATOM 5774 C CA . PHE B 1 241 ? 51.348 20.623 9.120 1.00 43.54 257 PHE B CA 1
ATOM 5775 C C . PHE B 1 241 ? 52.650 19.803 9.229 1.00 44.71 257 PHE B C 1
ATOM 5776 O O . PHE B 1 241 ? 53.469 19.773 8.291 1.00 44.72 257 PHE B O 1
ATOM 5784 N N . VAL B 1 242 ? 52.835 19.143 10.374 1.00 44.95 258 VAL B N 1
ATOM 5785 C CA . VAL B 1 242 ? 53.970 18.227 10.555 1.00 46.08 258 VAL B CA 1
ATOM 5786 C C . VAL B 1 242 ? 53.973 17.118 9.487 1.00 47.49 258 VAL B C 1
ATOM 5787 O O . VAL B 1 242 ? 55.024 16.797 8.938 1.00 48.35 258 VAL B O 1
ATOM 5791 N N . ASN B 1 243 ? 52.803 16.573 9.166 1.00 48.33 259 ASN B N 1
ATOM 5792 C CA . ASN B 1 243 ? 52.697 15.543 8.134 1.00 50.13 259 ASN B CA 1
ATOM 5793 C C . ASN B 1 243 ? 52.995 16.035 6.730 1.00 50.43 259 ASN B C 1
ATOM 5794 O O . ASN B 1 243 ? 53.764 15.407 6.001 1.00 50.72 259 ASN B O 1
ATOM 5799 N N . ASP B 1 244 ? 52.359 17.150 6.359 1.00 49.64 260 ASP B N 1
ATOM 5800 C CA . ASP B 1 244 ? 52.421 17.688 5.003 1.00 50.05 260 ASP B CA 1
ATOM 5801 C C . ASP B 1 244 ? 53.844 18.078 4.634 1.00 50.03 260 ASP B C 1
ATOM 5802 O O . ASP B 1 244 ? 54.205 18.086 3.459 1.00 50.44 260 ASP B O 1
ATOM 5807 N N . THR B 1 245 ? 54.641 18.411 5.640 1.00 49.95 261 THR B N 1
ATOM 5808 C CA . THR B 1 245 ? 56.025 18.814 5.421 1.00 50.74 261 THR B CA 1
ATOM 5809 C C . THR B 1 245 ? 57.014 17.633 5.530 1.00 52.41 261 THR B C 1
ATOM 5810 O O . THR B 1 245 ? 58.226 17.848 5.511 1.00 52.75 261 THR B O 1
ATOM 5814 N N . GLY B 1 246 ? 56.501 16.410 5.670 1.00 53.85 262 GLY B N 1
ATOM 5815 C CA . GLY B 1 246 ? 57.336 15.206 5.742 1.00 56.04 262 GLY B CA 1
ATOM 5816 C C . GLY B 1 246 ? 58.094 15.005 7.051 1.00 57.16 262 GLY B C 1
ATOM 5817 O O . GLY B 1 246 ? 59.177 14.383 7.081 1.00 58.12 262 GLY B O 1
ATOM 5818 N N . CYS B 1 247 ? 57.513 15.501 8.142 1.00 57.15 263 CYS B N 1
ATOM 5819 C CA . CYS B 1 247 ? 58.201 15.593 9.428 1.00 57.49 263 CYS B CA 1
ATOM 5820 C C . CYS B 1 247 ? 57.643 14.673 10.515 1.00 58.03 263 CYS B C 1
ATOM 5821 O O . CYS B 1 247 ? 58.062 14.746 11.681 1.00 57.70 263 CYS B O 1
ATOM 5824 N N . SER B 1 248 ? 56.707 13.806 10.146 1.00 59.15 264 SER B N 1
ATOM 5825 C CA . SER B 1 248 ? 55.981 13.029 11.146 1.00 60.77 264 SER B CA 1
ATOM 5826 C C . SER B 1 248 ? 56.775 11.901 11.830 1.00 62.18 264 SER B C 1
ATOM 5827 O O . SER B 1 248 ? 56.411 11.468 12.925 1.00 62.23 264 SER B O 1
ATOM 5830 N N . SER B 1 249 ? 57.848 11.433 11.198 1.00 63.67 265 SER B N 1
ATOM 5831 C CA . SER B 1 249 ? 58.658 10.364 11.787 1.00 65.48 265 SER B CA 1
ATOM 5832 C C . SER B 1 249 ? 59.702 10.900 12.783 1.00 65.85 265 SER B C 1
ATOM 5833 O O . SER B 1 249 ? 60.279 10.133 13.564 1.00 66.23 265 SER B O 1
ATOM 5836 N N . ALA B 1 250 ? 59.924 12.214 12.759 1.00 65.74 266 ALA B N 1
ATOM 5837 C CA . ALA B 1 250 ? 60.914 12.855 13.623 1.00 66.15 266 ALA B CA 1
ATOM 5838 C C . ALA B 1 250 ? 60.491 12.825 15.087 1.00 66.26 266 ALA B C 1
ATOM 5839 O O . ALA B 1 250 ? 59.319 13.024 15.410 1.00 65.91 266 ALA B O 1
ATOM 5841 N N . ARG B 1 251 ? 61.457 12.566 15.963 1.00 66.83 267 ARG B N 1
ATOM 5842 C CA . ARG B 1 251 ? 61.218 12.526 17.400 1.00 67.02 267 ARG B CA 1
ATOM 5843 C C . ARG B 1 251 ? 60.891 13.917 17.937 1.00 65.40 267 ARG B C 1
ATOM 5844 O O . ARG B 1 251 ? 59.997 14.072 18.772 1.00 65.22 267 ARG B O 1
ATOM 5852 N N . ASP B 1 252 ? 61.630 14.921 17.465 1.00 63.85 268 ASP B N 1
ATOM 5853 C CA . ASP B 1 252 ? 61.359 16.309 17.820 1.00 61.77 268 ASP B CA 1
ATOM 5854 C C . ASP B 1 252 ? 60.721 17.005 16.611 1.00 60.27 268 ASP B C 1
ATOM 5855 O O . ASP B 1 252 ? 61.410 17.378 15.651 1.00 59.94 268 ASP B O 1
ATOM 5860 N N . SER B 1 253 ? 59.395 17.133 16.671 1.00 58.29 269 SER B N 1
ATOM 5861 C CA . SER B 1 253 ? 58.589 17.715 15.597 1.00 56.73 269 SER B CA 1
ATOM 5862 C C . SER B 1 253 ? 59.087 19.105 15.224 1.00 55.38 269 SER B C 1
ATOM 5863 O O . SER B 1 253 ? 59.393 19.366 14.061 1.00 54.81 269 SER B O 1
ATOM 5866 N N . LEU B 1 254 ? 59.195 19.977 16.223 1.00 54.59 270 LEU B N 1
ATOM 5867 C CA . LEU B 1 254 ? 59.593 21.367 15.998 1.00 54.20 270 LEU B CA 1
ATOM 5868 C C . LEU B 1 254 ? 60.975 21.495 15.375 1.00 54.39 270 LEU B C 1
ATOM 5869 O O . LEU B 1 254 ? 61.172 22.315 14.469 1.00 53.60 270 LEU B O 1
ATOM 5874 N N . GLU B 1 255 ? 61.919 20.683 15.866 1.00 54.77 271 GLU B N 1
ATOM 5875 C CA . GLU B 1 255 ? 63.287 20.669 15.356 1.00 55.27 271 GLU B CA 1
ATOM 5876 C C . GLU B 1 255 ? 63.323 20.312 13.874 1.00 55.00 271 GLU B C 1
ATOM 5877 O O . GLU B 1 255 ? 64.003 20.975 13.097 1.00 54.98 271 GLU B O 1
ATOM 5883 N N . CYS B 1 256 ? 62.600 19.260 13.498 1.00 54.64 272 CYS B N 1
ATOM 5884 C CA . CYS B 1 256 ? 62.469 18.859 12.104 1.00 55.37 272 CYS B CA 1
ATOM 5885 C C . CYS B 1 256 ? 61.886 20.006 11.249 1.00 54.64 272 CYS B C 1
ATOM 5886 O O . CYS B 1 256 ? 62.421 20.329 10.185 1.00 54.46 272 CYS B O 1
ATOM 5889 N N . LEU B 1 257 ? 60.803 20.621 11.735 1.00 53.61 273 LEU B N 1
ATOM 5890 C CA . LEU B 1 257 ? 60.173 21.758 11.051 1.00 53.35 273 LEU B CA 1
ATOM 5891 C C . LEU B 1 257 ? 61.172 22.889 10.791 1.00 53.47 273 LEU B C 1
ATOM 5892 O O . LEU B 1 257 ? 61.192 23.462 9.700 1.00 53.39 273 LEU B O 1
ATOM 5897 N N . ARG B 1 258 ? 62.011 23.174 11.787 1.00 53.43 274 ARG B N 1
ATOM 5898 C CA . ARG B 1 258 ? 62.995 24.247 11.690 1.00 53.99 274 ARG B CA 1
ATOM 5899 C C . ARG B 1 258 ? 64.131 23.938 10.707 1.00 55.05 274 ARG B C 1
ATOM 5900 O O . ARG B 1 258 ? 64.847 24.847 10.283 1.00 55.34 274 ARG B O 1
ATOM 5908 N N . GLU B 1 259 ? 64.268 22.665 10.334 1.00 55.75 275 GLU B N 1
ATOM 5909 C CA . GLU B 1 259 ? 65.290 22.217 9.379 1.00 57.02 275 GLU B CA 1
ATOM 5910 C C . GLU B 1 259 ? 64.840 22.269 7.919 1.00 56.77 275 GLU B C 1
ATOM 5911 O O . GLU B 1 259 ? 65.673 22.343 7.016 1.00 57.19 275 GLU B O 1
ATOM 5917 N N . GLN B 1 260 ? 63.531 22.223 7.688 1.00 55.75 276 GLN B N 1
ATOM 5918 C CA . GLN B 1 260 ? 63.001 22.147 6.331 1.00 55.58 276 GLN B CA 1
ATOM 5919 C C . GLN B 1 260 ? 63.240 23.435 5.570 1.00 55.35 276 GLN B C 1
ATOM 5920 O O . GLN B 1 260 ? 63.194 24.520 6.143 1.00 54.78 276 GLN B O 1
ATOM 5926 N N . ASP B 1 261 ? 63.525 23.325 4.281 1.00 55.86 277 ASP B N 1
ATOM 5927 C CA . ASP B 1 261 ? 63.621 24.534 3.476 1.00 56.23 277 ASP B CA 1
ATOM 5928 C C . ASP B 1 261 ? 62.215 25.111 3.241 1.00 54.69 277 ASP B C 1
ATOM 5929 O O . ASP B 1 261 ? 61.198 24.426 3.461 1.00 53.50 277 ASP B O 1
ATOM 5934 N N . ILE B 1 262 ? 62.170 26.367 2.808 1.00 54.02 278 ILE B N 1
ATOM 5935 C CA . ILE B 1 262 ? 60.902 27.087 2.660 1.00 52.90 278 ILE B CA 1
ATOM 5936 C C . ILE B 1 262 ? 59.920 26.424 1.682 1.00 52.77 278 ILE B C 1
ATOM 5937 O O . ILE B 1 262 ? 58.711 26.388 1.947 1.00 52.00 278 ILE B O 1
ATOM 5942 N N . ALA B 1 263 ? 60.441 25.883 0.578 1.00 52.85 279 ALA B N 1
ATOM 5943 C CA . ALA B 1 263 ? 59.610 25.189 -0.405 1.00 52.78 279 ALA B CA 1
ATOM 5944 C C . ALA B 1 263 ? 58.852 24.018 0.225 1.00 52.31 279 ALA B C 1
ATOM 5945 O O . ALA B 1 263 ? 57.681 23.794 -0.096 1.00 52.05 279 ALA B O 1
ATOM 5947 N N . THR B 1 264 ? 59.513 23.302 1.135 1.00 51.57 280 THR B N 1
ATOM 5948 C CA . THR B 1 264 ? 58.899 22.182 1.852 1.00 51.06 280 THR B CA 1
ATOM 5949 C C . THR B 1 264 ? 57.862 22.652 2.885 1.00 49.30 280 THR B C 1
ATOM 5950 O O . THR B 1 264 ? 56.781 22.069 2.999 1.00 48.72 280 THR B O 1
ATOM 5954 N N . ILE B 1 265 ? 58.211 23.691 3.639 1.00 48.15 281 ILE B N 1
ATOM 5955 C CA . ILE B 1 265 ? 57.271 24.366 4.539 1.00 47.01 281 ILE B CA 1
ATOM 5956 C C . ILE B 1 265 ? 55.982 24.749 3.797 1.00 46.29 281 ILE B C 1
ATOM 5957 O O . ILE B 1 265 ? 54.883 24.495 4.292 1.00 45.77 281 ILE B O 1
ATOM 5962 N N . GLN B 1 266 ? 56.128 25.314 2.596 1.00 46.13 282 GLN B N 1
ATOM 5963 C CA . GLN B 1 266 ? 54.975 25.758 1.800 1.00 45.76 282 GLN B CA 1
ATOM 5964 C C . GLN B 1 266 ? 53.999 24.646 1.420 1.00 46.05 282 GLN B C 1
ATOM 5965 O O . GLN B 1 266 ? 52.829 24.915 1.158 1.00 45.69 282 GLN B O 1
ATOM 5971 N N . LYS B 1 267 ? 54.467 23.398 1.416 1.00 46.56 283 LYS B N 1
ATOM 5972 C CA . LYS B 1 267 ? 53.587 22.258 1.157 1.00 47.00 283 LYS B CA 1
ATOM 5973 C C . LYS B 1 267 ? 52.537 22.113 2.257 1.00 45.84 283 LYS B C 1
ATOM 5974 O O . LYS B 1 267 ? 51.406 21.738 1.989 1.00 45.90 283 LYS B O 1
ATOM 5980 N N . GLY B 1 268 ? 52.920 22.416 3.495 1.00 45.00 284 GLY B N 1
ATOM 5981 C CA . GLY B 1 268 ? 51.976 22.431 4.598 1.00 44.20 284 GLY B CA 1
ATOM 5982 C C . GLY B 1 268 ? 51.253 23.755 4.838 1.00 43.29 284 GLY B C 1
ATOM 5983 O O . GLY B 1 268 ? 50.241 23.788 5.545 1.00 42.99 284 GLY B O 1
ATOM 5984 N N . ASN B 1 269 ? 51.788 24.834 4.274 1.00 42.38 285 ASN B N 1
ATOM 5985 C CA . ASN B 1 269 ? 51.295 26.191 4.498 1.00 41.69 285 ASN B CA 1
ATOM 5986 C C . ASN B 1 269 ? 50.125 26.465 3.553 1.00 41.38 285 ASN B C 1
ATOM 5987 O O . ASN B 1 269 ? 50.236 27.258 2.622 1.00 41.24 285 ASN B O 1
ATOM 5992 N N . THR B 1 270 ? 49.018 25.768 3.800 1.00 40.97 286 THR B N 1
ATOM 5993 C CA . THR B 1 270 ? 47.873 25.721 2.897 1.00 41.57 286 THR B CA 1
ATOM 5994 C C . THR B 1 270 ? 46.627 25.373 3.724 1.00 41.21 286 THR B C 1
ATOM 5995 O O . THR B 1 270 ? 46.738 24.827 4.823 1.00 41.27 286 THR B O 1
ATOM 5999 N N . GLY B 1 271 ? 45.449 25.725 3.227 1.00 41.17 287 GLY B N 1
ATOM 6000 C CA . GLY B 1 271 ? 44.222 25.497 3.969 1.00 40.96 287 GLY B CA 1
ATOM 6001 C C . GLY B 1 271 ? 43.732 24.062 3.880 1.00 41.78 287 GLY B C 1
ATOM 6002 O O . GLY B 1 271 ? 44.055 23.352 2.939 1.00 42.55 287 GLY B O 1
ATOM 6003 N N . SER B 1 272 ? 42.960 23.648 4.881 1.00 41.39 288 SER B N 1
ATOM 6004 C CA . SER B 1 272 ? 42.259 22.366 4.915 1.00 41.62 288 SER B CA 1
ATOM 6005 C C . SER B 1 272 ? 41.110 22.556 5.915 1.00 41.13 288 SER B C 1
ATOM 6006 O O . SER B 1 272 ? 41.087 23.563 6.621 1.00 40.65 288 SER B O 1
ATOM 6009 N N . PRO B 1 273 ? 40.171 21.612 6.001 1.00 41.16 289 PRO B N 1
ATOM 6010 C CA . PRO B 1 273 ? 39.030 21.766 6.912 1.00 40.30 289 PRO B CA 1
ATOM 6011 C C . PRO B 1 273 ? 39.397 21.760 8.410 1.00 40.30 289 PRO B C 1
ATOM 6012 O O . PRO B 1 273 ? 40.334 21.057 8.819 1.00 39.80 289 PRO B O 1
ATOM 6016 N N . PHE B 1 274 ? 38.666 22.545 9.210 1.00 39.38 290 PHE B N 1
ATOM 6017 C CA . PHE B 1 274 ? 38.666 22.369 10.665 1.00 39.32 290 PHE B CA 1
ATOM 6018 C C . PHE B 1 274 ? 37.935 21.070 11.050 1.00 39.37 290 PHE B C 1
ATOM 6019 O O . PHE B 1 274 ? 37.046 20.629 10.320 1.00 39.52 290 PHE B O 1
ATOM 6027 N N . PRO B 1 275 ? 38.292 20.462 12.184 1.00 39.54 291 PRO B N 1
ATOM 6028 C CA . PRO B 1 275 ? 37.496 19.356 12.735 1.00 40.37 291 PRO B CA 1
ATOM 6029 C C . PRO B 1 275 ? 36.032 19.765 12.887 1.00 40.82 291 PRO B C 1
ATOM 6030 O O . PRO B 1 275 ? 35.746 20.815 13.490 1.00 40.25 291 PRO B O 1
ATOM 6034 N N . GLY B 1 276 ? 35.132 18.968 12.307 1.00 41.19 292 GLY B N 1
ATOM 6035 C CA . GLY B 1 276 ? 33.720 19.310 12.264 1.00 41.44 292 GLY B CA 1
ATOM 6036 C C . GLY B 1 276 ? 33.289 19.951 10.958 1.00 41.56 292 GLY B C 1
ATOM 6037 O O . GLY B 1 276 ? 32.100 19.978 10.642 1.00 42.23 292 GLY B O 1
ATOM 6038 N N . GLY B 1 277 ? 34.247 20.464 10.193 1.00 41.60 293 GLY B N 1
ATOM 6039 C CA . GLY B 1 277 ? 33.960 21.037 8.889 1.00 41.42 293 GLY B CA 1
ATOM 6040 C C . GLY B 1 277 ? 33.899 19.994 7.782 1.00 42.22 293 GLY B C 1
ATOM 6041 O O . GLY B 1 277 ? 34.487 18.911 7.892 1.00 41.99 293 GLY B O 1
ATOM 6042 N N . SER B 1 278 ? 33.174 20.312 6.711 1.00 42.02 294 SER B N 1
ATOM 6043 C CA . SER B 1 278 ? 33.125 19.421 5.556 1.00 42.92 294 SER B CA 1
ATOM 6044 C C . SER B 1 278 ? 34.308 19.703 4.617 1.00 43.27 294 SER B C 1
ATOM 6045 O O . SER B 1 278 ? 35.123 20.596 4.895 1.00 42.82 294 SER B O 1
ATOM 6048 N N . SER B 1 279 ? 34.399 18.956 3.516 1.00 43.96 295 SER B N 1
ATOM 6049 C CA . SER B 1 279 ? 35.535 19.052 2.601 1.00 44.76 295 SER B CA 1
ATOM 6050 C C . SER B 1 279 ? 35.569 20.345 1.779 1.00 44.80 295 SER B C 1
ATOM 6051 O O . SER B 1 279 ? 36.634 20.765 1.322 1.00 45.17 295 SER B O 1
ATOM 6054 N N . SER B 1 280 ? 34.409 20.968 1.584 1.00 44.50 296 SER B N 1
ATOM 6055 C CA . SER B 1 280 ? 34.301 22.169 0.752 1.00 44.16 296 SER B CA 1
ATOM 6056 C C . SER B 1 280 ? 33.109 23.013 1.230 1.00 42.86 296 SER B C 1
ATOM 6057 O O . SER B 1 280 ? 32.081 22.444 1.594 1.00 42.87 296 SER B O 1
ATOM 6060 N N . PRO B 1 281 ? 33.238 24.346 1.279 1.00 41.38 297 PRO B N 1
ATOM 6061 C CA . PRO B 1 281 ? 34.490 25.054 0.990 1.00 40.26 297 PRO B CA 1
ATOM 6062 C C . PRO B 1 281 ? 35.467 24.912 2.148 1.00 39.42 297 PRO B C 1
ATOM 6063 O O . PRO B 1 281 ? 35.069 24.650 3.296 1.00 38.40 297 PRO B O 1
ATOM 6067 N N . LEU B 1 282 ? 36.741 25.072 1.825 1.00 39.13 298 LEU B N 1
ATOM 6068 C CA . LEU B 1 282 ? 37.774 25.269 2.817 1.00 38.79 298 LEU B CA 1
ATOM 6069 C C . LEU B 1 282 ? 37.448 26.553 3.579 1.00 38.10 298 LEU B C 1
ATOM 6070 O O . LEU B 1 282 ? 36.795 27.471 3.047 1.00 37.02 298 LEU B O 1
ATOM 6075 N N . PRO B 1 283 ? 37.884 26.624 4.827 1.00 37.03 299 PRO B N 1
ATOM 6076 C CA . PRO B 1 283 ? 37.667 27.849 5.601 1.00 36.03 299 PRO B CA 1
ATOM 6077 C C . PRO B 1 283 ? 38.352 28.990 4.870 1.00 35.75 299 PRO B C 1
ATOM 6078 O O . PRO B 1 283 ? 39.358 28.754 4.197 1.00 35.90 299 PRO B O 1
ATOM 6082 N N . ASP B 1 284 ? 37.810 30.203 4.964 1.00 35.10 300 ASP B N 1
ATOM 6083 C CA . ASP B 1 284 ? 38.464 31.353 4.359 1.00 34.79 300 ASP B CA 1
ATOM 6084 C C . ASP B 1 284 ? 39.841 31.554 4.995 1.00 34.07 300 ASP B C 1
ATOM 6085 O O . ASP B 1 284 ? 40.801 31.948 4.316 1.00 34.05 300 ASP B O 1
ATOM 6090 N N . TRP B 1 285 ? 39.919 31.271 6.297 1.00 33.08 301 TRP B N 1
ATOM 6091 C CA . TRP B 1 285 ? 41.093 31.573 7.116 1.00 32.48 301 TRP B CA 1
ATOM 6092 C C . TRP B 1 285 ? 41.408 30.353 7.962 1.00 33.03 301 TRP B C 1
ATOM 6093 O O . TRP B 1 285 ? 40.507 29.768 8.568 1.00 33.43 301 TRP B O 1
ATOM 6104 N N . TYR B 1 286 ? 42.686 29.979 8.000 1.00 33.72 302 TYR B N 1
ATOM 6105 C CA . TYR B 1 286 ? 43.112 28.701 8.577 1.00 34.07 302 TYR B CA 1
ATOM 6106 C C . TYR B 1 286 ? 44.144 28.897 9.694 1.00 33.79 302 TYR B C 1
ATOM 6107 O O . TYR B 1 286 ? 43.869 28.574 10.861 1.00 33.79 302 TYR B O 1
ATOM 6116 N N . PHE B 1 287 ? 45.316 29.448 9.367 1.00 33.49 303 PHE B N 1
ATOM 6117 C CA . PHE B 1 287 ? 46.277 29.798 10.407 1.00 33.88 303 PHE B CA 1
ATOM 6118 C C . PHE B 1 287 ? 45.884 31.157 10.986 1.00 33.58 303 PHE B C 1
ATOM 6119 O O . PHE B 1 287 ? 45.825 32.152 10.257 1.00 33.84 303 PHE B O 1
ATOM 6127 N N . LEU B 1 288 ? 45.606 31.195 12.288 1.00 32.79 304 LEU B N 1
ATOM 6128 C CA . LEU B 1 288 ? 44.935 32.352 12.902 1.00 31.66 304 LEU B CA 1
ATOM 6129 C C . LEU B 1 288 ? 45.425 32.569 14.310 1.00 31.77 304 LEU B C 1
ATOM 6130 O O . LEU B 1 288 ? 45.935 31.652 14.932 1.00 31.87 304 LEU B O 1
ATOM 6135 N N . PRO B 1 289 ? 45.285 33.793 14.814 1.00 31.83 305 PRO B N 1
ATOM 6136 C CA . PRO B 1 289 ? 45.570 34.075 16.223 1.00 31.19 305 PRO B CA 1
ATOM 6137 C C . PRO B 1 289 ? 44.739 33.197 17.141 1.00 31.54 305 PRO B C 1
ATOM 6138 O O . PRO B 1 289 ? 43.556 32.945 16.860 1.00 31.37 305 PRO B O 1
ATOM 6142 N N . VAL B 1 290 ? 45.363 32.740 18.227 1.00 31.87 306 VAL B N 1
ATOM 6143 C CA . VAL B 1 290 ? 44.708 31.912 19.240 1.00 31.77 306 VAL B CA 1
ATOM 6144 C C . VAL B 1 290 ? 44.803 32.581 20.613 1.00 32.06 306 VAL B C 1
ATOM 6145 O O . VAL B 1 290 ? 45.640 33.467 20.832 1.00 31.89 306 VAL B O 1
ATOM 6149 N N . THR B 1 291 ? 43.941 32.141 21.531 1.00 32.54 307 THR B N 1
ATOM 6150 C CA . THR B 1 291 ? 44.032 32.517 22.932 1.00 32.47 307 THR B CA 1
ATOM 6151 C C . THR B 1 291 ? 45.309 31.881 23.459 1.00 33.28 307 THR B C 1
ATOM 6152 O O . THR B 1 291 ? 45.473 30.647 23.377 1.00 32.59 307 THR B O 1
ATOM 6156 N N . ASP B 1 292 ? 46.216 32.716 23.962 1.00 32.99 308 ASP B N 1
ATOM 6157 C CA . ASP B 1 292 ? 47.503 32.220 24.449 1.00 34.04 308 ASP B CA 1
ATOM 6158 C C . ASP B 1 292 ? 47.697 32.432 25.956 1.00 33.95 308 ASP B C 1
ATOM 6159 O O . ASP B 1 292 ? 48.730 32.056 26.493 1.00 34.91 308 ASP B O 1
ATOM 6164 N N . GLY B 1 293 ? 46.723 33.061 26.623 1.00 33.37 309 GLY B N 1
ATOM 6165 C CA . GLY B 1 293 ? 46.787 33.299 28.056 1.00 33.48 309 GLY B CA 1
ATOM 6166 C C . GLY B 1 293 ? 47.727 34.405 28.519 1.00 33.67 309 GLY B C 1
ATOM 6167 O O . GLY B 1 293 ? 47.891 34.601 29.722 1.00 33.57 309 GLY B O 1
ATOM 6168 N N . SER B 1 294 ? 48.341 35.134 27.585 1.00 33.49 310 SER B N 1
ATOM 6169 C CA . SER B 1 294 ? 49.250 36.234 27.939 1.00 33.62 310 SER B CA 1
ATOM 6170 C C . SER B 1 294 ? 48.917 37.493 27.143 1.00 32.83 310 SER B C 1
ATOM 6171 O O . SER B 1 294 ? 48.131 38.334 27.610 1.00 32.94 310 SER B O 1
ATOM 6174 N N . LEU B 1 295 ? 49.509 37.626 25.956 1.00 31.61 311 LEU B N 1
ATOM 6175 C CA . LEU B 1 295 ? 49.151 38.700 25.031 1.00 31.59 311 LEU B CA 1
ATOM 6176 C C . LEU B 1 295 ? 47.657 38.681 24.707 1.00 31.16 311 LEU B C 1
ATOM 6177 O O . LEU B 1 295 ? 47.005 39.732 24.658 1.00 31.29 311 LEU B O 1
ATOM 6182 N N . VAL B 1 296 ? 47.130 37.480 24.475 1.00 30.96 312 VAL B N 1
ATOM 6183 C CA . VAL B 1 296 ? 45.721 37.268 24.158 1.00 30.20 312 VAL B CA 1
ATOM 6184 C C . VAL B 1 296 ? 45.083 36.364 25.228 1.00 30.59 312 VAL B C 1
ATOM 6185 O O . VAL B 1 296 ? 45.006 35.133 25.053 1.00 30.57 312 VAL B O 1
ATOM 6189 N N . PRO B 1 297 ? 44.659 36.961 26.344 1.00 30.84 313 PRO B N 1
ATOM 6190 C CA . PRO B 1 297 ? 44.110 36.184 27.477 1.00 30.54 313 PRO B CA 1
ATOM 6191 C C . PRO B 1 297 ? 42.622 35.824 27.311 1.00 31.57 313 PRO B C 1
ATOM 6192 O O . PRO B 1 297 ? 42.110 34.978 28.058 1.00 30.96 313 PRO B O 1
ATOM 6196 N N . ASP B 1 298 ? 41.936 36.446 26.342 1.00 30.94 314 ASP B N 1
ATOM 6197 C CA . ASP B 1 298 ? 40.508 36.217 26.180 1.00 31.55 314 ASP B CA 1
ATOM 6198 C C . ASP B 1 298 ? 40.061 36.468 24.740 1.00 30.99 314 ASP B C 1
ATOM 6199 O O . ASP B 1 298 ? 40.830 36.981 23.923 1.00 30.51 314 ASP B O 1
ATOM 6204 N N . GLU B 1 299 ? 38.815 36.104 24.459 1.00 30.74 315 GLU B N 1
ATOM 6205 C CA . GLU B 1 299 ? 38.140 36.451 23.205 1.00 31.39 315 GLU B CA 1
ATOM 6206 C C . GLU B 1 299 ? 38.018 37.966 23.107 1.00 30.51 315 GLU B C 1
ATOM 6207 O O . GLU B 1 299 ? 37.814 38.615 24.120 1.00 31.26 315 GLU B O 1
ATOM 6213 N N . LEU B 1 300 ? 38.148 38.523 21.907 1.00 29.82 316 LEU B N 1
ATOM 6214 C CA . LEU B 1 300 ? 37.983 39.972 21.715 1.00 29.23 316 LEU B CA 1
ATOM 6215 C C . LEU B 1 300 ? 36.624 40.535 22.200 1.00 29.38 316 LEU B C 1
ATOM 6216 O O . LEU B 1 300 ? 36.589 41.574 22.870 1.00 29.17 316 LEU B O 1
ATOM 6221 N N . TYR B 1 301 ? 35.510 39.870 21.902 1.00 28.87 317 TYR B N 1
ATOM 6222 C CA . TYR B 1 301 ? 34.229 40.402 22.390 1.00 29.00 317 TYR B CA 1
ATOM 6223 C C . TYR B 1 301 ? 34.227 40.519 23.927 1.00 29.64 317 TYR B C 1
ATOM 6224 O O . TYR B 1 301 ? 33.789 41.538 24.496 1.00 29.37 317 TYR B O 1
ATOM 6233 N N . ASN B 1 302 ? 34.708 39.470 24.593 1.00 29.92 318 ASN B N 1
ATOM 6234 C CA . ASN B 1 302 ? 34.784 39.469 26.055 1.00 31.66 318 ASN B CA 1
ATOM 6235 C C . ASN B 1 302 ? 35.702 40.553 26.601 1.00 30.79 318 ASN B C 1
ATOM 6236 O O . ASN B 1 302 ? 35.336 41.258 27.534 1.00 31.76 318 ASN B O 1
ATOM 6241 N N . ALA B 1 303 ? 36.896 40.679 26.033 1.00 29.77 319 ALA B N 1
ATOM 6242 C CA . ALA B 1 303 ? 37.833 41.717 26.473 1.00 30.01 319 ALA B CA 1
ATOM 6243 C C . ALA B 1 303 ? 37.222 43.124 26.392 1.00 29.32 319 ALA B C 1
ATOM 6244 O O . ALA B 1 303 ? 37.441 43.951 27.267 1.00 29.63 319 ALA B O 1
ATOM 6246 N N . PHE B 1 304 ? 36.445 43.387 25.342 1.00 29.40 320 PHE B N 1
ATOM 6247 C CA . PHE B 1 304 ? 35.864 44.713 25.161 1.00 29.50 320 PHE B CA 1
ATOM 6248 C C . PHE B 1 304 ? 34.658 44.897 26.079 1.00 29.70 320 PHE B C 1
ATOM 6249 O O . PHE B 1 304 ? 34.463 45.988 26.624 1.00 29.53 320 PHE B O 1
ATOM 6257 N N . ASP B 1 305 ? 33.902 43.818 26.317 1.00 30.25 321 ASP B N 1
ATOM 6258 C CA . ASP B 1 305 ? 32.833 43.853 27.335 1.00 31.73 321 ASP B CA 1
ATOM 6259 C C . ASP B 1 305 ? 33.384 44.191 28.711 1.00 32.09 321 ASP B C 1
ATOM 6260 O O . ASP B 1 305 ? 32.781 44.959 29.450 1.00 32.48 321 ASP B O 1
ATOM 6265 N N . ALA B 1 306 ? 34.525 43.587 29.047 1.00 31.74 322 ALA B N 1
ATOM 6266 C CA . ALA B 1 306 ? 35.162 43.753 30.356 1.00 32.68 322 ALA B CA 1
ATOM 6267 C C . ALA B 1 306 ? 35.785 45.136 30.584 1.00 32.28 322 ALA B C 1
ATOM 6268 O O . ALA B 1 306 ? 36.094 45.499 31.729 1.00 33.54 322 ALA B O 1
ATOM 6270 N N . GLY B 1 307 ? 36.009 45.885 29.506 1.00 31.20 323 GLY B N 1
ATOM 6271 C CA . GLY B 1 307 ? 36.773 47.127 29.583 1.00 30.49 323 GLY B CA 1
ATOM 6272 C C . GLY B 1 307 ? 38.284 46.882 29.669 1.00 30.84 323 GLY B C 1
ATOM 6273 O O . GLY B 1 307 ? 39.056 47.793 30.018 1.00 30.35 323 GLY B O 1
ATOM 6274 N N . ASN B 1 308 ? 38.700 45.654 29.343 1.00 30.22 324 ASN B N 1
ATOM 6275 C CA . ASN B 1 308 ? 40.099 45.238 29.412 1.00 29.98 324 ASN B CA 1
ATOM 6276 C C . ASN B 1 308 ? 40.893 45.700 28.191 1.00 29.59 324 ASN B C 1
ATOM 6277 O O . ASN B 1 308 ? 41.444 44.890 27.430 1.00 28.53 324 ASN B O 1
ATOM 6282 N N . PHE B 1 309 ? 40.925 47.010 27.997 1.00 29.57 325 PHE B N 1
ATOM 6283 C CA . PHE B 1 309 ? 41.602 47.594 26.853 1.00 29.40 325 PHE B CA 1
ATOM 6284 C C . PHE B 1 309 ? 42.047 49.012 27.176 1.00 30.32 325 PHE B C 1
ATOM 6285 O O . PHE B 1 309 ? 41.571 49.638 28.145 1.00 30.53 325 PHE B O 1
ATOM 6293 N N . ILE B 1 310 ? 42.956 49.524 26.357 1.00 30.86 326 ILE B N 1
ATOM 6294 C CA . ILE B 1 310 ? 43.503 50.849 26.571 1.00 31.87 326 ILE B CA 1
ATOM 6295 C C . ILE B 1 310 ? 42.488 51.919 26.183 1.00 32.16 326 ILE B C 1
ATOM 6296 O O . ILE B 1 310 ? 41.926 51.875 25.080 1.00 31.96 326 ILE B O 1
ATOM 6301 N N . LYS B 1 311 ? 42.245 52.866 27.092 1.00 32.04 327 LYS B N 1
ATOM 6302 C CA . LYS B 1 311 ? 41.235 53.897 26.879 1.00 32.79 327 LYS B CA 1
ATOM 6303 C C . LYS B 1 311 ? 41.887 55.101 26.180 1.00 32.43 327 LYS B C 1
ATOM 6304 O O . LYS B 1 311 ? 42.383 56.019 26.847 1.00 32.75 327 LYS B O 1
ATOM 6310 N N . VAL B 1 312 ? 41.946 55.044 24.848 1.00 30.50 328 VAL B N 1
ATOM 6311 C CA . VAL B 1 312 ? 42.451 56.151 24.023 1.00 30.10 328 VAL B CA 1
ATOM 6312 C C . VAL B 1 312 ? 41.418 56.457 22.937 1.00 29.29 328 VAL B C 1
ATOM 6313 O O . VAL B 1 312 ? 40.578 55.605 22.657 1.00 29.19 328 VAL B O 1
ATOM 6317 N N . PRO B 1 313 ? 41.453 57.664 22.358 1.00 28.76 329 PRO B N 1
ATOM 6318 C CA . PRO B 1 313 ? 40.580 57.984 21.229 1.00 28.05 329 PRO B CA 1
ATOM 6319 C C . PRO B 1 313 ? 40.660 56.941 20.113 1.00 28.23 329 PRO B C 1
ATOM 6320 O O . PRO B 1 313 ? 41.732 56.380 19.820 1.00 27.03 329 PRO B O 1
ATOM 6324 N N . VAL B 1 314 ? 39.506 56.702 19.500 1.00 27.82 330 VAL B N 1
ATOM 6325 C CA . VAL B 1 314 ? 39.376 55.685 18.480 1.00 28.59 330 VAL B CA 1
ATOM 6326 C C . VAL B 1 314 ? 38.558 56.239 17.311 1.00 28.55 330 VAL B C 1
ATOM 6327 O O . VAL B 1 314 ? 37.527 56.866 17.514 1.00 29.28 330 VAL B O 1
ATOM 6331 N N . LEU B 1 315 ? 39.046 56.005 16.100 1.00 28.93 331 LEU B N 1
ATOM 6332 C CA . LEU B 1 315 ? 38.282 56.197 14.873 1.00 28.69 331 LEU B CA 1
ATOM 6333 C C . LEU B 1 315 ? 38.042 54.771 14.326 1.00 28.88 331 LEU B C 1
ATOM 6334 O O . LEU B 1 315 ? 38.999 54.033 14.095 1.00 29.54 331 LEU B O 1
ATOM 6339 N N . VAL B 1 316 ? 36.782 54.362 14.163 1.00 28.27 332 VAL B N 1
ATOM 6340 C CA . VAL B 1 316 ? 36.480 52.974 13.795 1.00 27.68 332 VAL B CA 1
ATOM 6341 C C . VAL B 1 316 ? 35.376 52.938 12.760 1.00 27.77 332 VAL B C 1
ATOM 6342 O O . VAL B 1 316 ? 34.382 53.668 12.861 1.00 28.15 332 VAL B O 1
ATOM 6346 N N . GLY B 1 317 ? 35.531 52.095 11.747 1.00 27.32 333 GLY B N 1
ATOM 6347 C CA . GLY B 1 317 ? 34.447 51.965 10.797 1.00 27.55 333 GLY B CA 1
ATOM 6348 C C . GLY B 1 317 ? 34.559 50.824 9.838 1.00 27.61 333 GLY B C 1
ATOM 6349 O O . GLY B 1 317 ? 35.512 50.023 9.895 1.00 27.70 333 GLY B O 1
ATOM 6350 N N . ASP B 1 318 ? 33.581 50.783 8.941 1.00 28.10 334 ASP B N 1
ATOM 6351 C CA . ASP B 1 318 ? 33.376 49.651 8.051 1.00 28.59 334 ASP B CA 1
ATOM 6352 C C . ASP B 1 318 ? 32.755 50.084 6.735 1.00 27.87 334 ASP B C 1
ATOM 6353 O O . ASP B 1 318 ? 32.200 51.181 6.631 1.00 28.44 334 ASP B O 1
ATOM 6358 N N . ASP B 1 319 ? 32.813 49.191 5.757 1.00 27.49 335 ASP B N 1
ATOM 6359 C CA . ASP B 1 319 ? 32.120 49.373 4.476 1.00 28.14 335 ASP B CA 1
ATOM 6360 C C . ASP B 1 319 ? 30.741 48.792 4.540 1.00 28.01 335 ASP B C 1
ATOM 6361 O O . ASP B 1 319 ? 30.466 47.931 5.365 1.00 27.97 335 ASP B O 1
ATOM 6366 N N . THR B 1 320 ? 29.881 49.250 3.643 1.00 27.53 336 THR B N 1
ATOM 6367 C CA . THR B 1 320 ? 28.500 48.775 3.596 1.00 27.90 336 THR B CA 1
ATOM 6368 C C . THR B 1 320 ? 28.420 47.261 3.388 1.00 28.07 336 THR B C 1
ATOM 6369 O O . THR B 1 320 ? 27.621 46.588 4.056 1.00 27.57 336 THR B O 1
ATOM 6373 N N . ASP B 1 321 ? 29.253 46.734 2.484 1.00 27.67 337 ASP B N 1
ATOM 6374 C CA . ASP B 1 321 ? 29.222 45.302 2.137 1.00 29.03 337 ASP B CA 1
ATOM 6375 C C . ASP B 1 321 ? 30.567 44.637 2.380 1.00 29.00 337 ASP B C 1
ATOM 6376 O O . ASP B 1 321 ? 31.232 44.171 1.441 1.00 29.40 337 ASP B O 1
ATOM 6381 N N . GLU B 1 322 ? 30.954 44.612 3.649 1.00 29.03 338 GLU B N 1
ATOM 6382 C CA . GLU B 1 322 ? 32.205 44.012 4.098 1.00 29.59 338 GLU B CA 1
ATOM 6383 C C . GLU B 1 322 ? 32.390 42.584 3.585 1.00 29.82 338 GLU B C 1
ATOM 6384 O O . GLU B 1 322 ? 33.500 42.189 3.237 1.00 29.75 338 GLU B O 1
ATOM 6390 N N . GLY B 1 323 ? 31.305 41.814 3.534 1.00 30.02 339 GLY B N 1
ATOM 6391 C CA . GLY B 1 323 ? 31.439 40.381 3.301 1.00 30.51 339 GLY B CA 1
ATOM 6392 C C . GLY B 1 323 ? 31.553 39.958 1.852 1.00 31.30 339 GLY B C 1
ATOM 6393 O O . GLY B 1 323 ? 31.794 38.771 1.567 1.00 31.58 339 GLY B O 1
ATOM 6394 N N . SER B 1 324 ? 31.362 40.904 0.932 1.00 31.14 340 SER B N 1
ATOM 6395 C CA . SER B 1 324 ? 31.159 40.535 -0.466 1.00 31.59 340 SER B CA 1
ATOM 6396 C C . SER B 1 324 ? 32.357 39.824 -1.130 1.00 32.28 340 SER B C 1
ATOM 6397 O O . SER B 1 324 ? 32.158 38.973 -2.002 1.00 32.53 340 SER B O 1
ATOM 6400 N N . ASN B 1 325 ? 33.581 40.161 -0.734 1.00 31.84 341 ASN B N 1
ATOM 6401 C CA . ASN B 1 325 ? 34.749 39.522 -1.337 1.00 32.56 341 ASN B CA 1
ATOM 6402 C C . ASN B 1 325 ? 35.085 38.175 -0.677 1.00 32.70 341 ASN B C 1
ATOM 6403 O O . ASN B 1 325 ? 35.971 37.469 -1.158 1.00 33.41 341 ASN B O 1
ATOM 6408 N N . PHE B 1 326 ? 34.371 37.810 0.392 1.00 31.67 342 PHE B N 1
ATOM 6409 C CA . PHE B 1 326 ? 34.791 36.686 1.248 1.00 32.19 342 PHE B CA 1
ATOM 6410 C C . PHE B 1 326 ? 33.734 35.617 1.481 1.00 32.44 342 PHE B C 1
ATOM 6411 O O . PHE B 1 326 ? 34.068 34.519 1.919 1.00 33.34 342 PHE B O 1
ATOM 6419 N N . ALA B 1 327 ? 32.477 35.936 1.196 1.00 31.94 343 ALA B N 1
ATOM 6420 C CA . ALA B 1 327 ? 31.374 35.057 1.547 1.00 32.71 343 ALA B CA 1
ATOM 6421 C C . ALA B 1 327 ? 31.122 34.025 0.456 1.00 32.96 343 ALA B C 1
ATOM 6422 O O . ALA B 1 327 ? 31.240 34.331 -0.735 1.00 32.91 343 ALA B O 1
ATOM 6424 N N . TYR B 1 328 ? 30.764 32.815 0.859 1.00 33.44 344 TYR B N 1
ATOM 6425 C CA . TYR B 1 328 ? 30.504 31.749 -0.117 1.00 34.32 344 TYR B CA 1
ATOM 6426 C C . TYR B 1 328 ? 29.408 32.161 -1.103 1.00 35.08 344 TYR B C 1
ATOM 6427 O O . TYR B 1 328 ? 28.400 32.776 -0.736 1.00 34.44 344 TYR B O 1
ATOM 6436 N N . ASN B 1 329 ? 29.619 31.803 -2.365 1.00 36.05 345 ASN B N 1
ATOM 6437 C CA . ASN B 1 329 ? 28.685 32.111 -3.428 1.00 37.39 345 ASN B CA 1
ATOM 6438 C C . ASN B 1 329 ? 27.476 31.155 -3.372 1.00 37.89 345 ASN B C 1
ATOM 6439 O O . ASN B 1 329 ? 27.287 30.304 -4.241 1.00 38.74 345 ASN B O 1
ATOM 6444 N N . ALA B 1 330 ? 26.661 31.320 -2.332 1.00 37.65 346 ALA B N 1
ATOM 6445 C CA . ALA B 1 330 ? 25.592 30.376 -1.988 1.00 38.13 346 ALA B CA 1
ATOM 6446 C C . ALA B 1 330 ? 24.412 30.321 -2.982 1.00 39.11 346 ALA B C 1
ATOM 6447 O O . ALA B 1 330 ? 23.895 31.363 -3.412 1.00 38.00 346 ALA B O 1
ATOM 6449 N N . SER B 1 331 ? 24.004 29.087 -3.299 1.00 39.80 347 SER B N 1
ATOM 6450 C CA . SER B 1 331 ? 22.863 28.787 -4.154 1.00 41.99 347 SER B CA 1
ATOM 6451 C C . SER B 1 331 ? 21.621 28.423 -3.337 1.00 41.63 347 SER B C 1
ATOM 6452 O O . SER B 1 331 ? 20.537 28.304 -3.894 1.00 42.41 347 SER B O 1
ATOM 6455 N N . SER B 1 332 ? 21.797 28.224 -2.028 1.00 40.41 348 SER B N 1
ATOM 6456 C CA . SER B 1 332 ? 20.766 27.646 -1.170 1.00 39.80 348 SER B CA 1
ATOM 6457 C C . SER B 1 332 ? 21.017 27.989 0.296 1.00 39.07 348 SER B C 1
ATOM 6458 O O . SER B 1 332 ? 22.141 28.342 0.664 1.00 37.59 348 SER B O 1
ATOM 6461 N N . SER B 1 333 ? 19.975 27.854 1.124 1.00 39.27 349 SER B N 1
ATOM 6462 C CA . SER B 1 333 ? 20.100 27.914 2.586 1.00 39.38 349 SER B CA 1
ATOM 6463 C C . SER B 1 333 ? 21.193 26.978 3.080 1.00 39.08 349 SER B C 1
ATOM 6464 O O . SER B 1 333 ? 21.984 27.340 3.964 1.00 38.33 349 SER B O 1
ATOM 6467 N N . ALA B 1 334 ? 21.230 25.767 2.522 1.00 38.70 350 ALA B N 1
ATOM 6468 C CA . ALA B 1 334 ? 22.183 24.772 2.989 1.00 38.34 350 ALA B CA 1
ATOM 6469 C C . ALA B 1 334 ? 23.634 25.197 2.719 1.00 37.59 350 ALA B C 1
ATOM 6470 O O . ALA B 1 334 ? 24.512 24.944 3.541 1.00 36.29 350 ALA B O 1
ATOM 6472 N N . ASP B 1 335 ? 23.868 25.859 1.579 1.00 37.85 351 ASP B N 1
ATOM 6473 C CA . ASP B 1 335 ? 25.190 26.396 1.237 1.00 37.58 351 ASP B CA 1
ATOM 6474 C C . ASP B 1 335 ? 25.600 27.466 2.252 1.00 37.22 351 ASP B C 1
ATOM 6475 O O . ASP B 1 335 ? 26.756 27.501 2.663 1.00 37.17 351 ASP B O 1
ATOM 6480 N N . VAL B 1 336 ? 24.666 28.349 2.633 1.00 37.04 352 VAL B N 1
ATOM 6481 C CA . VAL B 1 336 ? 24.974 29.367 3.650 1.00 36.60 352 VAL B CA 1
ATOM 6482 C C . VAL B 1 336 ? 25.443 28.665 4.927 1.00 36.64 352 VAL B C 1
ATOM 6483 O O . VAL B 1 336 ? 26.513 28.980 5.462 1.00 36.55 352 VAL B O 1
ATOM 6487 N N . SER B 1 337 ? 24.660 27.690 5.390 1.00 37.02 353 SER B N 1
ATOM 6488 C CA . SER B 1 337 ? 25.003 26.944 6.603 1.00 37.04 353 SER B CA 1
ATOM 6489 C C . SER B 1 337 ? 26.325 26.180 6.491 1.00 36.87 353 SER B C 1
ATOM 6490 O O . SER B 1 337 ? 27.088 26.129 7.452 1.00 36.93 353 SER B O 1
ATOM 6493 N N . ARG B 1 338 ? 26.599 25.595 5.325 1.00 37.30 354 ARG B N 1
ATOM 6494 C CA . ARG B 1 338 ? 27.836 24.825 5.111 1.00 37.50 354 ARG B CA 1
ATOM 6495 C C . ARG B 1 338 ? 29.052 25.756 5.206 1.00 36.62 354 ARG B C 1
ATOM 6496 O O . ARG B 1 338 ? 30.051 25.419 5.837 1.00 36.75 354 ARG B O 1
ATOM 6504 N N . PHE B 1 339 ? 28.939 26.935 4.589 1.00 35.64 355 PHE B N 1
ATOM 6505 C CA . PHE B 1 339 ? 29.948 27.995 4.680 1.00 34.98 355 PHE B CA 1
ATOM 6506 C C . PHE B 1 339 ? 30.212 28.408 6.136 1.00 33.79 355 PHE B C 1
ATOM 6507 O O . PHE B 1 339 ? 31.355 28.454 6.567 1.00 33.87 355 PHE B O 1
ATOM 6515 N N . PHE B 1 340 ? 29.159 28.682 6.906 1.00 33.46 356 PHE B N 1
ATOM 6516 C CA . PHE B 1 340 ? 29.349 29.092 8.303 1.00 32.44 356 PHE B CA 1
ATOM 6517 C C . PHE B 1 340 ? 29.908 27.981 9.185 1.00 33.16 356 PHE B C 1
ATOM 6518 O O . PHE B 1 340 ? 30.786 28.225 10.031 1.00 32.54 356 PHE B O 1
ATOM 6526 N N . LYS B 1 341 ? 29.402 26.766 8.996 1.00 33.80 357 LYS B N 1
ATOM 6527 C CA . LYS B 1 341 ? 29.916 25.607 9.753 1.00 34.59 357 LYS B CA 1
ATOM 6528 C C . LYS B 1 341 ? 31.402 25.384 9.475 1.00 34.76 357 LYS B C 1
ATOM 6529 O O . LYS B 1 341 ? 32.180 25.033 10.375 1.00 35.10 357 LYS B O 1
ATOM 6535 N N . ASN B 1 342 ? 31.816 25.590 8.228 1.00 34.99 358 ASN B N 1
ATOM 6536 C CA . ASN B 1 342 ? 33.216 25.367 7.894 1.00 35.15 358 ASN B CA 1
ATOM 6537 C C . ASN B 1 342 ? 34.177 26.431 8.427 1.00 34.98 358 ASN B C 1
ATOM 6538 O O . ASN B 1 342 ? 35.377 26.181 8.521 1.00 35.29 358 ASN B O 1
ATOM 6543 N N . ASN B 1 343 ? 33.662 27.611 8.765 1.00 34.27 359 ASN B N 1
ATOM 6544 C CA . ASN B 1 343 ? 34.490 28.656 9.371 1.00 33.80 359 ASN B CA 1
ATOM 6545 C C . ASN B 1 343 ? 34.306 28.768 10.883 1.00 33.35 359 ASN B C 1
ATOM 6546 O O . ASN B 1 343 ? 35.143 29.357 11.565 1.00 33.63 359 ASN B O 1
ATOM 6551 N N . TYR B 1 344 ? 33.205 28.215 11.382 1.00 33.02 360 TYR B N 1
ATOM 6552 C CA . TYR B 1 344 ? 32.898 28.199 12.800 1.00 33.70 360 TYR B CA 1
ATOM 6553 C C . TYR B 1 344 ? 32.310 26.822 13.151 1.00 34.36 360 TYR B C 1
ATOM 6554 O O . TYR B 1 344 ? 31.107 26.684 13.362 1.00 34.28 360 TYR B O 1
ATOM 6563 N N . PRO B 1 345 ? 33.170 25.807 13.215 1.00 35.10 361 PRO B N 1
ATOM 6564 C CA . PRO B 1 345 ? 32.717 24.407 13.325 1.00 36.36 361 PRO B CA 1
ATOM 6565 C C . PRO B 1 345 ? 31.953 24.051 14.604 1.00 37.27 361 PRO B C 1
ATOM 6566 O O . PRO B 1 345 ? 31.290 23.010 14.631 1.00 37.65 361 PRO B O 1
ATOM 6570 N N . ASN B 1 346 ? 32.009 24.904 15.626 1.00 37.37 362 ASN B N 1
ATOM 6571 C CA . ASN B 1 346 ? 31.231 24.662 16.828 1.00 38.39 362 ASN B CA 1
ATOM 6572 C C . ASN B 1 346 ? 29.785 25.170 16.794 1.00 38.92 362 ASN B C 1
ATOM 6573 O O . ASN B 1 346 ? 29.018 24.943 17.740 1.00 39.62 362 ASN B O 1
ATOM 6578 N N . LEU B 1 347 ? 29.405 25.849 15.714 1.00 38.43 363 LEU B N 1
ATOM 6579 C CA . LEU B 1 347 ? 28.007 26.237 15.538 1.00 39.15 363 LEU B CA 1
ATOM 6580 C C . LEU B 1 347 ? 27.134 24.987 15.475 1.00 40.17 363 LEU B C 1
ATOM 6581 O O . LEU B 1 347 ? 27.506 23.993 14.839 1.00 41.15 363 LEU B O 1
ATOM 6586 N N . THR B 1 348 ? 25.993 25.026 16.149 1.00 40.94 364 THR B N 1
ATOM 6587 C CA . THR B 1 348 ? 25.070 23.905 16.106 1.00 41.91 364 THR B CA 1
ATOM 6588 C C . THR B 1 348 ? 24.118 24.072 14.940 1.00 42.68 364 THR B C 1
ATOM 6589 O O . THR B 1 348 ? 23.972 25.158 14.363 1.00 41.42 364 THR B O 1
ATOM 6593 N N . SER B 1 349 ? 23.477 22.963 14.606 1.00 43.35 365 SER B N 1
ATOM 6594 C CA . SER B 1 349 ? 22.489 22.905 13.556 1.00 44.13 365 SER B CA 1
ATOM 6595 C C . SER B 1 349 ? 21.367 23.930 13.782 1.00 43.88 365 SER B C 1
ATOM 6596 O O . SER B 1 349 ? 20.889 24.589 12.838 1.00 43.50 365 SER B O 1
ATOM 6599 N N . GLN B 1 350 ? 20.952 24.072 15.035 1.00 43.89 366 GLN B N 1
ATOM 6600 C CA . GLN B 1 350 ? 19.918 25.026 15.391 1.00 44.57 366 GLN B CA 1
ATOM 6601 C C . GLN B 1 350 ? 20.400 26.475 15.230 1.00 42.57 366 GLN B C 1
ATOM 6602 O O . GLN B 1 350 ? 19.626 27.336 14.806 1.00 41.81 366 GLN B O 1
ATOM 6608 N N . GLN B 1 351 ? 21.668 26.730 15.560 1.00 40.34 367 GLN B N 1
ATOM 6609 C CA . GLN B 1 351 ? 22.262 28.060 15.384 1.00 39.70 367 GLN B CA 1
ATOM 6610 C C . GLN B 1 351 ? 22.383 28.424 13.905 1.00 39.24 367 GLN B C 1
ATOM 6611 O O . GLN B 1 351 ? 22.112 29.562 13.507 1.00 38.72 367 GLN B O 1
ATOM 6617 N N . LEU B 1 352 ? 22.757 27.438 13.097 1.00 39.03 368 LEU B N 1
ATOM 6618 C CA . LEU B 1 352 ? 22.850 27.621 11.651 1.00 39.21 368 LEU B CA 1
ATOM 6619 C C . LEU B 1 352 ? 21.508 27.953 11.024 1.00 40.21 368 LEU B C 1
ATOM 6620 O O . LEU B 1 352 ? 21.457 28.747 10.066 1.00 39.76 368 LEU B O 1
ATOM 6625 N N . ASN B 1 353 ? 20.435 27.364 11.570 1.00 41.10 369 ASN B N 1
ATOM 6626 C CA . ASN B 1 353 ? 19.063 27.668 11.116 1.00 42.39 369 ASN B CA 1
ATOM 6627 C C . ASN B 1 353 ? 18.688 29.094 11.471 1.00 41.20 369 ASN B C 1
ATOM 6628 O O . ASN B 1 353 ? 18.104 29.801 10.645 1.00 41.01 369 ASN B O 1
ATOM 6633 N N . GLU B 1 354 ? 19.027 29.501 12.698 1.00 40.46 370 GLU B N 1
ATOM 6634 C CA . GLU B 1 354 ? 18.788 30.862 13.166 1.00 40.56 370 GLU B CA 1
ATOM 6635 C C . GLU B 1 354 ? 19.509 31.895 12.298 1.00 38.45 370 GLU B C 1
ATOM 6636 O O . GLU B 1 354 ? 18.935 32.929 12.000 1.00 38.57 370 GLU B O 1
ATOM 6642 N N . ILE B 1 355 ? 20.741 31.604 11.873 1.00 36.80 371 ILE B N 1
ATOM 6643 C CA . ILE B 1 355 ? 21.470 32.502 10.982 1.00 35.04 371 ILE B CA 1
ATOM 6644 C C . ILE B 1 355 ? 20.670 32.754 9.710 1.00 35.52 371 ILE B C 1
ATOM 6645 O O . ILE B 1 355 ? 20.580 33.896 9.237 1.00 34.59 371 ILE B O 1
ATOM 6650 N N . ASN B 1 356 ? 20.074 31.681 9.178 1.00 36.01 372 ASN B N 1
ATOM 6651 C CA . ASN B 1 356 ? 19.240 31.759 7.978 1.00 36.57 372 ASN B CA 1
ATOM 6652 C C . ASN B 1 356 ? 17.928 32.518 8.193 1.00 36.45 372 ASN B C 1
ATOM 6653 O O . ASN B 1 356 ? 17.415 33.132 7.265 1.00 36.71 372 ASN B O 1
ATOM 6658 N N . GLN B 1 357 ? 17.388 32.499 9.408 1.00 36.92 373 GLN B N 1
ATOM 6659 C CA . GLN B 1 357 ? 16.197 33.305 9.708 1.00 37.61 373 GLN B CA 1
ATOM 6660 C C . GLN B 1 357 ? 16.547 34.796 9.804 1.00 36.17 373 GLN B C 1
ATOM 6661 O O . GLN B 1 357 ? 15.753 35.651 9.419 1.00 35.61 373 GLN B O 1
ATOM 6667 N N . VAL B 1 358 ? 17.737 35.108 10.324 1.00 35.30 374 VAL B N 1
ATOM 6668 C CA . VAL B 1 358 ? 18.165 36.514 10.451 1.00 34.35 374 VAL B CA 1
ATOM 6669 C C . VAL B 1 358 ? 18.624 37.070 9.099 1.00 33.97 374 VAL B C 1
ATOM 6670 O O . VAL B 1 358 ? 18.382 38.236 8.783 1.00 34.49 374 VAL B O 1
ATOM 6674 N N . TYR B 1 359 ? 19.238 36.213 8.285 1.00 33.76 375 TYR B N 1
ATOM 6675 C CA . TYR B 1 359 ? 19.697 36.602 6.954 1.00 33.68 375 TYR B CA 1
ATOM 6676 C C . TYR B 1 359 ? 19.113 35.701 5.863 1.00 34.43 375 TYR B C 1
ATOM 6677 O O . TYR B 1 359 ? 19.808 34.828 5.361 1.00 33.91 375 TYR B O 1
ATOM 6686 N N . PRO B 1 360 ? 17.838 35.902 5.512 1.00 35.69 376 PRO B N 1
ATOM 6687 C CA . PRO B 1 360 ? 17.198 35.116 4.452 1.00 37.13 376 PRO B CA 1
ATOM 6688 C C . PRO B 1 360 ? 17.688 35.491 3.042 1.00 37.82 376 PRO B C 1
ATOM 6689 O O . PRO B 1 360 ? 18.307 36.550 2.838 1.00 36.09 376 PRO B O 1
ATOM 6693 N N . ARG B 1 361 ? 17.402 34.598 2.094 1.00 39.32 377 ARG B N 1
ATOM 6694 C CA . ARG B 1 361 ? 17.774 34.708 0.663 1.00 40.42 377 ARG B CA 1
ATOM 6695 C C . ARG B 1 361 ? 18.174 36.116 0.101 1.00 41.23 377 ARG B C 1
ATOM 6696 O O . ARG B 1 361 ? 19.359 36.343 -0.324 1.00 42.00 377 ARG B O 1
ATOM 6704 N N . GLY B 1 362 ? 17.194 37.017 0.069 1.00 39.77 378 GLY B N 1
ATOM 6705 C CA . GLY B 1 362 ? 17.401 38.409 -0.321 1.00 40.25 378 GLY B CA 1
ATOM 6706 C C . GLY B 1 362 ? 17.460 38.666 -1.820 1.00 40.13 378 GLY B C 1
ATOM 6707 O O . GLY B 1 362 ? 17.571 37.722 -2.608 1.00 40.63 378 GLY B O 1
ATOM 6708 N N . LYS B 1 363 ? 17.440 39.939 -2.205 1.00 39.29 379 LYS B N 1
ATOM 6709 C CA . LYS B 1 363 ? 17.579 40.348 -3.607 1.00 39.84 379 LYS B CA 1
ATOM 6710 C C . LYS B 1 363 ? 18.759 39.684 -4.307 1.00 39.04 379 LYS B C 1
ATOM 6711 O O . LYS B 1 363 ? 19.824 39.492 -3.712 1.00 38.18 379 LYS B O 1
ATOM 6717 N N . LEU B 1 364 ? 18.561 39.366 -5.584 1.00 38.83 380 LEU B N 1
ATOM 6718 C CA . LEU B 1 364 ? 19.615 38.809 -6.437 1.00 38.95 380 LEU B CA 1
ATOM 6719 C C . LEU B 1 364 ? 20.683 39.862 -6.729 1.00 38.46 380 LEU B C 1
ATOM 6720 O O . LEU B 1 364 ? 20.362 41.007 -7.063 1.00 37.77 380 LEU B O 1
ATOM 6725 N N . LEU B 1 365 ? 21.946 39.469 -6.599 1.00 37.72 381 LEU B N 1
ATOM 6726 C CA . LEU B 1 365 ? 23.072 40.337 -6.940 1.00 37.89 381 LEU B CA 1
ATOM 6727 C C . LEU B 1 365 ? 23.710 39.865 -8.252 1.00 38.48 381 LEU B C 1
ATOM 6728 O O . LEU B 1 365 ? 23.791 38.661 -8.487 1.00 38.79 381 LEU B O 1
ATOM 6733 N N . PRO B 1 366 ? 24.160 40.789 -9.103 1.00 38.89 382 PRO B N 1
ATOM 6734 C CA . PRO B 1 366 ? 24.773 40.415 -10.385 1.00 39.80 382 PRO B CA 1
ATOM 6735 C C . PRO B 1 366 ? 25.975 39.479 -10.207 1.00 39.66 382 PRO B C 1
ATOM 6736 O O . PRO B 1 366 ? 26.749 39.651 -9.255 1.00 38.89 382 PRO B O 1
ATOM 6740 N N . ARG B 1 367 ? 26.109 38.508 -11.111 1.00 40.12 383 ARG B N 1
ATOM 6741 C CA . ARG B 1 367 ? 27.252 37.575 -11.166 1.00 40.29 383 ARG B CA 1
ATOM 6742 C C . ARG B 1 367 ? 27.376 36.602 -9.993 1.00 39.16 383 ARG B C 1
ATOM 6743 O O . ARG B 1 367 ? 28.408 35.941 -9.831 1.00 39.25 383 ARG B O 1
ATOM 6751 N N . HIS B 1 368 ? 26.330 36.485 -9.182 1.00 37.95 384 HIS B N 1
ATOM 6752 C CA . HIS B 1 368 ? 26.395 35.576 -8.040 1.00 36.98 384 HIS B CA 1
ATOM 6753 C C . HIS B 1 368 ? 25.141 34.740 -7.977 1.00 37.21 384 HIS B C 1
ATOM 6754 O O . HIS B 1 368 ? 24.138 35.097 -8.577 1.00 37.40 384 HIS B O 1
ATOM 6761 N N . ALA B 1 369 ? 25.210 33.622 -7.261 1.00 37.97 385 ALA B N 1
ATOM 6762 C CA . ALA B 1 369 ? 24.056 32.747 -7.070 1.00 38.78 385 ALA B CA 1
ATOM 6763 C C . ALA B 1 369 ? 23.024 33.373 -6.104 1.00 38.40 385 ALA B C 1
ATOM 6764 O O . ALA B 1 369 ? 23.303 34.391 -5.461 1.00 37.34 385 ALA B O 1
ATOM 6766 N N . ALA B 1 370 ? 21.849 32.747 -6.006 1.00 38.22 386 ALA B N 1
ATOM 6767 C CA . ALA B 1 370 ? 20.653 33.370 -5.419 1.00 37.70 386 ALA B CA 1
ATOM 6768 C C . ALA B 1 370 ? 20.695 33.679 -3.910 1.00 37.12 386 ALA B C 1
ATOM 6769 O O . ALA B 1 370 ? 19.925 34.515 -3.440 1.00 36.75 386 ALA B O 1
ATOM 6771 N N . TYR B 1 371 ? 21.555 32.993 -3.160 1.00 36.66 387 TYR B N 1
ATOM 6772 C CA . TYR B 1 371 ? 21.675 33.243 -1.720 1.00 36.19 387 TYR B CA 1
ATOM 6773 C C . TYR B 1 371 ? 22.951 33.971 -1.354 1.00 35.13 387 TYR B C 1
ATOM 6774 O O . TYR B 1 371 ? 23.308 34.029 -0.184 1.00 34.65 387 TYR B O 1
ATOM 6783 N N . PHE B 1 372 ? 23.646 34.521 -2.343 1.00 34.99 388 PHE B N 1
ATOM 6784 C CA . PHE B 1 372 ? 24.910 35.195 -2.064 1.00 34.24 388 PHE B CA 1
ATOM 6785 C C . PHE B 1 372 ? 24.683 36.474 -1.221 1.00 33.44 388 PHE B C 1
ATOM 6786 O O . PHE B 1 372 ? 25.449 36.755 -0.309 1.00 32.79 388 PHE B O 1
ATOM 6794 N N . GLY B 1 373 ? 23.634 37.238 -1.528 1.00 33.44 389 GLY B N 1
ATOM 6795 C CA . GLY B 1 373 ? 23.295 38.425 -0.736 1.00 33.27 389 GLY B CA 1
ATOM 6796 C C . GLY B 1 373 ? 23.222 38.086 0.750 1.00 33.30 389 GLY B C 1
ATOM 6797 O O . GLY B 1 373 ? 23.782 38.796 1.590 1.00 33.36 389 GLY B O 1
ATOM 6798 N N . ALA B 1 374 ? 22.557 36.972 1.069 1.00 32.95 390 ALA B N 1
ATOM 6799 C CA . ALA B 1 374 ? 22.393 36.513 2.450 1.00 32.84 390 ALA B CA 1
ATOM 6800 C C . ALA B 1 374 ? 23.724 36.102 3.066 1.00 32.76 390 ALA B C 1
ATOM 6801 O O . ALA B 1 374 ? 24.053 36.507 4.192 1.00 32.39 390 ALA B O 1
ATOM 6803 N N . SER B 1 375 ? 24.470 35.280 2.323 1.00 32.42 391 SER B N 1
ATOM 6804 C CA . SER B 1 375 ? 25.793 34.797 2.728 1.00 32.60 391 SER B CA 1
ATOM 6805 C C . SER B 1 375 ? 26.706 35.985 3.059 1.00 31.72 391 SER B C 1
ATOM 6806 O O . SER B 1 375 ? 27.355 36.021 4.096 1.00 31.49 391 SER B O 1
ATOM 6809 N N . SER B 1 376 ? 26.742 36.954 2.152 1.00 31.73 392 SER B N 1
ATOM 6810 C CA . SER B 1 376 ? 27.614 38.117 2.271 1.00 31.60 392 SER B CA 1
ATOM 6811 C C . SER B 1 376 ? 27.232 39.017 3.456 1.00 30.94 392 SER B C 1
ATOM 6812 O O . SER B 1 376 ? 28.101 39.429 4.242 1.00 30.16 392 SER B O 1
ATOM 6815 N N . ALA B 1 377 ? 25.933 39.305 3.576 1.00 30.28 393 ALA B N 1
ATOM 6816 C CA . ALA B 1 377 ? 25.419 40.181 4.622 1.00 29.95 393 ALA B CA 1
ATOM 6817 C C . ALA B 1 377 ? 25.719 39.541 5.966 1.00 29.74 393 ALA B C 1
ATOM 6818 O O . ALA B 1 377 ? 26.252 40.203 6.855 1.00 29.19 393 ALA B O 1
ATOM 6820 N N . ALA B 1 378 ? 25.424 38.245 6.089 1.00 29.82 394 ALA B N 1
ATOM 6821 C CA . ALA B 1 378 ? 25.686 37.522 7.325 1.00 30.32 394 ALA B CA 1
ATOM 6822 C C . ALA B 1 378 ? 27.177 37.530 7.680 1.00 30.08 394 ALA B C 1
ATOM 6823 O O . ALA B 1 378 ? 27.561 37.885 8.795 1.00 31.28 394 ALA B O 1
ATOM 6825 N N . TYR B 1 379 ? 28.029 37.159 6.733 1.00 30.27 395 TYR B N 1
ATOM 6826 C CA . TYR B 1 379 ? 29.468 37.090 6.997 1.00 29.56 395 TYR B CA 1
ATOM 6827 C C . TYR B 1 379 ? 30.097 38.476 7.228 1.00 29.36 395 TYR B C 1
ATOM 6828 O O . TYR B 1 379 ? 30.952 38.649 8.114 1.00 29.19 395 TYR B O 1
ATOM 6837 N N . GLY B 1 380 ? 29.658 39.463 6.445 1.00 29.22 396 GLY B N 1
ATOM 6838 C CA . GLY B 1 380 ? 30.083 40.834 6.629 1.00 28.55 396 GLY B CA 1
ATOM 6839 C C . GLY B 1 380 ? 29.813 41.303 8.046 1.00 29.15 396 GLY B C 1
ATOM 6840 O O . GLY B 1 380 ? 30.690 41.885 8.685 1.00 30.05 396 GLY B O 1
ATOM 6841 N N . ASP B 1 381 ? 28.614 41.035 8.547 1.00 28.95 397 ASP B N 1
ATOM 6842 C CA . ASP B 1 381 ? 28.244 41.428 9.901 1.00 28.55 397 ASP B CA 1
ATOM 6843 C C . ASP B 1 381 ? 28.985 40.627 10.971 1.00 28.61 397 ASP B C 1
ATOM 6844 O O . ASP B 1 381 ? 29.508 41.199 11.920 1.00 29.14 397 ASP B O 1
ATOM 6849 N N . ALA B 1 382 ? 29.070 39.311 10.797 1.00 29.00 398 ALA B N 1
ATOM 6850 C CA . ALA B 1 382 ? 29.670 38.427 11.803 1.00 28.56 398 ALA B CA 1
ATOM 6851 C C . ALA B 1 382 ? 31.152 38.679 12.044 1.00 28.43 398 ALA B C 1
ATOM 6852 O O . ALA B 1 382 ? 31.643 38.534 13.175 1.00 28.32 398 ALA B O 1
ATOM 6854 N N . THR B 1 383 ? 31.860 39.024 10.977 1.00 28.44 399 THR B N 1
ATOM 6855 C CA . THR B 1 383 ? 33.317 39.011 10.977 1.00 28.24 399 THR B CA 1
ATOM 6856 C C . THR B 1 383 ? 33.925 40.408 10.976 1.00 28.21 399 THR B C 1
ATOM 6857 O O . THR B 1 383 ? 35.045 40.568 11.446 1.00 28.08 399 THR B O 1
ATOM 6861 N N . PHE B 1 384 ? 33.186 41.404 10.472 1.00 28.05 400 PHE B N 1
ATOM 6862 C CA . PHE B 1 384 ? 33.729 42.757 10.328 1.00 28.26 400 PHE B CA 1
ATOM 6863 C C . PHE B 1 384 ? 32.922 43.817 11.070 1.00 28.03 400 PHE B C 1
ATOM 6864 O O . PHE B 1 384 ? 33.421 44.441 12.012 1.00 28.61 400 PHE B O 1
ATOM 6872 N N . THR B 1 385 ? 31.671 44.011 10.651 1.00 27.68 401 THR B N 1
ATOM 6873 C CA . THR B 1 385 ? 30.890 45.162 11.085 1.00 27.72 401 THR B CA 1
ATOM 6874 C C . THR B 1 385 ? 30.386 45.109 12.504 1.00 27.68 401 THR B C 1
ATOM 6875 O O . THR B 1 385 ? 30.462 46.107 13.216 1.00 27.78 401 THR B O 1
ATOM 6879 N N . CYS B 1 386 ? 29.856 43.965 12.927 1.00 28.19 402 CYS B N 1
ATOM 6880 C CA . CYS B 1 386 ? 29.406 43.855 14.310 1.00 28.98 402 CYS B CA 1
ATOM 6881 C C . CYS B 1 386 ? 30.602 43.969 15.279 1.00 28.21 402 CYS B C 1
ATOM 6882 O O . CYS B 1 386 ? 30.481 44.671 16.295 1.00 28.45 402 CYS B O 1
ATOM 6885 N N . PRO B 1 387 ? 31.738 43.315 14.983 1.00 27.34 403 PRO B N 1
ATOM 6886 C CA . PRO B 1 387 ? 32.982 43.602 15.729 1.00 27.13 403 PRO B CA 1
ATOM 6887 C C . PRO B 1 387 ? 33.336 45.090 15.769 1.00 27.28 403 PRO B C 1
ATOM 6888 O O . PRO B 1 387 ? 33.623 45.603 16.849 1.00 27.39 403 PRO B O 1
ATOM 6892 N N . GLY B 1 388 ? 33.286 45.780 14.630 1.00 27.17 404 GLY B N 1
ATOM 6893 C CA . GLY B 1 388 ? 33.522 47.220 14.622 1.00 26.57 404 GLY B CA 1
ATOM 6894 C C . GLY B 1 388 ? 32.588 48.025 15.512 1.00 26.81 404 GLY B C 1
ATOM 6895 O O . GLY B 1 388 ? 33.038 48.899 16.254 1.00 26.28 404 GLY B O 1
ATOM 6896 N N . ASN B 1 389 ? 31.284 47.746 15.422 1.00 26.22 405 ASN B N 1
ATOM 6897 C CA . ASN B 1 389 ? 30.290 48.404 16.251 1.00 26.57 405 ASN B CA 1
ATOM 6898 C C . ASN B 1 389 ? 30.523 48.105 17.726 1.00 27.01 405 ASN B C 1
ATOM 6899 O O . ASN B 1 389 ? 30.252 48.951 18.602 1.00 26.79 405 ASN B O 1
ATOM 6904 N N . HIS B 1 390 ? 31.016 46.903 17.999 1.00 26.85 406 HIS B N 1
ATOM 6905 C CA . HIS B 1 390 ? 31.312 46.517 19.379 1.00 27.13 406 HIS B CA 1
ATOM 6906 C C . HIS B 1 390 ? 32.505 47.300 19.922 1.00 27.42 406 HIS B C 1
ATOM 6907 O O . HIS B 1 390 ? 32.490 47.757 21.077 1.00 27.24 406 HIS B O 1
ATOM 6914 N N . VAL B 1 391 ? 33.536 47.460 19.091 1.00 27.20 407 VAL B N 1
ATOM 6915 C CA . VAL B 1 391 ? 34.675 48.292 19.470 1.00 27.44 407 VAL B CA 1
ATOM 6916 C C . VAL B 1 391 ? 34.191 49.719 19.756 1.00 28.32 407 VAL B C 1
ATOM 6917 O O . VAL B 1 391 ? 34.531 50.292 20.804 1.00 28.60 407 VAL B O 1
ATOM 6921 N N . ALA B 1 392 ? 33.399 50.292 18.837 1.00 27.97 408 ALA B N 1
ATOM 6922 C CA . ALA B 1 392 ? 32.885 51.648 19.027 1.00 28.16 408 ALA B CA 1
ATOM 6923 C C . ALA B 1 392 ? 32.104 51.820 20.335 1.00 28.92 408 ALA B C 1
ATOM 6924 O O . ALA B 1 392 ? 32.390 52.752 21.106 1.00 29.33 408 ALA B O 1
ATOM 6926 N N . SER B 1 393 ? 31.111 50.960 20.586 1.00 28.91 409 SER B N 1
ATOM 6927 C CA . SER B 1 393 ? 30.285 51.149 21.776 1.00 30.32 409 SER B CA 1
ATOM 6928 C C . SER B 1 393 ? 31.056 50.887 23.068 1.00 30.11 409 SER B C 1
ATOM 6929 O O . SER B 1 393 ? 30.803 51.546 24.081 1.00 30.56 409 SER B O 1
ATOM 6932 N N . SER B 1 394 ? 32.005 49.957 23.021 1.00 29.42 410 SER B N 1
ATOM 6933 C CA . SER B 1 394 ? 32.825 49.642 24.200 1.00 29.73 410 SER B CA 1
ATOM 6934 C C . SER B 1 394 ? 33.734 50.813 24.564 1.00 29.43 410 SER B C 1
ATOM 6935 O O . SER B 1 394 ? 33.749 51.245 25.702 1.00 29.93 410 SER B O 1
ATOM 6938 N N . ALA B 1 395 ? 34.463 51.329 23.583 1.00 28.93 411 ALA B N 1
ATOM 6939 C CA . ALA B 1 395 ? 35.343 52.462 23.796 1.00 29.83 411 ALA B CA 1
ATOM 6940 C C . ALA B 1 395 ? 34.577 53.696 24.232 1.00 29.99 411 ALA B C 1
ATOM 6941 O O . ALA B 1 395 ? 35.079 54.467 25.056 1.00 30.11 411 ALA B O 1
ATOM 6943 N N . ALA B 1 396 ? 33.368 53.875 23.687 1.00 29.83 412 ALA B N 1
ATOM 6944 C CA . ALA B 1 396 ? 32.538 55.033 24.011 1.00 30.06 412 ALA B CA 1
ATOM 6945 C C . ALA B 1 396 ? 31.989 55.073 25.450 1.00 30.71 412 ALA B C 1
ATOM 6946 O O . ALA B 1 396 ? 31.672 56.152 25.945 1.00 30.54 412 ALA B O 1
ATOM 6948 N N . ARG B 1 397 ? 31.862 53.910 26.102 1.00 31.13 413 ARG B N 1
ATOM 6949 C CA . ARG B 1 397 ? 31.544 53.864 27.528 1.00 32.60 413 ARG B CA 1
ATOM 6950 C C . ARG B 1 397 ? 32.540 54.704 28.333 1.00 32.32 413 ARG B C 1
ATOM 6951 O O . ARG B 1 397 ? 32.152 55.348 29.316 1.00 32.80 413 ARG B O 1
ATOM 6959 N N . TYR B 1 398 ? 33.814 54.684 27.930 1.00 31.31 414 TYR B N 1
ATOM 6960 C CA . TYR B 1 398 ? 34.881 55.342 28.711 1.00 32.12 414 TYR B CA 1
ATOM 6961 C C . TYR B 1 398 ? 35.310 56.678 28.134 1.00 32.18 414 TYR B C 1
ATOM 6962 O O . TYR B 1 398 ? 35.678 57.587 28.889 1.00 33.28 414 TYR B O 1
ATOM 6971 N N . LEU B 1 399 ? 35.295 56.799 26.804 1.00 31.06 415 LEU B N 1
ATOM 6972 C CA . LEU B 1 399 ? 35.618 58.076 26.165 1.00 30.98 415 LEU B CA 1
ATOM 6973 C C . LEU B 1 399 ? 34.557 58.517 25.169 1.00 30.52 415 LEU B C 1
ATOM 6974 O O . LEU B 1 399 ? 34.826 58.565 23.977 1.00 28.95 415 LEU B O 1
ATOM 6979 N N . PRO B 1 400 ? 33.362 58.878 25.659 1.00 31.94 416 PRO B N 1
ATOM 6980 C CA . PRO B 1 400 ? 32.236 59.189 24.763 1.00 31.70 416 PRO B CA 1
ATOM 6981 C C . PRO B 1 400 ? 32.560 60.387 23.864 1.00 32.20 416 PRO B C 1
ATOM 6982 O O . PRO B 1 400 ? 31.989 60.492 22.778 1.00 31.78 416 PRO B O 1
ATOM 6986 N N . ASN B 1 401 ? 33.459 61.274 24.296 1.00 31.91 417 ASN B N 1
ATOM 6987 C CA . ASN B 1 401 ? 33.775 62.447 23.479 1.00 32.13 417 ASN B CA 1
ATOM 6988 C C . ASN B 1 401 ? 34.894 62.220 22.462 1.00 30.88 417 ASN B C 1
ATOM 6989 O O . ASN B 1 401 ? 35.243 63.132 21.697 1.00 29.99 417 ASN B O 1
ATOM 6994 N N . SER B 1 402 ? 35.434 61.000 22.446 1.00 30.05 418 SER B N 1
ATOM 6995 C CA . SER B 1 402 ? 36.573 60.673 21.595 1.00 29.19 418 SER B CA 1
ATOM 6996 C C . SER B 1 402 ? 36.447 59.357 20.839 1.00 28.65 418 SER B C 1
ATOM 6997 O O . SER B 1 402 ? 37.458 58.706 20.580 1.00 27.77 418 SER B O 1
ATOM 7000 N N . VAL B 1 403 ? 35.221 58.963 20.482 1.00 27.93 419 VAL B N 1
ATOM 7001 C CA . VAL B 1 403 ? 35.040 57.736 19.703 1.00 27.64 419 VAL B CA 1
ATOM 7002 C C . VAL B 1 403 ? 34.138 58.082 18.511 1.00 27.21 419 VAL B C 1
ATOM 7003 O O . VAL B 1 403 ? 33.001 58.502 18.695 1.00 27.42 419 VAL B O 1
ATOM 7007 N N . TRP B 1 404 ? 34.688 57.941 17.307 1.00 26.50 420 TRP B N 1
ATOM 7008 C CA . TRP B 1 404 ? 34.013 58.293 16.060 1.00 26.56 420 TRP B CA 1
ATOM 7009 C C . TRP B 1 404 ? 33.893 57.040 15.179 1.00 26.29 420 TRP B C 1
ATOM 7010 O O . TRP B 1 404 ? 34.889 56.338 14.976 1.00 26.89 420 TRP B O 1
ATOM 7021 N N . ASN B 1 405 ? 32.696 56.796 14.637 1.00 26.62 421 ASN B N 1
ATOM 7022 C CA . ASN B 1 405 ? 32.405 55.629 13.800 1.00 26.31 421 ASN B CA 1
ATOM 7023 C C . ASN B 1 405 ? 32.078 56.125 12.384 1.00 26.19 421 ASN B C 1
ATOM 7024 O O . ASN B 1 405 ? 31.535 57.217 12.240 1.00 26.01 421 ASN B O 1
ATOM 7029 N N . TYR B 1 406 ? 32.414 55.340 11.353 1.00 25.24 422 TYR B N 1
ATOM 7030 C CA . TYR B 1 406 ? 32.034 55.674 9.987 1.00 25.36 422 TYR B CA 1
ATOM 7031 C C . TYR B 1 406 ? 31.475 54.456 9.223 1.00 25.28 422 TYR B C 1
ATOM 7032 O O . TYR B 1 406 ? 31.720 53.295 9.569 1.00 25.41 422 TYR B O 1
ATOM 7041 N N . ARG B 1 407 ? 30.684 54.735 8.204 1.00 25.20 423 ARG B N 1
ATOM 7042 C CA . ARG B 1 407 ? 30.346 53.714 7.223 1.00 25.16 423 ARG B CA 1
ATOM 7043 C C . ARG B 1 407 ? 30.806 54.254 5.880 1.00 25.16 423 ARG B C 1
ATOM 7044 O O . ARG B 1 407 ? 30.359 55.325 5.458 1.00 25.23 423 ARG B O 1
ATOM 7052 N N . VAL B 1 408 ? 31.701 53.523 5.227 1.00 25.32 424 VAL B N 1
ATOM 7053 C CA . VAL B 1 408 ? 32.077 53.850 3.855 1.00 25.46 424 VAL B CA 1
ATOM 7054 C C . VAL B 1 408 ? 31.000 53.336 2.886 1.00 26.63 424 VAL B C 1
ATOM 7055 O O . VAL B 1 408 ? 30.718 52.133 2.841 1.00 25.75 424 VAL B O 1
ATOM 7059 N N . ASN B 1 409 ? 30.389 54.269 2.149 1.00 26.46 425 ASN B N 1
ATOM 7060 C CA . ASN B 1 409 ? 29.393 53.951 1.127 1.00 27.74 425 ASN B CA 1
ATOM 7061 C C . ASN B 1 409 ? 29.804 54.596 -0.206 1.00 28.39 425 ASN B C 1
ATOM 7062 O O . ASN B 1 409 ? 28.999 55.262 -0.854 1.00 28.60 425 ASN B O 1
ATOM 7067 N N . ILE B 1 410 ? 31.076 54.413 -0.583 1.00 28.75 426 ILE B N 1
ATOM 7068 C CA . ILE B 1 410 ? 31.590 54.939 -1.842 1.00 29.12 426 ILE B CA 1
ATOM 7069 C C . ILE B 1 410 ? 31.129 54.015 -2.966 1.00 29.90 426 ILE B C 1
ATOM 7070 O O . ILE B 1 410 ? 31.498 52.839 -3.011 1.00 30.37 426 ILE B O 1
ATOM 7075 N N . ILE B 1 411 ? 30.299 54.553 -3.856 1.00 30.72 427 ILE B N 1
ATOM 7076 C CA . ILE B 1 411 ? 29.658 53.767 -4.905 1.00 31.63 427 ILE B CA 1
ATOM 7077 C C . ILE B 1 411 ? 30.474 53.839 -6.194 1.00 32.82 427 ILE B C 1
ATOM 7078 O O . ILE B 1 411 ? 30.702 54.920 -6.751 1.00 32.12 427 ILE B O 1
ATOM 7083 N N . ASP B 1 412 ? 30.883 52.668 -6.663 1.00 33.55 428 ASP B N 1
ATOM 7084 C CA . ASP B 1 412 ? 31.709 52.554 -7.853 1.00 35.51 428 ASP B CA 1
ATOM 7085 C C . ASP B 1 412 ? 31.003 51.595 -8.815 1.00 35.81 428 ASP B C 1
ATOM 7086 O O . ASP B 1 412 ? 30.735 50.445 -8.469 1.00 35.32 428 ASP B O 1
ATOM 7091 N N . GLU B 1 413 ? 30.680 52.102 -10.003 1.00 37.05 429 GLU B N 1
ATOM 7092 C CA . GLU B 1 413 ? 29.887 51.371 -10.997 1.00 38.18 429 GLU B CA 1
ATOM 7093 C C . GLU B 1 413 ? 30.397 49.954 -11.275 1.00 37.21 429 GLU B C 1
ATOM 7094 O O . GLU B 1 413 ? 29.605 49.032 -11.400 1.00 37.38 429 GLU B O 1
ATOM 7100 N N . SER B 1 414 ? 31.707 49.760 -11.351 1.00 36.96 430 SER B N 1
ATOM 7101 C CA . SER B 1 414 ? 32.193 48.412 -11.618 1.00 37.70 430 SER B CA 1
ATOM 7102 C C . SER B 1 414 ? 32.089 47.443 -10.415 1.00 36.52 430 SER B C 1
ATOM 7103 O O . SER B 1 414 ? 31.844 46.250 -10.619 1.00 36.19 430 SER B O 1
ATOM 7106 N N . ASN B 1 415 ? 32.211 47.951 -9.174 1.00 34.80 431 ASN B N 1
ATOM 7107 C CA . ASN B 1 415 ? 31.877 47.153 -7.980 1.00 33.52 431 ASN B CA 1
ATOM 7108 C C . ASN B 1 415 ? 30.408 46.731 -7.993 1.00 32.95 431 ASN B C 1
ATOM 7109 O O . ASN B 1 415 ? 30.095 45.584 -7.709 1.00 31.68 431 ASN B O 1
ATOM 7114 N N . ILE B 1 416 ? 29.522 47.682 -8.303 1.00 32.65 432 ILE B N 1
ATOM 7115 C CA . ILE B 1 416 ? 28.083 47.396 -8.368 1.00 33.75 432 ILE B CA 1
ATOM 7116 C C . ILE B 1 416 ? 27.772 46.347 -9.465 1.00 34.37 432 ILE B C 1
ATOM 7117 O O . ILE B 1 416 ? 27.083 45.358 -9.200 1.00 35.29 432 ILE B O 1
ATOM 7122 N N . ALA B 1 417 ? 28.307 46.545 -10.667 1.00 34.30 433 ALA B N 1
ATOM 7123 C CA . ALA B 1 417 ? 28.119 45.560 -11.750 1.00 34.87 433 ALA B CA 1
ATOM 7124 C C . ALA B 1 417 ? 28.728 44.181 -11.422 1.00 34.64 433 ALA B C 1
ATOM 7125 O O . ALA B 1 417 ? 28.219 43.161 -11.875 1.00 34.80 433 ALA B O 1
ATOM 7127 N N . GLY B 1 418 ? 29.754 44.144 -10.561 1.00 33.49 434 GLY B N 1
ATOM 7128 C CA . GLY B 1 418 ? 30.332 42.887 -10.111 1.00 33.46 434 GLY B CA 1
ATOM 7129 C C . GLY B 1 418 ? 29.579 42.222 -8.965 1.00 33.28 434 GLY B C 1
ATOM 7130 O O . GLY B 1 418 ? 29.939 41.122 -8.543 1.00 33.67 434 GLY B O 1
ATOM 7131 N N . GLY B 1 419 ? 28.531 42.874 -8.458 1.00 32.69 435 GLY B N 1
ATOM 7132 C CA . GLY B 1 419 ? 27.744 42.321 -7.368 1.00 32.38 435 GLY B CA 1
ATOM 7133 C C . GLY B 1 419 ? 28.404 42.423 -6.000 1.00 32.64 435 GLY B C 1
ATOM 7134 O O . GLY B 1 419 ? 27.989 41.737 -5.060 1.00 33.08 435 GLY B O 1
ATOM 7135 N N . ILE B 1 420 ? 29.426 43.267 -5.870 1.00 32.13 436 ILE B N 1
ATOM 7136 C CA . ILE B 1 420 ? 30.166 43.353 -4.595 1.00 31.70 436 ILE B CA 1
ATOM 7137 C C . ILE B 1 420 ? 29.874 44.628 -3.771 1.00 31.02 436 ILE B C 1
ATOM 7138 O O . ILE B 1 420 ? 30.482 44.853 -2.718 1.00 29.98 436 ILE B O 1
ATOM 7143 N N . GLY B 1 421 ? 28.934 45.448 -4.251 1.00 30.59 437 GLY B N 1
ATOM 7144 C CA . GLY B 1 421 ? 28.462 46.593 -3.481 1.00 29.78 437 GLY B CA 1
ATOM 7145 C C . GLY B 1 421 ? 29.569 47.575 -3.132 1.00 29.54 437 GLY B C 1
ATOM 7146 O O . GLY B 1 421 ? 30.276 48.056 -4.023 1.00 29.84 437 GLY B O 1
ATOM 7147 N N . VAL B 1 422 ? 29.699 47.910 -1.847 1.00 28.51 438 VAL B N 1
ATOM 7148 C CA . VAL B 1 422 ? 30.820 48.737 -1.374 1.00 27.88 438 VAL B CA 1
ATOM 7149 C C . VAL B 1 422 ? 31.709 47.780 -0.586 1.00 28.26 438 VAL B C 1
ATOM 7150 O O . VAL B 1 422 ? 31.437 47.470 0.568 1.00 27.37 438 VAL B O 1
ATOM 7154 N N . PRO B 1 423 ? 32.752 47.267 -1.227 1.00 28.85 439 PRO B N 1
ATOM 7155 C CA . PRO B 1 423 ? 33.472 46.129 -0.668 1.00 29.04 439 PRO B CA 1
ATOM 7156 C C . PRO B 1 423 ? 34.514 46.514 0.376 1.00 29.23 439 PRO B C 1
ATOM 7157 O O . PRO B 1 423 ? 34.863 47.689 0.553 1.00 29.16 439 PRO B O 1
ATOM 7161 N N . HIS B 1 424 ? 35.008 45.479 1.040 1.00 28.62 440 HIS B N 1
ATOM 7162 C CA . HIS B 1 424 ? 35.944 45.579 2.147 1.00 28.59 440 HIS B CA 1
ATOM 7163 C C . HIS B 1 424 ? 37.181 46.425 1.793 1.00 28.36 440 HIS B C 1
ATOM 7164 O O . HIS B 1 424 ? 37.907 46.096 0.861 1.00 28.05 440 HIS B O 1
ATOM 7171 N N . THR B 1 425 ? 37.389 47.515 2.541 1.00 28.57 441 THR B N 1
ATOM 7172 C CA . THR B 1 425 ? 38.536 48.439 2.394 1.00 28.34 441 THR B CA 1
ATOM 7173 C C . THR B 1 425 ? 38.609 49.212 1.068 1.00 29.39 441 THR B C 1
ATOM 7174 O O . THR B 1 425 ? 39.671 49.732 0.694 1.00 29.73 441 THR B O 1
ATOM 7178 N N . PHE B 1 426 ? 37.487 49.333 0.373 1.00 29.36 442 PHE B N 1
ATOM 7179 C CA . PHE B 1 426 ? 37.485 50.067 -0.881 1.00 30.10 442 PHE B CA 1
ATOM 7180 C C . PHE B 1 426 ? 37.960 51.517 -0.748 1.00 30.51 442 PHE B C 1
ATOM 7181 O O . PHE B 1 426 ? 38.435 52.101 -1.733 1.00 31.42 442 PHE B O 1
ATOM 7189 N N . GLU B 1 427 ? 37.837 52.090 0.453 1.00 29.87 443 GLU B N 1
ATOM 7190 C CA . GLU B 1 427 ? 38.249 53.487 0.734 1.00 29.63 443 GLU B CA 1
ATOM 7191 C C . GLU B 1 427 ? 39.763 53.738 0.856 1.00 30.17 443 GLU B C 1
ATOM 7192 O O . GLU B 1 427 ? 40.181 54.874 1.109 1.00 30.17 443 GLU B O 1
ATOM 7198 N N . LEU B 1 428 ? 40.584 52.700 0.723 1.00 30.20 444 LEU B N 1
ATOM 7199 C CA . LEU B 1 428 ? 42.026 52.863 0.951 1.00 30.54 444 LEU B CA 1
ATOM 7200 C C . LEU B 1 428 ? 42.702 53.977 0.115 1.00 30.80 444 LEU B C 1
ATOM 7201 O O . LEU B 1 428 ? 43.463 54.761 0.668 1.00 30.42 444 LEU B O 1
ATOM 7206 N N . PRO B 1 429 ? 42.427 54.086 -1.192 1.00 31.16 445 PRO B N 1
ATOM 7207 C CA . PRO B 1 429 ? 42.931 55.244 -1.952 1.00 31.44 445 PRO B CA 1
ATOM 7208 C C . PRO B 1 429 ? 42.379 56.596 -1.461 1.00 31.94 445 PRO B C 1
ATOM 7209 O O . PRO B 1 429 ? 43.054 57.620 -1.645 1.00 32.03 445 PRO B O 1
ATOM 7213 N N . ALA B 1 430 ? 41.202 56.596 -0.830 1.00 30.86 446 ALA B N 1
ATOM 7214 C CA . ALA B 1 430 ? 40.622 57.824 -0.292 1.00 30.71 446 ALA B CA 1
ATOM 7215 C C . ALA B 1 430 ? 41.367 58.269 0.968 1.00 30.65 446 ALA B C 1
ATOM 7216 O O . ALA B 1 430 ? 41.425 59.462 1.261 1.00 30.74 446 ALA B O 1
ATOM 7218 N N . ILE B 1 431 ? 41.915 57.311 1.718 1.00 30.48 447 ILE B N 1
ATOM 7219 C CA . ILE B 1 431 ? 42.716 57.647 2.900 1.00 30.12 447 ILE B CA 1
ATOM 7220 C C . ILE B 1 431 ? 44.128 58.108 2.525 1.00 30.96 447 ILE B C 1
ATOM 7221 O O . ILE B 1 431 ? 44.610 59.136 3.015 1.00 31.27 447 ILE B O 1
ATOM 7226 N N . PHE B 1 432 ? 44.788 57.340 1.665 1.00 31.17 448 PHE B N 1
ATOM 7227 C CA . PHE B 1 432 ? 46.207 57.570 1.372 1.00 32.20 448 PHE B CA 1
ATOM 7228 C C . PHE B 1 432 ? 46.502 58.328 0.056 1.00 32.71 448 PHE B C 1
ATOM 7229 O O . PHE B 1 432 ? 47.634 58.760 -0.161 1.00 34.05 448 PHE B O 1
ATOM 7237 N N . GLY B 1 433 ? 45.487 58.514 -0.779 1.00 33.10 449 GLY B N 1
ATOM 7238 C CA . GLY B 1 433 ? 45.643 59.207 -2.062 1.00 34.35 449 GLY B CA 1
ATOM 7239 C C . GLY B 1 433 ? 45.735 58.232 -3.220 1.00 35.00 449 GLY B C 1
ATOM 7240 O O . GLY B 1 433 ? 46.243 57.119 -3.050 1.00 34.94 449 GLY B O 1
ATOM 7241 N N . ALA B 1 434 ? 45.234 58.632 -4.391 1.00 36.17 450 ALA B N 1
ATOM 7242 C CA . ALA B 1 434 ? 45.321 57.810 -5.595 1.00 37.05 450 ALA B CA 1
ATOM 7243 C C . ALA B 1 434 ? 46.773 57.461 -5.925 1.00 37.91 450 ALA B C 1
ATOM 7244 O O . ALA B 1 434 ? 47.626 58.338 -5.966 1.00 38.51 450 ALA B O 1
ATOM 7246 N N . GLY B 1 435 ? 47.065 56.183 -6.131 1.00 38.37 451 GLY B N 1
ATOM 7247 C CA . GLY B 1 435 ? 48.435 55.772 -6.418 1.00 39.44 451 GLY B CA 1
ATOM 7248 C C . GLY B 1 435 ? 49.240 55.311 -5.204 1.00 39.60 451 GLY B C 1
ATOM 7249 O O . GLY B 1 435 ? 50.166 54.516 -5.357 1.00 39.94 451 GLY B O 1
ATOM 7250 N N . SER B 1 436 ? 48.878 55.779 -4.002 1.00 39.01 452 SER B N 1
ATOM 7251 C CA . SER B 1 436 ? 49.606 55.435 -2.777 1.00 38.51 452 SER B CA 1
ATOM 7252 C C . SER B 1 436 ? 49.442 53.981 -2.347 1.00 38.82 452 SER B C 1
ATOM 7253 O O . SER B 1 436 ? 50.279 53.471 -1.599 1.00 38.65 452 SER B O 1
ATOM 7256 N N . THR B 1 437 ? 48.362 53.326 -2.781 1.00 39.09 453 THR B N 1
ATOM 7257 C CA . THR B 1 437 ? 48.091 51.950 -2.359 1.00 39.75 453 THR B CA 1
ATOM 7258 C C . THR B 1 437 ? 48.360 50.929 -3.466 1.00 41.25 453 THR B C 1
ATOM 7259 O O . THR B 1 437 ? 48.037 49.744 -3.328 1.00 40.90 453 THR B O 1
ATOM 7263 N N . GLY B 1 438 ? 48.967 51.393 -4.555 1.00 43.28 454 GLY B N 1
ATOM 7264 C CA . GLY B 1 438 ? 49.177 50.571 -5.731 1.00 45.30 454 GLY B CA 1
ATOM 7265 C C . GLY B 1 438 ? 48.645 51.282 -6.960 1.00 47.18 454 GLY B C 1
ATOM 7266 O O . GLY B 1 438 ? 47.899 52.266 -6.852 1.00 46.86 454 GLY B O 1
ATOM 7267 N N . THR B 1 439 ? 49.030 50.786 -8.130 1.00 49.24 455 THR B N 1
ATOM 7268 C CA . THR B 1 439 ? 48.634 51.397 -9.389 1.00 51.44 455 THR B CA 1
ATOM 7269 C C . THR B 1 439 ? 47.135 51.264 -9.574 1.00 51.54 455 THR B C 1
ATOM 7270 O O . THR B 1 439 ? 46.566 50.172 -9.448 1.00 51.45 455 THR B O 1
ATOM 7274 N N . LEU B 1 440 ? 46.493 52.392 -9.842 1.00 52.17 456 LEU B N 1
ATOM 7275 C CA . LEU B 1 440 ? 45.070 52.377 -10.110 1.00 52.63 456 LEU B CA 1
ATOM 7276 C C . LEU B 1 440 ? 44.864 52.126 -11.594 1.00 54.05 456 LEU B C 1
ATOM 7277 O O . LEU B 1 440 ? 45.601 52.660 -12.440 1.00 54.85 456 LEU B O 1
ATOM 7282 N N . SER B 1 441 ? 43.857 51.308 -11.893 1.00 54.29 457 SER B N 1
ATOM 7283 C CA . SER B 1 441 ? 43.372 51.131 -13.247 1.00 54.86 457 SER B CA 1
ATOM 7284 C C . SER B 1 441 ? 43.049 52.494 -13.861 1.00 54.57 457 SER B C 1
ATOM 7285 O O . SER B 1 441 ? 42.626 53.425 -13.165 1.00 54.03 457 SER B O 1
ATOM 7288 N N . SER B 1 442 ? 43.254 52.619 -15.166 1.00 54.84 458 SER B N 1
ATOM 7289 C CA . SER B 1 442 ? 43.072 53.909 -15.829 1.00 54.30 458 SER B CA 1
ATOM 7290 C C . SER B 1 442 ? 41.604 54.357 -15.814 1.00 52.55 458 SER B C 1
ATOM 7291 O O . SER B 1 442 ? 41.316 55.551 -15.938 1.00 52.26 458 SER B O 1
ATOM 7294 N N . ASP B 1 443 ? 40.684 53.408 -15.639 1.00 50.80 459 ASP B N 1
ATOM 7295 C CA . ASP B 1 443 ? 39.272 53.760 -15.514 1.00 49.76 459 ASP B CA 1
ATOM 7296 C C . ASP B 1 443 ? 38.740 53.856 -14.058 1.00 47.55 459 ASP B C 1
ATOM 7297 O O . ASP B 1 443 ? 37.523 53.958 -13.838 1.00 47.13 459 ASP B O 1
ATOM 7302 N N . SER B 1 444 ? 39.649 53.832 -13.079 1.00 45.23 460 SER B N 1
ATOM 7303 C CA . SER B 1 444 ? 39.275 53.942 -11.662 1.00 42.55 460 SER B CA 1
ATOM 7304 C C . SER B 1 444 ? 38.400 55.169 -11.411 1.00 40.84 460 SER B C 1
ATOM 7305 O O . SER B 1 444 ? 38.749 56.280 -11.821 1.00 40.98 460 SER B O 1
ATOM 7308 N N . SER B 1 445 ? 37.267 54.968 -10.743 1.00 38.82 461 SER B N 1
ATOM 7309 C CA . SER B 1 445 ? 36.389 56.082 -10.366 1.00 37.32 461 SER B CA 1
ATOM 7310 C C . SER B 1 445 ? 37.063 57.097 -9.423 1.00 36.58 461 SER B C 1
ATOM 7311 O O . SER B 1 445 ? 36.580 58.214 -9.281 1.00 35.90 461 SER B O 1
ATOM 7314 N N . TYR B 1 446 ? 38.177 56.720 -8.793 1.00 36.49 462 TYR B N 1
ATOM 7315 C CA . TYR B 1 446 ? 38.885 57.653 -7.916 1.00 36.47 462 TYR B CA 1
ATOM 7316 C C . TYR B 1 446 ? 39.542 58.790 -8.717 1.00 37.88 462 TYR B C 1
ATOM 7317 O O . TYR B 1 446 ? 39.885 59.836 -8.150 1.00 37.22 462 TYR B O 1
ATOM 7326 N N . LEU B 1 447 ? 39.692 58.577 -10.029 1.00 39.00 463 LEU B N 1
ATOM 7327 C CA . LEU B 1 447 ? 40.208 59.591 -10.945 1.00 40.51 463 LEU B CA 1
ATOM 7328 C C . LEU B 1 447 ? 39.101 60.403 -11.587 1.00 40.60 463 LEU B C 1
ATOM 7329 O O . LEU B 1 447 ? 39.374 61.437 -12.205 1.00 41.20 463 LEU B O 1
ATOM 7334 N N . THR B 1 448 ? 37.855 59.950 -11.443 1.00 39.91 464 THR B N 1
ATOM 7335 C CA . THR B 1 448 ? 36.714 60.648 -12.038 1.00 39.74 464 THR B CA 1
ATOM 7336 C C . THR B 1 448 ? 35.630 61.013 -11.009 1.00 38.73 464 THR B C 1
ATOM 7337 O O . THR B 1 448 ? 35.816 61.940 -10.216 1.00 38.38 464 THR B O 1
ATOM 7341 N N . TYR B 1 449 ? 34.510 60.290 -11.014 1.00 37.23 465 TYR B N 1
ATOM 7342 C CA . TYR B 1 449 ? 33.334 60.721 -10.251 1.00 36.28 465 TYR B CA 1
ATOM 7343 C C . TYR B 1 449 ? 33.439 60.535 -8.710 1.00 34.88 465 TYR B C 1
ATOM 7344 O O . TYR B 1 449 ? 32.643 61.116 -7.975 1.00 34.07 465 TYR B O 1
ATOM 7353 N N . ASN B 1 450 ? 34.416 59.747 -8.244 1.00 33.92 466 ASN B N 1
ATOM 7354 C CA . ASN B 1 450 ? 34.686 59.594 -6.800 1.00 33.56 466 ASN B CA 1
ATOM 7355 C C . ASN B 1 450 ? 35.956 60.315 -6.324 1.00 33.42 466 ASN B C 1
ATOM 7356 O O . ASN B 1 450 ? 36.416 60.120 -5.199 1.00 32.41 466 ASN B O 1
ATOM 7361 N N . ALA B 1 451 ? 36.510 61.164 -7.181 1.00 33.71 467 ALA B N 1
ATOM 7362 C CA . ALA B 1 451 ? 37.712 61.924 -6.841 1.00 33.60 467 ALA B CA 1
ATOM 7363 C C . ALA B 1 451 ? 37.512 62.815 -5.625 1.00 33.15 467 ALA B C 1
ATOM 7364 O O . ALA B 1 451 ? 38.436 62.970 -4.818 1.00 33.41 467 ALA B O 1
ATOM 7366 N N . ALA B 1 452 ? 36.320 63.401 -5.494 1.00 32.22 468 ALA B N 1
ATOM 7367 C CA . ALA B 1 452 ? 36.047 64.365 -4.422 1.00 32.17 468 ALA B CA 1
ATOM 7368 C C . ALA B 1 452 ? 35.987 63.767 -2.989 1.00 32.01 468 ALA B C 1
ATOM 7369 O O . ALA B 1 452 ? 36.131 64.507 -2.007 1.00 31.67 468 ALA B O 1
ATOM 7371 N N . ILE B 1 453 ? 35.792 62.449 -2.864 1.00 31.29 469 ILE B N 1
ATOM 7372 C CA . ILE B 1 453 ? 35.792 61.812 -1.525 1.00 30.98 469 ILE B CA 1
ATOM 7373 C C . ILE B 1 453 ? 37.212 61.694 -0.966 1.00 31.44 469 ILE B C 1
ATOM 7374 O O . ILE B 1 453 ? 37.405 61.526 0.254 1.00 30.84 469 ILE B O 1
ATOM 7379 N N . ILE B 1 454 ? 38.218 61.813 -1.838 1.00 32.17 470 ILE B N 1
ATOM 7380 C CA . ILE B 1 454 ? 39.598 61.668 -1.369 1.00 32.43 470 ILE B CA 1
ATOM 7381 C C . ILE B 1 454 ? 40.046 62.774 -0.387 1.00 32.93 470 ILE B C 1
ATOM 7382 O O . ILE B 1 454 ? 40.465 62.445 0.717 1.00 32.79 470 ILE B O 1
ATOM 7387 N N . PRO B 1 455 ? 39.986 64.061 -0.750 1.00 33.04 471 PRO B N 1
ATOM 7388 C CA . PRO B 1 455 ? 40.441 65.084 0.204 1.00 32.99 471 PRO B CA 1
ATOM 7389 C C . PRO B 1 455 ? 39.607 65.047 1.481 1.00 32.50 471 PRO B C 1
ATOM 7390 O O . PRO B 1 455 ? 40.143 65.314 2.559 1.00 31.89 471 PRO B O 1
ATOM 7394 N N . VAL B 1 456 ? 38.320 64.719 1.355 1.00 31.63 472 VAL B N 1
ATOM 7395 C CA . VAL B 1 456 ? 37.439 64.651 2.521 1.00 30.72 472 VAL B CA 1
ATOM 7396 C C . VAL B 1 456 ? 37.929 63.559 3.476 1.00 30.28 472 VAL B C 1
ATOM 7397 O O . VAL B 1 456 ? 38.217 63.833 4.651 1.00 29.85 472 VAL B O 1
ATOM 7401 N N . THR B 1 457 ? 38.050 62.332 2.965 1.00 29.30 473 THR B N 1
ATOM 7402 C CA . THR B 1 457 ? 38.478 61.204 3.791 1.00 29.37 473 THR B CA 1
ATOM 7403 C C . THR B 1 457 ? 39.893 61.405 4.369 1.00 29.67 473 THR B C 1
ATOM 7404 O O . THR B 1 457 ? 40.143 61.173 5.565 1.00 29.16 473 THR B O 1
ATOM 7408 N N . MET B 1 458 ? 40.823 61.795 3.505 1.00 30.31 474 MET B N 1
ATOM 7409 C CA . MET B 1 458 ? 42.217 61.893 3.901 1.00 31.20 474 MET B CA 1
ATOM 7410 C C . MET B 1 458 ? 42.399 62.879 5.060 1.00 30.95 474 MET B C 1
ATOM 7411 O O . MET B 1 458 ? 43.121 62.593 6.031 1.00 31.59 474 MET B O 1
ATOM 7416 N N . HIS B 1 459 ? 41.739 64.028 4.976 1.00 30.65 475 HIS B N 1
ATOM 7417 C CA . HIS B 1 459 ? 41.922 65.055 5.999 1.00 30.87 475 HIS B CA 1
ATOM 7418 C C . HIS B 1 459 ? 41.251 64.729 7.336 1.00 30.53 475 HIS B C 1
ATOM 7419 O O . HIS B 1 459 ? 41.713 65.193 8.372 1.00 30.91 475 HIS B O 1
ATOM 7426 N N . TYR B 1 460 ? 40.189 63.918 7.326 1.00 29.14 476 TYR B N 1
ATOM 7427 C CA . TYR B 1 460 ? 39.631 63.410 8.583 1.00 28.73 476 TYR B CA 1
ATOM 7428 C C . TYR B 1 460 ? 40.676 62.511 9.252 1.00 28.51 476 TYR B C 1
ATOM 7429 O O . TYR B 1 460 ? 40.896 62.592 10.462 1.00 28.98 476 TYR B O 1
ATOM 7438 N N . PHE B 1 461 ? 41.310 61.648 8.455 1.00 28.33 477 PHE B N 1
ATOM 7439 C CA . PHE B 1 461 ? 42.280 60.691 8.993 1.00 29.17 477 PHE B CA 1
ATOM 7440 C C . PHE B 1 461 ? 43.532 61.434 9.454 1.00 29.43 477 PHE B C 1
ATOM 7441 O O . PHE B 1 461 ? 44.050 61.170 10.545 1.00 29.04 477 PHE B O 1
ATOM 7449 N N . ILE B 1 462 ? 43.990 62.393 8.646 1.00 29.42 478 ILE B N 1
ATOM 7450 C CA . ILE B 1 462 ? 45.154 63.181 9.042 1.00 30.31 478 ILE B CA 1
ATOM 7451 C C . ILE B 1 462 ? 44.851 63.942 10.339 1.00 30.69 478 ILE B C 1
ATOM 7452 O O . ILE B 1 462 ? 45.658 63.932 11.265 1.00 31.79 478 ILE B O 1
ATOM 7457 N N . SER B 1 463 ? 43.689 64.590 10.392 1.00 30.81 479 SER B N 1
ATOM 7458 C CA . SER B 1 463 ? 43.316 65.388 11.562 1.00 30.78 479 SER B CA 1
ATOM 7459 C C . SER B 1 463 ? 43.306 64.531 12.848 1.00 30.75 479 SER B C 1
ATOM 7460 O O . SER B 1 463 ? 43.756 64.993 13.902 1.00 30.21 479 SER B O 1
ATOM 7463 N N . PHE B 1 464 ? 42.793 63.299 12.746 1.00 30.22 480 PHE B N 1
ATOM 7464 C CA . PHE B 1 464 ? 42.796 62.385 13.881 1.00 30.26 480 PHE B CA 1
ATOM 7465 C C . PHE B 1 464 ? 44.226 62.014 14.292 1.00 30.69 480 PHE B C 1
ATOM 7466 O O . PHE B 1 464 ? 44.557 61.970 15.485 1.00 30.75 480 PHE B O 1
ATOM 7474 N N . VAL B 1 465 ? 45.063 61.721 13.305 1.00 31.02 481 VAL B N 1
ATOM 7475 C CA . VAL B 1 465 ? 46.455 61.410 13.563 1.00 31.40 481 VAL B CA 1
ATOM 7476 C C . VAL B 1 465 ? 47.119 62.569 14.328 1.00 32.46 481 VAL B C 1
ATOM 7477 O O . VAL B 1 465 ? 47.812 62.342 15.311 1.00 32.56 481 VAL B O 1
ATOM 7481 N N . GLN B 1 466 ? 46.858 63.805 13.896 1.00 32.88 482 GLN B N 1
ATOM 7482 C CA . GLN B 1 466 ? 47.482 64.987 14.514 1.00 33.59 482 GLN B CA 1
ATOM 7483 C C . GLN B 1 466 ? 46.913 65.366 15.870 1.00 33.07 482 GLN B C 1
ATOM 7484 O O . GLN B 1 466 ? 47.665 65.760 16.748 1.00 33.42 482 GLN B O 1
ATOM 7490 N N . THR B 1 467 ? 45.594 65.274 16.034 1.00 32.19 483 THR B N 1
ATOM 7491 C CA . THR B 1 467 ? 44.941 65.871 17.204 1.00 31.82 483 THR B CA 1
ATOM 7492 C C . THR B 1 467 ? 44.019 64.901 17.955 1.00 31.48 483 THR B C 1
ATOM 7493 O O . THR B 1 467 ? 43.384 65.291 18.931 1.00 31.11 483 THR B O 1
ATOM 7497 N N . LEU B 1 468 ? 43.916 63.661 17.481 1.00 30.21 484 LEU B N 1
ATOM 7498 C CA . LEU B 1 468 ? 42.976 62.697 18.065 1.00 29.97 484 LEU B CA 1
ATOM 7499 C C . LEU B 1 468 ? 41.491 63.110 17.927 1.00 29.53 484 LEU B C 1
ATOM 7500 O O . LEU B 1 468 ? 40.649 62.710 18.739 1.00 29.69 484 LEU B O 1
ATOM 7505 N N . ASN B 1 469 ? 41.192 63.906 16.899 1.00 29.34 485 ASN B N 1
ATOM 7506 C CA . ASN B 1 469 ? 39.830 64.357 16.599 1.00 29.38 485 ASN B CA 1
ATOM 7507 C C . ASN B 1 469 ? 39.802 64.596 15.088 1.00 29.45 485 ASN B C 1
ATOM 7508 O O . ASN B 1 469 ? 40.631 65.372 14.589 1.00 29.56 485 ASN B O 1
ATOM 7513 N N . PRO B 1 470 ? 38.923 63.911 14.334 1.00 28.46 486 PRO B N 1
ATOM 7514 C CA . PRO B 1 470 ? 38.920 64.053 12.875 1.00 28.50 486 PRO B CA 1
ATOM 7515 C C . PRO B 1 470 ? 38.432 65.441 12.434 1.00 29.05 486 PRO B C 1
ATOM 7516 O O . PRO B 1 470 ? 38.621 65.834 11.276 1.00 29.11 486 PRO B O 1
ATOM 7520 N N . ASN B 1 471 ? 37.799 66.170 13.343 1.00 29.12 487 ASN B N 1
ATOM 7521 C CA . ASN B 1 471 ? 37.233 67.471 12.993 1.00 30.21 487 ASN B CA 1
ATOM 7522 C C . ASN B 1 471 ? 38.208 68.618 12.945 1.00 30.76 487 ASN B C 1
ATOM 7523 O O . ASN B 1 471 ? 38.006 69.548 12.180 1.00 31.27 487 ASN B O 1
ATOM 7528 N N . THR B 1 472 ? 39.251 68.578 13.775 1.00 31.99 488 THR B N 1
ATOM 7529 C CA . THR B 1 472 ? 40.120 69.755 13.935 1.00 32.73 488 THR B CA 1
ATOM 7530 C C . THR B 1 472 ? 40.647 70.336 12.629 1.00 32.88 488 THR B C 1
ATOM 7531 O O . THR B 1 472 ? 40.560 71.539 12.418 1.00 33.63 488 THR B O 1
ATOM 7535 N N . TYR B 1 473 ? 41.207 69.485 11.776 1.00 32.57 489 TYR B N 1
ATOM 7536 C CA . TYR B 1 473 ? 41.749 69.918 10.493 1.00 33.72 489 TYR B CA 1
ATOM 7537 C C . TYR B 1 473 ? 41.057 69.209 9.328 1.00 33.36 489 TYR B C 1
ATOM 7538 O O . TYR B 1 473 ? 41.695 68.780 8.363 1.00 33.23 489 TYR B O 1
ATOM 7547 N N . ARG B 1 474 ? 39.748 69.068 9.432 1.00 33.49 490 ARG B N 1
ATOM 7548 C CA . ARG B 1 474 ? 38.997 68.384 8.397 1.00 34.32 490 ARG B CA 1
ATOM 7549 C C . ARG B 1 474 ? 38.980 69.266 7.134 1.00 35.33 490 ARG B C 1
ATOM 7550 O O . ARG B 1 474 ? 39.201 70.477 7.211 1.00 34.76 490 ARG B O 1
ATOM 7558 N N . TYR B 1 475 ? 38.747 68.649 5.985 1.00 36.08 491 TYR B N 1
ATOM 7559 C CA . TYR B 1 475 ? 38.682 69.398 4.729 1.00 38.09 491 TYR B CA 1
ATOM 7560 C C . TYR B 1 475 ? 37.599 70.486 4.761 1.00 38.73 491 TYR B C 1
ATOM 7561 O O . TYR B 1 475 ? 36.552 70.318 5.385 1.00 37.66 491 TYR B O 1
ATOM 7570 N N . ALA B 1 476 ? 37.861 71.593 4.072 1.00 41.24 492 ALA B N 1
ATOM 7571 C CA . ALA B 1 476 ? 37.073 72.823 4.222 1.00 43.35 492 ALA B CA 1
ATOM 7572 C C . ALA B 1 476 ? 35.554 72.657 4.183 1.00 44.34 492 ALA B C 1
ATOM 7573 O O . ALA B 1 476 ? 34.840 73.306 4.952 1.00 46.69 492 ALA B O 1
ATOM 7575 N N . THR B 1 477 ? 35.037 71.826 3.298 1.00 43.86 493 THR B N 1
ATOM 7576 C CA . THR B 1 477 ? 33.592 71.681 3.260 1.00 44.56 493 THR B CA 1
ATOM 7577 C C . THR B 1 477 ? 33.082 70.304 3.751 1.00 42.65 493 THR B C 1
ATOM 7578 O O . THR B 1 477 ? 31.935 69.925 3.470 1.00 43.39 493 THR B O 1
ATOM 7582 N N . ALA B 1 478 ? 33.935 69.562 4.458 1.00 39.20 494 ALA B N 1
ATOM 7583 C CA . ALA B 1 478 ? 33.513 68.333 5.125 1.00 36.55 494 ALA B CA 1
ATOM 7584 C C . ALA B 1 478 ? 32.641 68.673 6.348 1.00 35.12 494 ALA B C 1
ATOM 7585 O O . ALA B 1 478 ? 32.935 69.624 7.086 1.00 34.38 494 ALA B O 1
ATOM 7587 N N . PRO B 1 479 ? 31.579 67.903 6.583 1.00 33.19 495 PRO B N 1
ATOM 7588 C CA . PRO B 1 479 ? 30.706 68.180 7.719 1.00 32.08 495 PRO B CA 1
ATOM 7589 C C . PRO B 1 479 ? 31.393 67.799 9.036 1.00 31.43 495 PRO B C 1
ATOM 7590 O O . PRO B 1 479 ? 32.382 67.062 9.055 1.00 30.03 495 PRO B O 1
ATOM 7594 N N . GLU B 1 480 ? 30.868 68.329 10.121 1.00 30.83 496 GLU B N 1
ATOM 7595 C CA . GLU B 1 480 ? 31.281 67.900 11.437 1.00 31.83 496 GLU B CA 1
ATOM 7596 C C . GLU B 1 480 ? 30.968 66.398 11.615 1.00 29.82 496 GLU B C 1
ATOM 7597 O O . GLU B 1 480 ? 29.900 65.914 11.234 1.00 28.32 496 GLU B O 1
ATOM 7603 N N . TRP B 1 481 ? 31.926 65.670 12.167 1.00 28.18 497 TRP B N 1
ATOM 7604 C CA . TRP B 1 481 ? 31.761 64.250 12.420 1.00 27.01 497 TRP B CA 1
ATOM 7605 C C . TRP B 1 481 ? 31.512 64.108 13.925 1.00 27.34 497 TRP B C 1
ATOM 7606 O O . TRP B 1 481 ? 32.411 64.344 14.753 1.00 26.53 497 TRP B O 1
ATOM 7617 N N . ASN B 1 482 ? 30.278 63.783 14.291 1.00 27.11 498 ASN B N 1
ATOM 7618 C CA . ASN B 1 482 ? 29.937 63.654 15.711 1.00 27.89 498 ASN B CA 1
ATOM 7619 C C . ASN B 1 482 ? 30.320 62.275 16.263 1.00 27.23 498 ASN B C 1
ATOM 7620 O O . ASN B 1 482 ? 30.468 61.302 15.509 1.00 26.98 498 ASN B O 1
ATOM 7625 N N . THR B 1 483 ? 30.475 62.180 17.576 1.00 27.84 499 THR B N 1
ATOM 7626 C CA . THR B 1 483 ? 30.872 60.919 18.196 1.00 28.02 499 THR B CA 1
ATOM 7627 C C . THR B 1 483 ? 29.778 59.850 18.182 1.00 28.68 499 THR B C 1
ATOM 7628 O O . THR B 1 483 ? 28.631 60.102 17.802 1.00 27.97 499 THR B O 1
ATOM 7632 N N . TRP B 1 484 ? 30.161 58.649 18.599 1.00 29.12 500 TRP B N 1
ATOM 7633 C CA . TRP B 1 484 ? 29.281 57.484 18.590 1.00 30.28 500 TRP B CA 1
ATOM 7634 C C . TRP B 1 484 ? 27.921 57.728 19.257 1.00 31.95 500 TRP B C 1
ATOM 7635 O O . TRP B 1 484 ? 26.882 57.315 18.705 1.00 31.99 500 TRP B O 1
ATOM 7646 N N . GLY B 1 485 ? 27.928 58.399 20.422 1.00 33.14 501 GLY B N 1
ATOM 7647 C CA . GLY B 1 485 ? 26.700 58.757 21.133 1.00 35.32 501 GLY B CA 1
ATOM 7648 C C . GLY B 1 485 ? 25.924 57.497 21.471 1.00 36.78 501 GLY B C 1
ATOM 7649 O O . GLY B 1 485 ? 26.450 56.591 22.114 1.00 36.77 501 GLY B O 1
ATOM 7650 N N . ASN B 1 486 ? 24.685 57.404 21.012 1.00 38.46 502 ASN B N 1
ATOM 7651 C CA . ASN B 1 486 ? 23.939 56.155 21.181 1.00 40.08 502 ASN B CA 1
ATOM 7652 C C . ASN B 1 486 ? 23.889 55.288 19.922 1.00 38.82 502 ASN B C 1
ATOM 7653 O O . ASN B 1 486 ? 22.998 54.427 19.800 1.00 39.70 502 ASN B O 1
ATOM 7658 N N . GLY B 1 487 ? 24.840 55.511 19.002 1.00 36.26 503 GLY B N 1
ATOM 7659 C CA . GLY B 1 487 ? 24.968 54.713 17.788 1.00 33.68 503 GLY B CA 1
ATOM 7660 C C . GLY B 1 487 ? 24.787 55.592 16.550 1.00 32.76 503 GLY B C 1
ATOM 7661 O O . GLY B 1 487 ? 23.764 55.515 15.862 1.00 30.89 503 GLY B O 1
ATOM 7662 N N . GLN B 1 488 ? 25.783 56.431 16.287 1.00 31.52 504 GLN B N 1
ATOM 7663 C CA . GLN B 1 488 ? 25.741 57.370 15.169 1.00 32.07 504 GLN B CA 1
ATOM 7664 C C . GLN B 1 488 ? 27.100 57.317 14.507 1.00 30.19 504 GLN B C 1
ATOM 7665 O O . GLN B 1 488 ? 28.112 57.104 15.188 1.00 28.88 504 GLN B O 1
ATOM 7671 N N . ARG B 1 489 ? 27.123 57.543 13.187 1.00 28.41 505 ARG B N 1
ATOM 7672 C CA . ARG B 1 489 ? 28.352 57.429 12.417 1.00 26.82 505 ARG B CA 1
ATOM 7673 C C . ARG B 1 489 ? 28.330 58.381 11.222 1.00 26.35 505 ARG B C 1
ATOM 7674 O O . ARG B 1 489 ? 27.267 58.794 10.766 1.00 25.80 505 ARG B O 1
ATOM 7682 N N . LEU B 1 490 ? 29.506 58.693 10.696 1.00 25.79 506 LEU B N 1
ATOM 7683 C CA . LEU B 1 490 ? 29.586 59.467 9.475 1.00 26.39 506 LEU B CA 1
ATOM 7684 C C . LEU B 1 490 ? 29.515 58.502 8.298 1.00 26.53 506 LEU B C 1
ATOM 7685 O O . LEU B 1 490 ? 30.300 57.554 8.229 1.00 26.87 506 LEU B O 1
ATOM 7690 N N . ARG B 1 491 ? 28.574 58.740 7.395 1.00 26.37 507 ARG B N 1
ATOM 7691 C CA . ARG B 1 491 ? 28.540 58.037 6.116 1.00 26.60 507 ARG B CA 1
ATOM 7692 C C . ARG B 1 491 ? 29.485 58.756 5.153 1.00 26.97 507 ARG B C 1
ATOM 7693 O O . ARG B 1 491 ? 29.279 59.918 4.836 1.00 27.82 507 ARG B O 1
ATOM 7701 N N . LEU B 1 492 ? 30.549 58.077 4.740 1.00 27.27 508 LEU B N 1
ATOM 7702 C CA . LEU B 1 492 ? 31.455 58.628 3.734 1.00 27.30 508 LEU B CA 1
ATOM 7703 C C . LEU B 1 492 ? 31.001 58.182 2.342 1.00 27.80 508 LEU B C 1
ATOM 7704 O O . LEU B 1 492 ? 31.063 56.965 2.001 1.00 27.52 508 LEU B O 1
ATOM 7709 N N . GLN B 1 493 ? 30.529 59.151 1.554 1.00 27.27 509 GLN B N 1
ATOM 7710 C CA . GLN B 1 493 ? 30.024 58.885 0.209 1.00 27.51 509 GLN B CA 1
ATOM 7711 C C . GLN B 1 493 ? 30.171 60.161 -0.600 1.00 27.92 509 GLN B C 1
ATOM 7712 O O . GLN B 1 493 ? 29.805 61.249 -0.121 1.00 28.71 509 GLN B O 1
ATOM 7718 N N . THR B 1 494 ? 30.720 60.045 -1.810 1.00 27.89 510 THR B N 1
ATOM 7719 C CA . THR B 1 494 ? 30.914 61.223 -2.674 1.00 28.48 510 THR B CA 1
ATOM 7720 C C . THR B 1 494 ? 29.652 62.035 -2.850 1.00 28.74 510 THR B C 1
ATOM 7721 O O . THR B 1 494 ? 28.622 61.469 -3.201 1.00 29.14 510 THR B O 1
ATOM 7725 N N . ASN B 1 495 ? 29.751 63.353 -2.614 1.00 28.20 511 ASN B N 1
ATOM 7726 C CA . ASN B 1 495 ? 28.629 64.299 -2.654 1.00 29.18 511 ASN B CA 1
ATOM 7727 C C . ASN B 1 495 ? 27.473 64.009 -1.729 1.00 29.00 511 ASN B C 1
ATOM 7728 O O . ASN B 1 495 ? 26.371 64.581 -1.917 1.00 28.97 511 ASN B O 1
ATOM 7733 N N . ASP B 1 496 ? 27.691 63.134 -0.751 1.00 27.39 512 ASP B N 1
ATOM 7734 C CA . ASP B 1 496 ? 26.587 62.702 0.093 1.00 27.90 512 ASP B CA 1
ATOM 7735 C C . ASP B 1 496 ? 27.121 62.162 1.428 1.00 27.64 512 ASP B C 1
ATOM 7736 O O . ASP B 1 496 ? 26.734 61.080 1.876 1.00 27.09 512 ASP B O 1
ATOM 7741 N N . THR B 1 497 ? 28.019 62.941 2.023 1.00 27.05 513 THR B N 1
ATOM 7742 C CA . THR B 1 497 ? 28.652 62.642 3.285 1.00 27.02 513 THR B CA 1
ATOM 7743 C C . THR B 1 497 ? 27.900 63.340 4.398 1.00 26.98 513 THR B C 1
ATOM 7744 O O . THR B 1 497 ? 27.690 64.532 4.342 1.00 26.76 513 THR B O 1
ATOM 7748 N N . ALA B 1 498 ? 27.454 62.561 5.386 1.00 26.49 514 ALA B N 1
ATOM 7749 C CA . ALA B 1 498 ? 26.631 63.101 6.463 1.00 26.95 514 ALA B CA 1
ATOM 7750 C C . ALA B 1 498 ? 26.528 62.086 7.600 1.00 26.69 514 ALA B C 1
ATOM 7751 O O . ALA B 1 498 ? 26.756 60.872 7.403 1.00 26.28 514 ALA B O 1
ATOM 7753 N N . MET B 1 499 ? 26.219 62.599 8.788 1.00 26.64 515 MET B N 1
ATOM 7754 C CA . MET B 1 499 ? 25.923 61.765 9.954 1.00 26.69 515 MET B CA 1
ATOM 7755 C C . MET B 1 499 ? 24.630 60.985 9.755 1.00 26.90 515 MET B C 1
ATOM 7756 O O . MET B 1 499 ? 23.654 61.512 9.196 1.00 26.84 515 MET B O 1
ATOM 7761 N N . GLU B 1 500 ? 24.614 59.736 10.220 1.00 26.90 516 GLU B N 1
ATOM 7762 C CA . GLU B 1 500 ? 23.414 58.888 10.127 1.00 26.93 516 GLU B CA 1
ATOM 7763 C C . GLU B 1 500 ? 23.332 57.998 11.377 1.00 27.61 516 GLU B C 1
ATOM 7764 O O . GLU B 1 500 ? 24.354 57.697 11.995 1.00 26.66 516 GLU B O 1
ATOM 7770 N N . ALA B 1 501 ? 22.130 57.569 11.736 1.00 28.52 517 ALA B N 1
ATOM 7771 C CA . ALA B 1 501 ? 21.949 56.651 12.862 1.00 29.19 517 ALA B CA 1
ATOM 7772 C C . ALA B 1 501 ? 22.239 55.212 12.417 1.00 29.62 517 ALA B C 1
ATOM 7773 O O . ALA B 1 501 ? 21.886 54.835 11.298 1.00 30.39 517 ALA B O 1
ATOM 7775 N N . VAL B 1 502 ? 22.859 54.403 13.276 1.00 29.18 518 VAL B N 1
ATOM 7776 C CA . VAL B 1 502 ? 22.890 52.958 13.034 1.00 29.35 518 VAL B CA 1
ATOM 7777 C C . VAL B 1 502 ? 21.437 52.492 13.227 1.00 30.40 518 VAL B C 1
ATOM 7778 O O . VAL B 1 502 ? 20.812 52.798 14.262 1.00 29.93 518 VAL B O 1
ATOM 7782 N N . PRO B 1 503 ? 20.878 51.817 12.219 1.00 30.69 519 PRO B N 1
ATOM 7783 C CA . PRO B 1 503 ? 19.480 51.373 12.276 1.00 31.27 519 PRO B CA 1
ATOM 7784 C C . PRO B 1 503 ? 19.281 50.401 13.431 1.00 31.49 519 PRO B C 1
ATOM 7785 O O . PRO B 1 503 ? 20.173 49.606 13.707 1.00 30.45 519 PRO B O 1
ATOM 7789 N N . GLU B 1 504 ? 18.135 50.474 14.090 1.00 32.21 520 GLU B N 1
ATOM 7790 C CA . GLU B 1 504 ? 17.790 49.509 15.127 1.00 34.10 520 GLU B CA 1
ATOM 7791 C C . GLU B 1 504 ? 17.931 48.054 14.597 1.00 33.96 520 GLU B C 1
ATOM 7792 O O . GLU B 1 504 ? 18.381 47.171 15.334 1.00 33.69 520 GLU B O 1
ATOM 7798 N N . SER B 1 505 ? 17.599 47.824 13.319 1.00 34.00 521 SER B N 1
ATOM 7799 C CA . SER B 1 505 ? 17.750 46.495 12.705 1.00 34.98 521 SER B CA 1
ATOM 7800 C C . SER B 1 505 ? 19.206 45.970 12.719 1.00 34.20 521 SER B C 1
ATOM 7801 O O . SER B 1 505 ? 19.419 44.781 12.950 1.00 34.03 521 SER B O 1
ATOM 7804 N N . SER B 1 506 ? 20.189 46.834 12.449 1.00 33.53 522 SER B N 1
ATOM 7805 C CA . SER B 1 506 ? 21.597 46.444 12.591 1.00 33.54 522 SER B CA 1
ATOM 7806 C C . SER B 1 506 ? 21.992 46.197 14.045 1.00 33.07 522 SER B C 1
ATOM 7807 O O . SER B 1 506 ? 22.758 45.274 14.318 1.00 33.31 522 SER B O 1
ATOM 7810 N N . LEU B 1 507 ? 21.505 47.032 14.963 1.00 33.01 523 LEU B N 1
ATOM 7811 C CA . LEU B 1 507 ? 21.771 46.834 16.400 1.00 33.15 523 LEU B CA 1
ATOM 7812 C C . LEU B 1 507 ? 21.262 45.462 16.871 1.00 33.26 523 LEU B C 1
ATOM 7813 O O . LEU B 1 507 ? 21.914 44.784 17.663 1.00 32.73 523 LEU B O 1
ATOM 7818 N N . GLN B 1 508 ? 20.097 45.071 16.363 1.00 33.75 524 GLN B N 1
ATOM 7819 C CA . GLN B 1 508 ? 19.510 43.762 16.641 1.00 35.04 524 GLN B CA 1
ATOM 7820 C C . GLN B 1 508 ? 20.297 42.643 15.972 1.00 34.23 524 GLN B C 1
ATOM 7821 O O . GLN B 1 508 ? 20.525 41.628 16.603 1.00 34.10 524 GLN B O 1
ATOM 7827 N N . ASP B 1 509 ? 20.728 42.832 14.721 1.00 33.38 525 ASP B N 1
ATOM 7828 C CA . ASP B 1 509 ? 21.588 41.844 14.067 1.00 33.27 525 ASP B CA 1
ATOM 7829 C C . ASP B 1 509 ? 22.871 41.613 14.873 1.00 33.24 525 ASP B C 1
ATOM 7830 O O . ASP B 1 509 ? 23.292 40.475 15.048 1.00 33.42 525 ASP B O 1
ATOM 7835 N N . CYS B 1 510 ? 23.497 42.692 15.340 1.00 32.68 526 CYS B N 1
ATOM 7836 C CA . CYS B 1 510 ? 24.714 42.592 16.156 1.00 33.36 526 CYS B CA 1
ATOM 7837 C C . CYS B 1 510 ? 24.453 41.918 17.518 1.00 32.61 526 CYS B C 1
ATOM 7838 O O . CYS B 1 510 ? 25.284 41.144 17.998 1.00 32.95 526 CYS B O 1
ATOM 7841 N N . ALA B 1 511 ? 23.296 42.186 18.126 1.00 32.07 527 ALA B N 1
ATOM 7842 C CA . ALA B 1 511 ? 22.904 41.472 19.340 1.00 31.75 527 ALA B CA 1
ATOM 7843 C C . ALA B 1 511 ? 22.793 39.969 19.041 1.00 31.83 527 ALA B C 1
ATOM 7844 O O . ALA B 1 511 ? 23.189 39.146 19.852 1.00 31.53 527 ALA B O 1
ATOM 7846 N N . PHE B 1 512 ? 22.262 39.618 17.866 1.00 31.44 528 PHE B N 1
ATOM 7847 C CA . PHE B 1 512 ? 22.172 38.212 17.476 1.00 31.97 528 PHE B CA 1
ATOM 7848 C C . PHE B 1 512 ? 23.571 37.586 17.371 1.00 31.77 528 PHE B C 1
ATOM 7849 O O . PHE B 1 512 ? 23.817 36.519 17.954 1.00 31.96 528 PHE B O 1
ATOM 7857 N N . TRP B 1 513 ? 24.491 38.240 16.657 1.00 30.72 529 TRP B N 1
ATOM 7858 C CA . TRP B 1 513 ? 25.851 37.708 16.558 1.00 31.40 529 TRP B CA 1
ATOM 7859 C C . TRP B 1 513 ? 26.531 37.619 17.930 1.00 32.07 529 TRP B C 1
ATOM 7860 O O . TRP B 1 513 ? 27.313 36.705 18.196 1.00 32.19 529 TRP B O 1
ATOM 7871 N N . LYS B 1 514 ? 26.210 38.569 18.803 1.00 33.06 530 LYS B N 1
ATOM 7872 C CA . LYS B 1 514 ? 26.759 38.575 20.149 1.00 33.67 530 LYS B CA 1
ATOM 7873 C C . LYS B 1 514 ? 26.319 37.331 20.954 1.00 34.23 530 LYS B C 1
ATOM 7874 O O . LYS B 1 514 ? 27.097 36.812 21.762 1.00 33.71 530 LYS B O 1
ATOM 7880 N N . SER B 1 515 ? 25.096 36.844 20.725 1.00 34.10 531 SER B N 1
ATOM 7881 C CA . SER B 1 515 ? 24.626 35.643 21.424 1.00 34.95 531 SER B CA 1
ATOM 7882 C C . SER B 1 515 ? 25.375 34.387 20.968 1.00 35.43 531 SER B C 1
ATOM 7883 O O . SER B 1 515 ? 25.240 33.336 21.593 1.00 36.29 531 SER B O 1
ATOM 7886 N N . LEU B 1 516 ? 26.167 34.505 19.897 1.00 34.41 532 LEU B N 1
ATOM 7887 C CA . LEU B 1 516 ? 26.855 33.363 19.309 1.00 34.45 532 LEU B CA 1
ATOM 7888 C C . LEU B 1 516 ? 28.378 33.395 19.520 1.00 33.74 532 LEU B C 1
ATOM 7889 O O . LEU B 1 516 ? 29.094 32.607 18.915 1.00 34.42 532 LEU B O 1
ATOM 7894 N N . THR B 1 517 ? 28.883 34.290 20.364 1.00 32.62 533 THR B N 1
ATOM 7895 C CA . THR B 1 517 ? 30.334 34.416 20.498 1.00 32.18 533 THR B CA 1
ATOM 7896 C C . THR B 1 517 ? 30.958 33.131 21.065 1.00 32.40 533 THR B C 1
ATOM 7897 O O . THR B 1 517 ? 32.074 32.792 20.699 1.00 32.06 533 THR B O 1
ATOM 7901 N N . VAL B 1 518 ? 30.234 32.408 21.926 1.00 32.90 534 VAL B N 1
ATOM 7902 C CA . VAL B 1 518 ? 30.777 31.145 22.480 1.00 33.34 534 VAL B CA 1
ATOM 7903 C C . VAL B 1 518 ? 30.990 30.048 21.409 1.00 33.07 534 VAL B C 1
ATOM 7904 O O . VAL B 1 518 ? 32.122 29.635 21.201 1.00 33.26 534 VAL B O 1
ATOM 7908 N N . PRO B 1 519 ? 29.951 29.596 20.696 1.00 33.07 535 PRO B N 1
ATOM 7909 C CA . PRO B 1 519 ? 30.175 28.603 19.626 1.00 33.01 535 PRO B CA 1
ATOM 7910 C C . PRO B 1 519 ? 31.132 29.091 18.525 1.00 33.05 535 PRO B C 1
ATOM 7911 O O . PRO B 1 519 ? 31.929 28.302 18.003 1.00 32.90 535 PRO B O 1
ATOM 7915 N N . MET B 1 520 ? 31.060 30.379 18.171 1.00 32.37 536 MET B N 1
ATOM 7916 C CA . MET B 1 520 ? 31.921 30.928 17.125 1.00 31.62 536 MET B CA 1
ATOM 7917 C C . MET B 1 520 ? 33.366 31.175 17.564 1.00 31.75 536 MET B C 1
ATOM 7918 O O . MET B 1 520 ? 34.261 31.300 16.714 1.00 32.16 536 MET B O 1
ATOM 7923 N N . GLU B 1 521 ? 33.580 31.199 18.886 1.00 31.71 537 GLU B N 1
ATOM 7924 C CA . GLU B 1 521 ? 34.868 31.505 19.526 1.00 31.96 537 GLU B CA 1
ATOM 7925 C C . GLU B 1 521 ? 35.471 32.832 19.036 1.00 31.95 537 GLU B C 1
ATOM 7926 O O . GLU B 1 521 ? 36.589 32.883 18.494 1.00 30.67 537 GLU B O 1
ATOM 7932 N N . VAL B 1 522 ? 34.700 33.904 19.214 1.00 32.07 538 VAL B N 1
ATOM 7933 C CA . VAL B 1 522 ? 35.168 35.234 18.860 1.00 32.50 538 VAL B CA 1
ATOM 7934 C C . VAL B 1 522 ? 35.001 36.182 20.039 1.00 32.91 538 VAL B C 1
ATOM 7935 O O . VAL B 1 522 ? 34.133 35.935 20.887 1.00 33.74 538 VAL B O 1
#

B-factor: mean 38.25, std 11.84, range [12.16, 93.35]

Radius of gyration: 35.0 Å; Cα contacts (8 Å, |Δi|>4): 2499; chains: 2; bounding box: 115×84×57 Å

CATH classification: 3.40.50.1820